Protein AF-0000000071284186 (afdb_homodimer)

Foldseek 3Di:
DDDDDDDDDDDDDPDDDPDDPCPDDPPPPPPPPVPQPPDDPDPPDPDFWFWDDWDADFVVQWIWTQTPVGGIFIDHNQRCVQQFDDCCQAPPVVRHGPDDPVPRDSNWHWDDWDQDPRWIWTQTPVRDIGIDGSVRDQCVGPDPVSVVVNCCVQQVPAADFDFQVDDAAEEELVCCLPPLVRVLVQLNCCRHYFKHKYFDAALDPDSVQSNCVLQPAFDQDLQGQKHKQDQDPPDLDPSNHQAKWAWFFPPLLDPDDFFKKKKAWNADFPDFWKKKKFFQQVLLVVCCVPPVLLSCLLAPFWFKFWGFDHHSHTDTGIDIDRQWHADPVGGTDFGHDDPVGGDPDGPDDPVSVVSNVVSVVVSSVSRPPNRRMHIGDDHRRMMMMGGSRTMTMITHGGDADDPRITMMMMTGHHPVSSSVSSVVSCCVVVNDD/DDDDDDDDDDDDDDDDDDPDPDPPDPPPPPPPPVPQPPDDPDPPDPDFWFWDDWDADFVVQWIWTQTPVGGIFIDHNQRCVQQFDDCCQAPPVVRHGPDDPVPRDSNWHWDDWDQDPRWIWTQTPVRDIGIDGSVRDQCVGPDPVSVVVNCCVQQVPAADFDFQVDDAAEEELVCCLPPLVRVLVQLNCCRHYFKHKYFDAALDPDSVQSNCVLQPAFDQDLQGQKHKQDQDPPDLDPSNHLAKWAWFFPPLLDPDDFFKKKKAWNADFPDFWKKKKFFQQVLLVVCCVPPVLLSCLLAPFWFKFWGFDHHSHTDTGIDIDRQWHADPVGGTDFGHDDPVGGDPDGPDDPVSVVSNVVSVVVSSVSRPPNRRMHIGDDHRRMMMMGTSRTMTMITHGGDADDPRITMMMMTGHHPVSSSVSSVVSCCVVPNDD

Radius of gyration: 32.61 Å; Cα contacts (8 Å, |Δi|>4): 1768; chains: 2; bounding box: 113×87×101 Å

Organism: Cyprinus carpio (NCBI:txid7962)

Secondary structure (DSSP, 8-state):
---------------------------------------------SS-PPEEEEEEETTTTEEEEEETTS-EEEEEHHHHHHT--STTTEETTTTEE-S-GGG--TT---SEEEEETTEEEEE-TTS-EEEE-HHHHHHT--SHHHHHHHHHHHH--------TT----EEEHHHHHH-HHHHHHHHHHHHHHSEEEEE---SSTTHHHHHHTTTS-PPPBTTBSEEEEE--TT-SSGGGSSS-EEEE-S-TTSSS--SEEEEEEEE--SSB--EEEEEHHHHHHHHHHH-HHHHHHHHHSEEEEEEEEESSSEEEEEEEEESEEE-TTS-EEEE---TTTB-S---S-HHHHHHHHHHHHHHHHHHH-GGG-EEE---TT-EEEEETTTEEEEE--B---GGG--EEEEEEE-HHHHHHHHHHHHHHHH---/---------------------------------------------SS-PPEEEEEEETTTTEEEEEETTS-EEEEEHHHHHHT--STTTEETTTTEE-S-GGG--TT---SEEEEETTEEEEE-TTS-EEEE-HHHHHHT--SHHHHHHHHHHHH--------TT----EEEHHHHHH-HHHHHHHHHHHHHHSEEEEE---SSTTHHHHHHTTTS-PPPBTTBSEEEEE--TT-SSGGGSSS-EEEE-S-TTSSS--SEEEEEEEE--SSB--EEEEEHHHHHHHHHHH-HHHHHHHHHSEEEEEEEEESSSEEEEEEEEESEEE-TTS-EEEE---TTTB-S---S-HHHHHHHHHHHHHHHHHHH-GGG-EEE---TT-EEEEETTTEEEEE--B---GGG--EEEEEEE-HHHHHHHHHHHHHHHH---

Solvent-accessible surface area (backbone atoms only — not comparable to full-atom values): 46998 Å² total; per-residue (Å²): 136,85,88,82,83,88,84,79,88,79,87,82,77,86,74,81,82,80,77,69,83,72,69,80,76,76,76,73,70,78,71,77,67,80,65,74,64,75,60,73,83,62,82,75,62,95,63,76,63,50,72,68,45,71,46,78,38,73,91,79,38,28,35,38,38,33,32,65,86,69,32,63,45,62,42,49,38,40,61,52,63,74,57,32,65,43,74,80,31,20,37,72,74,34,71,22,49,56,55,53,71,89,74,52,59,70,78,47,70,73,67,45,71,45,79,54,97,71,20,46,36,36,33,34,81,86,69,49,70,36,61,43,52,41,57,63,50,61,74,55,34,40,48,69,66,51,35,52,52,48,48,38,68,74,64,47,73,68,66,54,75,57,38,38,80,59,74,74,49,70,48,51,35,64,47,36,71,73,32,61,66,48,33,36,51,49,50,52,40,28,60,26,57,30,39,32,36,27,39,74,39,71,56,48,87,62,52,65,62,58,56,27,58,72,46,57,61,59,39,69,49,59,54,33,52,49,44,74,44,34,68,45,84,85,33,64,42,80,71,19,42,46,55,65,39,68,70,23,23,68,48,46,24,35,76,73,45,57,30,29,36,38,40,31,24,41,34,52,33,86,42,60,50,32,37,32,37,26,44,39,56,44,51,51,53,48,34,42,72,76,36,47,65,36,38,50,48,37,48,65,48,54,41,33,17,33,48,54,52,72,63,66,31,68,46,40,31,61,22,65,40,34,42,34,36,58,49,98,88,65,46,74,71,33,44,41,42,36,73,40,35,47,39,83,54,60,73,54,55,65,85,50,48,62,59,47,47,51,28,50,47,54,50,53,53,54,54,63,34,70,72,31,36,32,76,48,73,74,46,59,10,30,31,40,38,32,28,28,31,40,36,26,38,28,29,44,40,37,54,73,49,84,96,44,38,39,29,33,41,34,34,34,27,45,52,59,51,49,49,9,33,41,52,52,35,43,35,72,71,67,41,87,120,136,82,89,83,89,72,93,78,88,78,84,87,73,91,72,84,84,72,81,69,83,78,72,79,74,76,77,75,73,78,72,77,66,82,65,76,64,76,61,74,84,62,82,75,62,94,63,76,63,50,69,68,44,70,46,77,38,72,92,79,38,28,35,36,37,33,33,65,87,70,34,64,43,63,42,49,39,40,59,51,62,75,56,30,64,43,75,77,32,20,38,72,74,33,71,21,48,54,54,54,70,90,75,52,58,71,77,47,71,75,67,44,69,45,79,53,98,71,19,46,35,34,32,34,81,87,70,48,69,36,62,43,50,40,57,63,49,60,74,54,35,41,49,70,68,51,36,53,53,48,49,38,68,76,64,48,72,66,67,55,76,56,39,39,79,60,73,74,50,69,45,50,36,66,49,37,70,74,31,61,64,48,34,35,52,50,50,51,40,28,59,27,58,31,38,33,36,28,39,73,39,71,56,46,88,62,51,65,61,56,55,28,58,72,45,57,64,60,39,68,50,58,56,34,49,50,44,73,42,32,68,45,84,83,34,62,42,78,73,18,42,47,55,65,39,69,70,23,22,68,50,46,23,33,76,74,45,55,31,29,36,37,41,32,25,42,34,50,33,86,43,59,52,32,37,33,38,26,43,41,57,43,50,50,54,49,35,42,71,77,36,48,66,36,38,50,48,36,48,65,47,55,40,31,17,33,49,56,53,74,64,66,32,68,46,40,32,61,21,65,40,33,43,34,36,58,50,98,86,66,47,75,71,31,44,41,41,37,74,41,33,46,39,83,54,59,74,54,54,66,84,50,49,61,58,45,48,50,27,49,48,54,50,52,52,54,53,62,34,70,72,31,36,30,75,47,72,73,46,59,12,28,32,41,36,33,28,28,30,39,34,25,39,28,30,44,40,36,55,74,50,85,97,44,38,39,31,33,41,36,35,34,27,44,52,57,51,49,50,8,32,40,50,52,36,43,36,72,71,68,41,87,119

Nearest PDB structures (foldseek):
  3o2g-assembly1_A  TM=9.820E-01  e=1.214E-59  Homo sapiens
  3n6w-assembly1_A-2  TM=9.639E-01  e=2.751E-50  Homo sapiens
  6npb-assembly1_A  TM=8.837E-01  e=1.762E-40  Leisingera caerulea
  6npc-assembly1_B  TM=8.732E-01  e=6.852E-36  Leisingera caerulea
  7n7v-assembly1_B  TM=6.611E-01  e=7.732E-12  Streptomyces griseochromogenes

Structure (mmCIF, N/CA/C/O backbone):
data_AF-0000000071284186-model_v1
#
loop_
_entity.id
_entity.type
_entity.pdbx_description
1 polymer 'gamma-butyrobetaine dioxygenase'
#
loop_
_atom_site.group_PDB
_atom_site.id
_atom_site.type_symbol
_atom_site.label_atom_id
_atom_site.label_alt_id
_atom_site.label_comp_id
_atom_site.label_asym_id
_atom_site.label_entity_id
_atom_site.label_seq_id
_atom_site.pdbx_PDB_ins_code
_atom_site.Cartn_x
_atom_site.Cartn_y
_atom_site.Cartn_z
_atom_site.occupancy
_atom_site.B_iso_or_equiv
_atom_site.auth_seq_id
_atom_site.auth_comp_id
_atom_site.auth_asym_id
_atom_site.auth_atom_id
_atom_site.pdbx_PDB_model_num
ATOM 1 N N . MET A 1 1 ? -53.531 49.781 -29.172 1 17.06 1 MET A N 1
ATOM 2 C CA . MET A 1 1 ? -54.219 49.594 -30.438 1 17.06 1 MET A CA 1
ATOM 3 C C . MET A 1 1 ? -53.312 48.906 -31.453 1 17.06 1 MET A C 1
ATOM 5 O O . MET A 1 1 ? -53.688 47.906 -32.062 1 17.06 1 MET A O 1
ATOM 9 N N . LEU A 1 2 ? -52.812 49.844 -32.312 1 15.57 2 LEU A N 1
ATOM 10 C CA . LEU A 1 2 ? -52.969 49.688 -33.75 1 15.57 2 LEU A CA 1
ATOM 11 C C . LEU A 1 2 ? -52.062 48.562 -34.281 1 15.57 2 LEU A C 1
ATOM 13 O O . LEU A 1 2 ? -51.125 48.156 -33.625 1 15.57 2 LEU A O 1
ATOM 17 N N . SER A 1 3 ? -51.594 48.938 -35.469 1 16.09 3 SER A N 1
ATOM 18 C CA . SER A 1 3 ? -51.562 48.531 -36.875 1 16.09 3 SER A CA 1
ATOM 19 C C . SER A 1 3 ? -50.406 47.562 -37.156 1 16.09 3 SER A C 1
ATOM 21 O O . SER A 1 3 ? -49.406 47.562 -36.406 1 16.09 3 SER A O 1
ATOM 23 N N . TYR A 1 4 ? -50.469 46.812 -38.25 1 15.43 4 TYR A N 1
ATOM 24 C CA . TYR A 1 4 ? -50.469 45.625 -39.094 1 15.43 4 TYR A CA 1
ATOM 25 C C . TYR A 1 4 ? -49.094 45.438 -39.781 1 15.43 4 TYR A C 1
ATOM 27 O O . TYR A 1 4 ? -48.688 44.312 -40.062 1 15.43 4 TYR A O 1
ATOM 35 N N . LEU A 1 5 ? -48.469 46.594 -40.312 1 15.33 5 LEU A N 1
ATOM 36 C CA . LEU A 1 5 ? -48.281 46.562 -41.75 1 15.33 5 LEU A CA 1
ATOM 37 C C . LEU A 1 5 ? -47.156 45.562 -42.125 1 15.33 5 LEU A C 1
ATOM 39 O O . LEU A 1 5 ? -46.344 45.219 -41.281 1 15.33 5 LEU A O 1
ATOM 43 N N . THR A 1 6 ? -46.344 45.969 -43.156 1 15.56 6 THR A N 1
ATOM 44 C CA . THR A 1 6 ? -46.219 45.625 -44.562 1 15.56 6 THR A CA 1
ATOM 45 C C . THR A 1 6 ? -45.031 44.656 -44.781 1 15.56 6 THR A C 1
ATOM 47 O O . THR A 1 6 ? -44.156 44.562 -43.938 1 15.56 6 THR A O 1
ATOM 50 N N . ARG A 1 7 ? -44.562 44.656 -45.969 1 15.61 7 ARG A N 1
ATOM 51 C CA . ARG A 1 7 ? -44.469 43.781 -47.156 1 15.61 7 ARG A CA 1
ATOM 52 C C . ARG A 1 7 ? -43.125 43.094 -47.219 1 15.61 7 ARG A C 1
ATOM 54 O O . ARG A 1 7 ? -43.031 41.875 -47.344 1 15.61 7 ARG A O 1
ATOM 61 N N . TRP A 1 8 ? -42.188 43.562 -48.156 1 15.06 8 TRP A N 1
ATOM 62 C CA . TRP A 1 8 ? -41.969 42.969 -49.469 1 15.06 8 TRP A CA 1
ATOM 63 C C . TRP A 1 8 ? -40.688 42.156 -49.469 1 15.06 8 TRP A C 1
ATOM 65 O O . TRP A 1 8 ? -40.688 41 -49.875 1 15.06 8 TRP A O 1
ATOM 75 N N . MET A 1 9 ? -39.469 42.875 -49.625 1 15.83 9 MET A N 1
ATOM 76 C CA . MET A 1 9 ? -38.812 42.719 -50.906 1 15.83 9 MET A CA 1
ATOM 77 C C . MET A 1 9 ? -38 41.438 -50.969 1 15.83 9 MET A C 1
ATOM 79 O O . MET A 1 9 ? -37.688 40.844 -49.938 1 15.83 9 MET A O 1
ATOM 83 N N . SER A 1 10 ? -37.062 41.344 -51.938 1 15.05 10 SER A N 1
ATOM 84 C CA . SER A 1 10 ? -36.781 40.656 -53.188 1 15.05 10 SER A CA 1
ATOM 85 C C . SER A 1 10 ? -35.781 39.5 -52.938 1 15.05 10 SER A C 1
ATOM 87 O O . SER A 1 10 ? -36.031 38.375 -53.344 1 15.05 10 SER A O 1
ATOM 89 N N . ARG A 1 11 ? -34.5 39.938 -53.031 1 16.12 11 ARG A N 1
ATOM 90 C CA . ARG A 1 11 ? -33.688 39.469 -54.156 1 16.12 11 ARG A CA 1
ATOM 91 C C . ARG A 1 11 ? -33.219 38.031 -53.969 1 16.12 11 ARG A C 1
ATOM 93 O O . ARG A 1 11 ? -33.188 37.531 -52.844 1 16.12 11 ARG A O 1
ATOM 100 N N . GLY A 1 12 ? -32.344 37.562 -54.938 1 15.6 12 GLY A N 1
ATOM 101 C CA . GLY A 1 12 ? -32.031 36.531 -55.906 1 15.6 12 GLY A CA 1
ATOM 102 C C . GLY A 1 12 ? -31.188 35.406 -55.312 1 15.6 12 GLY A C 1
ATOM 103 O O . GLY A 1 12 ? -30.438 35.625 -54.375 1 15.6 12 GLY A O 1
ATOM 104 N N . ALA A 1 13 ? -31.562 34.219 -55.688 1 16.98 13 ALA A N 1
ATOM 105 C CA . ALA A 1 13 ? -31.375 32.781 -55.5 1 16.98 13 ALA A CA 1
ATOM 106 C C . ALA A 1 13 ? -29.984 32.344 -55.969 1 16.98 13 ALA A C 1
ATOM 108 O O . ALA A 1 13 ? -29.859 31.672 -57 1 16.98 13 ALA A O 1
ATOM 109 N N . PHE A 1 14 ? -28.922 33.219 -55.781 1 16.83 14 PHE A N 1
ATOM 110 C CA . PHE A 1 14 ? -27.844 32.688 -56.625 1 16.83 14 PHE A CA 1
ATOM 111 C C . PHE A 1 14 ? -27.594 31.219 -56.312 1 16.83 14 PHE A C 1
ATOM 113 O O . PHE A 1 14 ? -27.484 30.828 -55.156 1 16.83 14 PHE A O 1
ATOM 120 N N . GLN A 1 15 ? -27.766 30.297 -57.344 1 15.59 15 GLN A N 1
ATOM 121 C CA . GLN A 1 15 ? -27.844 28.875 -57.719 1 15.59 15 GLN A CA 1
ATOM 122 C C . GLN A 1 15 ? -26.516 28.172 -57.469 1 15.59 15 GLN A C 1
ATOM 124 O O . GLN A 1 15 ? -26.484 26.938 -57.344 1 15.59 15 GLN A O 1
ATOM 129 N N . ALA A 1 16 ? -25.359 28.875 -57.531 1 16.77 16 ALA A N 1
ATOM 130 C CA . ALA A 1 16 ? -24.422 28.141 -58.375 1 16.77 16 ALA A CA 1
ATOM 131 C C . ALA A 1 16 ? -24.172 26.75 -57.812 1 16.77 16 ALA A C 1
ATOM 133 O O . ALA A 1 16 ? -24.297 26.516 -56.625 1 16.77 16 ALA A O 1
ATOM 134 N N . LEU A 1 17 ? -23.203 26.031 -58.562 1 16.69 17 LEU A N 1
ATOM 135 C CA . LEU A 1 17 ? -22.797 24.812 -59.25 1 16.69 17 LEU A CA 1
ATOM 136 C C . LEU A 1 17 ? -22.047 23.875 -58.281 1 16.69 17 LEU A C 1
ATOM 138 O O . LEU A 1 17 ? -21.016 24.25 -57.75 1 16.69 17 LEU A O 1
ATOM 142 N N . LYS A 1 18 ? -22.75 23.031 -57.688 1 20.28 18 LYS A N 1
ATOM 143 C CA . LYS A 1 18 ? -22.422 21.969 -56.75 1 20.28 18 LYS A CA 1
ATOM 144 C C . LYS A 1 18 ? -21.484 20.938 -57.375 1 20.28 18 LYS A C 1
ATOM 146 O O . LYS A 1 18 ? -21.922 20.109 -58.188 1 20.28 18 LYS A O 1
ATOM 151 N N . GLY A 1 19 ? -20.328 21.453 -57.906 1 17.55 19 GLY A N 1
ATOM 152 C CA . GLY A 1 19 ? -19.578 20.484 -58.688 1 17.55 19 GLY A CA 1
ATOM 153 C C . GLY A 1 19 ? -19.344 19.188 -57.938 1 17.55 19 GLY A C 1
ATOM 154 O O . GLY A 1 19 ? -19.312 19.172 -56.719 1 17.55 19 GLY A O 1
ATOM 155 N N . ALA A 1 20 ? -19.438 18.016 -58.688 1 20.97 20 ALA A N 1
ATOM 156 C CA . ALA A 1 20 ? -19.609 16.562 -58.594 1 20.97 20 ALA A CA 1
ATOM 157 C C . ALA A 1 20 ? -18.359 15.891 -58.031 1 20.97 20 ALA A C 1
ATOM 159 O O . ALA A 1 20 ? -18.297 14.664 -57.938 1 20.97 20 ALA A O 1
ATOM 160 N N . SER A 1 21 ? -17.281 16.594 -57.719 1 20.64 21 SER A N 1
ATOM 161 C CA . SER A 1 21 ? -16.156 15.695 -57.969 1 20.64 21 SER A CA 1
ATOM 162 C C . SER A 1 21 ? -16.266 14.414 -57.156 1 20.64 21 SER A C 1
ATOM 164 O O . SER A 1 21 ? -16.5 14.469 -55.938 1 20.64 21 SER A O 1
ATOM 166 N N . SER A 1 22 ? -16.625 13.312 -57.781 1 20.12 22 SER A N 1
ATOM 167 C CA . SER A 1 22 ? -16.906 11.93 -57.406 1 20.12 22 SER A CA 1
ATOM 168 C C . SER A 1 22 ? -15.695 11.281 -56.75 1 20.12 22 SER A C 1
ATOM 170 O O . SER A 1 22 ? -14.664 11.07 -57.375 1 20.12 22 SER A O 1
ATOM 172 N N . ARG A 1 23 ? -15.125 11.812 -55.781 1 23.61 23 ARG A N 1
ATOM 173 C CA . ARG A 1 23 ? -13.953 11.078 -55.344 1 23.61 23 ARG A CA 1
ATOM 174 C C . ARG A 1 23 ? -14.266 9.594 -55.125 1 23.61 23 ARG A C 1
ATOM 176 O O . ARG A 1 23 ? -15.312 9.25 -54.594 1 23.61 23 ARG A O 1
ATOM 183 N N . PRO A 1 24 ? -13.594 8.758 -55.812 1 22.78 24 PRO A N 1
ATOM 184 C CA . PRO A 1 24 ? -13.852 7.312 -55.781 1 22.78 24 PRO A CA 1
ATOM 185 C C . PRO A 1 24 ? -13.875 6.727 -54.375 1 22.78 24 PRO A C 1
ATOM 187 O O . PRO A 1 24 ? -13.227 7.258 -53.469 1 22.78 24 PRO A O 1
ATOM 190 N N . GLN A 1 25 ? -15 6.047 -54.062 1 20.28 25 GLN A N 1
ATOM 191 C CA . GLN A 1 25 ? -15.359 5.402 -52.781 1 20.28 25 GLN A CA 1
ATOM 192 C C . GLN A 1 25 ? -14.375 4.293 -52.438 1 20.28 25 GLN A C 1
ATOM 194 O O . GLN A 1 25 ? -14.188 3.355 -53.219 1 20.28 25 GLN A O 1
ATOM 199 N N . LEU A 1 26 ? -13.234 4.676 -51.906 1 23.34 26 LEU A N 1
ATOM 200 C CA . LEU A 1 26 ? -12.375 3.578 -51.469 1 23.34 26 LEU A CA 1
ATOM 201 C C . LEU A 1 26 ? -13.195 2.502 -50.75 1 23.34 26 LEU A C 1
ATOM 203 O O . LEU A 1 26 ? -13.992 2.807 -49.875 1 23.34 26 LEU A O 1
ATOM 207 N N . VAL A 1 27 ? -13.391 1.37 -51.344 1 21.05 27 VAL A N 1
ATOM 208 C CA . VAL A 1 27 ? -14.055 0.159 -50.875 1 21.05 27 VAL A CA 1
ATOM 209 C C . VAL A 1 27 ? -13.562 -0.194 -49.469 1 21.05 27 VAL A C 1
ATOM 211 O O . VAL A 1 27 ? -12.359 -0.312 -49.25 1 21.05 27 VAL A O 1
ATOM 214 N N . LYS A 1 28 ? -14.367 0.067 -48.531 1 25.5 28 LYS A N 1
ATOM 215 C CA . LYS A 1 28 ? -14.281 -0.324 -47.125 1 25.5 28 LYS A CA 1
ATOM 216 C C . LYS A 1 28 ? -14.008 -1.819 -46.969 1 25.5 28 LYS A C 1
ATOM 218 O O . LYS A 1 28 ? -14.836 -2.645 -47.375 1 25.5 28 LYS A O 1
ATOM 223 N N . THR A 1 29 ? -12.812 -2.205 -47.312 1 23.34 29 THR A N 1
ATOM 224 C CA . THR A 1 29 ? -12.656 -3.643 -47.125 1 23.34 29 THR A CA 1
ATOM 225 C C . THR A 1 29 ? -13.242 -4.078 -45.781 1 23.34 29 THR A C 1
ATOM 227 O O . THR A 1 29 ? -13.016 -3.428 -44.75 1 23.34 29 THR A O 1
ATOM 230 N N . PRO A 1 30 ? -14.305 -4.887 -45.781 1 26.02 30 PRO A N 1
ATOM 231 C CA . PRO A 1 30 ? -15 -5.355 -44.562 1 26.02 30 PRO A CA 1
ATOM 232 C C . PRO A 1 30 ? -14.055 -5.992 -43.562 1 26.02 30 PRO A C 1
ATOM 234 O O . PRO A 1 30 ? -13.312 -6.918 -43.906 1 26.02 30 PRO A O 1
ATOM 237 N N . HIS A 1 31 ? -13.273 -5.18 -42.875 1 26.39 31 HIS A N 1
ATOM 238 C CA . HIS A 1 31 ? -12.578 -5.82 -41.75 1 26.39 31 HIS A CA 1
ATOM 239 C C . HIS A 1 31 ? -13.523 -6.715 -40.969 1 26.39 31 HIS A C 1
ATOM 241 O O . HIS A 1 31 ? -14.555 -6.254 -40.469 1 26.39 31 HIS A O 1
ATOM 247 N N . ILE A 1 32 ? -13.742 -7.926 -41.438 1 26.73 32 ILE A N 1
ATOM 248 C CA . ILE A 1 32 ? -14.492 -8.922 -40.688 1 26.73 32 ILE A CA 1
ATOM 249 C C . ILE A 1 32 ? -14.055 -8.891 -39.219 1 26.73 32 ILE A C 1
ATOM 251 O O . ILE A 1 32 ? -12.93 -9.266 -38.875 1 26.73 32 ILE A O 1
ATOM 255 N N . GLY A 1 33 ? -14.219 -7.723 -38.594 1 28.12 33 GLY A N 1
ATOM 256 C CA . GLY A 1 33 ? -14.094 -7.691 -37.125 1 28.12 33 GLY A CA 1
ATOM 257 C C . GLY A 1 33 ? -14.742 -8.883 -36.438 1 28.12 33 GLY A C 1
ATOM 258 O O . GLY A 1 33 ? -15.953 -9.078 -36.562 1 28.12 33 GLY A O 1
ATOM 259 N N . ASN A 1 34 ? -14.062 -10.023 -36.531 1 28.42 34 ASN A N 1
ATOM 260 C CA . ASN A 1 34 ? -14.57 -11.195 -35.812 1 28.42 34 ASN A CA 1
ATOM 261 C C . ASN A 1 34 ? -15.109 -10.828 -34.438 1 28.42 34 ASN A C 1
ATOM 263 O O . ASN A 1 34 ? -14.336 -10.516 -33.531 1 28.42 34 ASN A O 1
ATOM 267 N N . GLN A 1 35 ? -16.125 -10.023 -34.344 1 30.28 35 GLN A N 1
ATOM 268 C CA . GLN A 1 35 ? -16.844 -9.719 -33.125 1 30.28 35 GLN A CA 1
ATOM 269 C C . GLN A 1 35 ? -17.203 -10.992 -32.344 1 30.28 35 GLN A C 1
ATOM 271 O O . GLN A 1 35 ? -17.812 -11.914 -32.938 1 30.28 35 GLN A O 1
ATOM 276 N N . THR A 1 36 ? -16.438 -11.438 -31.422 1 32.44 36 THR A N 1
ATOM 277 C CA . THR A 1 36 ? -16.969 -12.406 -30.469 1 32.44 36 THR A CA 1
ATOM 278 C C . THR A 1 36 ? -18.391 -12.055 -30.078 1 32.44 36 THR A C 1
ATOM 280 O O . THR A 1 36 ? -18.672 -10.938 -29.625 1 32.44 36 THR A O 1
ATOM 283 N N . LEU A 1 37 ? -19.344 -12.43 -30.828 1 30.94 37 LEU A N 1
ATOM 284 C CA . LEU A 1 37 ? -20.734 -12.305 -30.422 1 30.94 37 LEU A CA 1
ATOM 285 C C . LEU A 1 37 ? -20.906 -12.648 -28.938 1 30.94 37 LEU A C 1
ATOM 287 O O . LEU A 1 37 ? -20.531 -13.734 -28.5 1 30.94 37 LEU A O 1
ATOM 291 N N . ALA A 1 38 ? -20.891 -11.719 -28.125 1 35.72 38 ALA A N 1
ATOM 292 C CA . ALA A 1 38 ? -21.266 -11.891 -26.719 1 35.72 38 ALA A CA 1
ATOM 293 C C . ALA A 1 38 ? -22.641 -12.531 -26.594 1 35.72 38 ALA A C 1
ATOM 295 O O . ALA A 1 38 ? -23.656 -11.93 -26.969 1 35.72 38 ALA A O 1
ATOM 296 N N . ALA A 1 39 ? -22.781 -13.852 -26.641 1 34.25 39 ALA A N 1
ATOM 297 C CA . ALA A 1 39 ? -24.062 -14.445 -26.297 1 34.25 39 ALA A CA 1
ATOM 298 C C . ALA A 1 39 ? -24.578 -13.906 -24.953 1 34.25 39 ALA A C 1
ATOM 300 O O . ALA A 1 39 ? -23.781 -13.617 -24.062 1 34.25 39 ALA A O 1
ATOM 301 N N . ALA A 1 40 ? -25.812 -13.367 -24.828 1 34.31 40 ALA A N 1
ATOM 302 C CA . ALA A 1 40 ? -26.547 -13.031 -23.609 1 34.31 40 ALA A CA 1
ATOM 303 C C . ALA A 1 40 ? -26.422 -14.133 -22.562 1 34.31 40 ALA A C 1
ATOM 305 O O . ALA A 1 40 ? -26.5 -15.32 -22.891 1 34.31 40 ALA A O 1
ATOM 306 N N . PRO A 1 41 ? -25.938 -13.766 -21.344 1 37.09 41 PRO A N 1
ATOM 307 C CA . PRO A 1 41 ? -25.922 -14.844 -20.344 1 37.09 41 PRO A CA 1
ATOM 308 C C . PRO A 1 41 ? -27.281 -15.547 -20.234 1 37.09 41 PRO A C 1
ATOM 310 O O . PRO A 1 41 ? -28.312 -14.898 -20.031 1 37.09 41 PRO A O 1
ATOM 313 N N . LEU A 1 42 ? -27.703 -16.422 -21.109 1 36.62 42 LEU A N 1
ATOM 314 C CA . LEU A 1 42 ? -28.828 -17.25 -20.703 1 36.62 42 LEU A CA 1
ATOM 315 C C . LEU A 1 42 ? -28.703 -17.656 -19.234 1 36.62 42 LEU A C 1
ATOM 317 O O . LEU A 1 42 ? -27.578 -17.812 -18.734 1 36.62 42 LEU A O 1
ATOM 321 N N . PRO A 1 43 ? -29.734 -17.469 -18.453 1 37.44 43 PRO A N 1
ATOM 322 C CA . PRO A 1 43 ? -29.688 -18.016 -17.094 1 37.44 43 PRO A CA 1
ATOM 323 C C . PRO A 1 43 ? -29.078 -19.406 -17.031 1 37.44 43 PRO A C 1
ATOM 325 O O . PRO A 1 43 ? -29.391 -20.266 -17.859 1 37.44 43 PRO A O 1
ATOM 328 N N . PHE A 1 44 ? -27.781 -19.531 -16.719 1 40.28 44 PHE A N 1
ATOM 329 C CA . PHE A 1 44 ? -27.141 -20.812 -16.5 1 40.28 44 PHE A CA 1
ATOM 330 C C . PHE A 1 44 ? -28.078 -21.781 -15.789 1 40.28 44 PHE A C 1
ATOM 332 O O . PHE A 1 44 ? -28.5 -21.531 -14.656 1 40.28 44 PHE A O 1
ATOM 339 N N . THR A 1 45 ? -28.859 -22.453 -16.406 1 42.28 45 THR A N 1
ATOM 340 C CA . THR A 1 45 ? -29.344 -23.641 -15.727 1 42.28 45 THR A CA 1
ATOM 341 C C . THR A 1 45 ? -28.203 -24.406 -15.086 1 42.28 45 THR A C 1
ATOM 343 O O . THR A 1 45 ? -27.047 -24.297 -15.516 1 42.28 45 THR A O 1
ATOM 346 N N . GLY A 1 46 ? -28.312 -24.938 -13.852 1 54.47 46 GLY A N 1
ATOM 347 C CA . GLY A 1 46 ? -27.516 -25.625 -12.852 1 54.47 46 GLY A CA 1
ATOM 348 C C . GLY A 1 46 ? -26.453 -26.547 -13.453 1 54.47 46 GLY A C 1
ATOM 349 O O . GLY A 1 46 ? -25.672 -27.141 -12.727 1 54.47 46 GLY A O 1
ATOM 350 N N . GLY A 1 47 ? -26.547 -26.969 -14.742 1 64 47 GLY A N 1
ATOM 351 C CA . GLY A 1 47 ? -25.609 -28.016 -15.133 1 64 47 GLY A CA 1
ATOM 352 C C . GLY A 1 47 ? -24.312 -27.484 -15.719 1 64 47 GLY A C 1
ATOM 353 O O . GLY A 1 47 ? -24.219 -26.281 -16.016 1 64 47 GLY A O 1
ATOM 354 N N . SER A 1 48 ? -23.172 -28.109 -15.641 1 76.44 48 SER A N 1
ATOM 355 C CA . SER A 1 48 ? -21.906 -27.828 -16.297 1 76.44 48 SER A CA 1
ATOM 356 C C . SER A 1 48 ? -22.109 -27.469 -17.766 1 76.44 48 SER A C 1
ATOM 358 O O . SER A 1 48 ? -22.938 -28.094 -18.453 1 76.44 48 SER A O 1
ATOM 360 N N . PRO A 1 49 ? -21.5 -26.328 -18.188 1 85.12 49 PRO A N 1
ATOM 361 C CA . PRO A 1 49 ? -21.641 -25.984 -19.609 1 85.12 49 PRO A CA 1
ATOM 362 C C . PRO A 1 49 ? -21.156 -27.094 -20.531 1 85.12 49 PRO A C 1
ATOM 364 O O . PRO A 1 49 ? -20.156 -27.766 -20.234 1 85.12 49 PRO A O 1
ATOM 367 N N . GLY A 1 50 ? -21.953 -27.375 -21.531 1 91.75 50 GLY A N 1
ATOM 368 C CA . GLY A 1 50 ? -21.562 -28.359 -22.516 1 91.75 50 GLY A CA 1
ATOM 369 C C . GLY A 1 50 ? -20.734 -27.766 -23.641 1 91.75 50 GLY A C 1
ATOM 370 O O . GLY A 1 50 ? -20.938 -26.625 -24.047 1 91.75 50 GLY A O 1
ATOM 371 N N . ILE A 1 51 ? -19.781 -28.562 -24.125 1 95.25 51 ILE A N 1
ATOM 372 C CA . ILE A 1 51 ? -18.938 -28.156 -25.25 1 95.25 51 ILE A CA 1
ATOM 373 C C . ILE A 1 51 ? -19.422 -28.844 -26.531 1 95.25 51 ILE A C 1
ATOM 375 O O . ILE A 1 51 ? -19.516 -30.062 -26.578 1 95.25 51 ILE A O 1
ATOM 379 N N . ARG A 1 52 ? -19.703 -28.031 -27.5 1 94.75 52 ARG A N 1
ATOM 380 C CA . ARG A 1 52 ? -20.109 -28.562 -28.797 1 94.75 52 ARG A CA 1
ATOM 381 C C . ARG A 1 52 ? -18.906 -28.953 -29.641 1 94.75 52 ARG A C 1
ATOM 383 O O . ARG A 1 52 ? -18.891 -30 -30.281 1 94.75 52 ARG A O 1
ATOM 390 N N . GLN A 1 53 ? -17.938 -28.047 -29.672 1 95.81 53 GLN A N 1
ATOM 391 C CA . GLN A 1 53 ? -16.766 -28.281 -30.484 1 95.81 53 GLN A CA 1
ATOM 392 C C . GLN A 1 53 ? -15.547 -27.547 -29.922 1 95.81 53 GLN A C 1
ATOM 394 O O . GLN A 1 53 ? -15.68 -26.469 -29.344 1 95.81 53 GLN A O 1
ATOM 399 N N . ALA A 1 54 ? -14.445 -28.219 -30 1 97.31 54 ALA A N 1
ATOM 400 C CA . ALA A 1 54 ? -13.148 -27.625 -29.688 1 97.31 54 ALA A CA 1
ATOM 401 C C . ALA A 1 54 ? -12.211 -27.688 -30.906 1 97.31 54 ALA A C 1
ATOM 403 O O . ALA A 1 54 ? -12.008 -28.766 -31.469 1 97.31 54 ALA A O 1
ATOM 404 N N . ARG A 1 55 ? -11.695 -26.516 -31.297 1 97 55 ARG A N 1
ATOM 405 C CA . ARG A 1 55 ? -10.844 -26.453 -32.5 1 97 55 ARG A CA 1
ATOM 406 C C . ARG A 1 55 ? -9.617 -25.594 -32.25 1 97 55 ARG A C 1
ATOM 408 O O . ARG A 1 55 ? -9.719 -24.516 -31.641 1 97 55 ARG A O 1
ATOM 415 N N . ALA A 1 56 ? -8.523 -26.062 -32.688 1 97.69 56 ALA A N 1
ATOM 416 C CA . ALA A 1 56 ? -7.289 -25.281 -32.594 1 97.69 56 ALA A CA 1
ATOM 417 C C . ALA A 1 56 ? -7.148 -24.359 -33.812 1 97.69 56 ALA A C 1
ATOM 419 O O . ALA A 1 56 ? -7.203 -24.812 -34.969 1 97.69 56 ALA A O 1
ATOM 420 N N . LEU A 1 57 ? -7.047 -23.125 -33.531 1 97.12 57 LEU A N 1
ATOM 421 C CA . LEU A 1 57 ? -6.691 -22.141 -34.531 1 97.12 57 LEU A CA 1
ATOM 422 C C . LEU A 1 57 ? -5.188 -21.891 -34.562 1 97.12 57 LEU A C 1
ATOM 424 O O . LEU A 1 57 ? -4.707 -20.969 -33.906 1 97.12 57 LEU A O 1
ATOM 428 N N . ASP A 1 58 ? -4.422 -22.562 -35.375 1 96.25 58 ASP A N 1
ATOM 429 C CA . ASP A 1 58 ? -2.969 -22.656 -35.312 1 96.25 58 ASP A CA 1
ATOM 430 C C . ASP A 1 58 ? -2.309 -21.328 -35.656 1 96.25 58 ASP A C 1
ATOM 432 O O . ASP A 1 58 ? -1.334 -20.922 -35.031 1 96.25 58 ASP A O 1
ATOM 436 N N . GLN A 1 59 ? -2.834 -20.641 -36.656 1 94.62 59 GLN A N 1
ATOM 437 C CA . GLN A 1 59 ? -2.227 -19.391 -37.062 1 94.62 59 GLN A CA 1
ATOM 438 C C . GLN A 1 59 ? -2.324 -18.344 -35.938 1 94.62 59 GLN A C 1
ATOM 440 O O . GLN A 1 59 ? -1.354 -17.641 -35.656 1 94.62 59 GLN A O 1
ATOM 445 N N . GLU A 1 60 ? -3.473 -18.297 -35.312 1 95.69 60 GLU A N 1
ATOM 446 C CA . GLU A 1 60 ? -3.693 -17.328 -34.25 1 95.69 60 GLU A CA 1
ATOM 447 C C . GLU A 1 60 ? -3.168 -17.844 -32.938 1 95.69 60 GLU A C 1
ATOM 449 O O . GLU A 1 60 ? -3.039 -17.078 -31.953 1 95.69 60 GLU A O 1
ATOM 454 N N . ARG A 1 61 ? -2.895 -19.141 -32.875 1 97.06 61 ARG A N 1
ATOM 455 C CA . ARG A 1 61 ? -2.457 -19.828 -31.656 1 97.06 61 ARG A CA 1
ATOM 456 C C . ARG A 1 61 ? -3.498 -19.719 -30.547 1 97.06 61 ARG A C 1
ATOM 458 O O . ARG A 1 61 ? -3.18 -19.281 -29.438 1 97.06 61 ARG A O 1
ATOM 465 N N . LEU A 1 62 ? -4.723 -19.984 -30.984 1 98.19 62 LEU A N 1
ATOM 466 C CA . LEU A 1 62 ? -5.875 -19.938 -30.094 1 98.19 62 LEU A CA 1
ATOM 467 C C . LEU A 1 62 ? -6.668 -21.234 -30.156 1 98.19 62 LEU A C 1
ATOM 469 O O . LEU A 1 62 ? -6.738 -21.875 -31.203 1 98.19 62 LEU A O 1
ATOM 473 N N . LEU A 1 63 ? -7.195 -21.578 -29.062 1 98.38 63 LEU A N 1
ATOM 474 C CA . LEU A 1 63 ? -8.211 -22.625 -29 1 98.38 63 LEU A CA 1
ATOM 475 C C . LEU A 1 63 ? -9.609 -22.031 -29.016 1 98.38 63 LEU A C 1
ATOM 477 O O . LEU A 1 63 ? -9.922 -21.156 -28.203 1 98.38 63 LEU A O 1
ATOM 481 N N . GLN A 1 64 ? -10.359 -22.422 -29.922 1 98.06 64 GLN A N 1
ATOM 482 C CA . GLN A 1 64 ? -11.758 -22 -29.969 1 98.06 64 GLN A CA 1
ATOM 483 C C . GLN A 1 64 ? -12.68 -23.062 -29.391 1 98.06 64 GLN A C 1
ATOM 485 O O . GLN A 1 64 ? -12.609 -24.234 -29.766 1 98.06 64 GLN A O 1
ATOM 490 N N . ILE A 1 65 ? -13.492 -22.688 -28.469 1 97.56 65 ILE A N 1
ATOM 491 C CA . ILE A 1 65 ? -14.508 -23.562 -27.906 1 97.56 65 ILE A CA 1
ATOM 492 C C . ILE A 1 65 ? -15.898 -23.031 -28.266 1 97.56 65 ILE A C 1
ATOM 494 O O . ILE A 1 65 ? -16.234 -21.891 -27.969 1 97.56 65 ILE A O 1
ATOM 498 N N . ASP A 1 66 ? -16.609 -23.875 -28.953 1 96.75 66 ASP A N 1
ATOM 499 C CA . ASP A 1 66 ? -18.031 -23.609 -29.188 1 96.75 66 ASP A CA 1
ATOM 500 C C . ASP A 1 66 ? -18.891 -24.281 -28.125 1 96.75 66 ASP A C 1
ATOM 502 O O . ASP A 1 66 ? -18.875 -25.516 -28 1 96.75 66 ASP A O 1
ATOM 506 N N . TRP A 1 67 ? -19.609 -23.469 -27.484 1 95.94 67 TRP A N 1
ATOM 507 C CA . TRP A 1 67 ? -20.406 -23.984 -26.375 1 95.94 67 TRP A CA 1
ATOM 508 C C . TRP A 1 67 ? -21.781 -24.422 -26.859 1 95.94 67 TRP A C 1
ATOM 510 O O . TRP A 1 67 ? -22.234 -24 -27.922 1 95.94 67 TRP A O 1
ATOM 520 N N . ASP A 1 68 ? -22.5 -25.203 -26.016 1 94.12 68 ASP A N 1
ATOM 521 C CA . ASP A 1 68 ? -23.828 -25.703 -26.344 1 94.12 68 ASP A CA 1
ATOM 522 C C . ASP A 1 68 ? -24.844 -24.578 -26.406 1 94.12 68 ASP A C 1
ATOM 524 O O . ASP A 1 68 ? -25.828 -24.656 -27.125 1 94.12 68 ASP A O 1
ATOM 528 N N . ASP A 1 69 ? -24.547 -23.578 -25.656 1 92.12 69 ASP A N 1
ATOM 529 C CA . ASP A 1 69 ? -25.5 -22.469 -25.609 1 92.12 69 ASP A CA 1
ATOM 530 C C . ASP A 1 69 ? -25.328 -21.547 -26.797 1 92.12 69 ASP A C 1
ATOM 532 O O . ASP A 1 69 ? -25.984 -20.516 -26.891 1 92.12 69 ASP A O 1
ATOM 536 N N . GLY A 1 70 ? -24.422 -21.828 -27.672 1 92.81 70 GLY A N 1
ATOM 537 C CA . GLY A 1 70 ? -24.25 -21.062 -28.891 1 92.81 70 GLY A CA 1
ATOM 538 C C . GLY A 1 70 ? -23.125 -20.047 -28.812 1 92.81 70 GLY A C 1
ATOM 539 O O . GLY A 1 70 ? -22.703 -19.5 -29.828 1 92.81 70 GLY A O 1
ATOM 540 N N . SER A 1 71 ? -22.609 -19.844 -27.625 1 94.25 71 SER A N 1
ATOM 541 C CA . SER A 1 71 ? -21.5 -18.891 -27.484 1 94.25 71 SER A CA 1
ATOM 542 C C . SER A 1 71 ? -20.172 -19.531 -27.859 1 94.25 71 SER A C 1
ATOM 544 O O . SER A 1 71 ? -20.109 -20.75 -28.078 1 94.25 71 SER A O 1
ATOM 546 N N . CYS A 1 72 ? -19.234 -18.656 -28.062 1 95.94 72 CYS A N 1
ATOM 547 C CA . CYS A 1 72 ? -17.875 -19.094 -28.422 1 95.94 72 CYS A CA 1
ATOM 548 C C . CYS A 1 72 ? -16.828 -18.391 -27.562 1 95.94 72 CYS A C 1
ATOM 550 O O . CYS A 1 72 ? -16.984 -17.219 -27.234 1 95.94 72 CYS A O 1
ATOM 552 N N . SER A 1 73 ? -15.859 -19.188 -27.172 1 97.38 73 SER A N 1
ATOM 553 C CA . SER A 1 73 ? -14.758 -18.625 -26.391 1 97.38 73 SER A CA 1
ATOM 554 C C . SER A 1 73 ? -13.406 -18.953 -27.031 1 97.38 73 SER A C 1
ATOM 556 O O . SER A 1 73 ? -13.258 -19.969 -27.688 1 97.38 73 SER A O 1
ATOM 558 N N . LEU A 1 74 ? -12.477 -18.016 -26.875 1 98.12 74 LEU A N 1
ATOM 559 C CA . LEU A 1 74 ? -11.117 -18.172 -27.375 1 98.12 74 LEU A CA 1
ATOM 560 C C . LEU A 1 74 ? -10.117 -18.219 -26.219 1 98.12 74 LEU A C 1
ATOM 562 O O . LEU A 1 74 ? -10.234 -17.438 -25.266 1 98.12 74 LEU A O 1
ATOM 566 N N . TYR A 1 75 ? -9.203 -19.188 -26.281 1 98.38 75 TYR A N 1
ATOM 567 C CA . TYR A 1 75 ? -8.18 -19.344 -25.266 1 98.38 75 TYR A CA 1
ATOM 568 C C . TYR A 1 75 ? -6.793 -19.438 -25.891 1 98.38 75 TYR A C 1
ATOM 570 O O . TYR A 1 75 ? -6.543 -20.297 -26.734 1 98.38 75 TYR A O 1
ATOM 578 N N . PRO A 1 76 ? -5.844 -18.578 -25.5 1 98.38 76 PRO A N 1
ATOM 579 C CA . PRO A 1 76 ? -4.488 -18.641 -26.047 1 98.38 76 PRO A CA 1
ATOM 580 C C . PRO A 1 76 ? -3.775 -19.953 -25.703 1 98.38 76 PRO A C 1
ATOM 582 O O . PRO A 1 76 ? -3.883 -20.422 -24.562 1 98.38 76 PRO A O 1
ATOM 585 N N . PHE A 1 77 ? -2.994 -20.5 -26.672 1 98.38 77 PHE A N 1
ATOM 586 C CA . PHE A 1 77 ? -2.268 -21.75 -26.469 1 98.38 77 PHE A CA 1
ATOM 587 C C . PHE A 1 77 ? -1.338 -21.656 -25.266 1 98.38 77 PHE A C 1
ATOM 589 O O . PHE A 1 77 ? -1.34 -22.531 -24.391 1 98.38 77 PHE A O 1
ATOM 596 N N . THR A 1 78 ? -0.624 -20.594 -25.219 1 97.94 78 THR A N 1
ATOM 597 C CA . THR A 1 78 ? 0.384 -20.422 -24.188 1 97.94 78 THR A CA 1
ATOM 598 C C . THR A 1 78 ? -0.265 -20.359 -22.812 1 97.94 78 THR A C 1
ATOM 600 O O . THR A 1 78 ? 0.252 -20.922 -21.844 1 97.94 78 THR A O 1
ATOM 603 N N . TRP A 1 79 ? -1.369 -19.641 -22.719 1 98.06 79 TRP A N 1
ATOM 604 C CA . TRP A 1 79 ? -2.092 -19.531 -21.453 1 98.06 79 TRP A CA 1
ATOM 605 C C . TRP A 1 79 ? -2.584 -20.906 -20.984 1 98.06 79 TRP A C 1
ATOM 607 O O . TRP A 1 79 ? -2.473 -21.234 -19.812 1 98.06 79 TRP A O 1
ATOM 617 N N . LEU A 1 80 ? -3.094 -21.672 -21.906 1 98.12 80 LEU A N 1
ATOM 618 C CA . LEU A 1 80 ? -3.561 -23.016 -21.578 1 98.12 80 LEU A CA 1
ATOM 619 C C . LEU A 1 80 ? -2.408 -23.891 -21.094 1 98.12 80 LEU A C 1
ATOM 621 O O . LEU A 1 80 ? -2.535 -24.578 -20.078 1 98.12 80 LEU A O 1
ATOM 625 N N . ARG A 1 81 ? -1.293 -23.812 -21.766 1 98 81 ARG A N 1
ATOM 626 C CA . ARG A 1 81 ? -0.139 -24.625 -21.391 1 98 81 ARG A CA 1
ATOM 627 C C . ARG A 1 81 ? 0.385 -24.219 -20.016 1 98 81 ARG A C 1
ATOM 629 O O . ARG A 1 81 ? 0.711 -25.062 -19.188 1 98 81 ARG A O 1
ATOM 636 N N . ASP A 1 82 ? 0.482 -22.953 -19.812 1 97.25 82 ASP A N 1
ATOM 637 C CA . ASP A 1 82 ? 0.977 -22.391 -18.562 1 97.25 82 ASP A CA 1
ATOM 638 C C . ASP A 1 82 ? 0.073 -22.781 -17.391 1 97.25 82 ASP A C 1
ATOM 640 O O . ASP A 1 82 ? 0.527 -22.859 -16.25 1 97.25 82 ASP A O 1
ATOM 644 N N . ASN A 1 83 ? -1.201 -22.984 -17.672 1 96.81 83 ASN A N 1
ATOM 645 C CA . ASN A 1 83 ? -2.168 -23.25 -16.625 1 96.81 83 ASN A CA 1
ATOM 646 C C . ASN A 1 83 ? -2.643 -24.703 -16.641 1 96.81 83 ASN A C 1
ATOM 648 O O . ASN A 1 83 ? -3.777 -24.984 -16.266 1 96.81 83 ASN A O 1
ATOM 652 N N . CYS A 1 84 ? -1.81 -25.547 -17.188 1 96.56 84 CYS A N 1
ATOM 653 C CA . CYS A 1 84 ? -2.098 -26.984 -17.141 1 96.56 84 CYS A CA 1
ATOM 654 C C . CYS A 1 84 ? -2.412 -27.438 -15.719 1 96.56 84 CYS A C 1
ATOM 656 O O . CYS A 1 84 ? -1.746 -27.016 -14.766 1 96.56 84 CYS A O 1
ATOM 658 N N . GLN A 1 85 ? -3.342 -28.344 -15.555 1 93.12 85 GLN A N 1
ATOM 659 C CA . GLN A 1 85 ? -3.848 -28.719 -14.242 1 93.12 85 GLN A CA 1
ATOM 660 C C . GLN A 1 85 ? -3.297 -30.078 -13.812 1 93.12 85 GLN A C 1
ATOM 662 O O . GLN A 1 85 ? -3.684 -30.594 -12.766 1 93.12 85 GLN A O 1
ATOM 667 N N . CYS A 1 86 ? -2.424 -30.672 -14.555 1 94.38 86 CYS A N 1
ATOM 668 C CA . CYS A 1 86 ? -1.916 -31.984 -14.195 1 94.38 86 CYS A CA 1
ATOM 669 C C . CYS A 1 86 ? -1.021 -31.906 -12.969 1 94.38 86 CYS A C 1
ATOM 671 O O . CYS A 1 86 ? -0.539 -30.828 -12.609 1 94.38 86 CYS A O 1
ATOM 673 N N . PRO A 1 87 ? -0.741 -32.938 -12.234 1 91.12 87 PRO A N 1
ATOM 674 C CA . PRO A 1 87 ? 0.02 -32.938 -10.984 1 91.12 87 PRO A CA 1
ATOM 675 C C . PRO A 1 87 ? 1.477 -32.531 -11.18 1 91.12 87 PRO A C 1
ATOM 677 O O . PRO A 1 87 ? 2.141 -32.125 -10.219 1 91.12 87 PRO A O 1
ATOM 680 N N . HIS A 1 88 ? 1.947 -32.656 -12.406 1 91.19 88 HIS A N 1
ATOM 681 C CA . HIS A 1 88 ? 3.33 -32.281 -12.672 1 91.19 88 HIS A CA 1
ATOM 682 C C . HIS A 1 88 ? 3.467 -30.766 -12.82 1 91.19 88 HIS A C 1
ATOM 684 O O . HIS A 1 88 ? 4.551 -30.219 -12.617 1 91.19 88 HIS A O 1
ATOM 690 N N . CYS A 1 89 ? 2.365 -30.141 -13.203 1 93.81 89 CYS A N 1
ATOM 691 C CA . CYS A 1 89 ? 2.426 -28.719 -13.523 1 93.81 89 CYS A CA 1
ATOM 692 C C . CYS A 1 89 ? 1.824 -27.875 -12.406 1 93.81 89 CYS A C 1
ATOM 694 O O . CYS A 1 89 ? 2.057 -26.672 -12.344 1 93.81 89 CYS A O 1
ATOM 696 N N . THR A 1 90 ? 1.049 -28.484 -11.625 1 90.5 90 THR A N 1
ATOM 697 C CA . THR A 1 90 ? 0.387 -27.781 -10.531 1 90.5 90 THR A CA 1
ATOM 698 C C . THR A 1 90 ? 0.468 -28.594 -9.242 1 90.5 90 THR A C 1
ATOM 700 O O . THR A 1 90 ? 0.048 -29.75 -9.203 1 90.5 90 THR A O 1
ATOM 703 N N . LEU A 1 91 ? 1.058 -27.938 -8.242 1 84.31 91 LEU A N 1
ATOM 704 C CA . LEU A 1 91 ? 1.034 -28.547 -6.922 1 84.31 91 LEU A CA 1
ATOM 705 C C . LEU A 1 91 ? -0.359 -28.469 -6.305 1 84.31 91 LEU A C 1
ATOM 707 O O . LEU A 1 91 ? -0.794 -27.391 -5.891 1 84.31 91 LEU A O 1
ATOM 711 N N . GLN A 1 92 ? -0.954 -29.516 -6.102 1 81.62 92 GLN A N 1
ATOM 712 C CA . GLN A 1 92 ? -2.365 -29.547 -5.738 1 81.62 92 GLN A CA 1
ATOM 713 C C . GLN A 1 92 ? -2.58 -29.062 -4.309 1 81.62 92 GLN A C 1
ATOM 715 O O . GLN A 1 92 ? -3.561 -28.375 -4.023 1 81.62 92 GLN A O 1
ATOM 720 N N . SER A 1 93 ? -1.637 -29.391 -3.459 1 78.62 93 SER A N 1
ATOM 721 C CA . SER A 1 93 ? -1.796 -29.031 -2.053 1 78.62 93 SER A CA 1
ATOM 722 C C . SER A 1 93 ? -1.742 -27.516 -1.861 1 78.62 93 SER A C 1
ATOM 724 O O . SER A 1 93 ? -2.404 -26.969 -0.974 1 78.62 93 SER A O 1
ATOM 726 N N . ALA A 1 94 ? -1.032 -26.891 -2.766 1 77 94 ALA A N 1
ATOM 727 C CA . ALA A 1 94 ? -0.851 -25.438 -2.654 1 77 94 ALA A CA 1
ATOM 728 C C . ALA A 1 94 ? -1.63 -24.703 -3.74 1 77 94 ALA A C 1
ATOM 730 O O . ALA A 1 94 ? -1.699 -23.469 -3.736 1 77 94 ALA A O 1
ATOM 731 N N . GLN A 1 95 ? -2.229 -25.453 -4.621 1 81.06 95 GLN A N 1
ATOM 732 C CA . GLN A 1 95 ? -2.885 -24.859 -5.781 1 81.06 95 GLN A CA 1
ATOM 733 C C . GLN A 1 95 ? -1.979 -23.844 -6.465 1 81.06 95 GLN A C 1
ATOM 735 O O . GLN A 1 95 ? -2.408 -22.719 -6.766 1 81.06 95 GLN A O 1
ATOM 740 N N . ALA A 1 96 ? -0.73 -24.266 -6.582 1 85.31 96 ALA A N 1
ATOM 741 C CA . ALA A 1 96 ? 0.302 -23.375 -7.129 1 85.31 96 ALA A CA 1
ATOM 742 C C . ALA A 1 96 ? 0.996 -24.031 -8.32 1 85.31 96 ALA A C 1
ATOM 744 O O . ALA A 1 96 ? 1.166 -25.25 -8.359 1 85.31 96 ALA A O 1
ATOM 745 N N . ARG A 1 97 ? 1.422 -23.219 -9.25 1 89.69 97 ARG A N 1
ATOM 746 C CA . ARG A 1 97 ? 2.137 -23.688 -10.43 1 89.69 97 ARG A CA 1
ATOM 747 C C . ARG A 1 97 ? 3.5 -24.25 -10.055 1 89.69 97 ARG A C 1
ATOM 749 O O . ARG A 1 97 ? 4.254 -23.625 -9.305 1 89.69 97 ARG A O 1
ATOM 756 N N . SER A 1 98 ? 3.736 -25.453 -10.539 1 87.06 98 SER A N 1
ATOM 757 C CA . SER A 1 98 ? 5.039 -26.078 -10.336 1 87.06 98 SER A CA 1
ATOM 758 C C . SER A 1 98 ? 5.875 -26.047 -11.609 1 87.06 98 SER A C 1
ATOM 760 O O . SER A 1 98 ? 7.09 -26.25 -11.57 1 87.06 98 SER A O 1
ATOM 762 N N . LEU A 1 99 ? 5.176 -25.875 -12.695 1 89.62 99 LEU A N 1
ATOM 763 C CA . LEU A 1 99 ? 5.891 -25.672 -13.945 1 89.62 99 LEU A CA 1
ATOM 764 C C . LEU A 1 99 ? 6.703 -24.375 -13.914 1 89.62 99 LEU A C 1
ATOM 766 O O . LEU A 1 99 ? 6.145 -23.297 -13.773 1 89.62 99 LEU A O 1
ATOM 770 N N . LEU A 1 100 ? 7.984 -24.531 -14.031 1 90.62 100 LEU A N 1
ATOM 771 C CA . LEU A 1 100 ? 8.836 -23.344 -14.047 1 90.62 100 LEU A CA 1
ATOM 772 C C . LEU A 1 100 ? 8.578 -22.516 -15.305 1 90.62 100 LEU A C 1
ATOM 774 O O . LEU A 1 100 ? 8.469 -23.062 -16.406 1 90.62 100 LEU A O 1
ATOM 778 N N . PHE A 1 101 ? 8.484 -21.266 -15.156 1 93.75 101 PHE A N 1
ATOM 779 C CA . PHE A 1 101 ? 8.203 -20.406 -16.297 1 93.75 101 PHE A CA 1
ATOM 780 C C . PHE A 1 101 ? 9.32 -20.484 -17.328 1 93.75 101 PHE A C 1
ATOM 782 O O . PHE A 1 101 ? 9.07 -20.375 -18.531 1 93.75 101 PHE A O 1
ATOM 789 N N . SER A 1 102 ? 10.562 -20.656 -16.844 1 90.56 102 SER A N 1
ATOM 790 C CA . SER A 1 102 ? 11.703 -20.781 -17.75 1 90.56 102 SER A CA 1
ATOM 791 C C . SER A 1 102 ? 11.539 -21.984 -18.672 1 90.56 102 SER A C 1
ATOM 793 O O . SER A 1 102 ? 12.078 -22 -19.781 1 90.56 102 SER A O 1
ATOM 795 N N . ASN A 1 103 ? 10.797 -22.953 -18.281 1 91.88 103 ASN A N 1
ATOM 796 C CA . ASN A 1 103 ? 10.609 -24.172 -19.047 1 91.88 103 ASN A CA 1
ATOM 797 C C . ASN A 1 103 ? 9.391 -24.078 -19.953 1 91.88 103 ASN A C 1
ATOM 799 O O . ASN A 1 103 ? 9.125 -25 -20.75 1 91.88 103 ASN A O 1
ATOM 803 N N . LEU A 1 104 ? 8.672 -23.031 -19.844 1 95.19 104 LEU A N 1
ATOM 804 C CA . LEU A 1 104 ? 7.484 -22.844 -20.656 1 95.19 104 LEU A CA 1
ATOM 805 C C . LEU A 1 104 ? 7.863 -22.359 -22.062 1 95.19 104 LEU A C 1
ATOM 807 O O . LEU A 1 104 ? 8.586 -21.359 -22.188 1 95.19 104 LEU A O 1
ATOM 811 N N . ASP A 1 105 ? 7.461 -23.078 -23.047 1 96.5 105 ASP A N 1
ATOM 812 C CA . ASP A 1 105 ? 7.559 -22.562 -24.406 1 96.5 105 ASP A CA 1
ATOM 813 C C . ASP A 1 105 ? 6.414 -21.594 -24.719 1 96.5 105 ASP A C 1
ATOM 815 O O . ASP A 1 105 ? 5.301 -22.031 -25.016 1 96.5 105 ASP A O 1
ATOM 819 N N . VAL A 1 106 ? 6.738 -20.312 -24.75 1 96.94 106 VAL A N 1
ATOM 820 C CA . VAL A 1 106 ? 5.691 -19.297 -24.891 1 96.94 106 VAL A CA 1
ATOM 821 C C . VAL A 1 106 ? 5.219 -19.234 -26.328 1 96.94 106 VAL A C 1
ATOM 823 O O . VAL A 1 106 ? 4.258 -18.531 -26.656 1 96.94 106 VAL A O 1
ATOM 826 N N . HIS A 1 107 ? 5.84 -20 -27.219 1 95.62 107 HIS A N 1
ATOM 827 C CA . HIS A 1 107 ? 5.422 -20.062 -28.625 1 95.62 107 HIS A CA 1
ATOM 828 C C . HIS A 1 107 ? 4.934 -21.469 -28.984 1 95.62 107 HIS A C 1
ATOM 830 O O . HIS A 1 107 ? 4.988 -21.859 -30.156 1 95.62 107 HIS A O 1
ATOM 836 N N . THR A 1 108 ? 4.551 -22.109 -28 1 96.38 108 THR A N 1
ATOM 837 C CA . THR A 1 108 ? 4.102 -23.484 -28.203 1 96.38 108 THR A CA 1
ATOM 838 C C . THR A 1 108 ? 2.93 -23.516 -29.188 1 96.38 108 THR A C 1
ATOM 840 O O . THR A 1 108 ? 2.133 -22.578 -29.25 1 96.38 108 THR A O 1
ATOM 843 N N . GLY A 1 109 ? 2.861 -24.547 -29.969 1 95.94 109 GLY A N 1
ATOM 844 C CA . GLY A 1 109 ? 1.672 -24.906 -30.719 1 95.94 109 GLY A CA 1
ATOM 845 C C . GLY A 1 109 ? 0.794 -25.922 -30.016 1 95.94 109 GLY A C 1
ATOM 846 O O . GLY A 1 109 ? 0.865 -26.062 -28.781 1 95.94 109 GLY A O 1
ATOM 847 N N . MET A 1 110 ? -0.136 -26.469 -30.734 1 96.31 110 MET A N 1
ATOM 848 C CA . MET A 1 110 ? -1.017 -27.516 -30.234 1 96.31 110 MET A CA 1
ATOM 849 C C . MET A 1 110 ? -1.05 -28.703 -31.203 1 96.31 110 MET A C 1
ATOM 851 O O . MET A 1 110 ? -1.338 -28.531 -32.406 1 96.31 110 MET A O 1
ATOM 855 N N . ASP A 1 111 ? -0.68 -29.859 -30.75 1 96.56 111 ASP A N 1
ATOM 856 C CA . ASP A 1 111 ? -0.626 -31.016 -31.609 1 96.56 111 ASP A CA 1
ATOM 857 C C . ASP A 1 111 ? -2.023 -31.578 -31.859 1 96.56 111 ASP A C 1
ATOM 859 O O . ASP A 1 111 ? -2.385 -31.875 -33 1 96.56 111 ASP A O 1
ATOM 863 N N . GLN A 1 112 ? -2.756 -31.844 -30.766 1 96.56 112 GLN A N 1
ATOM 864 C CA . GLN A 1 112 ? -4.09 -32.406 -30.891 1 96.56 112 GLN A CA 1
ATOM 865 C C . GLN A 1 112 ? -5.023 -31.875 -29.812 1 96.56 112 GLN A C 1
ATOM 867 O O . GLN A 1 112 ? -4.59 -31.609 -28.688 1 96.56 112 GLN A O 1
ATOM 872 N N . VAL A 1 113 ? -6.254 -31.688 -30.203 1 97.62 113 VAL A N 1
ATOM 873 C CA . VAL A 1 113 ? -7.305 -31.344 -29.25 1 97.62 113 VAL A CA 1
ATOM 874 C C . VAL A 1 113 ? -8.5 -32.281 -29.422 1 97.62 113 VAL A C 1
ATOM 876 O O . VAL A 1 113 ? -8.898 -32.562 -30.562 1 97.62 113 VAL A O 1
ATOM 879 N N . GLN A 1 114 ? -8.961 -32.844 -28.312 1 95.75 114 GLN A N 1
ATOM 880 C CA . GLN A 1 114 ? -10.102 -33.75 -28.344 1 95.75 114 GLN A CA 1
ATOM 881 C C . GLN A 1 114 ? -11.055 -33.469 -27.172 1 95.75 114 GLN A C 1
ATOM 883 O O . GLN A 1 114 ? -10.641 -32.969 -26.125 1 95.75 114 GLN A O 1
ATOM 888 N N . LEU A 1 115 ? -12.266 -33.688 -27.484 1 95.19 115 LEU A N 1
ATOM 889 C CA . LEU A 1 115 ? -13.25 -33.688 -26.406 1 95.19 115 LEU A CA 1
ATOM 890 C C . LEU A 1 115 ? -13.43 -35.094 -25.828 1 95.19 115 LEU A C 1
ATOM 892 O O . LEU A 1 115 ? -13.727 -36.031 -26.547 1 95.19 115 LEU A O 1
ATOM 896 N N . MET A 1 116 ? -13.039 -35.219 -24.594 1 90.94 116 MET A N 1
ATOM 897 C CA . MET A 1 116 ? -13.188 -36.5 -23.891 1 90.94 116 MET A CA 1
ATOM 898 C C . MET A 1 116 ? -14.047 -36.344 -22.641 1 90.94 116 MET A C 1
ATOM 900 O O . MET A 1 116 ? -13.633 -35.688 -21.672 1 90.94 116 MET A O 1
ATOM 904 N N . GLU A 1 117 ? -15.195 -37.031 -22.5 1 89.38 117 GLU A N 1
ATOM 905 C CA . GLU A 1 117 ? -16.078 -36.969 -21.344 1 89.38 117 GLU A CA 1
ATOM 906 C C . GLU A 1 117 ? -16.391 -35.531 -20.953 1 89.38 117 GLU A C 1
ATOM 908 O O . GLU A 1 117 ? -16.234 -35.156 -19.797 1 89.38 117 GLU A O 1
ATOM 913 N N . ASN A 1 118 ? -16.609 -34.688 -21.906 1 88.56 118 ASN A N 1
ATOM 914 C CA . ASN A 1 118 ? -17 -33.281 -21.766 1 88.56 118 ASN A CA 1
ATOM 915 C C . ASN A 1 118 ? -15.836 -32.438 -21.312 1 88.56 118 ASN A C 1
ATOM 917 O O . ASN A 1 118 ? -16.031 -31.281 -20.875 1 88.56 118 ASN A O 1
ATOM 921 N N . LYS A 1 119 ? -14.625 -33 -21.359 1 95.62 119 LYS A N 1
ATOM 922 C CA . LYS A 1 119 ? -13.43 -32.219 -21.062 1 95.62 119 LYS A CA 1
ATOM 923 C C . LYS A 1 119 ? -12.617 -31.953 -22.328 1 95.62 119 LYS A C 1
ATOM 925 O O . LYS A 1 119 ? -12.711 -32.719 -23.297 1 95.62 119 LYS A O 1
ATOM 930 N N . VAL A 1 120 ? -11.945 -30.938 -22.281 1 97.38 120 VAL A N 1
ATOM 931 C CA . VAL A 1 120 ? -11.039 -30.656 -23.391 1 97.38 120 VAL A CA 1
ATOM 932 C C . VAL A 1 120 ? -9.664 -31.25 -23.109 1 97.38 120 VAL A C 1
ATOM 934 O O . VAL A 1 120 ? -9.016 -30.906 -22.125 1 97.38 120 VAL A O 1
ATOM 937 N N . SER A 1 121 ? -9.258 -32.156 -23.906 1 97.75 121 SER A N 1
ATOM 938 C CA . SER A 1 121 ? -7.941 -32.781 -23.797 1 97.75 121 SER A CA 1
ATOM 939 C C . SER A 1 121 ? -6.996 -32.281 -24.875 1 97.75 121 SER A C 1
ATOM 941 O O . SER A 1 121 ? -7.328 -32.312 -26.062 1 97.75 121 SER A O 1
ATOM 943 N N . ILE A 1 122 ? -5.855 -31.844 -24.469 1 98.06 122 ILE A N 1
ATOM 944 C CA . ILE A 1 122 ? -4.887 -31.266 -25.391 1 98.06 122 ILE A CA 1
ATOM 945 C C . ILE A 1 122 ? -3.576 -32.062 -25.312 1 98.06 122 ILE A C 1
ATOM 947 O O . ILE A 1 122 ? -3.09 -32.344 -24.219 1 98.06 122 ILE A O 1
ATOM 951 N N . THR A 1 123 ? -3.049 -32.406 -26.406 1 98.06 123 THR A N 1
ATOM 952 C CA . THR A 1 123 ? -1.685 -32.906 -26.516 1 98.06 123 THR A CA 1
ATOM 953 C C . THR A 1 123 ? -0.751 -31.844 -27.094 1 98.06 123 THR A C 1
ATOM 955 O O . THR A 1 123 ? -1.02 -31.297 -28.156 1 98.06 123 THR A O 1
ATOM 958 N N . TRP A 1 124 ? 0.276 -31.641 -26.375 1 97.62 124 TRP A N 1
ATOM 959 C CA . TRP A 1 124 ? 1.214 -30.594 -26.766 1 97.62 124 TRP A CA 1
ATOM 960 C C . TRP A 1 124 ? 2.35 -31.172 -27.609 1 97.62 124 TRP A C 1
ATOM 962 O O . TRP A 1 124 ? 2.543 -32.375 -27.656 1 97.62 124 TRP A O 1
ATOM 972 N N . PRO A 1 125 ? 3.131 -30.266 -28.297 1 96.81 125 PRO A N 1
ATOM 973 C CA . PRO A 1 125 ? 4.211 -30.734 -29.172 1 96.81 125 PRO A CA 1
ATOM 974 C C . PRO A 1 125 ? 5.254 -31.562 -28.422 1 96.81 125 PRO A C 1
ATOM 976 O O . PRO A 1 125 ? 5.895 -32.438 -29.016 1 96.81 125 PRO A O 1
ATOM 979 N N . ASP A 1 126 ? 5.449 -31.359 -27.141 1 94.31 126 ASP A N 1
ATOM 980 C CA . ASP A 1 126 ? 6.406 -32.125 -26.344 1 94.31 126 ASP A CA 1
ATOM 981 C C . ASP A 1 126 ? 5.773 -33.406 -25.797 1 94.31 126 ASP A C 1
ATOM 983 O O . ASP A 1 126 ? 6.324 -34.031 -24.891 1 94.31 126 ASP A O 1
ATOM 987 N N . GLN A 1 127 ? 4.574 -33.688 -26.172 1 95.31 127 GLN A N 1
ATOM 988 C CA . GLN A 1 127 ? 3.826 -34.906 -25.859 1 95.31 127 GLN A CA 1
ATOM 989 C C . GLN A 1 127 ? 3.227 -34.844 -24.453 1 95.31 127 GLN A C 1
ATOM 991 O O . GLN A 1 127 ? 2.738 -35.844 -23.938 1 95.31 127 GLN A O 1
ATOM 996 N N . HIS A 1 128 ? 3.338 -33.688 -23.844 1 96.19 128 HIS A N 1
ATOM 997 C CA . HIS A 1 128 ? 2.592 -33.469 -22.609 1 96.19 128 HIS A CA 1
ATOM 998 C C . HIS A 1 128 ? 1.095 -33.375 -22.891 1 96.19 128 HIS A C 1
ATOM 1000 O O . HIS A 1 128 ? 0.684 -32.969 -23.969 1 96.19 128 HIS A O 1
ATOM 1006 N N . SER A 1 129 ? 0.306 -33.781 -21.922 1 96.69 129 SER A N 1
ATOM 1007 C CA . SER A 1 129 ? -1.144 -33.719 -22.062 1 96.69 129 SER A CA 1
ATOM 1008 C C . SER A 1 129 ? -1.779 -32.844 -20.969 1 96.69 129 SER A C 1
ATOM 1010 O O . SER A 1 129 ? -1.38 -32.938 -19.812 1 96.69 129 SER A O 1
ATOM 1012 N N . SER A 1 130 ? -2.703 -32.031 -21.375 1 97.25 130 SER A N 1
ATOM 1013 C CA . SER A 1 130 ? -3.5 -31.25 -20.453 1 97.25 130 SER A CA 1
ATOM 1014 C C . SER A 1 130 ? -4.984 -31.562 -20.578 1 97.25 130 SER A C 1
ATOM 1016 O O . SER A 1 130 ? -5.453 -31.938 -21.656 1 97.25 130 SER A O 1
ATOM 1018 N N . GLU A 1 131 ? -5.703 -31.469 -19.5 1 97.06 131 GLU A N 1
ATOM 1019 C CA . GLU A 1 131 ? -7.156 -31.594 -19.484 1 97.06 131 GLU A CA 1
ATOM 1020 C C . GLU A 1 131 ? -7.801 -30.422 -18.766 1 97.06 131 GLU A C 1
ATOM 1022 O O . GLU A 1 131 ? -7.32 -29.984 -17.703 1 97.06 131 GLU A O 1
ATOM 1027 N N . PHE A 1 132 ? -8.844 -29.891 -19.391 1 97 132 PHE A N 1
ATOM 1028 C CA . PHE A 1 132 ? -9.531 -28.766 -18.781 1 97 132 PHE A CA 1
ATOM 1029 C C . PHE A 1 132 ? -11.031 -29.047 -18.672 1 97 132 PHE A C 1
ATOM 1031 O O . PHE A 1 132 ? -11.664 -29.484 -19.625 1 97 132 PHE A O 1
ATOM 1038 N N . ASP A 1 133 ? -11.602 -28.781 -17.5 1 95.88 133 ASP A N 1
ATOM 1039 C CA . ASP A 1 133 ? -13.039 -28.828 -17.266 1 95.88 133 ASP A CA 1
ATOM 1040 C C . ASP A 1 133 ? -13.75 -27.656 -17.922 1 95.88 133 ASP A C 1
ATOM 1042 O O . ASP A 1 133 ? -13.242 -26.531 -17.906 1 95.88 133 ASP A O 1
ATOM 1046 N N . PRO A 1 134 ? -14.922 -27.938 -18.5 1 96.12 134 PRO A N 1
ATOM 1047 C CA . PRO A 1 134 ? -15.672 -26.859 -19.141 1 96.12 134 PRO A CA 1
ATOM 1048 C C . PRO A 1 134 ? -15.953 -25.703 -18.188 1 96.12 134 PRO A C 1
ATOM 1050 O O . PRO A 1 134 ? -15.875 -24.531 -18.578 1 96.12 134 PRO A O 1
ATOM 1053 N N . ASP A 1 135 ? -16.25 -26 -16.938 1 94.25 135 ASP A N 1
ATOM 1054 C CA . ASP A 1 135 ? -16.516 -24.953 -15.953 1 94.25 135 ASP A CA 1
ATOM 1055 C C . ASP A 1 135 ? -15.289 -24.078 -15.711 1 94.25 135 ASP A C 1
ATOM 1057 O O . ASP A 1 135 ? -15.391 -22.859 -15.594 1 94.25 135 ASP A O 1
ATOM 1061 N N . TRP A 1 136 ? -14.188 -24.734 -15.617 1 94.88 136 TRP A N 1
ATOM 1062 C CA . TRP A 1 136 ? -12.922 -24.031 -15.422 1 94.88 136 TRP A CA 1
ATOM 1063 C C . TRP A 1 136 ? -12.648 -23.078 -16.578 1 94.88 136 TRP A C 1
ATOM 1065 O O . TRP A 1 136 ? -12.258 -21.922 -16.344 1 94.88 136 TRP A O 1
ATOM 1075 N N . LEU A 1 137 ? -12.875 -23.531 -17.781 1 96.56 137 LEU A N 1
ATOM 1076 C CA . LEU A 1 137 ? -12.656 -22.719 -18.969 1 96.56 137 LEU A CA 1
ATOM 1077 C C . LEU A 1 137 ? -13.664 -21.578 -19.047 1 96.56 137 LEU A C 1
ATOM 1079 O O . LEU A 1 137 ? -13.289 -20.438 -19.297 1 96.56 137 LEU A O 1
ATOM 1083 N N . LYS A 1 138 ? -14.875 -21.875 -18.812 1 94.44 138 LYS A N 1
ATOM 1084 C CA . LYS A 1 138 ? -15.922 -20.859 -18.922 1 94.44 138 LYS A CA 1
ATOM 1085 C C . LYS A 1 138 ? -15.688 -19.734 -17.906 1 94.44 138 LYS A C 1
ATOM 1087 O O . LYS A 1 138 ? -15.875 -18.547 -18.234 1 94.44 138 LYS A O 1
ATOM 1092 N N . LYS A 1 139 ? -15.281 -20.047 -16.719 1 93.31 139 LYS A N 1
ATOM 1093 C CA . LYS A 1 139 ? -15.008 -19.078 -15.664 1 93.31 139 LYS A CA 1
ATOM 1094 C C . LYS A 1 139 ? -13.844 -18.172 -16.047 1 93.31 139 LYS A C 1
ATOM 1096 O O . LYS A 1 139 ? -13.734 -17.047 -15.547 1 93.31 139 LYS A O 1
ATOM 1101 N N . ARG A 1 140 ? -13.031 -18.641 -16.938 1 96.25 140 ARG A N 1
ATOM 1102 C CA . ARG A 1 140 ? -11.82 -17.922 -17.281 1 96.25 140 ARG A CA 1
ATOM 1103 C C . ARG A 1 140 ? -11.859 -17.438 -18.734 1 96.25 140 ARG A C 1
ATOM 1105 O O . ARG A 1 140 ? -10.82 -17.281 -19.375 1 96.25 140 ARG A O 1
ATOM 1112 N N . CYS A 1 141 ? -13.062 -17.281 -19.203 1 95 141 CYS A N 1
ATOM 1113 C CA . CYS A 1 141 ? -13.289 -16.797 -20.562 1 95 141 CYS A CA 1
ATOM 1114 C C . CYS A 1 141 ? -12.672 -15.414 -20.75 1 95 141 CYS A C 1
ATOM 1116 O O . CYS A 1 141 ? -12.734 -14.578 -19.844 1 95 141 CYS A O 1
ATOM 1118 N N . PHE A 1 142 ? -12.164 -15.047 -21.906 1 97.19 142 PHE A N 1
ATOM 1119 C CA . PHE A 1 142 ? -11.422 -13.812 -22.156 1 97.19 142 PHE A CA 1
ATOM 1120 C C . PHE A 1 142 ? -12.344 -12.742 -22.734 1 97.19 142 PHE A C 1
ATOM 1122 O O . PHE A 1 142 ? -11.898 -11.633 -23.031 1 97.19 142 PHE A O 1
ATOM 1129 N N . SER A 1 143 ? -13.602 -13.031 -22.891 1 95.81 143 SER A N 1
ATOM 1130 C CA . SER A 1 143 ? -14.516 -11.992 -23.359 1 95.81 143 SER A CA 1
ATOM 1131 C C . SER A 1 143 ? -14.555 -10.82 -22.375 1 95.81 143 SER A C 1
ATOM 1133 O O . SER A 1 143 ? -14.367 -11 -21.172 1 95.81 143 SER A O 1
ATOM 1135 N N . SER A 1 144 ? -14.766 -9.656 -22.891 1 95.06 144 SER A N 1
ATOM 1136 C CA . SER A 1 144 ? -14.805 -8.461 -22.062 1 95.06 144 SER A CA 1
ATOM 1137 C C . SER A 1 144 ? -15.859 -8.578 -20.969 1 95.06 144 SER A C 1
ATOM 1139 O O . SER A 1 144 ? -15.617 -8.211 -19.812 1 95.06 144 SER A O 1
ATOM 1141 N N . GLU A 1 145 ? -17.016 -9.133 -21.344 1 94.88 145 GLU A N 1
ATOM 1142 C CA . GLU A 1 145 ? -18.125 -9.258 -20.391 1 94.88 145 GLU A CA 1
ATOM 1143 C C . GLU A 1 145 ? -17.781 -10.242 -19.281 1 94.88 145 GLU A C 1
ATOM 1145 O O . GLU A 1 145 ? -18.047 -9.977 -18.109 1 94.88 145 GLU A O 1
ATOM 1150 N N . ALA A 1 146 ? -17.234 -11.359 -19.656 1 94.88 146 ALA A N 1
ATOM 1151 C CA . ALA A 1 146 ? -16.875 -12.375 -18.672 1 94.88 146 ALA A CA 1
ATOM 1152 C C . ALA A 1 146 ? -15.789 -11.859 -17.734 1 94.88 146 ALA A C 1
ATOM 1154 O O . ALA A 1 146 ? -15.852 -12.078 -16.516 1 94.88 146 ALA A O 1
ATOM 1155 N N . ARG A 1 147 ? -14.844 -11.172 -18.281 1 95.69 147 ARG A N 1
ATOM 1156 C CA . ARG A 1 147 ? -13.758 -10.625 -17.484 1 95.69 147 ARG A CA 1
ATOM 1157 C C . ARG A 1 147 ? -14.273 -9.586 -16.5 1 95.69 147 ARG A C 1
ATOM 1159 O O . ARG A 1 147 ? -13.914 -9.602 -15.312 1 95.69 147 ARG A O 1
ATOM 1166 N N . GLN A 1 148 ? -15.078 -8.711 -16.953 1 94.25 148 GLN A N 1
ATOM 1167 C CA . GLN A 1 148 ? -15.648 -7.684 -16.094 1 94.25 148 GLN A CA 1
ATOM 1168 C C . GLN A 1 148 ? -16.469 -8.305 -14.961 1 94.25 148 GLN A C 1
ATOM 1170 O O . GLN A 1 148 ? -16.375 -7.863 -13.812 1 94.25 148 GLN A O 1
ATOM 1175 N N . ALA A 1 149 ? -17.25 -9.305 -15.305 1 94.81 149 ALA A N 1
ATOM 1176 C CA . ALA A 1 149 ? -18.062 -9.984 -14.297 1 94.81 149 ALA A CA 1
ATOM 1177 C C . ALA A 1 149 ? -17.188 -10.641 -13.234 1 94.81 149 ALA A C 1
ATOM 1179 O O . ALA A 1 149 ? -17.484 -10.555 -12.039 1 94.81 149 ALA A O 1
ATOM 1180 N N . LEU A 1 150 ? -16.188 -11.273 -13.664 1 94.88 150 LEU A N 1
ATOM 1181 C CA . LEU A 1 150 ? -15.312 -11.961 -12.727 1 94.88 150 LEU A CA 1
ATOM 1182 C C . LEU A 1 150 ? -14.586 -10.961 -11.828 1 94.88 150 LEU A C 1
ATOM 1184 O O . LEU A 1 150 ? -14.422 -11.203 -10.633 1 94.88 150 LEU A O 1
ATOM 1188 N N . GLN A 1 151 ? -14.117 -9.852 -12.414 1 94 151 GLN A N 1
ATOM 1189 C CA . GLN A 1 151 ? -13.445 -8.828 -11.625 1 94 151 GLN A CA 1
ATOM 1190 C C . GLN A 1 151 ? -14.391 -8.242 -10.578 1 94 151 GLN A C 1
ATOM 1192 O O . GLN A 1 151 ? -13.969 -7.945 -9.453 1 94 151 GLN A O 1
ATOM 1197 N N . GLU A 1 152 ? -15.594 -8.062 -10.93 1 94.69 152 GLU A N 1
ATOM 1198 C CA . GLU A 1 152 ? -16.562 -7.582 -9.953 1 94.69 152 GLU A CA 1
ATOM 1199 C C . GLU A 1 152 ? -16.797 -8.609 -8.852 1 94.69 152 GLU A C 1
ATOM 1201 O O . GLU A 1 152 ? -16.969 -8.25 -7.684 1 94.69 152 GLU A O 1
ATOM 1206 N N . GLU A 1 153 ? -16.781 -9.812 -9.266 1 93.25 153 GLU A N 1
ATOM 1207 C CA . GLU A 1 153 ? -16.922 -10.875 -8.273 1 93.25 153 GLU A CA 1
ATOM 1208 C C . GLU A 1 153 ? -15.734 -10.906 -7.32 1 93.25 153 GLU A C 1
ATOM 1210 O O . GLU A 1 153 ? -15.906 -11.008 -6.102 1 93.25 153 GLU A O 1
ATOM 1215 N N . LEU A 1 154 ? -14.602 -10.75 -7.844 1 93.94 154 LEU A N 1
ATOM 1216 C CA . LEU A 1 154 ? -13.375 -10.922 -7.074 1 93.94 154 LEU A CA 1
ATOM 1217 C C . LEU A 1 154 ? -13.094 -9.688 -6.219 1 93.94 154 LEU A C 1
ATOM 1219 O O . LEU A 1 154 ? -12.562 -9.812 -5.109 1 93.94 154 LEU A O 1
ATOM 1223 N N . PHE A 1 155 ? -13.477 -8.461 -6.691 1 95.06 155 PHE A N 1
ATOM 1224 C CA . PHE A 1 155 ? -12.984 -7.258 -6.039 1 95.06 155 PHE A CA 1
ATOM 1225 C C . PHE A 1 155 ? -14.141 -6.375 -5.59 1 95.06 155 PHE A C 1
ATOM 1227 O O . PHE A 1 155 ? -13.945 -5.418 -4.836 1 95.06 155 PHE A O 1
ATOM 1234 N N . LEU A 1 156 ? -15.375 -6.648 -6.027 1 95.12 156 LEU A N 1
ATOM 1235 C CA . LEU A 1 156 ? -16.531 -5.816 -5.691 1 95.12 156 LEU A CA 1
ATOM 1236 C C . LEU A 1 156 ? -16.219 -4.34 -5.914 1 95.12 156 LEU A C 1
ATOM 1238 O O . LEU A 1 156 ? -16.328 -3.533 -4.984 1 95.12 156 LEU A O 1
ATOM 1242 N N . ASN A 1 157 ? -15.992 -3.971 -7.121 1 92.19 157 ASN A N 1
ATOM 1243 C CA . ASN A 1 157 ? -15.539 -2.635 -7.496 1 92.19 157 ASN A CA 1
ATOM 1244 C C . ASN A 1 157 ? -16.688 -1.635 -7.512 1 92.19 157 ASN A C 1
ATOM 1246 O O . ASN A 1 157 ? -16.484 -0.428 -7.387 1 92.19 157 ASN A O 1
ATOM 1250 N N . GLU A 1 158 ? -17.891 -2.137 -7.688 1 92.38 158 GLU A N 1
ATOM 1251 C CA . GLU A 1 158 ? -19.047 -1.235 -7.723 1 92.38 158 GLU A CA 1
ATOM 1252 C C . GLU A 1 158 ? -19.328 -0.647 -6.344 1 92.38 158 GLU A C 1
ATOM 1254 O O . GLU A 1 158 ? -19.297 -1.363 -5.34 1 92.38 158 GLU A O 1
ATOM 1259 N N . ARG A 1 159 ? -19.5 0.662 -6.324 1 95.56 159 ARG A N 1
ATOM 1260 C CA . ARG A 1 159 ? -19.766 1.382 -5.086 1 95.56 159 ARG A CA 1
ATOM 1261 C C . ARG A 1 159 ? -21.125 2.076 -5.145 1 95.56 159 ARG A C 1
ATOM 1263 O O . ARG A 1 159 ? -21.594 2.451 -6.227 1 95.56 159 ARG A O 1
ATOM 1270 N N . GLU A 1 160 ? -21.719 2.166 -4.02 1 97.69 160 GLU A N 1
ATOM 1271 C CA . GLU A 1 160 ? -22.906 2.992 -3.887 1 97.69 160 GLU A CA 1
ATOM 1272 C C . GLU A 1 160 ? -22.578 4.34 -3.254 1 97.69 160 GLU A C 1
ATOM 1274 O O . GLU A 1 160 ? -22.078 4.398 -2.129 1 97.69 160 GLU A O 1
ATOM 1279 N N . TYR A 1 161 ? -22.906 5.383 -3.98 1 98.12 161 TYR A N 1
ATOM 1280 C CA . TYR A 1 161 ? -22.609 6.73 -3.516 1 98.12 161 TYR A CA 1
ATOM 1281 C C . TYR A 1 161 ? -23.75 7.266 -2.645 1 98.12 161 TYR A C 1
ATOM 1283 O O . TYR A 1 161 ? -24.906 6.883 -2.814 1 98.12 161 TYR A O 1
ATOM 1291 N N . TRP A 1 162 ? -23.375 8.109 -1.75 1 98.44 162 TRP A N 1
ATOM 1292 C CA . TRP A 1 162 ? -24.391 8.68 -0.866 1 98.44 162 TRP A CA 1
ATOM 1293 C C . TRP A 1 162 ? -23.984 10.086 -0.418 1 98.44 162 TRP A C 1
ATOM 1295 O O . TRP A 1 162 ? -22.844 10.508 -0.646 1 98.44 162 TRP A O 1
ATOM 1305 N N . ASP A 1 163 ? -24.922 10.836 0.065 1 97.62 163 ASP A N 1
ATOM 1306 C CA . ASP A 1 163 ? -24.75 12.164 0.641 1 97.62 163 ASP A CA 1
ATOM 1307 C C . ASP A 1 163 ? -25.391 12.25 2.025 1 97.62 163 ASP A C 1
ATOM 1309 O O . ASP A 1 163 ? -25.406 11.266 2.766 1 97.62 163 ASP A O 1
ATOM 1313 N N . SER A 1 164 ? -25.875 13.383 2.387 1 97.5 164 SER A N 1
ATOM 1314 C CA . SER A 1 164 ? -26.406 13.586 3.732 1 97.5 164 SER A CA 1
ATOM 1315 C C . SER A 1 164 ? -27.641 12.734 3.973 1 97.5 164 SER A C 1
ATOM 1317 O O . SER A 1 164 ? -28.094 12.586 5.113 1 97.5 164 SER A O 1
ATOM 1319 N N . SER A 1 165 ? -28.203 12.094 2.967 1 96.31 165 SER A N 1
ATOM 1320 C CA . SER A 1 165 ? -29.391 11.273 3.092 1 96.31 165 SER A CA 1
ATOM 1321 C C . SER A 1 165 ? -29.047 9.82 3.398 1 96.31 165 SER A C 1
ATOM 1323 O O . SER A 1 165 ? -29.906 8.953 3.406 1 96.31 165 SER A O 1
ATOM 1325 N N . LEU A 1 166 ? -27.828 9.562 3.674 1 97.19 166 LEU A N 1
ATOM 1326 C CA . LEU A 1 166 ? -27.328 8.227 3.967 1 97.19 166 LEU A CA 1
ATOM 1327 C C . LEU A 1 166 ? -28.141 7.57 5.078 1 97.19 166 LEU A C 1
ATOM 1329 O O . LEU A 1 166 ? -28.469 8.211 6.074 1 97.19 166 LEU A O 1
ATOM 1333 N N . GLN A 1 167 ? -28.516 6.391 4.816 1 96.81 167 GLN A N 1
ATOM 1334 C CA . GLN A 1 167 ? -28.938 5.484 5.875 1 96.81 167 GLN A CA 1
ATOM 1335 C C . GLN A 1 167 ? -27.875 4.41 6.133 1 96.81 167 GLN A C 1
ATOM 1337 O O . GLN A 1 167 ? -27.719 3.482 5.34 1 96.81 167 GLN A O 1
ATOM 1342 N N . ILE A 1 168 ? -27.219 4.523 7.227 1 97.56 168 ILE A N 1
ATOM 1343 C CA . ILE A 1 168 ? -26.109 3.617 7.484 1 97.56 168 ILE A CA 1
ATOM 1344 C C . ILE A 1 168 ? -26.625 2.193 7.656 1 97.56 168 ILE A C 1
ATOM 1346 O O . ILE A 1 168 ? -27.5 1.939 8.5 1 97.56 168 ILE A O 1
ATOM 1350 N N . PRO A 1 169 ? -26.094 1.278 6.816 1 98.31 169 PRO A N 1
ATOM 1351 C CA . PRO A 1 169 ? -26.422 -0.118 7.102 1 98.31 169 PRO A CA 1
ATOM 1352 C C . PRO A 1 169 ? -26.078 -0.527 8.531 1 98.31 169 PRO A C 1
ATOM 1354 O O . PRO A 1 169 ? -25.016 -0.181 9.039 1 98.31 169 PRO A O 1
ATOM 1357 N N . THR A 1 170 ? -26.969 -1.174 9.188 1 98.38 170 THR A N 1
ATOM 1358 C CA . THR A 1 170 ? -26.828 -1.522 10.602 1 98.38 170 THR A CA 1
ATOM 1359 C C . THR A 1 170 ? -27.016 -3.021 10.812 1 98.38 170 THR A C 1
ATOM 1361 O O . THR A 1 170 ? -27.922 -3.623 10.211 1 98.38 170 THR A O 1
ATOM 1364 N N . ALA A 1 171 ? -26.172 -3.627 11.555 1 98.25 171 ALA A N 1
ATOM 1365 C CA . ALA A 1 171 ? -26.266 -5.043 11.898 1 98.25 171 ALA A CA 1
ATOM 1366 C C . ALA A 1 171 ? -26 -5.262 13.391 1 98.25 171 ALA A C 1
ATOM 1368 O O . ALA A 1 171 ? -25.641 -4.328 14.109 1 98.25 171 ALA A O 1
ATOM 1369 N N . ASP A 1 172 ? -26.328 -6.461 13.828 1 98.44 172 ASP A N 1
ATOM 1370 C CA . ASP A 1 172 ? -26.094 -6.844 15.219 1 98.44 172 ASP A CA 1
ATOM 1371 C C . ASP A 1 172 ? -24.672 -7.363 15.406 1 98.44 172 ASP A C 1
ATOM 1373 O O . ASP A 1 172 ? -24.219 -8.227 14.656 1 98.44 172 ASP A O 1
ATOM 1377 N N . PHE A 1 173 ? -24.031 -6.832 16.453 1 98.5 173 PHE A N 1
ATOM 1378 C CA . PHE A 1 173 ? -22.625 -7.16 16.719 1 98.5 173 PHE A CA 1
ATOM 1379 C C . PHE A 1 173 ? -22.453 -8.656 16.953 1 98.5 173 PHE A C 1
ATOM 1381 O O . PHE A 1 173 ? -21.609 -9.297 16.344 1 98.5 173 PHE A O 1
ATOM 1388 N N . GLU A 1 174 ? -23.281 -9.211 17.812 1 97.94 174 GLU A N 1
ATOM 1389 C CA . GLU A 1 174 ? -23.156 -10.617 18.156 1 97.94 174 GLU A CA 1
ATOM 1390 C C . GLU A 1 174 ? -23.5 -11.516 16.984 1 97.94 174 GLU A C 1
ATOM 1392 O O . GLU A 1 174 ? -22.875 -12.562 16.781 1 97.94 174 GLU A O 1
ATOM 1397 N N . GLU A 1 175 ? -24.453 -11.094 16.234 1 97.94 175 GLU A N 1
ATOM 1398 C CA . GLU A 1 175 ? -24.797 -11.867 15.039 1 97.94 175 GLU A CA 1
ATOM 1399 C C . GLU A 1 175 ? -23.641 -11.906 14.047 1 97.94 175 GLU A C 1
ATOM 1401 O O . GLU A 1 175 ? -23.344 -12.953 13.477 1 97.94 175 GLU A O 1
ATOM 1406 N N . VAL A 1 176 ? -23 -10.805 13.883 1 98.31 176 VAL A N 1
ATOM 1407 C CA . VAL A 1 176 ? -21.875 -10.719 12.953 1 98.31 176 VAL A CA 1
ATOM 1408 C C . VAL A 1 176 ? -20.734 -11.609 13.438 1 98.31 176 VAL A C 1
ATOM 1410 O O . VAL A 1 176 ? -20.047 -12.242 12.633 1 98.31 176 VAL A O 1
ATOM 1413 N N . LEU A 1 177 ? -20.578 -11.68 14.711 1 97.75 177 LEU A N 1
ATOM 1414 C CA . LEU A 1 177 ? -19.484 -12.461 15.281 1 97.75 177 LEU A CA 1
ATOM 1415 C C . LEU A 1 177 ? -19.734 -13.953 15.086 1 97.75 177 LEU A C 1
ATOM 1417 O O . LEU A 1 177 ? -18.781 -14.734 14.961 1 97.75 177 LEU A O 1
ATOM 1421 N N . HIS A 1 178 ? -20.984 -14.391 14.938 1 97 178 HIS A N 1
ATOM 1422 C CA . HIS A 1 178 ? -21.219 -15.82 15.094 1 97 178 HIS A CA 1
ATOM 1423 C C . HIS A 1 178 ? -21.922 -16.406 13.867 1 97 178 HIS A C 1
ATOM 1425 O O . HIS A 1 178 ? -22.078 -17.625 13.758 1 97 178 HIS A O 1
ATOM 1431 N N . ASP A 1 179 ? -22.406 -15.531 13.016 1 97.88 179 ASP A N 1
ATOM 1432 C CA . ASP A 1 179 ? -23.156 -16 11.852 1 97.88 179 ASP A CA 1
ATOM 1433 C C . ASP A 1 179 ? -22.438 -15.602 10.555 1 97.88 179 ASP A C 1
ATOM 1435 O O . ASP A 1 179 ? -22.219 -14.414 10.305 1 97.88 179 ASP A O 1
ATOM 1439 N N . ASP A 1 180 ? -22.172 -16.594 9.734 1 97.94 180 ASP A N 1
ATOM 1440 C CA . ASP A 1 180 ? -21.422 -16.359 8.5 1 97.94 180 ASP A CA 1
ATOM 1441 C C . ASP A 1 180 ? -22.234 -15.508 7.527 1 97.94 180 ASP A C 1
ATOM 1443 O O . ASP A 1 180 ? -21.672 -14.688 6.801 1 97.94 180 ASP A O 1
ATOM 1447 N N . LYS A 1 181 ? -23.469 -15.719 7.453 1 98.06 181 LYS A N 1
ATOM 1448 C CA . LYS A 1 181 ? -24.312 -14.922 6.562 1 98.06 181 LYS A CA 1
ATOM 1449 C C . LYS A 1 181 ? -24.312 -13.453 6.969 1 98.06 181 LYS A C 1
ATOM 1451 O O . LYS A 1 181 ? -24.219 -12.57 6.121 1 98.06 181 LYS A O 1
ATOM 1456 N N . ALA A 1 182 ? -24.422 -13.25 8.273 1 98.25 182 ALA A N 1
ATOM 1457 C CA . ALA A 1 182 ? -24.406 -11.883 8.781 1 98.25 182 ALA A CA 1
ATOM 1458 C C . ALA A 1 182 ? -23.047 -11.227 8.555 1 98.25 182 ALA A C 1
ATOM 1460 O O . ALA A 1 182 ? -22.969 -10.055 8.18 1 98.25 182 ALA A O 1
ATOM 1461 N N . ALA A 1 183 ? -22.031 -11.977 8.758 1 98.5 183 ALA A N 1
ATOM 1462 C CA . ALA A 1 183 ? -20.688 -11.469 8.539 1 98.5 183 ALA A CA 1
ATOM 1463 C C . ALA A 1 183 ? -20.453 -11.109 7.074 1 98.5 183 ALA A C 1
ATOM 1465 O O . ALA A 1 183 ? -19.875 -10.07 6.766 1 98.5 183 ALA A O 1
ATOM 1466 N N . LEU A 1 184 ? -20.891 -11.992 6.188 1 98.38 184 LEU A N 1
ATOM 1467 C CA . LEU A 1 184 ? -20.766 -11.727 4.758 1 98.38 184 LEU A CA 1
ATOM 1468 C C . LEU A 1 184 ? -21.531 -10.461 4.375 1 98.38 184 LEU A C 1
ATOM 1470 O O . LEU A 1 184 ? -21 -9.609 3.648 1 98.38 184 LEU A O 1
ATOM 1474 N N . ALA A 1 185 ? -22.734 -10.289 4.871 1 98.5 185 ALA A N 1
ATOM 1475 C CA . ALA A 1 185 ? -23.547 -9.102 4.59 1 98.5 185 ALA A CA 1
ATOM 1476 C C . ALA A 1 185 ? -22.859 -7.836 5.094 1 98.5 185 ALA A C 1
ATOM 1478 O O . ALA A 1 185 ? -22.875 -6.801 4.418 1 98.5 185 ALA A O 1
ATOM 1479 N N . TRP A 1 186 ? -22.297 -7.941 6.254 1 98.75 186 TRP A N 1
ATOM 1480 C CA . TRP A 1 186 ? -21.531 -6.844 6.844 1 98.75 186 TRP A CA 1
ATOM 1481 C C . TRP A 1 186 ? -20.391 -6.422 5.934 1 98.75 186 TRP A C 1
ATOM 1483 O O . TRP A 1 186 ? -20.266 -5.242 5.586 1 98.75 186 TRP A O 1
ATOM 1493 N N . LEU A 1 187 ? -19.609 -7.352 5.473 1 98.62 187 LEU A N 1
ATOM 1494 C CA . LEU A 1 187 ? -18.438 -7.039 4.676 1 98.62 187 LEU A CA 1
ATOM 1495 C C . LEU A 1 187 ? -18.828 -6.547 3.287 1 98.62 187 LEU A C 1
ATOM 1497 O O . LEU A 1 187 ? -18.172 -5.66 2.73 1 98.62 187 LEU A O 1
ATOM 1501 N N . GLU A 1 188 ? -19.859 -7.129 2.734 1 98.44 188 GLU A N 1
ATOM 1502 C CA . GLU A 1 188 ? -20.344 -6.66 1.439 1 98.44 188 GLU A CA 1
ATOM 1503 C C . GLU A 1 188 ? -20.844 -5.223 1.529 1 98.44 188 GLU A C 1
ATOM 1505 O O . GLU A 1 188 ? -20.562 -4.406 0.649 1 98.44 188 GLU A O 1
ATOM 1510 N N . ALA A 1 189 ? -21.547 -4.914 2.586 1 98.69 189 ALA A N 1
ATOM 1511 C CA . ALA A 1 189 ? -22.031 -3.549 2.789 1 98.69 189 ALA A CA 1
ATOM 1512 C C . ALA A 1 189 ? -20.859 -2.584 3 1 98.69 189 ALA A C 1
ATOM 1514 O O . ALA A 1 189 ? -20.875 -1.47 2.471 1 98.69 189 ALA A O 1
ATOM 1515 N N . LEU A 1 190 ? -19.922 -3.027 3.76 1 98.69 190 LEU A N 1
ATOM 1516 C CA . LEU A 1 190 ? -18.75 -2.193 4.012 1 98.69 190 LEU A CA 1
ATOM 1517 C C . LEU A 1 190 ? -18.047 -1.852 2.707 1 98.69 190 LEU A C 1
ATOM 1519 O O . LEU A 1 190 ? -17.625 -0.707 2.502 1 98.69 190 LEU A O 1
ATOM 1523 N N . ARG A 1 191 ? -17.922 -2.834 1.854 1 98.38 191 ARG A N 1
ATOM 1524 C CA . ARG A 1 191 ? -17.234 -2.627 0.585 1 98.38 191 ARG A CA 1
ATOM 1525 C C . ARG A 1 191 ? -18.047 -1.729 -0.341 1 98.38 191 ARG A C 1
ATOM 1527 O O . ARG A 1 191 ? -17.5 -0.834 -0.987 1 98.38 191 ARG A O 1
ATOM 1534 N N . ARG A 1 192 ? -19.328 -1.872 -0.397 1 98 192 ARG A N 1
ATOM 1535 C CA . ARG A 1 192 ? -20.188 -1.198 -1.36 1 98 192 ARG A CA 1
ATOM 1536 C C . ARG A 1 192 ? -20.547 0.206 -0.887 1 98 192 ARG A C 1
ATOM 1538 O O . ARG A 1 192 ? -20.562 1.149 -1.681 1 98 192 ARG A O 1
ATOM 1545 N N . ILE A 1 193 ? -20.828 0.304 0.422 1 98.5 193 ILE A N 1
ATOM 1546 C CA . ILE A 1 193 ? -21.359 1.556 0.955 1 98.5 193 ILE A CA 1
ATOM 1547 C C . ILE A 1 193 ? -20.234 2.336 1.643 1 98.5 193 ILE A C 1
ATOM 1549 O O . ILE A 1 193 ? -20.25 3.568 1.656 1 98.5 193 ILE A O 1
ATOM 1553 N N . GLY A 1 194 ? -19.312 1.66 2.236 1 98.69 194 GLY A N 1
ATOM 1554 C CA . GLY A 1 194 ? -18.156 2.309 2.832 1 98.69 194 GLY A CA 1
ATOM 1555 C C . GLY A 1 194 ? -18.266 2.473 4.336 1 98.69 194 GLY A C 1
ATOM 1556 O O . GLY A 1 194 ? -17.281 2.809 5.004 1 98.69 194 GLY A O 1
ATOM 1557 N N . ILE A 1 195 ? -19.469 2.195 4.922 1 98.88 195 ILE A N 1
ATOM 1558 C CA . ILE A 1 195 ? -19.656 2.338 6.363 1 98.88 195 ILE A CA 1
ATOM 1559 C C . ILE A 1 195 ? -20.75 1.395 6.84 1 98.88 195 ILE A C 1
ATOM 1561 O O . ILE A 1 195 ? -21.766 1.222 6.156 1 98.88 195 ILE A O 1
ATOM 1565 N N . VAL A 1 196 ? -20.547 0.749 7.941 1 98.81 196 VAL A N 1
ATOM 1566 C CA . VAL A 1 196 ? -21.531 -0.125 8.562 1 98.81 196 VAL A CA 1
ATOM 1567 C C . VAL A 1 196 ? -21.516 0.072 10.078 1 98.81 196 VAL A C 1
ATOM 1569 O O . VAL A 1 196 ? -20.453 0.205 10.68 1 98.81 196 VAL A O 1
ATOM 1572 N N . TYR A 1 197 ? -22.703 0.125 10.586 1 98.12 197 TYR A N 1
ATOM 1573 C CA . TYR A 1 197 ? -22.938 0.283 12.016 1 98.12 197 TYR A CA 1
ATOM 1574 C C . TYR A 1 197 ? -23.312 -1.05 12.656 1 98.12 197 TYR A C 1
ATOM 1576 O O . TYR A 1 197 ? -24.203 -1.747 12.188 1 98.12 197 TYR A O 1
ATOM 1584 N N . LEU A 1 198 ? -22.531 -1.469 13.695 1 98.69 198 LEU A N 1
ATOM 1585 C CA . LEU A 1 198 ? -22.844 -2.65 14.484 1 98.69 198 LEU A CA 1
ATOM 1586 C C . LEU A 1 198 ? -23.344 -2.256 15.875 1 98.69 198 LEU A C 1
ATOM 1588 O O . LEU A 1 198 ? -22.688 -1.486 16.578 1 98.69 198 LEU A O 1
ATOM 1592 N N . ARG A 1 199 ? -24.453 -2.801 16.312 1 98.25 199 ARG A N 1
ATOM 1593 C CA . ARG A 1 199 ? -25.062 -2.479 17.609 1 98.25 199 ARG A CA 1
ATOM 1594 C C . ARG A 1 199 ? -24.922 -3.648 18.578 1 98.25 199 ARG A C 1
ATOM 1596 O O . ARG A 1 199 ? -24.891 -4.809 18.156 1 98.25 199 ARG A O 1
ATOM 1603 N N . GLY A 1 200 ? -24.812 -3.264 19.797 1 98 200 GLY A N 1
ATOM 1604 C CA . GLY A 1 200 ? -24.984 -4.27 20.828 1 98 200 GLY A CA 1
ATOM 1605 C C . GLY A 1 200 ? -23.672 -4.84 21.328 1 98 200 GLY A C 1
ATOM 1606 O O . GLY A 1 200 ? -23.656 -5.871 22 1 98 200 GLY A O 1
ATOM 1607 N N . ALA A 1 201 ? -22.578 -4.199 21.016 1 98.56 201 ALA A N 1
ATOM 1608 C CA . ALA A 1 201 ? -21.328 -4.641 21.594 1 98.56 201 ALA A CA 1
ATOM 1609 C C . ALA A 1 201 ? -21.234 -4.25 23.062 1 98.56 201 ALA A C 1
ATOM 1611 O O . ALA A 1 201 ? -21.75 -3.207 23.469 1 98.56 201 ALA A O 1
ATOM 1612 N N . PRO A 1 202 ? -20.609 -5.082 23.891 1 98.31 202 PRO A N 1
ATOM 1613 C CA . PRO A 1 202 ? -20.359 -4.625 25.25 1 98.31 202 PRO A CA 1
ATOM 1614 C C . PRO A 1 202 ? -19.609 -3.295 25.312 1 98.31 202 PRO A C 1
ATOM 1616 O O . PRO A 1 202 ? -18.688 -3.07 24.531 1 98.31 202 PRO A O 1
ATOM 1619 N N . ALA A 1 203 ? -20 -2.479 26.203 1 97.5 203 ALA A N 1
ATOM 1620 C CA . ALA A 1 203 ? -19.375 -1.157 26.297 1 97.5 203 ALA A CA 1
ATOM 1621 C C . ALA A 1 203 ? -18.078 -1.217 27.094 1 97.5 203 ALA A C 1
ATOM 1623 O O . ALA A 1 203 ? -17.922 -0.523 28.094 1 97.5 203 ALA A O 1
ATOM 1624 N N . GLU A 1 204 ? -17.188 -1.979 26.641 1 97.75 204 GLU A N 1
ATOM 1625 C CA . GLU A 1 204 ? -15.859 -2.154 27.234 1 97.75 204 GLU A CA 1
ATOM 1626 C C . GLU A 1 204 ? -14.781 -2.309 26.172 1 97.75 204 GLU A C 1
ATOM 1628 O O . GLU A 1 204 ? -15.07 -2.738 25.047 1 97.75 204 GLU A O 1
ATOM 1633 N N . GLN A 1 205 ? -13.625 -1.999 26.562 1 97 205 GLN A N 1
ATOM 1634 C CA . GLN A 1 205 ? -12.492 -2.117 25.641 1 97 205 GLN A CA 1
ATOM 1635 C C . GLN A 1 205 ? -12.312 -3.559 25.172 1 97 205 GLN A C 1
ATOM 1637 O O . GLN A 1 205 ? -12.664 -4.5 25.891 1 97 205 GLN A O 1
ATOM 1642 N N . GLY A 1 206 ? -11.797 -3.689 23.984 1 98 206 GLY A N 1
ATOM 1643 C CA . GLY A 1 206 ? -11.445 -5.012 23.5 1 98 206 GLY A CA 1
ATOM 1644 C C . GLY A 1 206 ? -12.383 -5.512 22.406 1 98 206 GLY A C 1
ATOM 1645 O O . GLY A 1 206 ? -12.109 -6.523 21.766 1 98 206 GLY A O 1
ATOM 1646 N N . GLN A 1 207 ? -13.445 -4.801 22.172 1 98.19 207 GLN A N 1
ATOM 1647 C CA . GLN A 1 207 ? -14.461 -5.305 21.266 1 98.19 207 GLN A CA 1
ATOM 1648 C C . GLN A 1 207 ? -14 -5.18 19.812 1 98.19 207 GLN A C 1
ATOM 1650 O O . GLN A 1 207 ? -14.406 -5.973 18.953 1 98.19 207 GLN A O 1
ATOM 1655 N N . VAL A 1 208 ? -13.18 -4.211 19.5 1 98.44 208 VAL A N 1
ATOM 1656 C CA . VAL A 1 208 ? -12.664 -4.094 18.141 1 98.44 208 VAL A CA 1
ATOM 1657 C C . VAL A 1 208 ? -11.742 -5.277 17.828 1 98.44 208 VAL A C 1
ATOM 1659 O O . VAL A 1 208 ? -11.734 -5.793 16.719 1 98.44 208 VAL A O 1
ATOM 1662 N N . ALA A 1 209 ? -10.961 -5.68 18.812 1 97.75 209 ALA A N 1
ATOM 1663 C CA . ALA A 1 209 ? -10.117 -6.863 18.656 1 97.75 209 ALA A CA 1
ATOM 1664 C C . ALA A 1 209 ? -10.961 -8.117 18.484 1 97.75 209 ALA A C 1
ATOM 1666 O O . ALA A 1 209 ? -10.648 -8.977 17.656 1 97.75 209 ALA A O 1
ATOM 1667 N N . ARG A 1 210 ? -11.984 -8.156 19.281 1 97.5 210 ARG A N 1
ATOM 1668 C CA . ARG A 1 210 ? -12.891 -9.297 19.172 1 97.5 210 ARG A CA 1
ATOM 1669 C C . ARG A 1 210 ? -13.5 -9.383 17.781 1 97.5 210 ARG A C 1
ATOM 1671 O O . ARG A 1 210 ? -13.547 -10.461 17.188 1 97.5 210 ARG A O 1
ATOM 1678 N N . LEU A 1 211 ? -13.938 -8.281 17.25 1 98.12 211 LEU A N 1
ATOM 1679 C CA . LEU A 1 211 ? -14.531 -8.234 15.922 1 98.12 211 LEU A CA 1
ATOM 1680 C C . LEU A 1 211 ? -13.516 -8.625 14.859 1 98.12 211 LEU A C 1
ATOM 1682 O O . LEU A 1 211 ? -13.859 -9.281 13.875 1 98.12 211 LEU A O 1
ATOM 1686 N N . SER A 1 212 ? -12.273 -8.273 15.039 1 96.31 212 SER A N 1
ATOM 1687 C CA . SER A 1 212 ? -11.234 -8.5 14.047 1 96.31 212 SER A CA 1
ATOM 1688 C C . SER A 1 212 ? -10.953 -9.984 13.867 1 96.31 212 SER A C 1
ATOM 1690 O O . SER A 1 212 ? -10.477 -10.414 12.82 1 96.31 212 SER A O 1
ATOM 1692 N N . GLN A 1 213 ? -11.227 -10.703 14.867 1 92.31 213 GLN A N 1
ATOM 1693 C CA . GLN A 1 213 ? -11.023 -12.141 14.773 1 92.31 213 GLN A CA 1
ATOM 1694 C C . GLN A 1 213 ? -11.922 -12.758 13.695 1 92.31 213 GLN A C 1
ATOM 1696 O O . GLN A 1 213 ? -11.602 -13.812 13.148 1 92.31 213 GLN A O 1
ATOM 1701 N N . ARG A 1 214 ? -13.023 -12.094 13.461 1 94.12 214 ARG A N 1
ATOM 1702 C CA . ARG A 1 214 ? -13.922 -12.547 12.414 1 94.12 214 ARG A CA 1
ATOM 1703 C C . ARG A 1 214 ? -13.305 -12.359 11.031 1 94.12 214 ARG A C 1
ATOM 1705 O O . ARG A 1 214 ? -13.703 -13.016 10.07 1 94.12 214 ARG A O 1
ATOM 1712 N N . ILE A 1 215 ? -12.359 -11.484 10.969 1 93.19 215 ILE A N 1
ATOM 1713 C CA . ILE A 1 215 ? -11.711 -11.164 9.703 1 93.19 215 ILE A CA 1
ATOM 1714 C C . ILE A 1 215 ? -10.383 -11.922 9.602 1 93.19 215 ILE A C 1
ATOM 1716 O O . ILE A 1 215 ? -10.102 -12.555 8.586 1 93.19 215 ILE A O 1
ATOM 1720 N N . GLY A 1 216 ? -9.57 -11.914 10.523 1 93 216 GLY A N 1
ATOM 1721 C CA . GLY A 1 216 ? -8.242 -12.508 10.57 1 93 216 GLY A CA 1
ATOM 1722 C C . GLY A 1 216 ? -7.352 -11.891 11.641 1 93 216 GLY A C 1
ATOM 1723 O O . GLY A 1 216 ? -7.031 -12.539 12.633 1 93 216 GLY A O 1
ATOM 1724 N N . TYR A 1 217 ? -6.957 -10.672 11.445 1 94.94 217 TYR A N 1
ATOM 1725 C CA . TYR A 1 217 ? -6.086 -9.977 12.391 1 94.94 217 TYR A CA 1
ATOM 1726 C C . TYR A 1 217 ? -6.121 -8.477 12.164 1 94.94 217 TYR A C 1
ATOM 1728 O O . TYR A 1 217 ? -6.578 -8.008 11.125 1 94.94 217 TYR A O 1
ATOM 1736 N N . LEU A 1 218 ? -5.66 -7.773 13.172 1 97.19 218 LEU A N 1
ATOM 1737 C CA . LEU A 1 218 ? -5.57 -6.316 13.117 1 97.19 218 LEU A CA 1
ATOM 1738 C C . LEU A 1 218 ? -4.246 -5.879 12.492 1 97.19 218 LEU A C 1
ATOM 1740 O O . LEU A 1 218 ? -3.227 -6.555 12.656 1 97.19 218 LEU A O 1
ATOM 1744 N N . ARG A 1 219 ? -4.289 -4.777 11.836 1 96.88 219 ARG A N 1
ATOM 1745 C CA . ARG A 1 219 ? -3.041 -4.145 11.438 1 96.88 219 ARG A CA 1
ATOM 1746 C C . ARG A 1 219 ? -2.338 -3.508 12.633 1 96.88 219 ARG A C 1
ATOM 1748 O O . ARG A 1 219 ? -2.934 -2.709 13.352 1 96.88 219 ARG A O 1
ATOM 1755 N N . LEU A 1 220 ? -1.149 -3.912 12.82 1 96.5 220 LEU A N 1
ATOM 1756 C CA . LEU A 1 220 ? -0.324 -3.258 13.828 1 96.5 220 LEU A CA 1
ATOM 1757 C C . LEU A 1 220 ? 0.236 -1.94 13.305 1 96.5 220 LEU A C 1
ATOM 1759 O O . LEU A 1 220 ? 0.694 -1.868 12.156 1 96.5 220 LEU A O 1
ATOM 1763 N N . THR A 1 221 ? 0.16 -0.853 14.086 1 95.88 221 THR A N 1
ATOM 1764 C CA . THR A 1 221 ? 0.698 0.458 13.734 1 95.88 221 THR A CA 1
ATOM 1765 C C . THR A 1 221 ? 1.593 0.989 14.852 1 95.88 221 THR A C 1
ATOM 1767 O O . THR A 1 221 ? 1.779 0.325 15.875 1 95.88 221 THR A O 1
ATOM 1770 N N . PHE A 1 222 ? 2.168 2.15 14.633 1 94.94 222 PHE A N 1
ATOM 1771 C CA . PHE A 1 222 ? 2.98 2.793 15.664 1 94.94 222 PHE A CA 1
ATOM 1772 C C . PHE A 1 222 ? 2.115 3.262 16.828 1 94.94 222 PHE A C 1
ATOM 1774 O O . PHE A 1 222 ? 2.629 3.777 17.828 1 94.94 222 PHE A O 1
ATOM 1781 N N . TYR A 1 223 ? 0.829 2.967 16.797 1 94 223 TYR A N 1
ATOM 1782 C CA . TYR A 1 223 ? -0.074 3.197 17.906 1 94 223 TYR A CA 1
ATOM 1783 C C . TYR A 1 223 ? -0.532 1.878 18.531 1 94 223 TYR A C 1
ATOM 1785 O O . TYR A 1 223 ? -1.33 1.866 19.469 1 94 223 TYR A O 1
ATOM 1793 N N . GLY A 1 224 ? -0.046 0.827 17.969 1 95.19 224 GLY A N 1
ATOM 1794 C CA . GLY A 1 224 ? -0.448 -0.49 18.438 1 95.19 224 GLY A CA 1
ATOM 1795 C C . GLY A 1 224 ? -1.562 -1.104 17.609 1 95.19 224 GLY A C 1
ATOM 1796 O O . GLY A 1 224 ? -1.936 -0.565 16.578 1 95.19 224 GLY A O 1
ATOM 1797 N N . HIS A 1 225 ? -2.016 -2.273 18.078 1 96.62 225 HIS A N 1
ATOM 1798 C CA . HIS A 1 225 ? -3.135 -2.922 17.406 1 96.62 225 HIS A CA 1
ATOM 1799 C C . HIS A 1 225 ? -4.426 -2.131 17.594 1 96.62 225 HIS A C 1
ATOM 1801 O O . HIS A 1 225 ? -5.289 -2.125 16.703 1 96.62 225 HIS A O 1
ATOM 1807 N N . THR A 1 226 ? -4.535 -1.596 18.781 1 97.62 226 THR A N 1
ATOM 1808 C CA . THR A 1 226 ? -5.668 -0.745 19.125 1 97.62 226 THR A CA 1
ATOM 1809 C C . THR A 1 226 ? -5.195 0.562 19.75 1 97.62 226 THR A C 1
ATOM 1811 O O . THR A 1 226 ? -4.043 0.672 20.172 1 97.62 226 THR A O 1
ATOM 1814 N N . TRP A 1 227 ? -5.988 1.562 19.766 1 94.94 227 TRP A N 1
ATOM 1815 C CA . TRP A 1 227 ? -5.688 2.852 20.375 1 94.94 227 TRP A CA 1
ATOM 1816 C C . TRP A 1 227 ? -6.934 3.453 21.016 1 94.94 227 TRP A C 1
ATOM 1818 O O . TRP A 1 227 ? -8.055 3.049 20.703 1 94.94 227 TRP A O 1
ATOM 1828 N N . GLN A 1 228 ? -6.746 4.32 21.891 1 93.56 228 GLN A N 1
ATOM 1829 C CA . GLN A 1 228 ? -7.816 4.926 22.672 1 93.56 228 GLN A CA 1
ATOM 1830 C C . GLN A 1 228 ? -7.953 6.41 22.359 1 93.56 228 GLN A C 1
ATOM 1832 O O . GLN A 1 228 ? -7.004 7.18 22.547 1 93.56 228 GLN A O 1
ATOM 1837 N N . VAL A 1 229 ? -9.062 6.793 21.859 1 92.31 229 VAL A N 1
ATOM 1838 C CA . VAL A 1 229 ? -9.336 8.195 21.578 1 92.31 229 VAL A CA 1
ATOM 1839 C C . VAL A 1 229 ? -10.031 8.844 22.766 1 92.31 229 VAL A C 1
ATOM 1841 O O . VAL A 1 229 ? -11.227 8.633 23 1 92.31 229 VAL A O 1
ATOM 1844 N N . GLN A 1 230 ? -9.312 9.555 23.469 1 90.06 230 GLN A N 1
ATOM 1845 C CA . GLN A 1 230 ? -9.758 10.289 24.656 1 90.06 230 GLN A CA 1
ATOM 1846 C C . GLN A 1 230 ? -9.039 11.633 24.766 1 90.06 230 GLN A C 1
ATOM 1848 O O . GLN A 1 230 ? -7.91 11.781 24.297 1 90.06 230 GLN A O 1
ATOM 1853 N N . ASP A 1 231 ? -9.781 12.508 25.375 1 86.25 231 ASP A N 1
ATOM 1854 C CA . ASP A 1 231 ? -9.148 13.789 25.672 1 86.25 231 ASP A CA 1
ATOM 1855 C C . ASP A 1 231 ? -7.988 13.617 26.641 1 86.25 231 ASP A C 1
ATOM 1857 O O . ASP A 1 231 ? -8.148 13.008 27.703 1 86.25 231 ASP A O 1
ATOM 1861 N N . LYS A 1 232 ? -6.789 13.969 26.172 1 81.38 232 LYS A N 1
ATOM 1862 C CA . LYS A 1 232 ? -5.613 13.859 27.031 1 81.38 232 LYS A CA 1
ATOM 1863 C C . LYS A 1 232 ? -4.75 15.117 26.953 1 81.38 232 LYS A C 1
ATOM 1865 O O . LYS A 1 232 ? -4.66 15.742 25.891 1 81.38 232 LYS A O 1
ATOM 1870 N N . PRO A 1 233 ? -4.141 15.445 28.094 1 78.44 233 PRO A N 1
ATOM 1871 C CA . PRO A 1 233 ? -3.193 16.562 28.031 1 78.44 233 PRO A CA 1
ATOM 1872 C C . PRO A 1 233 ? -1.978 16.266 27.172 1 78.44 233 PRO A C 1
ATOM 1874 O O . PRO A 1 233 ? -1.555 15.102 27.062 1 78.44 233 PRO A O 1
ATOM 1877 N N . MET A 1 234 ? -1.357 17.219 26.531 1 76.69 234 MET A N 1
ATOM 1878 C CA . MET A 1 234 ? -0.176 17.094 25.688 1 76.69 234 MET A CA 1
ATOM 1879 C C . MET A 1 234 ? -0.404 16.047 24.594 1 76.69 234 MET A C 1
ATOM 1881 O O . MET A 1 234 ? 0.414 15.148 24.406 1 76.69 234 MET A O 1
ATOM 1885 N N . ALA A 1 235 ? -1.567 16.219 24.047 1 77.62 235 ALA A N 1
ATOM 1886 C CA . ALA A 1 235 ? -1.975 15.281 23 1 77.62 235 ALA A CA 1
ATOM 1887 C C . ALA A 1 235 ? -0.964 15.273 21.844 1 77.62 235 ALA A C 1
ATOM 1889 O O . ALA A 1 235 ? -0.521 16.328 21.391 1 77.62 235 ALA A O 1
ATOM 1890 N N . ASN A 1 236 ? -0.548 14.094 21.391 1 76.44 236 ASN A N 1
ATOM 1891 C CA . ASN A 1 236 ? 0.349 13.945 20.25 1 76.44 236 ASN A CA 1
ATOM 1892 C C . ASN A 1 236 ? -0.424 13.852 18.938 1 76.44 236 ASN A C 1
ATOM 1894 O O . ASN A 1 236 ? 0.172 13.688 17.875 1 76.44 236 ASN A O 1
ATOM 1898 N N . ASN A 1 237 ? -1.633 13.938 19.094 1 80.75 237 ASN A N 1
ATOM 1899 C CA . ASN A 1 237 ? -2.566 13.906 17.984 1 80.75 237 ASN A CA 1
ATOM 1900 C C . ASN A 1 237 ? -3.807 14.75 18.25 1 80.75 237 ASN A C 1
ATOM 1902 O O . ASN A 1 237 ? -4.309 14.773 19.375 1 80.75 237 ASN A O 1
ATOM 1906 N N . VAL A 1 238 ? -4.305 15.375 17.219 1 76.56 238 VAL A N 1
ATOM 1907 C CA . VAL A 1 238 ? -5.434 16.281 17.391 1 76.56 238 VAL A CA 1
ATOM 1908 C C . VAL A 1 238 ? -6.676 15.484 17.797 1 76.56 238 VAL A C 1
ATOM 1910 O O . VAL A 1 238 ? -7.582 16.016 18.453 1 76.56 238 VAL A O 1
ATOM 1913 N N . ALA A 1 239 ? -6.695 14.25 17.484 1 78.25 239 ALA A N 1
ATOM 1914 C CA . ALA A 1 239 ? -7.824 13.391 17.828 1 78.25 239 ALA A CA 1
ATOM 1915 C C . ALA A 1 239 ? -7.941 13.219 19.344 1 78.25 239 ALA A C 1
ATOM 1917 O O . ALA A 1 239 ? -9 12.828 19.844 1 78.25 239 ALA A O 1
ATOM 1918 N N . TYR A 1 240 ? -6.973 13.492 20.078 1 81.38 240 TYR A N 1
ATOM 1919 C CA . TYR A 1 240 ? -6.965 13.289 21.531 1 81.38 240 TYR A CA 1
ATOM 1920 C C . TYR A 1 240 ? -7.266 14.586 22.266 1 81.38 240 TYR A C 1
ATOM 1922 O O . TYR A 1 240 ? -6.77 14.805 23.375 1 81.38 240 TYR A O 1
ATOM 1930 N N . THR A 1 241 ? -7.949 15.461 21.594 1 80.88 241 THR A N 1
ATOM 1931 C CA . THR A 1 241 ? -8.477 16.688 22.188 1 80.88 241 THR A CA 1
ATOM 1932 C C . THR A 1 241 ? -10 16.703 22.141 1 80.88 241 THR A C 1
ATOM 1934 O O . THR A 1 241 ? -10.609 15.836 21.5 1 80.88 241 THR A O 1
ATOM 1937 N N . SER A 1 242 ? -10.609 17.672 22.781 1 84.25 242 SER A N 1
ATOM 1938 C CA . SER A 1 242 ? -12.062 17.75 22.812 1 84.25 242 SER A CA 1
ATOM 1939 C C . SER A 1 242 ? -12.594 18.703 21.75 1 84.25 242 SER A C 1
ATOM 1941 O O . SER A 1 242 ? -13.805 18.797 21.547 1 84.25 242 SER A O 1
ATOM 1943 N N . GLY A 1 243 ? -11.68 19.266 21.016 1 84.19 243 GLY A N 1
ATOM 1944 C CA . GLY A 1 243 ? -12.078 20.203 19.969 1 84.19 243 GLY A CA 1
ATOM 1945 C C . GLY A 1 243 ? -12.586 19.516 18.719 1 84.19 243 GLY A C 1
ATOM 1946 O O . GLY A 1 243 ? -12.602 18.281 18.641 1 84.19 243 GLY A O 1
ATOM 1947 N N . GLU A 1 244 ? -12.984 20.344 17.844 1 88.94 244 GLU A N 1
ATOM 1948 C CA . GLU A 1 244 ? -13.469 19.875 16.562 1 88.94 244 GLU A CA 1
ATOM 1949 C C . GLU A 1 244 ? -12.359 19.188 15.773 1 88.94 244 GLU A C 1
ATOM 1951 O O . GLU A 1 244 ? -11.211 19.641 15.773 1 88.94 244 GLU A O 1
ATOM 1956 N N . LEU A 1 245 ? -12.703 18.078 15.234 1 89.81 245 LEU A N 1
ATOM 1957 C CA . LEU A 1 245 ? -11.82 17.391 14.297 1 89.81 245 LEU A CA 1
ATOM 1958 C C . LEU A 1 245 ? -12.344 17.516 12.867 1 89.81 245 LEU A C 1
ATOM 1960 O O . LEU A 1 245 ? -13.445 17.047 12.562 1 89.81 245 LEU A O 1
ATOM 1964 N N . SER A 1 246 ? -11.562 18.125 12.031 1 92.5 246 SER A N 1
ATOM 1965 C CA . SER A 1 246 ? -11.961 18.328 10.648 1 92.5 246 SER A CA 1
ATOM 1966 C C . SER A 1 246 ? -12.039 17.016 9.883 1 92.5 246 SER A C 1
ATOM 1968 O O . SER A 1 246 ? -11.391 16.031 10.266 1 92.5 246 SER A O 1
ATOM 1970 N N . LEU A 1 247 ? -12.805 17.047 8.797 1 97.38 247 LEU A N 1
ATOM 1971 C CA . LEU A 1 247 ? -12.906 15.891 7.918 1 97.38 247 LEU A CA 1
ATOM 1972 C C . LEU A 1 247 ? -11.523 15.477 7.41 1 97.38 247 LEU A C 1
ATOM 1974 O O . LEU A 1 247 ? -10.758 16.312 6.938 1 97.38 247 LEU A O 1
ATOM 1978 N N . HIS A 1 248 ? -11.195 14.203 7.555 1 97.94 248 HIS A N 1
ATOM 1979 C CA . HIS A 1 248 ? -9.883 13.703 7.16 1 97.94 248 HIS A CA 1
ATOM 1980 C C . HIS A 1 248 ? -9.922 12.195 6.922 1 97.94 248 HIS A C 1
ATOM 1982 O O . HIS A 1 248 ? -10.906 11.539 7.25 1 97.94 248 HIS A O 1
ATOM 1988 N N . THR A 1 249 ? -8.984 11.664 6.23 1 98.44 249 THR A N 1
ATOM 1989 C CA . THR A 1 249 ? -8.656 10.242 6.23 1 98.44 249 THR A CA 1
ATOM 1990 C C . THR A 1 249 ? -7.465 9.961 7.137 1 98.44 249 THR A C 1
ATOM 1992 O O . THR A 1 249 ? -6.641 10.844 7.379 1 98.44 249 THR A O 1
ATOM 1995 N N . ASP A 1 250 ? -7.43 8.82 7.629 1 97.56 250 ASP A N 1
ATOM 1996 C CA . ASP A 1 250 ? -6.344 8.492 8.547 1 97.56 250 ASP A CA 1
ATOM 1997 C C . ASP A 1 250 ? -5.094 8.055 7.785 1 97.56 250 ASP A C 1
ATOM 1999 O O . ASP A 1 250 ? -5.184 7.305 6.809 1 97.56 250 ASP A O 1
ATOM 2003 N N . TYR A 1 251 ? -3.953 8.586 8.141 1 96.75 251 TYR A N 1
ATOM 2004 C CA . TYR A 1 251 ? -2.578 8.18 7.879 1 96.75 251 TYR A CA 1
ATOM 2005 C C . TYR A 1 251 ? -2.207 8.398 6.418 1 96.75 251 TYR A C 1
ATOM 2007 O O . TYR A 1 251 ? -1.617 7.523 5.781 1 96.75 251 TYR A O 1
ATOM 2015 N N . PRO A 1 252 ? -2.566 9.523 5.883 1 97.5 252 PRO A N 1
ATOM 2016 C CA . PRO A 1 252 ? -1.981 9.812 4.57 1 97.5 252 PRO A CA 1
ATOM 2017 C C . PRO A 1 252 ? -0.461 9.953 4.621 1 97.5 252 PRO A C 1
ATOM 2019 O O . PRO A 1 252 ? 0.193 9.984 3.576 1 97.5 252 PRO A O 1
ATOM 2022 N N . ALA A 1 253 ? 0.109 10.047 5.793 1 97.06 253 ALA A N 1
ATOM 2023 C CA . ALA A 1 253 ? 1.557 10.133 5.969 1 97.06 253 ALA A CA 1
ATOM 2024 C C . ALA A 1 253 ? 2.227 8.789 5.711 1 97.06 253 ALA A C 1
ATOM 2026 O O . ALA A 1 253 ? 3.455 8.688 5.695 1 97.06 253 ALA A O 1
ATOM 2027 N N . LEU A 1 254 ? 1.442 7.797 5.496 1 98 254 LEU A N 1
ATOM 2028 C CA . LEU A 1 254 ? 1.926 6.512 5 1 98 254 LEU A CA 1
ATOM 2029 C C . LEU A 1 254 ? 1.669 6.375 3.502 1 98 254 LEU A C 1
ATOM 2031 O O . LEU A 1 254 ? 0.619 6.793 3.008 1 98 254 LEU A O 1
ATOM 2035 N N . HIS A 1 255 ? 2.617 5.754 2.822 1 96.44 255 HIS A N 1
ATOM 2036 C CA . HIS A 1 255 ? 2.355 5.449 1.421 1 96.44 255 HIS A CA 1
ATOM 2037 C C . HIS A 1 255 ? 1.208 4.453 1.276 1 96.44 255 HIS A C 1
ATOM 2039 O O . HIS A 1 255 ? 0.45 4.512 0.306 1 96.44 255 HIS A O 1
ATOM 2045 N N . HIS A 1 256 ? 1.091 3.662 2.25 1 94.5 256 HIS A N 1
ATOM 2046 C CA . HIS A 1 256 ? 0.021 2.67 2.242 1 94.5 256 HIS A CA 1
ATOM 2047 C C . HIS A 1 256 ? -0.752 2.682 3.557 1 94.5 256 HIS A C 1
ATOM 2049 O O . HIS A 1 256 ? -0.565 1.803 4.398 1 94.5 256 HIS A O 1
ATOM 2055 N N . PRO A 1 257 ? -1.675 3.539 3.641 1 97.62 257 PRO A N 1
ATOM 2056 C CA . PRO A 1 257 ? -2.477 3.621 4.863 1 97.62 257 PRO A CA 1
ATOM 2057 C C . PRO A 1 257 ? -3.41 2.42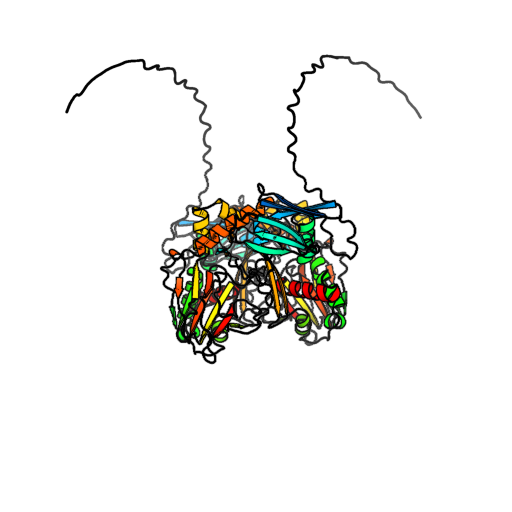4 5.039 1 97.62 257 PRO A C 1
ATOM 2059 O O . PRO A 1 257 ? -3.699 1.716 4.07 1 97.62 257 PRO A O 1
ATOM 2062 N N . PRO A 1 258 ? -3.824 2.17 6.289 1 97.88 258 PRO A N 1
ATOM 2063 C CA . PRO A 1 258 ? -4.832 1.123 6.473 1 97.88 258 PRO A CA 1
ATOM 2064 C C . PRO A 1 258 ? -6.109 1.391 5.68 1 97.88 258 PRO A C 1
ATOM 2066 O O . PRO A 1 258 ? -6.52 2.545 5.527 1 97.88 258 PRO A O 1
ATOM 2069 N N . GLY A 1 259 ? -6.738 0.338 5.285 1 98.19 259 GLY A N 1
ATOM 2070 C CA . GLY A 1 259 ? -7.875 0.482 4.391 1 98.19 259 GLY A CA 1
ATOM 2071 C C . GLY A 1 259 ? -9.203 0.552 5.125 1 98.19 259 GLY A C 1
ATOM 2072 O O . GLY A 1 259 ? -10.164 1.141 4.625 1 98.19 259 GLY A O 1
ATOM 2073 N N . VAL A 1 260 ? -9.266 -0.073 6.312 1 98.75 260 VAL A N 1
ATOM 2074 C CA . VAL A 1 260 ? -10.508 -0.151 7.074 1 98.75 260 VAL A CA 1
ATOM 2075 C C . VAL A 1 260 ? -10.258 0.292 8.516 1 98.75 260 VAL A C 1
ATOM 2077 O O . VAL A 1 260 ? -9.211 -0.011 9.094 1 98.75 260 VAL A O 1
ATOM 2080 N N . GLN A 1 261 ? -11.211 0.976 9.055 1 98.69 261 GLN A N 1
ATOM 2081 C CA . GLN A 1 261 ? -11.117 1.441 10.438 1 98.69 261 GLN A CA 1
ATOM 2082 C C . GLN A 1 261 ? -12.336 0.999 11.25 1 98.69 261 GLN A C 1
ATOM 2084 O O . GLN A 1 261 ? -13.461 1.014 10.742 1 98.69 261 GLN A O 1
ATOM 2089 N N . PHE A 1 262 ? -12.078 0.552 12.461 1 98.75 262 PHE A N 1
ATOM 2090 C CA . PHE A 1 262 ? -13.102 0.288 13.469 1 98.75 262 PHE A CA 1
ATOM 2091 C C . PHE A 1 262 ? -13.07 1.346 14.562 1 98.75 262 PHE A C 1
ATOM 2093 O O . PHE A 1 262 ? -11.992 1.755 15.008 1 98.75 262 PHE A O 1
ATOM 2100 N N . LEU A 1 263 ? -14.219 1.791 14.977 1 98.56 263 LEU A N 1
ATOM 2101 C CA . LEU A 1 263 ? -14.375 2.645 16.156 1 98.56 263 LEU A CA 1
ATOM 2102 C C . LEU A 1 263 ? -15.492 2.131 17.062 1 98.56 263 LEU A C 1
ATOM 2104 O O . LEU A 1 263 ? -16.625 1.971 16.609 1 98.56 263 LEU A O 1
ATOM 2108 N N . HIS A 1 264 ? -15.148 1.846 18.25 1 98.81 264 HIS A N 1
ATOM 2109 C CA . HIS A 1 264 ? -16.094 1.368 19.25 1 98.81 264 HIS A CA 1
ATOM 2110 C C . HIS A 1 264 ? -16.328 2.416 20.328 1 98.81 264 HIS A C 1
ATOM 2112 O O . HIS A 1 264 ? -15.375 2.916 20.922 1 98.81 264 HIS A O 1
ATOM 2118 N N . CYS A 1 265 ? -17.578 2.693 20.641 1 98.25 265 CYS A N 1
ATOM 2119 C CA . CYS A 1 265 ? -17.922 3.664 21.672 1 98.25 265 CYS A CA 1
ATOM 2120 C C . CYS A 1 265 ? -18.031 2.99 23.031 1 98.25 265 CYS A C 1
ATOM 2122 O O . CYS A 1 265 ? -19 2.285 23.312 1 98.25 265 CYS A O 1
ATOM 2124 N N . VAL A 1 266 ? -17.047 3.248 23.828 1 97.31 266 VAL A N 1
ATOM 2125 C CA . VAL A 1 266 ? -17.062 2.738 25.188 1 97.31 266 VAL A CA 1
ATOM 2126 C C . VAL A 1 266 ? -17.891 3.672 26.078 1 97.31 266 VAL A C 1
ATOM 2128 O O . VAL A 1 266 ? -18.703 3.215 26.891 1 97.31 266 VAL A O 1
ATOM 2131 N N . ARG A 1 267 ? -17.609 4.965 25.922 1 95.25 267 ARG A N 1
ATOM 2132 C CA . ARG A 1 267 ? -18.344 6.039 26.594 1 95.25 267 ARG A CA 1
ATOM 2133 C C . ARG A 1 267 ? -18.562 7.219 25.656 1 95.25 267 ARG A C 1
ATOM 2135 O O . ARG A 1 267 ? -17.734 7.488 24.781 1 95.25 267 ARG A O 1
ATOM 2142 N N . GLN A 1 268 ? -19.703 7.879 25.938 1 93.88 268 GLN A N 1
ATOM 2143 C CA . GLN A 1 268 ? -20.016 9.055 25.125 1 93.88 268 GLN A CA 1
ATOM 2144 C C . GLN A 1 268 ? -20.078 10.312 25.984 1 93.88 268 GLN A C 1
ATOM 2146 O O . GLN A 1 268 ? -20.375 10.242 27.172 1 93.88 268 GLN A O 1
ATOM 2151 N N . ALA A 1 269 ? -19.734 11.367 25.344 1 91.06 269 ALA A N 1
ATOM 2152 C CA . ALA A 1 269 ? -19.859 12.648 26.031 1 91.06 269 ALA A CA 1
ATOM 2153 C C . ALA A 1 269 ? -21.312 13.016 26.266 1 91.06 269 ALA A C 1
ATOM 2155 O O . ALA A 1 269 ? -22.188 12.617 25.484 1 91.06 269 ALA A O 1
ATOM 2156 N N . ASP A 1 270 ? -21.484 13.836 27.234 1 89.5 270 ASP A N 1
ATOM 2157 C CA . ASP A 1 270 ? -22.844 14.281 27.531 1 89.5 270 ASP A CA 1
ATOM 2158 C C . ASP A 1 270 ? -23.344 15.25 26.469 1 89.5 270 ASP A C 1
ATOM 2160 O O . ASP A 1 270 ? -24.516 15.195 26.062 1 89.5 270 ASP A O 1
ATOM 2164 N N . GLN A 1 271 ? -22.453 16.109 26.141 1 90.69 271 GLN A N 1
ATOM 2165 C CA . GLN A 1 271 ? -22.781 17.109 25.125 1 90.69 271 GLN A CA 1
ATOM 2166 C C . GLN A 1 271 ? -21.734 17.141 24.031 1 90.69 271 GLN A C 1
ATOM 2168 O O . GLN A 1 271 ? -20.531 17.172 24.297 1 90.69 271 GLN A O 1
ATOM 2173 N N . GLY A 1 272 ? -22.344 17.141 22.797 1 91.81 272 GLY A N 1
ATOM 2174 C CA . GLY A 1 272 ? -21.422 17.172 21.672 1 91.81 272 GLY A CA 1
ATOM 2175 C C . GLY A 1 272 ? -20.844 15.805 21.344 1 91.81 272 GLY A C 1
ATOM 2176 O O . GLY A 1 272 ? -21.375 14.773 21.75 1 91.81 272 GLY A O 1
ATOM 2177 N N . GLY A 1 273 ? -19.812 15.812 20.406 1 91.75 273 GLY A N 1
ATOM 2178 C CA . GLY A 1 273 ? -19.078 14.594 20.109 1 91.75 273 GLY A CA 1
ATOM 2179 C C . GLY A 1 273 ? -19.672 13.797 18.969 1 91.75 273 GLY A C 1
ATOM 2180 O O . GLY A 1 273 ? -19.266 12.656 18.719 1 91.75 273 GLY A O 1
ATOM 2181 N N . GLU A 1 274 ? -20.578 14.422 18.297 1 95.75 274 GLU A N 1
ATOM 2182 C CA . GLU A 1 274 ? -21.156 13.758 17.125 1 95.75 274 GLU A CA 1
ATOM 2183 C C . GLU A 1 274 ? -20.078 13.484 16.078 1 95.75 274 GLU A C 1
ATOM 2185 O O . GLU A 1 274 ? -19.188 14.312 15.859 1 95.75 274 GLU A O 1
ATOM 2190 N N . SER A 1 275 ? -20.25 12.328 15.484 1 96.75 275 SER A N 1
ATOM 2191 C CA . SER A 1 275 ? -19.375 11.977 14.375 1 96.75 275 SER A CA 1
ATOM 2192 C C . SER A 1 275 ? -19.906 12.523 13.055 1 96.75 275 SER A C 1
ATOM 2194 O O . SER A 1 275 ? -21.125 12.609 12.867 1 96.75 275 SER A O 1
ATOM 2196 N N . GLU A 1 276 ? -19.047 12.922 12.219 1 97.69 276 GLU A N 1
ATOM 2197 C CA . GLU A 1 276 ? -19.359 13.352 10.867 1 97.69 276 GLU A CA 1
ATOM 2198 C C . GLU A 1 276 ? -18.625 12.523 9.82 1 97.69 276 GLU A C 1
ATOM 2200 O O . GLU A 1 276 ? -17.469 12.156 10.016 1 97.69 276 GLU A O 1
ATOM 2205 N N . VAL A 1 277 ? -19.391 12.188 8.734 1 98.5 277 VAL A N 1
ATOM 2206 C CA . VAL A 1 277 ? -18.75 11.438 7.66 1 98.5 277 VAL A CA 1
ATOM 2207 C C . VAL A 1 277 ? -19.203 11.984 6.309 1 98.5 277 VAL A C 1
ATOM 2209 O O . VAL A 1 277 ? -20.312 12.5 6.184 1 98.5 277 VAL A O 1
ATOM 2212 N N . VAL A 1 278 ? -18.359 11.922 5.379 1 98.81 278 VAL A N 1
ATOM 2213 C CA . VAL A 1 278 ? -18.625 12.312 4 1 98.81 278 VAL A CA 1
ATOM 2214 C C . VAL A 1 278 ? -18.078 11.258 3.041 1 98.81 278 VAL A C 1
ATOM 2216 O O . VAL A 1 278 ? -16.984 10.727 3.256 1 98.81 278 VAL A O 1
ATOM 2219 N N . ASP A 1 279 ? -18.844 10.875 1.989 1 98.81 279 ASP A N 1
ATOM 2220 C CA . ASP A 1 279 ? -18.391 9.961 0.949 1 98.81 279 ASP A CA 1
ATOM 2221 C C . ASP A 1 279 ? -17.391 10.641 0.021 1 98.81 279 ASP A C 1
ATOM 2223 O O . ASP A 1 279 ? -17.781 11.312 -0.94 1 98.81 279 ASP A O 1
ATOM 2227 N N . GLY A 1 280 ? -16.156 10.414 0.278 1 98.88 280 GLY A N 1
ATOM 2228 C CA . GLY A 1 280 ? -15.094 11.062 -0.481 1 98.88 280 GLY A CA 1
ATOM 2229 C C . GLY A 1 280 ? -15.117 10.711 -1.957 1 98.88 280 GLY A C 1
ATOM 2230 O O . GLY A 1 280 ? -14.789 11.547 -2.803 1 98.88 280 GLY A O 1
ATOM 2231 N N . PHE A 1 281 ? -15.484 9.469 -2.295 1 98.75 281 PHE A N 1
ATOM 2232 C CA . PHE A 1 281 ? -15.562 9.062 -3.691 1 98.75 281 PHE A CA 1
ATOM 2233 C C . PHE A 1 281 ? -16.656 9.836 -4.422 1 98.75 281 PHE A C 1
ATOM 2235 O O . PHE A 1 281 ? -16.453 10.312 -5.535 1 98.75 281 PHE A O 1
ATOM 2242 N N . HIS A 1 282 ? -17.781 9.961 -3.76 1 98.62 282 HIS A N 1
ATOM 2243 C CA . HIS A 1 282 ? -18.875 10.727 -4.34 1 98.62 282 HIS A CA 1
ATOM 2244 C C . HIS A 1 282 ? -18.484 12.18 -4.574 1 98.62 282 HIS A C 1
ATOM 2246 O O . HIS A 1 282 ? -18.75 12.734 -5.637 1 98.62 282 HIS A O 1
ATOM 2252 N N . MET A 1 283 ? -17.859 12.773 -3.645 1 98.81 283 MET A N 1
ATOM 2253 C CA . MET A 1 283 ? -17.438 14.172 -3.752 1 98.81 283 MET A CA 1
ATOM 2254 C C . MET A 1 283 ? -16.359 14.344 -4.816 1 98.81 283 MET A C 1
ATOM 2256 O O . MET A 1 283 ? -16.328 15.359 -5.512 1 98.81 283 MET A O 1
ATOM 2260 N N . ALA A 1 284 ? -15.445 13.367 -4.914 1 98.81 284 ALA A N 1
ATOM 2261 C CA . ALA A 1 284 ? -14.438 13.422 -5.969 1 98.81 284 ALA A CA 1
ATOM 2262 C C . ALA A 1 284 ? -15.086 13.391 -7.352 1 98.81 284 ALA A C 1
ATOM 2264 O O . ALA A 1 284 ? -14.688 14.141 -8.242 1 98.81 284 ALA A O 1
ATOM 2265 N N . GLU A 1 285 ? -16.094 12.555 -7.484 1 98.38 285 GLU A N 1
ATOM 2266 C CA . GLU A 1 285 ? -16.812 12.5 -8.758 1 98.38 285 GLU A CA 1
ATOM 2267 C C . GLU A 1 285 ? -17.562 13.797 -9.023 1 98.38 285 GLU A C 1
ATOM 2269 O O . GLU A 1 285 ? -17.625 14.258 -10.164 1 98.38 285 GLU A O 1
ATOM 2274 N N . GLN A 1 286 ? -18.125 14.328 -7.977 1 98.38 286 GLN A N 1
ATOM 2275 C CA . GLN A 1 286 ? -18.781 15.625 -8.117 1 98.38 286 GLN A CA 1
ATOM 2276 C C . GLN A 1 286 ? -17.797 16.703 -8.539 1 98.38 286 GLN A C 1
ATOM 2278 O O . GLN A 1 286 ? -18.094 17.547 -9.391 1 98.38 286 GLN A O 1
ATOM 2283 N N . LEU A 1 287 ? -16.641 16.688 -7.961 1 98.81 287 LEU A N 1
ATOM 2284 C CA . LEU A 1 287 ? -15.594 17.641 -8.328 1 98.81 287 LEU A CA 1
ATOM 2285 C C . LEU A 1 287 ? -15.203 17.469 -9.797 1 98.81 287 LEU A C 1
ATOM 2287 O O . LEU A 1 287 ? -15.023 18.453 -10.516 1 98.81 287 LEU A O 1
ATOM 2291 N N . ARG A 1 288 ? -15.039 16.203 -10.188 1 98.56 288 ARG A N 1
ATOM 2292 C CA . ARG A 1 288 ? -14.688 15.914 -11.57 1 98.56 288 ARG A CA 1
ATOM 2293 C C . ARG A 1 288 ? -15.68 16.562 -12.539 1 98.56 288 ARG A C 1
ATOM 2295 O O . ARG A 1 288 ? -15.289 17.062 -13.594 1 98.56 288 ARG A O 1
ATOM 2302 N N . ARG A 1 289 ? -16.938 16.641 -12.203 1 98.25 289 ARG A N 1
ATOM 2303 C CA . ARG A 1 289 ? -18 17.203 -13.039 1 98.25 289 ARG A CA 1
ATOM 2304 C C . ARG A 1 289 ? -18.031 18.734 -12.945 1 98.25 289 ARG A C 1
ATOM 2306 O O . ARG A 1 289 ? -18.125 19.422 -13.961 1 98.25 289 ARG A O 1
ATOM 2313 N N . GLU A 1 290 ? -17.875 19.266 -11.727 1 98.25 290 GLU A N 1
ATOM 2314 C CA . GLU A 1 290 ? -18.094 20.703 -11.492 1 98.25 290 GLU A CA 1
ATOM 2315 C C . GLU A 1 290 ? -16.828 21.5 -11.734 1 98.25 290 GLU A C 1
ATOM 2317 O O . GLU A 1 290 ? -16.891 22.688 -12.094 1 98.25 290 GLU A O 1
ATOM 2322 N N . ASP A 1 291 ? -15.719 20.906 -11.492 1 98.56 291 ASP A N 1
ATOM 2323 C CA . ASP A 1 291 ? -14.422 21.562 -11.633 1 98.56 291 ASP A CA 1
ATOM 2324 C C . ASP A 1 291 ? -13.359 20.578 -12.102 1 98.56 291 ASP A C 1
ATOM 2326 O O . ASP A 1 291 ? -12.445 20.234 -11.352 1 98.56 291 ASP A O 1
ATOM 2330 N N . PRO A 1 292 ? -13.398 20.219 -13.391 1 98.5 292 PRO A N 1
ATOM 2331 C CA . PRO A 1 292 ? -12.484 19.203 -13.922 1 98.5 292 PRO A CA 1
ATOM 2332 C C . PRO A 1 292 ? -11.016 19.594 -13.773 1 98.5 292 PRO A C 1
ATOM 2334 O O . PRO A 1 292 ? -10.156 18.719 -13.594 1 98.5 292 PRO A O 1
ATOM 2337 N N . GLU A 1 293 ? -10.734 20.875 -13.781 1 98.69 293 GLU A N 1
ATOM 2338 C CA . GLU A 1 293 ? -9.352 21.312 -13.609 1 98.69 293 GLU A CA 1
ATOM 2339 C C . GLU A 1 293 ? -8.852 21.016 -12.203 1 98.69 293 GLU A C 1
ATOM 2341 O O . GLU A 1 293 ? -7.738 20.516 -12.031 1 98.69 293 GLU A O 1
ATOM 2346 N N . ALA A 1 294 ? -9.648 21.328 -11.25 1 98.81 294 ALA A N 1
ATOM 2347 C CA . ALA A 1 294 ? -9.273 21.031 -9.875 1 98.81 294 ALA A CA 1
ATOM 2348 C C . ALA A 1 294 ? -9.094 19.531 -9.664 1 98.81 294 ALA A C 1
ATOM 2350 O O . ALA A 1 294 ? -8.141 19.094 -9.008 1 98.81 294 ALA A O 1
ATOM 2351 N N . PHE A 1 295 ? -10.047 18.766 -10.273 1 98.81 295 PHE A N 1
ATOM 2352 C CA . PHE A 1 295 ? -9.945 17.312 -10.18 1 98.81 295 PHE A CA 1
ATOM 2353 C C . PHE A 1 295 ? -8.625 16.828 -10.766 1 98.81 295 PHE A C 1
ATOM 2355 O O . 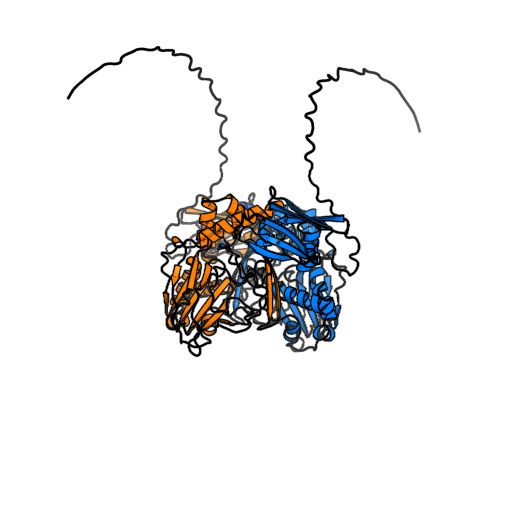PHE A 1 295 ? -7.926 16.016 -10.148 1 98.81 295 PHE A O 1
ATOM 2362 N N . ASN A 1 296 ? -8.273 17.328 -11.852 1 98.56 296 ASN A N 1
ATOM 2363 C CA . ASN A 1 296 ? -7.039 16.922 -12.523 1 98.56 296 ASN A CA 1
ATOM 2364 C C . ASN A 1 296 ? -5.805 17.297 -11.703 1 98.56 296 ASN A C 1
ATOM 2366 O O . ASN A 1 296 ? -4.871 16.5 -11.586 1 98.56 296 ASN A O 1
ATOM 2370 N N . ILE A 1 297 ? -5.805 18.422 -11.133 1 98.62 297 ILE A N 1
ATOM 2371 C CA . ILE A 1 297 ? -4.672 18.891 -10.344 1 98.62 297 ILE A CA 1
ATOM 2372 C C . ILE A 1 297 ? -4.512 18.016 -9.102 1 98.62 297 ILE A C 1
ATOM 2374 O O . ILE A 1 297 ? -3.41 17.547 -8.797 1 98.62 297 ILE A O 1
ATOM 2378 N N . LEU A 1 298 ? -5.621 17.703 -8.438 1 98.81 298 LEU A N 1
ATOM 2379 C CA . LEU A 1 298 ? -5.586 16.953 -7.191 1 98.81 298 LEU A CA 1
ATOM 2380 C C . LEU A 1 298 ? -5.285 15.477 -7.457 1 98.81 298 LEU A C 1
ATOM 2382 O O . LEU A 1 298 ? -4.887 14.742 -6.547 1 98.81 298 LEU A O 1
ATOM 2386 N N . SER A 1 299 ? -5.492 15.016 -8.703 1 98.12 299 SER A N 1
ATOM 2387 C CA . SER A 1 299 ? -5.234 13.617 -9.047 1 98.12 299 SER A CA 1
ATOM 2388 C C . SER A 1 299 ? -3.881 13.461 -9.727 1 98.12 299 SER A C 1
ATOM 2390 O O . SER A 1 299 ? -3.465 12.336 -10.039 1 98.12 299 SER A O 1
ATOM 2392 N N . SER A 1 300 ? -3.184 14.531 -9.938 1 96.25 300 SER A N 1
ATOM 2393 C CA . SER A 1 300 ? -1.922 14.43 -10.664 1 96.25 300 SER A CA 1
ATOM 2394 C C . SER A 1 300 ? -0.746 14.859 -9.789 1 96.25 300 SER A C 1
ATOM 2396 O O . SER A 1 300 ? 0.309 14.227 -9.805 1 96.25 300 SER A O 1
ATOM 2398 N N . LEU A 1 301 ? -0.921 15.891 -8.992 1 96.44 301 LEU A N 1
ATOM 2399 C CA . LEU A 1 301 ? 0.169 16.406 -8.172 1 96.44 301 LEU A CA 1
ATOM 2400 C C . LEU A 1 301 ? 0.312 15.578 -6.891 1 96.44 301 LEU A C 1
ATOM 2402 O O . LEU A 1 301 ? -0.687 15.211 -6.27 1 96.44 301 LEU A O 1
ATOM 2406 N N . ARG A 1 302 ? 1.47 15.258 -6.59 1 95.5 302 ARG A N 1
ATOM 2407 C CA . ARG A 1 302 ? 1.732 14.57 -5.332 1 95.5 302 ARG A CA 1
ATOM 2408 C C . ARG A 1 302 ? 2.031 15.562 -4.215 1 95.5 302 ARG A C 1
ATOM 2410 O O . ARG A 1 302 ? 2.727 16.562 -4.43 1 95.5 302 ARG A O 1
ATOM 2417 N N . VAL A 1 303 ? 1.485 15.258 -3.082 1 96.25 303 VAL A N 1
ATOM 2418 C CA . VAL A 1 303 ? 1.624 16.125 -1.919 1 96.25 303 VAL A CA 1
ATOM 2419 C C . VAL A 1 303 ? 2.369 15.391 -0.809 1 96.25 303 VAL A C 1
ATOM 2421 O O . VAL A 1 303 ? 2.199 14.18 -0.635 1 96.25 303 VAL A O 1
ATOM 2424 N N . ASP A 1 304 ? 3.195 16.141 -0.063 1 97 304 ASP A N 1
ATOM 2425 C CA . ASP A 1 304 ? 3.969 15.562 1.035 1 97 304 ASP A CA 1
ATOM 2426 C C . ASP A 1 304 ? 3.148 15.531 2.324 1 97 304 ASP A C 1
ATOM 2428 O O . ASP A 1 304 ? 2.459 16.5 2.654 1 97 304 ASP A O 1
ATOM 2432 N N . PHE A 1 305 ? 3.195 14.445 3.008 1 97.56 305 PHE A N 1
ATOM 2433 C CA . PHE A 1 305 ? 2.623 14.273 4.34 1 97.56 305 PHE A CA 1
ATOM 2434 C C . PHE A 1 305 ? 3.686 13.812 5.328 1 97.56 305 PHE A C 1
ATOM 2436 O O . PHE A 1 305 ? 4.664 13.172 4.945 1 97.56 305 PHE A O 1
ATOM 2443 N N . THR A 1 306 ? 3.488 14.195 6.562 1 96.06 306 THR A N 1
ATOM 2444 C CA . THR A 1 306 ? 4.441 13.797 7.594 1 96.06 306 THR A CA 1
ATOM 2445 C C . THR A 1 306 ? 3.746 13.648 8.945 1 96.06 306 THR A C 1
ATOM 2447 O O . THR A 1 306 ? 2.689 14.242 9.172 1 96.06 306 THR A O 1
ATOM 2450 N N . ASP A 1 307 ? 4.199 12.805 9.719 1 94.12 307 ASP A N 1
ATOM 2451 C CA . ASP A 1 307 ? 3.75 12.609 11.094 1 94.12 307 ASP A CA 1
ATOM 2452 C C . ASP A 1 307 ? 4.875 12.047 11.961 1 94.12 307 ASP A C 1
ATOM 2454 O O . ASP A 1 307 ? 5.594 11.141 11.547 1 94.12 307 ASP A O 1
ATOM 2458 N N . SER A 1 308 ? 5.066 12.641 13.062 1 92.94 308 SER A N 1
ATOM 2459 C CA . SER A 1 308 ? 6.094 12.195 14 1 92.94 308 SER A CA 1
ATOM 2460 C C . SER A 1 308 ? 5.574 12.203 15.438 1 92.94 308 SER A C 1
ATOM 2462 O O . SER A 1 308 ? 4.746 13.039 15.797 1 92.94 308 SER A O 1
ATOM 2464 N N . GLY A 1 309 ? 6.004 11.266 16.172 1 91 309 GLY A N 1
ATOM 2465 C CA . GLY A 1 309 ? 5.586 11.141 17.562 1 91 309 GLY A CA 1
ATOM 2466 C C . GLY A 1 309 ? 6.027 9.836 18.203 1 91 309 GLY A C 1
ATOM 2467 O O . GLY A 1 309 ? 6.996 9.219 17.766 1 91 309 GLY A O 1
ATOM 2468 N N . ALA A 1 310 ? 5.441 9.578 19.359 1 91.31 310 ALA A N 1
ATOM 2469 C CA . ALA A 1 310 ? 5.738 8.336 20.078 1 91.31 310 ALA A CA 1
ATOM 2470 C C . ALA A 1 310 ? 4.496 7.805 20.781 1 91.31 310 ALA A C 1
ATOM 2472 O O . ALA A 1 310 ? 3.777 8.555 21.453 1 91.31 310 ALA A O 1
ATOM 2473 N N . ASP A 1 311 ? 4.27 6.504 20.594 1 91.69 311 ASP A N 1
ATOM 2474 C CA . ASP A 1 311 ? 3.203 5.777 21.266 1 91.69 311 ASP A CA 1
ATOM 2475 C C . ASP A 1 311 ? 3.578 4.309 21.469 1 91.69 311 ASP A C 1
ATOM 2477 O O . ASP A 1 311 ? 4.477 3.99 22.25 1 91.69 311 ASP A O 1
ATOM 2481 N N . TYR A 1 312 ? 3.037 3.455 20.609 1 92.81 312 TYR A N 1
ATOM 2482 C CA . TYR A 1 312 ? 3.512 2.076 20.641 1 92.81 312 TYR A CA 1
ATOM 2483 C C . TYR A 1 312 ? 5.02 2.01 20.422 1 92.81 312 TYR A C 1
ATOM 2485 O O . TYR A 1 312 ? 5.715 1.231 21.062 1 92.81 312 TYR A O 1
ATOM 2493 N N . CYS A 1 313 ? 5.457 2.801 19.531 1 94.44 313 CYS A N 1
ATOM 2494 C CA . CYS A 1 313 ? 6.871 3.086 19.312 1 94.44 313 CYS A CA 1
ATOM 2495 C C . CYS A 1 313 ? 7.059 4.5 18.766 1 94.44 313 CYS A C 1
ATOM 2497 O O . CYS A 1 313 ? 6.086 5.203 18.5 1 94.44 313 CYS A O 1
ATOM 2499 N N . ASP A 1 314 ? 8.242 4.992 18.75 1 95.06 314 ASP A N 1
ATOM 2500 C CA . ASP A 1 314 ? 8.5 6.285 18.125 1 95.06 314 ASP A CA 1
ATOM 2501 C C . ASP A 1 314 ? 8.438 6.176 16.609 1 95.06 314 ASP A C 1
ATOM 2503 O O . ASP A 1 314 ? 8.695 5.113 16.047 1 95.06 314 ASP A O 1
ATOM 2507 N N . PHE A 1 315 ? 8.055 7.23 15.992 1 95.38 315 PHE A N 1
ATOM 2508 C CA . PHE A 1 315 ? 7.898 7.184 14.539 1 95.38 315 PHE A CA 1
ATOM 2509 C C . PHE A 1 315 ? 8.164 8.555 13.93 1 95.38 315 PHE A C 1
ATOM 2511 O O . PHE A 1 315 ? 7.988 9.578 14.586 1 95.38 315 PHE A O 1
ATOM 2518 N N . SER A 1 316 ? 8.625 8.578 12.758 1 96.12 316 SER A N 1
ATOM 2519 C CA . SER A 1 316 ? 8.812 9.711 11.852 1 96.12 316 SER A CA 1
ATOM 2520 C C . SER A 1 316 ? 8.492 9.328 10.414 1 96.12 316 SER A C 1
ATOM 2522 O O . SER A 1 316 ? 9.398 9.094 9.609 1 96.12 316 SER A O 1
ATOM 2524 N N . VAL A 1 317 ? 7.223 9.352 10.109 1 96.81 317 VAL A N 1
ATOM 2525 C CA . VAL A 1 317 ? 6.781 8.836 8.82 1 96.81 317 VAL A CA 1
ATOM 2526 C C . VAL A 1 317 ? 6.648 9.992 7.824 1 96.81 317 VAL A C 1
ATOM 2528 O O . VAL A 1 317 ? 6.363 11.125 8.211 1 96.81 317 VAL A O 1
ATOM 2531 N N . GLN A 1 318 ? 6.957 9.742 6.625 1 97.25 318 GLN A N 1
ATOM 2532 C CA . GLN A 1 318 ? 6.902 10.656 5.484 1 97.25 318 GLN A CA 1
ATOM 2533 C C . GLN A 1 318 ? 6.367 9.945 4.242 1 97.25 318 GLN A C 1
ATOM 2535 O O . GLN A 1 318 ? 6.715 8.797 3.979 1 97.25 318 GLN A O 1
ATOM 2540 N N . SER A 1 319 ? 5.496 10.625 3.561 1 97.5 319 SER A N 1
ATOM 2541 C CA . SER A 1 319 ? 4.969 10.031 2.336 1 97.5 319 SER A CA 1
ATOM 2542 C C . SER A 1 319 ? 4.66 11.102 1.292 1 97.5 319 SER A C 1
ATOM 2544 O O . SER A 1 319 ? 4.727 12.297 1.583 1 97.5 319 SER A O 1
ATOM 2546 N N . LYS A 1 320 ? 4.453 10.68 0.096 1 95.94 320 LYS A N 1
ATOM 2547 C CA . LYS A 1 320 ? 3.859 11.453 -0.987 1 95.94 320 LYS A CA 1
ATOM 2548 C C . LYS A 1 320 ? 2.643 10.742 -1.57 1 95.94 320 LYS A C 1
ATOM 2550 O O . LYS A 1 320 ? 2.721 9.57 -1.938 1 95.94 320 LYS A O 1
ATOM 2555 N N . ASN A 1 321 ? 1.592 11.414 -1.59 1 97.12 321 ASN A N 1
ATOM 2556 C CA . ASN A 1 321 ? 0.354 10.875 -2.141 1 97.12 321 ASN A CA 1
ATOM 2557 C C . ASN A 1 321 ? -0.42 11.93 -2.926 1 97.12 321 ASN A C 1
ATOM 2559 O O . ASN A 1 321 ? -0.196 13.125 -2.75 1 97.12 321 ASN A O 1
ATOM 2563 N N . HIS A 1 322 ? -1.241 11.469 -3.859 1 97.75 322 HIS A N 1
ATOM 2564 C CA . HIS A 1 322 ? -2.248 12.359 -4.434 1 97.75 322 HIS A CA 1
ATOM 2565 C C . HIS A 1 322 ? -3.41 12.57 -3.471 1 97.75 322 HIS A C 1
ATOM 2567 O O . HIS A 1 322 ? -3.75 11.672 -2.693 1 97.75 322 HIS A O 1
ATOM 2573 N N . ILE A 1 323 ? -3.955 13.734 -3.564 1 98.75 323 ILE A N 1
ATOM 2574 C CA . ILE A 1 323 ? -5.164 13.938 -2.777 1 98.75 323 ILE A CA 1
ATOM 2575 C C . ILE A 1 323 ? -6.25 12.969 -3.24 1 98.75 323 ILE A C 1
ATOM 2577 O O . ILE A 1 323 ? -6.984 12.406 -2.42 1 98.75 323 ILE A O 1
ATOM 2581 N N . ILE A 1 324 ? -6.34 12.805 -4.555 1 98.88 324 ILE A N 1
ATOM 2582 C CA . ILE A 1 324 ? -7.285 11.875 -5.152 1 98.88 324 ILE A CA 1
ATOM 2583 C C . ILE A 1 324 ? -6.531 10.852 -6 1 98.88 324 ILE A C 1
ATOM 2585 O O . ILE A 1 324 ? -5.938 11.195 -7.023 1 98.88 324 ILE A O 1
ATOM 2589 N N . ASP A 1 325 ? -6.555 9.625 -5.602 1 97.88 325 ASP A N 1
ATOM 2590 C CA . ASP A 1 325 ? -5.98 8.555 -6.414 1 97.88 325 ASP A CA 1
ATOM 2591 C C . ASP A 1 325 ? -6.996 8.031 -7.426 1 97.88 325 ASP A C 1
ATOM 2593 O O . ASP A 1 325 ? -8.148 7.754 -7.074 1 97.88 325 ASP A O 1
ATOM 2597 N N . VAL A 1 326 ? -6.527 7.891 -8.625 1 96.62 326 VAL A N 1
ATOM 2598 C CA . VAL A 1 326 ? -7.352 7.371 -9.711 1 96.62 326 VAL A CA 1
ATOM 2599 C C . VAL A 1 326 ? -6.621 6.227 -10.414 1 96.62 326 VAL A C 1
ATOM 2601 O O . VAL A 1 326 ? -5.406 6.293 -10.625 1 96.62 326 VAL A O 1
ATOM 2604 N N . ASP A 1 327 ? -7.363 5.188 -10.719 1 90.06 327 ASP A N 1
ATOM 2605 C CA . ASP A 1 327 ? -6.703 4.078 -11.398 1 90.06 327 ASP A CA 1
ATOM 2606 C C . ASP A 1 327 ? -6.664 4.305 -12.914 1 90.06 327 ASP A C 1
ATOM 2608 O O . ASP A 1 327 ? -7.02 5.387 -13.391 1 90.06 327 ASP A O 1
ATOM 2612 N N . SER A 1 328 ? -6.176 3.336 -13.656 1 84.31 328 SER A N 1
ATOM 2613 C CA . SER A 1 328 ? -5.941 3.471 -15.094 1 84.31 328 SER A CA 1
ATOM 2614 C C . SER A 1 328 ? -7.254 3.621 -15.852 1 84.31 328 SER A C 1
ATOM 2616 O O . SER A 1 328 ? -7.266 4.105 -16.984 1 84.31 328 SER A O 1
ATOM 2618 N N . GLU A 1 329 ? -8.375 3.225 -15.242 1 85.62 329 GLU A N 1
ATOM 2619 C CA . GLU A 1 329 ? -9.68 3.332 -15.891 1 85.62 329 GLU A CA 1
ATOM 2620 C C . GLU A 1 329 ? -10.383 4.625 -15.5 1 85.62 329 GLU A C 1
ATOM 2622 O O . GLU A 1 329 ? -11.516 4.879 -15.93 1 85.62 329 GLU A O 1
ATOM 2627 N N . GLY A 1 330 ? -9.734 5.371 -14.625 1 91.69 330 GLY A N 1
ATOM 2628 C CA . GLY A 1 330 ? -10.297 6.652 -14.227 1 91.69 330 GLY A CA 1
ATOM 2629 C C . GLY A 1 330 ? -11.148 6.566 -12.977 1 91.69 330 GLY A C 1
ATOM 2630 O O . GLY A 1 330 ? -11.758 7.555 -12.57 1 91.69 330 GLY A O 1
ATOM 2631 N N . ARG A 1 331 ? -11.172 5.453 -12.375 1 93.88 331 ARG A N 1
ATOM 2632 C CA . ARG A 1 331 ? -11.977 5.301 -11.164 1 93.88 331 ARG A CA 1
ATOM 2633 C C . ARG A 1 331 ? -11.234 5.832 -9.945 1 93.88 331 ARG A C 1
ATOM 2635 O O . ARG A 1 331 ? -10.031 5.605 -9.789 1 93.88 331 ARG A O 1
ATOM 2642 N N . VAL A 1 332 ? -11.977 6.539 -9.07 1 97.94 332 VAL A N 1
ATOM 2643 C CA . VAL A 1 332 ? -11.406 7.004 -7.812 1 97.94 332 VAL A CA 1
ATOM 2644 C C . VAL A 1 332 ? -11.203 5.82 -6.871 1 97.94 332 VAL A C 1
ATOM 2646 O O . VAL A 1 332 ? -12.125 5.035 -6.637 1 97.94 332 VAL A O 1
ATOM 2649 N N . THR A 1 333 ? -10 5.727 -6.32 1 96.88 333 THR A N 1
ATOM 2650 C CA . THR A 1 333 ? -9.703 4.531 -5.539 1 96.88 333 THR A CA 1
ATOM 2651 C C . THR A 1 333 ? -9.312 4.906 -4.109 1 96.88 333 THR A C 1
ATOM 2653 O O . THR A 1 333 ? -9.336 4.059 -3.213 1 96.88 333 THR A O 1
ATOM 2656 N N . ARG A 1 334 ? -8.953 6.168 -3.924 1 98.31 334 ARG A N 1
ATOM 2657 C CA . ARG A 1 334 ? -8.555 6.559 -2.574 1 98.31 334 ARG A CA 1
ATOM 2658 C C . ARG A 1 334 ? -8.516 8.078 -2.434 1 98.31 334 ARG A C 1
ATOM 2660 O O . ARG A 1 334 ? -8.086 8.781 -3.348 1 98.31 334 ARG A O 1
ATOM 2667 N N . ILE A 1 335 ? -8.891 8.555 -1.307 1 98.88 335 ILE A N 1
ATOM 2668 C CA . ILE A 1 335 ? -8.727 9.953 -0.91 1 98.88 335 ILE A CA 1
ATOM 2669 C C . ILE A 1 335 ? -7.676 10.055 0.19 1 98.88 335 ILE A C 1
ATOM 2671 O O . ILE A 1 335 ? -7.727 9.32 1.178 1 98.88 335 ILE A O 1
ATOM 2675 N N . ASN A 1 336 ? -6.703 10.867 -0.052 1 98.75 336 ASN A N 1
ATOM 2676 C CA . ASN A 1 336 ? -5.699 11.164 0.967 1 98.75 336 ASN A CA 1
ATOM 2677 C C . ASN A 1 336 ? -5.789 12.617 1.434 1 98.75 336 ASN A C 1
ATOM 2679 O O . ASN A 1 336 ? -5.262 13.516 0.778 1 98.75 336 ASN A O 1
ATOM 2683 N N . TYR A 1 337 ? -6.41 12.773 2.611 1 98.44 337 TYR A N 1
ATOM 2684 C CA . TYR A 1 337 ? -6.531 14.148 3.088 1 98.44 337 TYR A CA 1
ATOM 2685 C C . TYR A 1 337 ? -6.559 14.195 4.613 1 98.44 337 TYR A C 1
ATOM 2687 O O . TYR A 1 337 ? -7.434 13.594 5.242 1 98.44 337 TYR A O 1
ATOM 2695 N N . ASN A 1 338 ? -5.703 14.836 5.113 1 97.25 338 ASN A N 1
ATOM 2696 C CA . ASN A 1 338 ? -5.562 15.18 6.523 1 97.25 338 ASN A CA 1
ATOM 2697 C C . ASN A 1 338 ? -4.789 16.484 6.711 1 97.25 338 ASN A C 1
ATOM 2699 O O . ASN A 1 338 ? -3.572 16.516 6.516 1 97.25 338 ASN A O 1
ATOM 2703 N N . ASN A 1 339 ? -5.477 17.5 7.035 1 95.44 339 ASN A N 1
ATOM 2704 C CA . ASN A 1 339 ? -4.875 18.828 7.102 1 95.44 339 ASN A CA 1
ATOM 2705 C C . ASN A 1 339 ? -3.785 18.891 8.172 1 95.44 339 ASN A C 1
ATOM 2707 O O . ASN A 1 339 ? -2.795 19.609 8.008 1 95.44 339 ASN A O 1
ATOM 2711 N N . ALA A 1 340 ? -3.959 18.172 9.203 1 92.5 340 ALA A N 1
ATOM 2712 C CA . ALA A 1 340 ? -3.023 18.219 10.328 1 92.5 340 ALA A CA 1
ATOM 2713 C C . ALA A 1 340 ? -1.679 17.609 9.945 1 92.5 340 ALA A C 1
ATOM 2715 O O . ALA A 1 340 ? -0.634 18.031 10.445 1 92.5 340 ALA A O 1
ATOM 2716 N N . THR A 1 341 ? -1.713 16.641 9.039 1 94.12 341 THR A N 1
ATOM 2717 C CA . THR A 1 341 ? -0.475 15.922 8.75 1 94.12 341 THR A CA 1
ATOM 2718 C C . THR A 1 341 ? 0.026 16.25 7.348 1 94.12 341 THR A C 1
ATOM 2720 O O . THR A 1 341 ? 1.009 15.672 6.883 1 94.12 341 THR A O 1
ATOM 2723 N N . ARG A 1 342 ? -0.654 17.094 6.652 1 96.31 342 ARG A N 1
ATOM 2724 C CA . ARG A 1 342 ? -0.075 17.609 5.422 1 96.31 342 ARG A CA 1
ATOM 2725 C C . ARG A 1 342 ? 1.214 18.375 5.703 1 96.31 342 ARG A C 1
ATOM 2727 O O . ARG A 1 342 ? 1.257 19.234 6.598 1 96.31 342 ARG A O 1
ATOM 2734 N N . ASP A 1 343 ? 2.188 18.047 4.988 1 96.19 343 ASP A N 1
ATOM 2735 C CA . ASP A 1 343 ? 3.508 18.594 5.293 1 96.19 343 ASP A CA 1
ATOM 2736 C C . ASP A 1 343 ? 3.646 20.031 4.777 1 96.19 343 ASP A C 1
ATOM 2738 O O . ASP A 1 343 ? 2.951 20.422 3.842 1 96.19 343 ASP A O 1
ATOM 2742 N N . SER A 1 344 ? 4.508 20.812 5.449 1 95.44 344 SER A N 1
ATOM 2743 C CA . SER A 1 344 ? 4.91 22.109 4.93 1 95.44 344 SER A CA 1
ATOM 2744 C C . SER A 1 344 ? 5.895 21.969 3.773 1 95.44 344 SER A C 1
ATOM 2746 O O . SER A 1 344 ? 6.039 22.891 2.957 1 95.44 344 SER A O 1
ATOM 2748 N N . VAL A 1 345 ? 6.648 20.844 3.77 1 95 345 VAL A N 1
ATOM 2749 C CA . VAL A 1 345 ? 7.422 20.5 2.582 1 95 345 VAL A CA 1
ATOM 2750 C C . VAL A 1 345 ? 6.477 20.172 1.427 1 95 345 VAL A C 1
ATOM 2752 O O . VAL A 1 345 ? 5.625 19.297 1.547 1 95 345 VAL A O 1
ATOM 2755 N N . LEU A 1 346 ? 6.559 20.906 0.438 1 95.38 346 LEU A N 1
ATOM 2756 C CA . LEU A 1 346 ? 5.727 20.688 -0.743 1 95.38 346 LEU A CA 1
ATOM 2757 C C . LEU A 1 346 ? 6.586 20.562 -1.996 1 95.38 346 LEU A C 1
ATOM 2759 O O . LEU A 1 346 ? 7.113 21.547 -2.502 1 95.38 346 LEU A O 1
ATOM 2763 N N . ASP A 1 347 ? 6.652 19.406 -2.533 1 95.44 347 ASP A N 1
ATOM 2764 C CA . ASP A 1 347 ? 7.512 19.109 -3.676 1 95.44 347 ASP A CA 1
ATOM 2765 C C . ASP A 1 347 ? 6.773 19.344 -4.992 1 95.44 347 ASP A C 1
ATOM 2767 O O . ASP A 1 347 ? 6.441 18.375 -5.691 1 95.44 347 ASP A O 1
ATOM 2771 N N . MET A 1 348 ? 6.578 20.562 -5.367 1 95.44 348 MET A N 1
ATOM 2772 C CA . MET A 1 348 ? 6.02 20.938 -6.664 1 95.44 348 MET A CA 1
ATOM 2773 C C . MET A 1 348 ? 6.57 22.281 -7.117 1 95.44 348 MET A C 1
ATOM 2775 O O . MET A 1 348 ? 6.988 23.109 -6.293 1 95.44 348 MET A O 1
ATOM 2779 N N . PRO A 1 349 ? 6.562 22.516 -8.398 1 95.81 349 PRO A N 1
ATOM 2780 C CA . PRO A 1 349 ? 7.004 23.828 -8.883 1 95.81 349 PRO A CA 1
ATOM 2781 C C . PRO A 1 349 ? 6.18 24.984 -8.312 1 95.81 349 PRO A C 1
ATOM 2783 O O . PRO A 1 349 ? 4.965 24.844 -8.133 1 95.81 349 PRO A O 1
ATOM 2786 N N . VAL A 1 350 ? 6.871 26.031 -8.117 1 96.94 350 VAL A N 1
ATOM 2787 C CA . VAL A 1 350 ? 6.289 27.188 -7.426 1 96.94 350 VAL A CA 1
ATOM 2788 C C . VAL A 1 350 ? 5.004 27.609 -8.133 1 96.94 350 VAL A C 1
ATOM 2790 O O . VAL A 1 350 ? 4.027 28 -7.484 1 96.94 350 VAL A O 1
ATOM 2793 N N . HIS A 1 351 ? 4.938 27.516 -9.461 1 96.5 351 HIS A N 1
ATOM 2794 C CA . HIS A 1 351 ? 3.791 28 -10.219 1 96.5 351 HIS A CA 1
ATOM 2795 C C . HIS A 1 351 ? 2.59 27.078 -10.055 1 96.5 351 HIS A C 1
ATOM 2797 O O . HIS A 1 351 ? 1.467 27.438 -10.414 1 96.5 351 HIS A O 1
ATOM 2803 N N . GLN A 1 352 ? 2.811 25.891 -9.5 1 97.38 352 GLN A N 1
ATOM 2804 C CA . GLN A 1 352 ? 1.724 24.938 -9.328 1 97.38 352 GLN A CA 1
ATOM 2805 C C . GLN A 1 352 ? 1.132 25.016 -7.922 1 97.38 352 GLN A C 1
ATOM 2807 O O . GLN A 1 352 ? 0.088 24.422 -7.645 1 97.38 352 GLN A O 1
ATOM 2812 N N . VAL A 1 353 ? 1.748 25.797 -7.055 1 97.94 353 VAL A N 1
ATOM 2813 C CA . VAL A 1 353 ? 1.354 25.828 -5.648 1 97.94 353 VAL A CA 1
ATOM 2814 C C . VAL A 1 353 ? -0.011 26.5 -5.512 1 97.94 353 VAL A C 1
ATOM 2816 O O . VAL A 1 353 ? -0.912 25.969 -4.863 1 97.94 353 VAL A O 1
ATOM 2819 N N . GLN A 1 354 ? -0.186 27.641 -6.141 1 97.25 354 GLN A N 1
ATOM 2820 C CA . GLN A 1 354 ? -1.456 28.359 -6.031 1 97.25 354 GLN A CA 1
ATOM 2821 C C . GLN A 1 354 ? -2.596 27.547 -6.641 1 97.25 354 GLN A C 1
ATOM 2823 O O . GLN A 1 354 ? -3.654 27.391 -6.023 1 97.25 354 GLN A O 1
ATOM 2828 N N . PRO A 1 355 ? -2.359 26.969 -7.855 1 97.81 355 PRO A N 1
ATOM 2829 C CA . PRO A 1 355 ? -3.406 26.094 -8.391 1 97.81 355 PRO A CA 1
ATOM 2830 C C . PRO A 1 355 ? -3.732 24.938 -7.461 1 97.81 355 PRO A C 1
ATOM 2832 O O . PRO A 1 355 ? -4.898 24.562 -7.32 1 97.81 355 PRO A O 1
ATOM 2835 N N . PHE A 1 356 ? -2.758 24.406 -6.852 1 98.31 356 PHE A N 1
ATOM 2836 C CA . PHE A 1 356 ? -2.99 23.312 -5.922 1 98.31 356 PHE A CA 1
ATOM 2837 C C . PHE A 1 356 ? -3.873 23.75 -4.762 1 98.31 356 PHE A C 1
ATOM 2839 O O . PHE A 1 356 ? -4.875 23.109 -4.453 1 98.31 356 PHE A O 1
ATOM 2846 N N . TYR A 1 357 ? -3.562 24.859 -4.148 1 98.44 357 TYR A N 1
ATOM 2847 C CA . TYR A 1 357 ? -4.316 25.344 -2.998 1 98.44 357 TYR A CA 1
ATOM 2848 C C . TYR A 1 357 ? -5.75 25.672 -3.387 1 98.44 357 TYR A C 1
ATOM 2850 O O . TYR A 1 357 ? -6.688 25.375 -2.65 1 98.44 357 TYR A O 1
ATOM 2858 N N . SER A 1 358 ? -5.891 26.297 -4.527 1 98.38 358 SER A N 1
ATOM 2859 C CA . SER A 1 358 ? -7.234 26.641 -4.984 1 98.38 358 SER A CA 1
ATOM 2860 C C . SER A 1 358 ? -8.062 25.391 -5.238 1 98.38 358 SER A C 1
ATOM 2862 O O . SER A 1 358 ? -9.25 25.344 -4.902 1 98.38 358 SER A O 1
ATOM 2864 N N . SER A 1 359 ? -7.402 24.422 -5.836 1 98.75 359 SER A N 1
ATOM 2865 C CA . SER A 1 359 ? -8.086 23.156 -6.113 1 98.75 359 SER A CA 1
ATOM 2866 C C . SER A 1 359 ? -8.453 22.422 -4.828 1 98.75 359 SER A C 1
ATOM 2868 O O . SER A 1 359 ? -9.555 21.891 -4.703 1 98.75 359 SER A O 1
ATOM 2870 N N . LEU A 1 360 ? -7.512 22.422 -3.9 1 98.62 360 LEU A N 1
ATOM 2871 C CA . LEU A 1 360 ? -7.77 21.781 -2.613 1 98.62 360 LEU A CA 1
ATOM 2872 C C . LEU A 1 360 ? -8.914 22.484 -1.883 1 98.62 360 LEU A C 1
ATOM 2874 O O . LEU A 1 360 ? -9.758 21.828 -1.271 1 98.62 360 LEU A O 1
ATOM 2878 N N . LYS A 1 361 ? -8.945 23.797 -1.957 1 98.38 361 LYS A N 1
ATOM 2879 C CA . LYS A 1 361 ? -10.023 24.578 -1.349 1 98.38 361 LYS A CA 1
ATOM 2880 C C . LYS A 1 361 ? -11.375 24.203 -1.937 1 98.38 361 LYS A C 1
ATOM 2882 O O . LYS A 1 361 ? -12.352 24.031 -1.201 1 98.38 361 LYS A O 1
ATOM 2887 N N . ALA A 1 362 ? -11.406 24.094 -3.217 1 98.31 362 ALA A N 1
ATOM 2888 C CA . ALA A 1 362 ? -12.648 23.688 -3.883 1 98.31 362 ALA A CA 1
ATOM 2889 C C . ALA A 1 362 ? -13.133 22.344 -3.377 1 98.31 362 ALA A C 1
ATOM 2891 O O . ALA A 1 362 ? -14.32 22.156 -3.102 1 98.31 362 ALA A O 1
ATOM 2892 N N . PHE A 1 363 ? -12.281 21.438 -3.248 1 98.69 363 PHE A N 1
ATOM 2893 C CA . PHE A 1 363 ? -12.633 20.078 -2.807 1 98.69 363 PHE A CA 1
ATOM 2894 C C . PHE A 1 363 ? -13.086 20.094 -1.351 1 98.69 363 PHE A C 1
ATOM 2896 O O . PHE A 1 363 ? -14.109 19.5 -1.009 1 98.69 363 PHE A O 1
ATOM 2903 N N . VAL A 1 364 ? -12.32 20.781 -0.506 1 98.12 364 VAL A N 1
ATOM 2904 C CA . VAL A 1 364 ? -12.617 20.812 0.921 1 98.12 364 VAL A CA 1
ATOM 2905 C C . VAL A 1 364 ? -13.953 21.516 1.151 1 98.12 364 VAL A C 1
ATOM 2907 O O . VAL A 1 364 ? -14.742 21.094 1.999 1 98.12 364 VAL A O 1
ATOM 2910 N N . GLU A 1 365 ? -14.18 22.531 0.434 1 97.25 365 GLU A N 1
ATOM 2911 C CA . GLU A 1 365 ? -15.469 23.219 0.528 1 97.25 365 GLU A CA 1
ATOM 2912 C C . GLU A 1 365 ? -16.609 22.297 0.109 1 97.25 365 GLU A C 1
ATOM 2914 O O . GLU A 1 365 ? -17.672 22.281 0.736 1 97.25 365 GLU A O 1
ATOM 2919 N N . MET A 1 366 ? -16.391 21.578 -0.907 1 97.81 366 MET A N 1
ATOM 2920 C CA . MET A 1 366 ? -17.375 20.609 -1.355 1 97.81 366 MET A CA 1
ATOM 2921 C C . MET A 1 366 ? -17.641 19.562 -0.278 1 97.81 366 MET A C 1
ATOM 2923 O O . MET A 1 366 ? -18.797 19.219 -0.001 1 97.81 366 MET A O 1
ATOM 2927 N N . LEU A 1 367 ? -16.641 19.062 0.326 1 98.06 367 LEU A N 1
ATOM 2928 C CA . LEU A 1 367 ? -16.75 18.062 1.387 1 98.06 367 LEU A CA 1
ATOM 2929 C C . LEU A 1 367 ? -17.562 18.609 2.561 1 98.06 367 LEU A C 1
ATOM 2931 O O . LEU A 1 367 ? -18.266 17.844 3.242 1 98.06 367 LEU A O 1
ATOM 2935 N N . SER A 1 368 ? -17.469 19.875 2.732 1 96.19 368 SER A N 1
ATOM 2936 C CA . SER A 1 368 ? -18.016 20.469 3.949 1 96.19 368 SER A CA 1
ATOM 2937 C C . SER A 1 368 ? -19.438 20.969 3.736 1 96.19 368 SER A C 1
ATOM 2939 O O . SER A 1 368 ? -20.078 21.438 4.676 1 96.19 368 SER A O 1
ATOM 2941 N N . ARG A 1 369 ? -19.906 20.906 2.539 1 97 369 ARG A N 1
ATOM 2942 C CA . ARG A 1 369 ? -21.281 21.312 2.307 1 97 369 ARG A CA 1
ATOM 2943 C C . ARG A 1 369 ? -22.25 20.484 3.141 1 97 369 ARG A C 1
ATOM 2945 O O . ARG A 1 369 ? -22.172 19.25 3.148 1 97 369 ARG A O 1
ATOM 2952 N N . PRO A 1 370 ? -23.172 21.156 3.797 1 97.06 370 PRO A N 1
ATOM 2953 C CA . PRO A 1 370 ? -24.078 20.422 4.676 1 97.06 370 PRO A CA 1
ATOM 2954 C C . PRO A 1 370 ? -24.828 19.312 3.945 1 97.06 370 PRO A C 1
A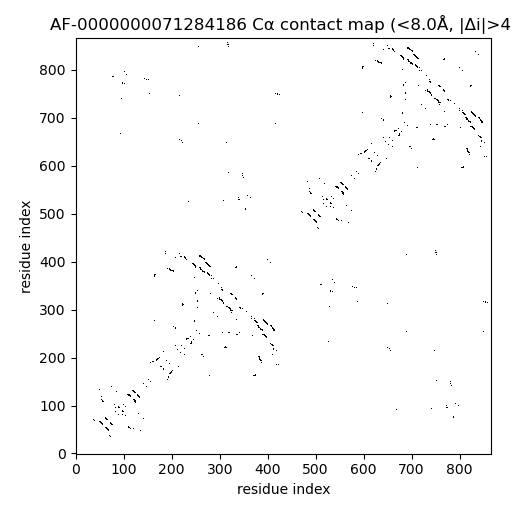TOM 2956 O O . PRO A 1 370 ? -25.125 18.266 4.535 1 97.06 370 PRO A O 1
ATOM 2959 N N . GLU A 1 371 ? -25.141 19.438 2.705 1 98 371 GLU A N 1
ATOM 2960 C CA . GLU A 1 371 ? -25.891 18.469 1.934 1 98 371 GLU A CA 1
ATOM 2961 C C . GLU A 1 371 ? -25.062 17.219 1.661 1 98 371 GLU A C 1
ATOM 2963 O O . GLU A 1 371 ? -25.594 16.188 1.229 1 98 371 GLU A O 1
ATOM 2968 N N . ASN A 1 372 ? -23.781 17.312 1.929 1 98.19 372 ASN A N 1
ATOM 2969 C CA . ASN A 1 372 ? -22.891 16.188 1.646 1 98.19 372 ASN A CA 1
ATOM 2970 C C . ASN A 1 372 ? -22.453 15.484 2.928 1 98.19 372 ASN A C 1
ATOM 2972 O O . ASN A 1 372 ? -21.906 14.375 2.881 1 98.19 372 ASN A O 1
ATOM 2976 N N . VAL A 1 373 ? -22.656 16.094 4.086 1 98.31 373 VAL A N 1
ATOM 2977 C CA . VAL A 1 373 ? -22.141 15.578 5.355 1 98.31 373 VAL A CA 1
ATOM 2978 C C . VAL A 1 373 ? -23.234 14.82 6.09 1 98.31 373 VAL A C 1
ATOM 2980 O O . VAL A 1 373 ? -24.359 15.32 6.23 1 98.31 373 VAL A O 1
ATOM 2983 N N . PHE A 1 374 ? -22.969 13.641 6.48 1 98.19 374 PHE A N 1
ATOM 2984 C CA . PHE A 1 374 ? -23.859 12.883 7.359 1 98.19 374 PHE A CA 1
ATOM 2985 C C . PHE A 1 374 ? -23.344 12.922 8.797 1 98.19 374 PHE A C 1
ATOM 2987 O O . PHE A 1 374 ? -22.188 12.586 9.062 1 98.19 374 PHE A O 1
ATOM 2994 N N . THR A 1 375 ? -24.203 13.336 9.742 1 97.44 375 THR A N 1
ATOM 2995 C CA . THR A 1 375 ? -23.844 13.453 11.156 1 97.44 375 THR A CA 1
ATOM 2996 C C . THR A 1 375 ? -24.609 12.43 11.992 1 97.44 375 THR A C 1
ATOM 2998 O O . THR A 1 375 ? -25.812 12.227 11.805 1 97.44 375 THR A O 1
ATOM 3001 N N . TYR A 1 376 ? -23.906 11.766 12.867 1 96.81 376 TYR A N 1
ATOM 3002 C CA . TYR A 1 376 ? -24.531 10.781 13.734 1 96.81 376 TYR A CA 1
ATOM 3003 C C . TYR A 1 376 ? -23.859 10.742 15.102 1 96.81 376 TYR A C 1
ATOM 3005 O O . TYR A 1 376 ? -22.75 11.242 15.266 1 96.81 376 TYR A O 1
ATOM 3013 N N . ARG A 1 377 ? -24.578 10.242 16.062 1 96.44 377 ARG A N 1
ATOM 3014 C CA . ARG A 1 377 ? -24.078 10.109 17.438 1 96.44 377 ARG A CA 1
ATOM 3015 C C . ARG A 1 377 ? -24.016 8.641 17.859 1 96.44 377 ARG A C 1
ATOM 3017 O O . ARG A 1 377 ? -25.016 7.926 17.766 1 96.44 377 ARG A O 1
ATOM 3024 N N . MET A 1 378 ? -22.828 8.258 18.266 1 96.56 378 MET A N 1
ATOM 3025 C CA . MET A 1 378 ? -22.672 6.887 18.719 1 96.56 378 MET A CA 1
ATOM 3026 C C . MET A 1 378 ? -23.062 6.758 20.188 1 96.56 378 MET A C 1
ATOM 3028 O O . MET A 1 378 ? -22.844 7.68 20.984 1 96.56 378 MET A O 1
ATOM 3032 N N . GLU A 1 379 ? -23.641 5.645 20.531 1 96.44 379 GLU A N 1
ATOM 3033 C CA . GLU A 1 379 ? -23.938 5.297 21.906 1 96.44 379 GLU A CA 1
ATOM 3034 C C . GLU A 1 379 ? -23.016 4.172 22.406 1 96.44 379 GLU A C 1
ATOM 3036 O O . GLU A 1 379 ? -22.531 3.369 21.594 1 96.44 379 GLU A O 1
ATOM 3041 N N . PRO A 1 380 ? -22.797 4.18 23.781 1 97.19 380 PRO A N 1
ATOM 3042 C CA . PRO A 1 380 ? -21.984 3.061 24.281 1 97.19 380 PRO A CA 1
ATOM 3043 C C . PRO A 1 380 ? -22.469 1.71 23.75 1 97.19 380 PRO A C 1
ATOM 3045 O O . PRO A 1 380 ? -23.672 1.413 23.828 1 97.19 380 PRO A O 1
ATOM 3048 N N . GLY A 1 381 ? -21.516 0.973 23.172 1 98.31 381 GLY A N 1
ATOM 3049 C CA . GLY A 1 381 ? -21.875 -0.313 22.594 1 98.31 381 GLY A CA 1
ATOM 3050 C C . GLY A 1 381 ? -21.969 -0.283 21.078 1 98.31 381 GLY A C 1
ATOM 3051 O O . GLY A 1 381 ? -21.984 -1.332 20.438 1 98.31 381 GLY A O 1
ATOM 3052 N N . ASP A 1 382 ? -22.047 0.91 20.594 1 98.25 382 ASP A N 1
ATOM 3053 C CA . ASP A 1 382 ? -22.031 1.057 19.141 1 98.25 382 ASP A CA 1
ATOM 3054 C C . ASP A 1 382 ? -20.625 0.873 18.594 1 98.25 382 ASP A C 1
ATOM 3056 O O . ASP A 1 382 ? -19.641 1.309 19.203 1 98.25 382 ASP A O 1
ATOM 3060 N N . LEU A 1 383 ? -20.562 0.164 17.469 1 98.75 383 LEU A N 1
ATOM 3061 C CA . LEU A 1 383 ? -19.297 -0.01 16.75 1 98.75 383 LEU A CA 1
ATOM 3062 C C . LEU A 1 383 ? -19.469 0.335 15.273 1 98.75 383 LEU A C 1
ATOM 3064 O O . LEU A 1 383 ? -20.312 -0.244 14.594 1 98.75 383 LEU A O 1
ATOM 3068 N N . VAL A 1 384 ? -18.672 1.29 14.836 1 98.75 384 VAL A N 1
ATOM 3069 C CA . VAL A 1 384 ? -18.75 1.669 13.43 1 98.75 384 VAL A CA 1
ATOM 3070 C C . VAL A 1 384 ? -17.516 1.144 12.688 1 98.75 384 VAL A C 1
ATOM 3072 O O . VAL A 1 384 ? -16.406 1.221 13.195 1 98.75 384 VAL A O 1
ATOM 3075 N N . THR A 1 385 ? -17.688 0.524 11.516 1 98.81 385 THR A N 1
ATOM 3076 C CA . THR A 1 385 ? -16.625 0.114 10.602 1 98.81 385 THR A CA 1
ATOM 3077 C C . THR A 1 385 ? -16.719 0.891 9.289 1 98.81 385 THR A C 1
ATOM 3079 O O . THR A 1 385 ? -17.812 1.064 8.734 1 98.81 385 THR A O 1
ATOM 3082 N N . PHE A 1 386 ? -15.633 1.419 8.828 1 98.81 386 PHE A N 1
ATOM 3083 C CA . PHE A 1 386 ? -15.773 2.205 7.605 1 98.81 386 PHE A CA 1
ATOM 3084 C C . PHE A 1 386 ? -14.5 2.145 6.77 1 98.81 386 PHE A C 1
ATOM 3086 O O . PHE A 1 386 ? -13.438 1.771 7.273 1 98.81 386 PHE A O 1
ATOM 3093 N N . ASP A 1 387 ? -14.617 2.346 5.484 1 98.81 387 ASP A N 1
ATOM 3094 C CA . ASP A 1 387 ? -13.562 2.406 4.48 1 98.81 387 ASP A CA 1
ATOM 3095 C C . ASP A 1 387 ? -12.734 3.68 4.633 1 98.81 387 ASP A C 1
ATOM 3097 O O . ASP A 1 387 ? -13.141 4.75 4.172 1 98.81 387 ASP A O 1
ATOM 3101 N N . ASN A 1 388 ? -11.539 3.58 5.172 1 98.75 388 ASN A N 1
ATOM 3102 C CA . ASN A 1 388 ? -10.648 4.707 5.457 1 98.75 388 ASN A CA 1
ATOM 3103 C C . ASN A 1 388 ? -10.125 5.34 4.172 1 98.75 388 ASN A C 1
ATOM 3105 O O . ASN A 1 388 ? -9.625 6.465 4.191 1 98.75 388 ASN A O 1
ATOM 3109 N N . TRP A 1 389 ? -10.227 4.613 3.07 1 98.56 389 TRP A N 1
ATOM 3110 C CA . TRP A 1 389 ? -9.75 5.129 1.793 1 98.56 389 TRP A CA 1
ATOM 3111 C C . TRP A 1 389 ? -10.812 5.984 1.119 1 98.56 389 TRP A C 1
ATOM 3113 O O . TRP A 1 389 ? -10.523 6.746 0.195 1 98.56 389 TRP A O 1
ATOM 3123 N N . ARG A 1 390 ? -11.961 5.848 1.549 1 98.62 390 ARG A N 1
ATOM 3124 C CA . ARG A 1 390 ? -13.102 6.441 0.859 1 98.62 390 ARG A CA 1
ATOM 3125 C C . ARG A 1 390 ? -13.742 7.535 1.708 1 98.62 390 ARG A C 1
ATOM 3127 O O . ARG A 1 390 ? -13.992 8.641 1.22 1 98.62 390 ARG A O 1
ATOM 3134 N N . LEU A 1 391 ? -13.93 7.246 2.986 1 98.44 391 LEU A N 1
ATOM 3135 C CA . LEU A 1 391 ? -14.688 8.133 3.863 1 98.44 391 LEU A CA 1
ATOM 3136 C C . LEU A 1 391 ? -13.766 9.141 4.539 1 98.44 391 LEU A C 1
ATOM 3138 O O . LEU A 1 391 ? -12.719 8.766 5.078 1 98.44 391 LEU A O 1
ATOM 3142 N N . LEU A 1 392 ? -14.141 10.359 4.465 1 98.75 392 LEU A N 1
ATOM 3143 C CA . LEU A 1 392 ? -13.578 11.336 5.391 1 98.75 392 LEU A CA 1
ATOM 3144 C C . LEU A 1 392 ? -14.445 11.453 6.645 1 98.75 392 LEU A C 1
ATOM 3146 O O . LEU A 1 392 ? -15.672 11.461 6.559 1 98.75 392 LEU A O 1
ATOM 3150 N N . HIS A 1 393 ? -13.812 11.406 7.738 1 98.5 393 HIS A N 1
ATOM 3151 C CA . HIS A 1 393 ? -14.555 11.453 8.992 1 98.5 393 HIS A CA 1
ATOM 3152 C C . HIS A 1 393 ? -14.055 12.586 9.891 1 98.5 393 HIS A C 1
ATOM 3154 O O . HIS A 1 393 ? -12.914 13.039 9.742 1 98.5 393 HIS A O 1
ATOM 3160 N N . GLY A 1 394 ? -14.922 13.133 10.664 1 96.44 394 GLY A N 1
ATOM 3161 C CA . GLY A 1 394 ? -14.648 14.18 11.633 1 96.44 394 GLY A CA 1
ATOM 3162 C C . GLY A 1 394 ? -15.492 14.062 12.891 1 96.44 394 GLY A C 1
ATOM 3163 O O . GLY A 1 394 ? -16.172 13.047 13.102 1 96.44 394 GLY A O 1
ATOM 3164 N N . ARG A 1 395 ? -15.305 15.039 13.727 1 94.56 395 ARG A N 1
ATOM 3165 C CA . ARG A 1 395 ? -16 15.047 15.008 1 94.56 395 ARG A CA 1
ATOM 3166 C C . ARG A 1 395 ? -16.312 16.469 15.453 1 94.56 395 ARG A C 1
ATOM 3168 O O . ARG A 1 395 ? -15.453 17.344 15.391 1 94.56 395 ARG A O 1
ATOM 3175 N N . LYS A 1 396 ? -17.484 16.688 15.922 1 93.5 396 LYS A N 1
ATOM 3176 C CA . LYS A 1 396 ? -17.828 17.953 16.562 1 93.5 396 LYS A CA 1
ATOM 3177 C C . LYS A 1 396 ? -17.188 18.062 17.938 1 93.5 396 LYS A C 1
ATOM 3179 O O . LYS A 1 396 ? -16.859 17.047 18.562 1 93.5 396 LYS A O 1
ATOM 3184 N N . SER A 1 397 ? -17.016 19.266 18.328 1 90.88 397 SER A N 1
ATOM 3185 C CA . SER A 1 397 ? -16.469 19.484 19.656 1 90.88 397 SER A CA 1
ATOM 3186 C C . SER A 1 397 ? -17.375 18.906 20.734 1 90.88 397 SER A C 1
ATOM 3188 O O . SER A 1 397 ? -18.578 18.703 20.5 1 90.88 397 SER A O 1
ATOM 3190 N N . TYR A 1 398 ? -16.766 18.609 21.891 1 90 398 TYR A N 1
ATOM 3191 C CA . TYR A 1 398 ? -17.562 18.094 23 1 90 398 TYR A CA 1
ATOM 3192 C C . TYR A 1 398 ? -17.031 18.594 24.344 1 90 398 TYR A C 1
ATOM 3194 O O . TYR A 1 398 ? -15.898 19.078 24.422 1 90 398 TYR A O 1
ATOM 3202 N N . LEU A 1 399 ? -17.875 18.531 25.312 1 87.12 399 LEU A N 1
ATOM 3203 C CA . LEU A 1 399 ? -17.484 18.906 26.672 1 87.12 399 LEU A CA 1
ATOM 3204 C C . LEU A 1 399 ? -16.906 17.719 27.438 1 87.12 399 LEU A C 1
ATOM 3206 O O . LEU A 1 399 ? -17.578 16.688 27.562 1 87.12 399 LEU A O 1
ATOM 3210 N N . SER A 1 400 ? -15.656 17.875 27.734 1 81.44 400 SER A N 1
ATOM 3211 C CA . SER A 1 400 ? -15 16.828 28.5 1 81.44 400 SER A CA 1
ATOM 3212 C C . SER A 1 400 ? -15.062 17.109 30 1 81.44 400 SER A C 1
ATOM 3214 O O . SER A 1 400 ? -14.469 18.078 30.484 1 81.44 400 SER A O 1
ATOM 3216 N N . ARG A 1 401 ? -15.992 16.5 30.766 1 75.5 401 ARG A N 1
ATOM 3217 C CA . ARG A 1 401 ? -16.109 16.688 32.219 1 75.5 401 ARG A CA 1
ATOM 3218 C C . ARG A 1 401 ? -15.664 15.438 32.938 1 75.5 401 ARG A C 1
ATOM 3220 O O . ARG A 1 401 ? -16.219 14.352 32.75 1 75.5 401 ARG A O 1
ATOM 3227 N N . GLY A 1 402 ? -14.625 15.555 33.719 1 62.47 402 GLY A N 1
ATOM 3228 C CA . GLY A 1 402 ? -14.062 14.57 34.625 1 62.47 402 GLY A CA 1
ATOM 3229 C C . GLY A 1 402 ? -14.336 13.141 34.219 1 62.47 402 GLY A C 1
ATOM 3230 O O . GLY A 1 402 ? -13.914 12.719 33.125 1 62.47 402 GLY A O 1
ATOM 3231 N N . GLN A 1 403 ? -15.32 12.453 34.969 1 59.69 403 GLN A N 1
ATOM 3232 C CA . GLN A 1 403 ? -15.602 11.023 34.906 1 59.69 403 GLN A CA 1
ATOM 3233 C C . GLN A 1 403 ? -16.344 10.664 33.625 1 59.69 403 GLN A C 1
ATOM 3235 O O . GLN A 1 403 ? -16.375 9.5 33.219 1 59.69 403 GLN A O 1
ATOM 3240 N N . ASN A 1 404 ? -16.859 11.672 32.875 1 65.81 404 ASN A N 1
ATOM 3241 C CA . ASN A 1 404 ? -17.703 11.344 31.719 1 65.81 404 ASN A CA 1
ATOM 3242 C C . ASN A 1 404 ? -17.062 11.758 30.406 1 65.81 404 ASN A C 1
ATOM 3244 O O . ASN A 1 404 ? -17.75 12.211 29.484 1 65.81 404 ASN A O 1
ATOM 3248 N N . SER A 1 405 ? -15.953 11.422 30.25 1 84.81 405 SER A N 1
ATOM 3249 C CA . SER A 1 405 ? -15.242 11.82 29.047 1 84.81 405 SER A CA 1
ATOM 3250 C C . SER A 1 405 ? -15.445 10.812 27.922 1 84.81 405 SER A C 1
ATOM 3252 O O . SER A 1 405 ? -15.617 9.617 28.172 1 84.81 405 SER A O 1
ATOM 3254 N N . ARG A 1 406 ? -15.648 11.328 26.766 1 92.12 406 ARG A N 1
ATOM 3255 C CA . ARG A 1 406 ? -15.805 10.508 25.562 1 92.12 406 ARG A CA 1
ATOM 3256 C C . ARG A 1 406 ? -14.625 9.562 25.391 1 92.12 406 ARG A C 1
ATOM 3258 O O . ARG A 1 406 ? -13.469 9.953 25.578 1 92.12 406 ARG A O 1
ATOM 3265 N N . HIS A 1 407 ? -14.953 8.297 25.188 1 94.44 407 HIS A N 1
ATOM 3266 C CA . HIS A 1 407 ? -13.93 7.262 25.031 1 94.44 407 HIS A CA 1
ATOM 3267 C C . HIS A 1 407 ? -14.273 6.32 23.875 1 94.44 407 HIS A C 1
ATOM 3269 O O . HIS A 1 407 ? -15.234 5.551 23.969 1 94.44 407 HIS A O 1
ATOM 3275 N N . LEU A 1 408 ? -13.5 6.41 22.828 1 96.75 408 LEU A N 1
ATOM 3276 C CA . LEU A 1 408 ? -13.617 5.48 21.703 1 96.75 408 LEU A CA 1
ATOM 3277 C C . LEU A 1 408 ? -12.375 4.609 21.594 1 96.75 408 LEU A C 1
ATOM 3279 O O . LEU A 1 408 ? -11.258 5.074 21.844 1 96.75 408 LEU A O 1
ATOM 3283 N N . GLU A 1 409 ? -12.562 3.389 21.266 1 98.12 409 GLU A N 1
ATOM 3284 C CA . GLU A 1 409 ? -11.469 2.479 20.938 1 98.12 409 GLU A CA 1
ATOM 3285 C C . GLU A 1 409 ? -11.391 2.236 19.422 1 98.12 409 GLU A C 1
ATOM 3287 O O . GLU A 1 409 ? -12.398 1.948 18.781 1 98.12 409 GLU A O 1
ATOM 3292 N N . GLY A 1 410 ? -10.188 2.361 18.906 1 98.19 410 GLY A N 1
ATOM 3293 C CA . GLY A 1 410 ? -10.039 2.217 17.453 1 98.19 410 GLY A CA 1
ATOM 3294 C C . GLY A 1 410 ? -9.094 1.092 17.062 1 98.19 410 GLY A C 1
ATOM 3295 O O . GLY A 1 410 ? -8.297 0.635 17.891 1 98.19 410 GLY A O 1
ATOM 3296 N N . ALA A 1 411 ? -9.227 0.62 15.859 1 98.56 411 ALA A N 1
ATOM 3297 C CA . ALA A 1 411 ? -8.344 -0.353 15.234 1 98.56 411 ALA A CA 1
ATOM 3298 C C . ALA A 1 411 ? -8.359 -0.213 13.711 1 98.56 411 ALA A C 1
ATOM 3300 O O . ALA A 1 411 ? -9.258 0.427 13.156 1 98.56 411 ALA A O 1
ATOM 3301 N N . TYR A 1 412 ? -7.328 -0.802 13.102 1 98.5 412 TYR A N 1
ATOM 3302 C CA . TYR A 1 412 ? -7.23 -0.735 11.648 1 98.5 412 TYR A CA 1
ATOM 3303 C C . TYR A 1 412 ? -7.086 -2.127 11.047 1 98.5 412 TYR A C 1
ATOM 3305 O O . TYR A 1 412 ? -6.582 -3.043 11.695 1 98.5 412 TYR A O 1
ATOM 3313 N N . LEU A 1 413 ? -7.539 -2.262 9.844 1 98.25 413 LEU A N 1
ATOM 3314 C CA . LEU A 1 413 ? -7.316 -3.432 9 1 98.25 413 LEU A CA 1
ATOM 3315 C C . LEU A 1 413 ? -6.949 -3.016 7.578 1 98.25 413 LEU A C 1
ATOM 3317 O O . LEU A 1 413 ? -7.102 -1.849 7.207 1 98.25 413 LEU A O 1
ATOM 3321 N N . ASP A 1 414 ? -6.461 -3.984 6.863 1 97.81 414 ASP A N 1
ATOM 3322 C CA . ASP A 1 414 ? -6.164 -3.752 5.453 1 97.81 414 ASP A CA 1
ATOM 3323 C C . ASP A 1 414 ? -7.211 -4.41 4.559 1 97.81 414 ASP A C 1
ATOM 3325 O O . ASP A 1 414 ? -7.672 -5.516 4.84 1 97.81 414 ASP A O 1
ATOM 3329 N N . TRP A 1 415 ? -7.496 -3.758 3.473 1 97.94 415 TRP A N 1
ATOM 3330 C CA . TRP A 1 415 ? -8.516 -4.266 2.561 1 97.94 415 TRP A CA 1
ATOM 3331 C C . TRP A 1 415 ? -8.133 -5.641 2.023 1 97.94 415 TRP A C 1
ATOM 3333 O O . TRP A 1 415 ? -9 -6.484 1.785 1 97.94 415 TRP A O 1
ATOM 3343 N N . ASP A 1 416 ? -6.863 -5.906 1.757 1 97.5 416 ASP A N 1
ATOM 3344 C CA . ASP A 1 416 ? -6.461 -7.219 1.27 1 97.5 416 ASP A CA 1
ATOM 3345 C C . ASP A 1 416 ? -6.977 -8.328 2.186 1 97.5 416 ASP A C 1
ATOM 3347 O O . ASP A 1 416 ? -7.512 -9.336 1.714 1 97.5 416 ASP A O 1
ATOM 3351 N N . GLU A 1 417 ? -6.879 -8.109 3.455 1 96.94 417 GLU A N 1
ATOM 3352 C CA . GLU A 1 417 ? -7.297 -9.102 4.438 1 96.94 417 GLU A CA 1
ATOM 3353 C C . GLU A 1 417 ? -8.812 -9.148 4.566 1 96.94 417 GLU A C 1
ATOM 3355 O O . GLU A 1 417 ? -9.398 -10.227 4.703 1 96.94 417 GLU A O 1
ATOM 3360 N N . VAL A 1 418 ? -9.383 -8 4.547 1 98.38 418 VAL A N 1
ATOM 3361 C CA . VAL A 1 418 ? -10.836 -7.926 4.672 1 98.38 418 VAL A CA 1
ATOM 3362 C C . VAL A 1 418 ? -11.492 -8.617 3.48 1 98.38 418 VAL A C 1
ATOM 3364 O O . VAL A 1 418 ? -12.43 -9.398 3.65 1 98.38 418 VAL A O 1
ATOM 3367 N N . MET A 1 419 ? -10.992 -8.398 2.32 1 98.19 419 MET A N 1
ATOM 3368 C CA . MET A 1 419 ? -11.539 -9.016 1.116 1 98.19 419 MET A CA 1
ATOM 3369 C C . MET A 1 419 ? -11.25 -10.516 1.094 1 98.19 419 MET A C 1
ATOM 3371 O O . MET A 1 419 ? -12.047 -11.297 0.575 1 98.19 419 MET A O 1
ATOM 3375 N N . SER A 1 420 ? -10.086 -10.859 1.631 1 97.81 420 SER A N 1
ATOM 3376 C CA . SER A 1 420 ? -9.797 -12.281 1.793 1 97.81 420 SER A CA 1
ATOM 3377 C C . SER A 1 420 ? -10.891 -12.977 2.594 1 97.81 420 SER A C 1
ATOM 3379 O O . SER A 1 420 ? -11.414 -14.008 2.17 1 97.81 420 SER A O 1
ATOM 3381 N N . ARG A 1 421 ? -11.227 -12.391 3.701 1 98.19 421 ARG A N 1
ATOM 3382 C CA . ARG A 1 421 ? -12.281 -12.961 4.535 1 98.19 421 ARG A CA 1
ATOM 3383 C C . ARG A 1 421 ? -13.617 -12.977 3.801 1 98.19 421 ARG A C 1
ATOM 3385 O O . ARG A 1 421 ? -14.367 -13.953 3.885 1 98.19 421 ARG A O 1
ATOM 3392 N N . LEU A 1 422 ? -13.922 -11.914 3.117 1 98.31 422 LEU A N 1
ATOM 3393 C CA . LEU A 1 422 ? -15.164 -11.844 2.357 1 98.31 422 LEU A CA 1
ATOM 3394 C C . LEU A 1 422 ? -15.266 -13.008 1.371 1 98.31 422 LEU A C 1
ATOM 3396 O O . LEU A 1 422 ? -16.312 -13.648 1.272 1 98.31 422 LEU A O 1
ATOM 3400 N N . ARG A 1 423 ? -14.227 -13.273 0.684 1 97.19 423 ARG A N 1
ATOM 3401 C CA . ARG A 1 423 ? -14.219 -14.352 -0.297 1 97.19 423 ARG A CA 1
ATOM 3402 C C . ARG A 1 423 ? -14.422 -15.703 0.376 1 97.19 423 ARG A C 1
ATOM 3404 O O . ARG A 1 423 ? -15.133 -16.562 -0.145 1 97.19 423 ARG A O 1
ATOM 3411 N N . ILE A 1 424 ? -13.797 -15.875 1.503 1 97.25 424 ILE A N 1
ATOM 3412 C CA . ILE A 1 424 ? -13.938 -17.125 2.25 1 97.25 424 ILE A CA 1
ATOM 3413 C C . ILE A 1 424 ? -15.383 -17.297 2.709 1 97.25 424 ILE A C 1
ATOM 3415 O O . ILE A 1 424 ? -15.969 -18.375 2.553 1 97.25 424 ILE A O 1
ATOM 3419 N N . LEU A 1 425 ? -15.938 -16.234 3.248 1 97.62 425 LEU A N 1
ATOM 3420 C CA . LEU A 1 425 ? -17.312 -16.266 3.727 1 97.62 425 LEU A CA 1
ATOM 3421 C C . LEU A 1 425 ? -18.297 -16.484 2.572 1 97.62 425 LEU A C 1
ATOM 3423 O O . LEU A 1 425 ? -19.281 -17.188 2.723 1 97.62 425 LEU A O 1
ATOM 3427 N N . ARG A 1 426 ? -18.016 -15.844 1.486 1 97.12 426 ARG A N 1
ATOM 3428 C CA . ARG A 1 426 ? -18.891 -16 0.322 1 97.12 426 ARG A CA 1
ATOM 3429 C C . ARG A 1 426 ? -18.938 -17.453 -0.135 1 97.12 426 ARG A C 1
ATOM 3431 O O . ARG A 1 426 ? -20 -17.984 -0.439 1 97.12 426 ARG A O 1
ATOM 3438 N N . LYS A 1 427 ? -17.828 -18.047 -0.217 1 94.94 427 LYS A N 1
ATOM 3439 C CA . LYS A 1 427 ? -17.766 -19.469 -0.577 1 94.94 427 LYS A CA 1
ATOM 3440 C C . LYS A 1 427 ? -18.516 -20.328 0.438 1 94.94 427 LYS A C 1
ATOM 3442 O O . LYS A 1 427 ? -19.219 -21.266 0.063 1 94.94 427 LYS A O 1
ATOM 3447 N N . ALA A 1 428 ? -18.344 -20.031 1.687 1 95.69 428 ALA A N 1
ATOM 3448 C CA . ALA A 1 428 ? -18.984 -20.797 2.758 1 95.69 428 ALA A CA 1
ATOM 3449 C C . ALA A 1 428 ? -20.516 -20.656 2.697 1 95.69 428 ALA A C 1
ATOM 3451 O O . ALA A 1 428 ? -21.234 -21.609 2.957 1 95.69 428 ALA A O 1
ATOM 3452 N N . VAL A 1 429 ? -20.969 -19.484 2.359 1 96.5 429 VAL A N 1
ATOM 3453 C CA . VAL A 1 429 ? -22.391 -19.172 2.42 1 96.5 429 VAL A CA 1
ATOM 3454 C C . VAL A 1 429 ? -23.062 -19.562 1.107 1 96.5 429 VAL A C 1
ATOM 3456 O O . VAL A 1 429 ? -24.172 -20.094 1.108 1 96.5 429 VAL A O 1
ATOM 3459 N N . ARG A 1 430 ? -22.359 -19.312 -0.004 1 93.38 430 ARG A N 1
ATOM 3460 C CA . ARG A 1 430 ? -23 -19.453 -1.305 1 93.38 430 ARG A CA 1
ATOM 3461 C C . ARG A 1 430 ? -22.469 -20.672 -2.047 1 93.38 430 ARG A C 1
ATOM 3463 O O . ARG A 1 430 ? -23.031 -21.078 -3.07 1 93.38 430 ARG A O 1
ATOM 3470 N N . GLY A 1 431 ? -21.531 -21.375 -1.557 1 84.62 431 GLY A N 1
ATOM 3471 C CA . GLY A 1 431 ? -20.906 -22.484 -2.25 1 84.62 431 GLY A CA 1
ATOM 3472 C C . GLY A 1 431 ? -19.969 -22.047 -3.354 1 84.62 431 GLY A C 1
ATOM 3473 O O . GLY A 1 431 ? -19.766 -20.859 -3.572 1 84.62 431 GLY A O 1
ATOM 3474 N N . ASP A 1 432 ? -19.266 -23.016 -3.877 1 68.44 432 ASP A N 1
ATOM 3475 C CA . ASP A 1 432 ? -18.328 -22.781 -4.969 1 68.44 432 ASP A CA 1
ATOM 3476 C C . ASP A 1 432 ? -19.062 -22.484 -6.273 1 68.44 432 ASP A C 1
ATOM 3478 O O . ASP A 1 432 ? -19.859 -23.297 -6.734 1 68.44 432 ASP A O 1
ATOM 3482 N N . SER A 1 433 ? -19.641 -21.312 -6.434 1 50.53 433 SER A N 1
ATOM 3483 C CA . SER A 1 433 ? -20.297 -21.156 -7.73 1 50.53 433 SER A CA 1
ATOM 3484 C C . SER A 1 433 ? -19.297 -21.312 -8.875 1 50.53 433 SER A C 1
ATOM 3486 O O . SER A 1 433 ? -18.125 -20.969 -8.727 1 50.53 433 SER A O 1
ATOM 3488 N N . MET B 1 1 ? 58.094 -6.062 -55.781 1 18.64 1 MET B N 1
ATOM 3489 C CA . MET B 1 1 ? 58.594 -4.711 -56.062 1 18.64 1 MET B CA 1
ATOM 3490 C C . MET B 1 1 ? 57.469 -3.826 -56.594 1 18.64 1 MET B C 1
ATOM 3492 O O . MET B 1 1 ? 57.375 -2.658 -56.219 1 18.64 1 MET B O 1
ATOM 3496 N N . LEU B 1 2 ? 56.938 -4.246 -57.75 1 16.05 2 LEU B N 1
ATOM 3497 C CA . LEU B 1 2 ? 56.812 -3.324 -58.875 1 16.05 2 LEU B CA 1
ATOM 3498 C C . LEU B 1 2 ? 55.719 -2.293 -58.625 1 16.05 2 LEU B C 1
ATOM 3500 O O . LEU B 1 2 ? 54.875 -2.473 -57.75 1 16.05 2 LEU B O 1
ATOM 3504 N N . SER B 1 3 ? 54.844 -2.229 -59.719 1 16.08 3 SER B N 1
ATOM 3505 C CA . SER B 1 3 ? 54.5 -1.165 -60.656 1 16.08 3 SER B CA 1
ATOM 3506 C C . SER B 1 3 ? 53.438 -0.24 -60.094 1 16.08 3 SER B C 1
ATOM 3508 O O . SER B 1 3 ? 52.688 -0.624 -59.188 1 16.08 3 SER B O 1
ATOM 3510 N N . TYR B 1 4 ? 53.094 0.82 -60.906 1 15.66 4 TYR B N 1
ATOM 3511 C CA . TYR B 1 4 ? 53.062 2.26 -61.125 1 15.66 4 TYR B CA 1
ATOM 3512 C C . TYR B 1 4 ? 51.625 2.801 -60.938 1 15.66 4 TYR B C 1
ATOM 3514 O O . TYR B 1 4 ? 51.438 3.771 -60.219 1 15.66 4 TYR B O 1
ATOM 3522 N N . LEU B 1 5 ? 50.719 2.557 -62.031 1 16.23 5 LEU B N 1
ATOM 3523 C CA . LEU B 1 5 ? 50.281 3.648 -62.875 1 16.23 5 LEU B CA 1
ATOM 3524 C C . LEU B 1 5 ? 49.156 4.449 -62.219 1 16.23 5 LEU B C 1
ATOM 3526 O O . LEU B 1 5 ? 48.469 3.951 -61.312 1 16.23 5 LEU B O 1
ATOM 3530 N N . THR B 1 6 ? 48.469 5.395 -63.062 1 15.46 6 THR B N 1
ATOM 3531 C CA . THR B 1 6 ? 48.219 6.789 -63.406 1 15.46 6 THR B CA 1
ATOM 3532 C C . THR B 1 6 ? 46.75 7.141 -63.188 1 15.46 6 THR B C 1
ATOM 3534 O O . THR B 1 6 ? 46.375 8.312 -63.25 1 15.46 6 THR B O 1
ATOM 3537 N N . ARG B 1 7 ? 45.812 6.199 -63.062 1 16.81 7 ARG B N 1
ATOM 3538 C CA . ARG B 1 7 ? 44.688 6.617 -63.906 1 16.81 7 ARG B CA 1
ATOM 3539 C C . ARG B 1 7 ? 44.125 7.965 -63.438 1 16.81 7 ARG B C 1
ATOM 3541 O O . ARG B 1 7 ? 43.875 8.164 -62.25 1 16.81 7 ARG B O 1
ATOM 3548 N N . TRP B 1 8 ? 43.938 8.898 -64.312 1 16.12 8 TRP B N 1
ATOM 3549 C CA . TRP B 1 8 ? 43.844 10.305 -64.688 1 16.12 8 TRP B CA 1
ATOM 3550 C C . TRP B 1 8 ? 42.562 10.93 -64.125 1 16.12 8 TRP B C 1
ATOM 3552 O O . TRP B 1 8 ? 42.625 11.883 -63.344 1 16.12 8 TRP B O 1
ATOM 3562 N N . MET B 1 9 ? 41.562 11.25 -65.062 1 15.73 9 MET B N 1
ATOM 3563 C CA . MET B 1 9 ? 41.25 12.578 -65.562 1 15.73 9 MET B CA 1
ATOM 3564 C C . MET B 1 9 ? 40.156 13.25 -64.75 1 15.73 9 MET B C 1
ATOM 3566 O O . MET B 1 9 ? 39.5 12.594 -63.938 1 15.73 9 MET B O 1
ATOM 3570 N N . SER B 1 10 ? 39.094 13.93 -65.5 1 15.27 10 SER B N 1
ATOM 3571 C CA . SER B 1 10 ? 38.781 15.32 -65.812 1 15.27 10 SER B CA 1
ATOM 3572 C C . SER B 1 10 ? 37.531 15.766 -65 1 15.27 10 SER B C 1
ATOM 3574 O O . SER B 1 10 ? 37.406 16.938 -64.688 1 15.27 10 SER B O 1
ATOM 3576 N N . ARG B 1 11 ? 36.438 14.992 -65.062 1 16.25 11 ARG B N 1
ATOM 3577 C CA . ARG B 1 11 ? 35.312 15.711 -65.562 1 16.25 11 ARG B CA 1
ATOM 3578 C C . ARG B 1 11 ? 34.906 16.891 -64.688 1 16.25 11 ARG B C 1
ATOM 3580 O O . ARG B 1 11 ? 35.219 16.891 -63.5 1 16.25 11 ARG B O 1
ATOM 3587 N N . GLY B 1 12 ? 33.969 17.781 -65.25 1 15.87 12 GLY B N 1
ATOM 3588 C CA . GLY B 1 12 ? 33.562 19.172 -65.375 1 15.87 12 GLY B CA 1
ATOM 3589 C C . GLY B 1 12 ? 32.906 19.719 -64.125 1 15.87 12 GLY B C 1
ATOM 3590 O O . GLY B 1 12 ? 32.438 18.953 -63.281 1 15.87 12 GLY B O 1
ATOM 3591 N N . ALA B 1 13 ? 32.688 21.109 -64.125 1 16.14 13 ALA B N 1
ATOM 3592 C CA . ALA B 1 13 ? 32.688 22.375 -63.406 1 16.14 13 ALA B CA 1
ATOM 3593 C C . ALA B 1 13 ? 31.312 22.688 -62.812 1 16.14 13 ALA B C 1
ATOM 3595 O O . ALA B 1 13 ? 31.156 23.625 -62.031 1 16.14 13 ALA B O 1
ATOM 3596 N N . PHE B 1 14 ? 30.203 22.016 -63.25 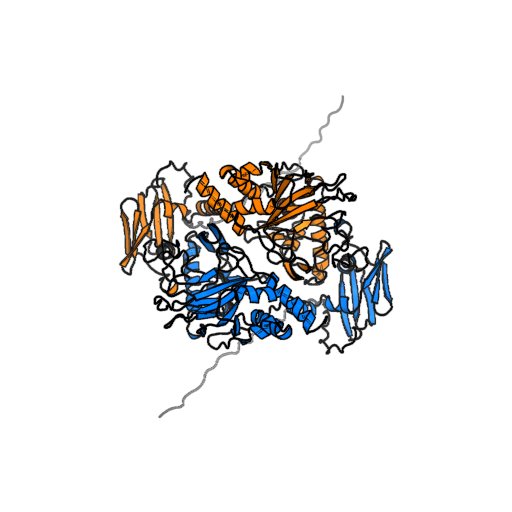1 17.55 14 PHE B N 1
ATOM 3597 C CA . PHE B 1 14 ? 29.172 23.047 -63.344 1 17.55 14 PHE B CA 1
ATOM 3598 C C . PHE B 1 14 ? 28.906 23.672 -61.969 1 17.55 14 PHE B C 1
ATOM 3600 O O . PHE B 1 14 ? 28.797 22.953 -60.969 1 17.55 14 PHE B O 1
ATOM 3607 N N . GLN B 1 15 ? 28.922 25.047 -61.875 1 15.69 15 GLN B N 1
ATOM 3608 C CA . GLN B 1 15 ? 29.031 26.172 -60.938 1 15.69 15 GLN B CA 1
ATOM 3609 C C . GLN B 1 15 ? 27.75 26.328 -60.125 1 15.69 15 GLN B C 1
ATOM 3611 O O . GLN B 1 15 ? 27.828 26.547 -58.906 1 15.69 15 GLN B O 1
ATOM 3616 N N . ALA B 1 16 ? 26.609 26.547 -60.812 1 15.77 16 ALA B N 1
ATOM 3617 C CA . ALA B 1 16 ? 26.094 27.891 -60.625 1 15.77 16 ALA B CA 1
ATOM 3618 C C . ALA B 1 16 ? 25.547 28.078 -59.219 1 15.77 16 ALA B C 1
ATOM 3620 O O . ALA B 1 16 ? 25.422 27.109 -58.438 1 15.77 16 ALA B O 1
ATOM 3621 N N . LEU B 1 17 ? 24.172 28.594 -59.188 1 16.78 17 LEU B N 1
ATOM 3622 C CA . LEU B 1 17 ? 23.562 29.844 -58.688 1 16.78 17 LEU B CA 1
ATOM 3623 C C . LEU B 1 17 ? 23.031 29.672 -57.281 1 16.78 17 LEU B C 1
ATOM 3625 O O . LEU B 1 17 ? 22.25 28.75 -57 1 16.78 17 LEU B O 1
ATOM 3629 N N . LYS B 1 18 ? 23.578 30.328 -56.344 1 17.61 18 LYS B N 1
ATOM 3630 C CA . LYS B 1 18 ? 23.609 30.5 -54.875 1 17.61 18 LYS B CA 1
ATOM 3631 C C . LYS B 1 18 ? 22.375 31.234 -54.406 1 17.61 18 LYS B C 1
ATOM 3633 O O . LYS B 1 18 ? 22.297 31.625 -53.219 1 17.61 18 LYS B O 1
ATOM 3638 N N . GLY B 1 19 ? 21.25 31.297 -55.156 1 17.19 19 GLY B N 1
ATOM 3639 C CA . GLY B 1 19 ? 20.531 32.469 -54.688 1 17.19 19 GLY B CA 1
ATOM 3640 C C . GLY B 1 19 ? 20.203 32.438 -53.219 1 17.19 19 GLY B C 1
ATOM 3641 O O . GLY B 1 19 ? 19.969 31.344 -52.656 1 17.19 19 GLY B O 1
ATOM 3642 N N . ALA B 1 20 ? 20.484 33.469 -52.469 1 19.28 20 ALA B N 1
ATOM 3643 C CA . ALA B 1 20 ? 20.625 33.938 -51.094 1 19.28 20 ALA B CA 1
ATOM 3644 C C . ALA B 1 20 ? 19.266 34.125 -50.438 1 19.28 20 ALA B C 1
ATOM 3646 O O . ALA B 1 20 ? 19.156 34.781 -49.375 1 19.28 20 ALA B O 1
ATOM 3647 N N . SER B 1 21 ? 18.172 33.531 -50.844 1 19.22 21 SER B N 1
ATOM 3648 C CA . SER B 1 21 ? 17.016 34.281 -50.375 1 19.22 21 SER B CA 1
ATOM 3649 C C . SER B 1 21 ? 17 34.344 -48.844 1 19.22 21 SER B C 1
ATOM 3651 O O . SER B 1 21 ? 17.344 33.375 -48.188 1 19.22 21 SER B O 1
ATOM 3653 N N . SER B 1 22 ? 17.016 35.625 -48.312 1 19.8 22 SER B N 1
ATOM 3654 C CA . SER B 1 22 ? 17.094 36.281 -47 1 19.8 22 SER B CA 1
ATOM 3655 C C . SER B 1 22 ? 15.953 35.844 -46.094 1 19.8 22 SER B C 1
ATOM 3657 O O . SER B 1 22 ? 14.781 35.969 -46.438 1 19.8 22 SER B O 1
ATOM 3659 N N . ARG B 1 23 ? 16.109 34.812 -45.406 1 22.41 23 ARG B N 1
ATOM 3660 C CA . ARG B 1 23 ? 15.242 34.219 -44.375 1 22.41 23 ARG B CA 1
ATOM 3661 C C . ARG B 1 23 ? 14.914 35.219 -43.281 1 22.41 23 ARG B C 1
ATOM 3663 O O . ARG B 1 23 ? 15.812 35.719 -42.594 1 22.41 23 ARG B O 1
ATOM 3670 N N . PRO B 1 24 ? 13.898 36.094 -43.531 1 21.09 24 PRO B N 1
ATOM 3671 C CA . PRO B 1 24 ? 13.727 37.094 -42.469 1 21.09 24 PRO B CA 1
ATOM 3672 C C . PRO B 1 24 ? 13.633 36.438 -41.062 1 21.09 24 PRO B C 1
ATOM 3674 O O . PRO B 1 24 ? 13.055 35.375 -40.906 1 21.09 24 PRO B O 1
ATOM 3677 N N . GLN B 1 25 ? 14.617 36.719 -40.219 1 20.58 25 GLN B N 1
ATOM 3678 C CA . GLN B 1 25 ? 14.852 36.281 -38.844 1 20.58 25 GLN B CA 1
ATOM 3679 C C . GLN B 1 25 ? 13.742 36.75 -37.906 1 20.58 25 GLN B C 1
ATOM 3681 O O . GLN B 1 25 ? 13.508 37.969 -37.781 1 20.58 25 GLN B O 1
ATOM 3686 N N . LEU B 1 26 ? 12.57 36.156 -37.969 1 24.55 26 LEU B N 1
ATOM 3687 C CA . LEU B 1 26 ? 11.617 36.594 -36.938 1 24.55 26 LEU B CA 1
ATOM 3688 C C . LEU B 1 26 ? 12.289 36.688 -35.594 1 24.55 26 LEU B C 1
ATOM 3690 O O . LEU B 1 26 ? 12.977 35.75 -35.156 1 24.55 26 LEU B O 1
ATOM 3694 N N . VAL B 1 27 ? 12.383 37.844 -34.969 1 22.44 27 VAL B N 1
ATOM 3695 C CA . VAL B 1 27 ? 12.906 38.281 -33.656 1 22.44 27 VAL B CA 1
ATOM 3696 C C . VAL B 1 27 ? 12.289 37.438 -32.562 1 22.44 27 VAL B C 1
ATOM 3698 O O . VAL B 1 27 ? 11.062 37.375 -32.438 1 22.44 27 VAL B O 1
ATOM 3701 N N . LYS B 1 28 ? 13 36.469 -32.094 1 24.72 28 LYS B N 1
ATOM 3702 C CA . LYS B 1 28 ? 12.75 35.688 -30.891 1 24.72 28 LYS B CA 1
ATOM 3703 C C . LYS B 1 28 ? 12.469 36.594 -29.688 1 24.72 28 LYS B C 1
ATOM 3705 O O . LYS B 1 28 ? 13.305 37.406 -29.297 1 24.72 28 LYS B O 1
ATOM 3710 N N . THR B 1 29 ? 11.266 37.094 -29.594 1 23.08 29 THR B N 1
ATOM 3711 C CA . THR B 1 29 ? 11 37.844 -28.391 1 23.08 29 THR B CA 1
ATOM 3712 C C . THR B 1 29 ? 11.516 37.125 -27.156 1 23.08 29 THR B C 1
ATOM 3714 O O . THR B 1 29 ? 11.266 35.938 -26.984 1 23.08 29 THR B O 1
ATOM 3717 N N . PRO B 1 30 ? 12.547 37.656 -26.453 1 26.12 30 PRO B N 1
ATOM 3718 C CA . PRO B 1 30 ? 13.188 37.062 -25.281 1 26.12 30 PRO B CA 1
ATOM 3719 C C . PRO B 1 30 ? 12.203 36.75 -24.156 1 26.12 30 PRO B C 1
ATOM 3721 O O . PRO B 1 30 ? 11.445 37.625 -23.734 1 26.12 30 PRO B O 1
ATOM 3724 N N . HIS B 1 31 ? 11.453 35.688 -24.266 1 26.67 31 HIS B N 1
ATOM 3725 C CA . HIS B 1 31 ? 10.719 35.281 -23.062 1 26.67 31 HIS B CA 1
ATOM 3726 C C . HIS B 1 31 ? 11.617 35.281 -21.844 1 26.67 31 HIS B C 1
ATOM 3728 O O . HIS B 1 31 ? 12.664 34.625 -21.828 1 26.67 31 HIS B O 1
ATOM 3734 N N . ILE B 1 32 ? 11.781 36.406 -21.203 1 27.05 32 ILE B N 1
ATOM 3735 C CA . ILE B 1 32 ? 12.5 36.531 -19.938 1 27.05 32 ILE B CA 1
ATOM 3736 C C . ILE B 1 32 ? 12.094 35.406 -19 1 27.05 32 ILE B C 1
ATOM 3738 O O . ILE B 1 32 ? 10.961 35.375 -18.516 1 27.05 32 ILE B O 1
ATOM 3742 N N . GLY B 1 33 ? 12.25 34.156 -19.438 1 28.53 33 GLY B N 1
ATOM 3743 C CA . GLY B 1 33 ? 12.148 33.062 -18.484 1 28.53 33 GLY B CA 1
ATOM 3744 C C . GLY B 1 33 ? 12.867 33.344 -17.172 1 28.53 33 GLY B C 1
ATOM 3745 O O . GLY B 1 33 ? 14.078 33.562 -17.156 1 28.53 33 GLY B O 1
ATOM 3746 N N . ASN B 1 34 ? 12.227 34.125 -16.328 1 28.56 34 ASN B N 1
ATOM 3747 C CA . ASN B 1 34 ? 12.789 34.375 -15.008 1 28.56 34 ASN B CA 1
ATOM 3748 C C . ASN B 1 34 ? 13.406 33.125 -14.398 1 28.56 34 ASN B C 1
ATOM 3750 O O . ASN B 1 34 ? 12.688 32.219 -14.008 1 28.56 34 ASN B O 1
ATOM 3754 N N . GLN B 1 35 ? 14.438 32.594 -14.969 1 30.67 35 GLN B N 1
ATOM 3755 C CA . GLN B 1 35 ? 15.242 31.484 -14.445 1 30.67 35 GLN B CA 1
ATOM 3756 C C . GLN B 1 35 ? 15.68 31.75 -13.008 1 30.67 35 GLN B C 1
ATOM 3758 O O . GLN B 1 35 ? 16.25 32.812 -12.719 1 30.67 35 GLN B O 1
ATOM 3763 N N . THR B 1 36 ? 15 31.281 -12.008 1 33.47 36 THR B N 1
ATOM 3764 C CA . THR B 1 36 ? 15.633 31.203 -10.695 1 33.47 36 THR B CA 1
ATOM 3765 C C . THR B 1 36 ? 17.094 30.766 -10.828 1 33.47 36 THR B C 1
ATOM 3767 O O . THR B 1 36 ? 17.375 29.719 -11.414 1 33.47 36 THR B O 1
ATOM 3770 N N . LEU B 1 37 ? 17.969 31.625 -11.055 1 31.28 37 LEU B N 1
ATOM 3771 C CA . LEU B 1 37 ? 19.391 31.312 -11.023 1 31.28 37 LEU B CA 1
ATOM 3772 C C . LEU B 1 37 ? 19.719 30.406 -9.844 1 31.28 37 LEU B C 1
ATOM 3774 O O . LEU B 1 37 ? 19.422 30.734 -8.695 1 31.28 37 LEU B O 1
ATOM 3778 N N . ALA B 1 38 ? 19.766 29.188 -10.062 1 35.5 38 ALA B N 1
ATOM 3779 C CA . ALA B 1 38 ? 20.281 28.234 -9.086 1 35.5 38 ALA B CA 1
ATOM 3780 C C . ALA B 1 38 ? 21.688 28.609 -8.617 1 35.5 38 ALA B C 1
ATOM 3782 O O . ALA B 1 38 ? 22.641 28.547 -9.383 1 35.5 38 ALA B O 1
ATOM 3783 N N . ALA B 1 39 ? 21.844 29.484 -7.625 1 34.41 39 ALA B N 1
ATOM 3784 C CA . ALA B 1 39 ? 23.188 29.625 -7.059 1 34.41 39 ALA B CA 1
ATOM 3785 C C . ALA B 1 39 ? 23.766 28.266 -6.672 1 34.41 39 ALA B C 1
ATOM 3787 O O . ALA B 1 39 ? 23.031 27.359 -6.273 1 34.41 39 ALA B O 1
ATOM 3788 N N . ALA B 1 40 ? 25 27.891 -7.086 1 34.47 40 ALA B N 1
ATOM 3789 C CA . ALA B 1 40 ? 25.812 26.75 -6.645 1 34.47 40 ALA B CA 1
ATOM 3790 C C . ALA B 1 40 ? 25.766 26.609 -5.125 1 34.47 40 ALA B C 1
ATOM 3792 O O . ALA B 1 40 ? 25.844 27.594 -4.398 1 34.47 40 ALA B O 1
ATOM 3793 N N . PRO B 1 41 ? 25.422 25.375 -4.621 1 36.88 41 PRO B N 1
ATOM 3794 C CA . PRO B 1 41 ? 25.484 25.25 -3.162 1 36.88 41 PRO B CA 1
ATOM 3795 C C . PRO B 1 41 ? 26.828 25.688 -2.594 1 36.88 41 PRO B C 1
ATOM 3797 O O . PRO B 1 41 ? 27.875 25.188 -3.014 1 36.88 41 PRO B O 1
ATOM 3800 N N . LEU B 1 42 ? 27.203 26.938 -2.475 1 36.56 42 LEU B N 1
ATOM 3801 C CA . LEU B 1 42 ? 28.359 27.172 -1.627 1 36.56 42 LEU B CA 1
ATOM 3802 C C . LEU B 1 42 ? 28.328 26.297 -0.38 1 36.56 42 LEU B C 1
ATOM 3804 O O . LEU B 1 42 ? 27.234 25.969 0.115 1 36.56 42 LEU B O 1
ATOM 3808 N N . PRO B 1 43 ? 29.391 25.594 -0.098 1 37.81 43 PRO B N 1
ATOM 3809 C CA . PRO B 1 43 ? 29.438 24.875 1.181 1 37.81 43 PRO B CA 1
ATOM 3810 C C . PRO B 1 43 ? 28.875 25.703 2.334 1 37.81 43 PRO B C 1
ATOM 3812 O O . PRO B 1 43 ? 29.156 26.891 2.453 1 37.81 43 PRO B O 1
ATOM 3815 N N . PHE B 1 44 ? 27.625 25.484 2.736 1 40.28 44 PHE B N 1
ATOM 3816 C CA . PHE B 1 44 ? 27.031 26.109 3.908 1 40.28 44 PHE B CA 1
ATOM 3817 C C . PHE B 1 44 ? 28.047 26.203 5.043 1 40.28 44 PHE B C 1
ATOM 3819 O O . PHE B 1 44 ? 28.531 25.188 5.535 1 40.28 44 PHE B O 1
ATOM 3826 N N . THR B 1 45 ? 28.797 27.141 5.133 1 42.12 45 THR B N 1
ATOM 3827 C CA . THR B 1 45 ? 29.359 27.375 6.453 1 42.12 45 THR B CA 1
ATOM 3828 C C . THR B 1 45 ? 28.281 27.328 7.527 1 42.12 45 THR B C 1
ATOM 3830 O O . THR B 1 45 ? 27.094 27.578 7.246 1 42.12 45 THR B O 1
ATOM 3833 N N . GLY B 1 46 ? 28.469 26.672 8.68 1 54.75 46 GLY B N 1
ATOM 3834 C CA . GLY B 1 46 ? 27.766 26.312 9.891 1 54.75 46 GLY B CA 1
ATOM 3835 C C . GLY B 1 46 ? 26.703 27.328 10.305 1 54.75 46 GLY B C 1
ATOM 3836 O O . GLY B 1 46 ? 25.984 27.109 11.281 1 54.75 46 GLY B O 1
ATOM 3837 N N . GLY B 1 47 ? 26.719 28.594 9.844 1 64.06 47 GLY B N 1
ATOM 3838 C CA . GLY B 1 47 ? 25.797 29.531 10.477 1 64.06 47 GLY B CA 1
ATOM 3839 C C . GLY B 1 47 ? 24.453 29.625 9.766 1 64.06 47 GLY B C 1
ATOM 3840 O O . GLY B 1 47 ? 24.297 29.094 8.656 1 64.06 47 GLY B O 1
ATOM 3841 N N . SER B 1 48 ? 23.344 29.922 10.391 1 76.81 48 SER B N 1
ATOM 3842 C CA . SER B 1 48 ? 22.031 30.234 9.836 1 76.81 48 SER B CA 1
ATOM 3843 C C . SER B 1 48 ? 22.141 31.156 8.625 1 76.81 48 SER B C 1
ATOM 3845 O O . SER B 1 48 ? 22.953 32.094 8.633 1 76.81 48 SER B O 1
ATOM 3847 N N . PRO B 1 49 ? 21.469 30.75 7.523 1 85.19 49 PRO B N 1
ATOM 3848 C CA . PRO B 1 49 ? 21.516 31.641 6.363 1 85.19 49 PRO B CA 1
ATOM 3849 C C . PRO B 1 49 ? 21.016 33.062 6.672 1 85.19 49 PRO B C 1
ATOM 3851 O O . PRO B 1 49 ? 20.047 33.219 7.426 1 85.19 49 PRO B O 1
ATOM 3854 N N . GLY B 1 50 ? 21.766 34.031 6.219 1 91.94 50 GLY B N 1
ATOM 3855 C CA . GLY B 1 50 ? 21.344 35.406 6.387 1 91.94 50 GLY B CA 1
ATOM 3856 C C . GLY B 1 50 ? 20.438 35.875 5.277 1 91.94 50 GLY B C 1
ATOM 3857 O O . GLY B 1 50 ? 20.578 35.469 4.121 1 91.94 50 GLY B O 1
ATOM 3858 N N . ILE B 1 51 ? 19.484 36.719 5.66 1 95.31 51 ILE B N 1
ATOM 3859 C CA . ILE B 1 51 ? 18.562 37.312 4.695 1 95.31 51 ILE B CA 1
ATOM 3860 C C . ILE B 1 51 ? 18.969 38.75 4.398 1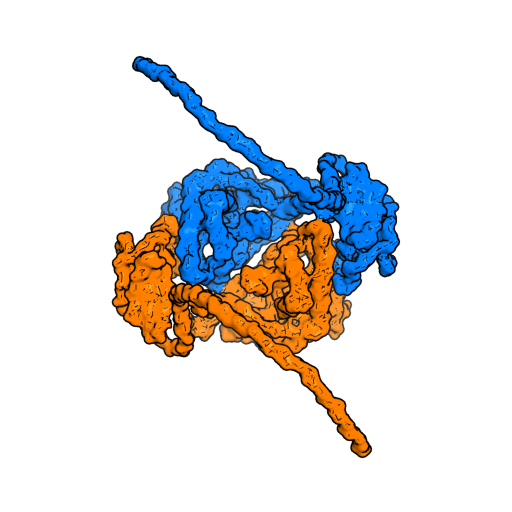 95.31 51 ILE B C 1
ATOM 3862 O O . ILE B 1 51 ? 19.094 39.562 5.316 1 95.31 51 ILE B O 1
ATOM 3866 N N . ARG B 1 52 ? 19.188 39 3.143 1 94.81 52 ARG B N 1
ATOM 3867 C CA . ARG B 1 52 ? 19.531 40.344 2.721 1 94.81 52 ARG B CA 1
ATOM 3868 C C . ARG B 1 52 ? 18.281 41.219 2.574 1 94.81 52 ARG B C 1
ATOM 3870 O O . ARG B 1 52 ? 18.266 42.375 2.992 1 94.81 52 ARG B O 1
ATOM 3877 N N . GLN B 1 53 ? 17.297 40.656 1.932 1 95.88 53 GLN B N 1
ATOM 3878 C CA . GLN B 1 53 ? 16.078 41.406 1.672 1 95.88 53 GLN B CA 1
ATOM 3879 C C . GLN B 1 53 ? 14.875 40.469 1.532 1 95.88 53 GLN B C 1
ATOM 3881 O O . GLN B 1 53 ? 15.008 39.344 1.049 1 95.88 53 GLN B O 1
ATOM 3886 N N . ALA B 1 54 ? 13.789 40.906 2.066 1 97.38 54 ALA B N 1
ATOM 3887 C CA . ALA B 1 54 ? 12.492 40.281 1.871 1 97.38 54 ALA B CA 1
ATOM 3888 C C . ALA B 1 54 ? 11.492 41.219 1.233 1 97.38 54 ALA B C 1
ATOM 3890 O O . ALA B 1 54 ? 11.289 42.344 1.729 1 97.38 54 ALA B O 1
ATOM 3891 N N . ARG B 1 55 ? 10.922 40.781 0.102 1 97.12 55 ARG B N 1
ATOM 3892 C CA . ARG B 1 55 ? 10 41.656 -0.622 1 97.12 55 ARG B CA 1
ATOM 3893 C C . ARG B 1 55 ? 8.766 40.875 -1.072 1 97.12 55 ARG B C 1
ATOM 3895 O O . ARG B 1 55 ? 8.875 39.75 -1.535 1 97.12 55 ARG B O 1
ATOM 3902 N N . ALA B 1 56 ? 7.66 41.5 -0.919 1 97.75 56 ALA B N 1
ATOM 3903 C CA . ALA B 1 56 ? 6.41 40.906 -1.401 1 97.75 56 ALA B CA 1
ATOM 3904 C C . ALA B 1 56 ? 6.168 41.25 -2.865 1 97.75 56 ALA B C 1
ATOM 3906 O O . ALA B 1 56 ? 6.172 42.438 -3.23 1 97.75 56 ALA B O 1
ATOM 3907 N N . LEU B 1 57 ? 6.035 40.281 -3.633 1 97.19 57 LEU B N 1
ATOM 3908 C CA . LEU B 1 57 ? 5.586 40.438 -5.012 1 97.19 57 LEU B CA 1
ATOM 3909 C C . LEU B 1 57 ? 4.078 40.25 -5.117 1 97.19 57 LEU B C 1
ATOM 3911 O O . LEU B 1 57 ? 3.609 39.156 -5.406 1 97.19 57 LEU B O 1
ATOM 3915 N N . ASP B 1 58 ? 3.291 41.281 -5.07 1 96.31 58 ASP B N 1
ATOM 3916 C CA . ASP B 1 58 ? 1.848 41.25 -4.852 1 96.31 58 ASP B CA 1
ATOM 3917 C C . ASP B 1 58 ? 1.124 40.656 -6.062 1 96.31 58 ASP B C 1
ATOM 3919 O O . ASP B 1 58 ? 0.175 39.906 -5.91 1 96.31 58 ASP B O 1
ATOM 3923 N N . GLN B 1 59 ? 1.564 41.031 -7.242 1 94.69 59 GLN B N 1
ATOM 3924 C CA . GLN B 1 59 ? 0.889 40.562 -8.438 1 94.69 59 GLN B CA 1
ATOM 3925 C C . GLN B 1 59 ? 1.02 39.031 -8.578 1 94.69 59 GLN B C 1
ATOM 3927 O O . GLN B 1 59 ? 0.045 38.344 -8.891 1 94.69 59 GLN B O 1
ATOM 3932 N N . GLU B 1 60 ? 2.213 38.562 -8.305 1 95.69 60 GLU B N 1
ATOM 3933 C CA . GLU B 1 60 ? 2.465 37.125 -8.406 1 95.69 60 GLU B CA 1
ATOM 3934 C C . GLU B 1 60 ? 2.037 36.406 -7.133 1 95.69 60 GLU B C 1
ATOM 3936 O O . GLU B 1 60 ? 1.939 35.156 -7.117 1 95.69 60 GLU B O 1
ATOM 3941 N N . ARG B 1 61 ? 1.807 37.156 -6.066 1 97.06 61 ARG B N 1
ATOM 3942 C CA . ARG B 1 61 ? 1.467 36.625 -4.746 1 97.06 61 ARG B CA 1
ATOM 3943 C C . ARG B 1 61 ? 2.568 35.719 -4.215 1 97.06 61 ARG B C 1
ATOM 3945 O O . ARG B 1 61 ? 2.305 34.562 -3.836 1 97.06 61 ARG B O 1
ATOM 3952 N N . LEU B 1 62 ? 3.77 36.25 -4.352 1 98.19 62 LEU B N 1
ATOM 3953 C CA . LEU B 1 62 ? 4.973 35.562 -3.906 1 98.19 62 LEU B CA 1
ATOM 3954 C C . LEU B 1 62 ? 5.801 36.438 -2.982 1 98.19 62 LEU B C 1
ATOM 3956 O O . LEU B 1 62 ? 5.828 37.656 -3.148 1 98.19 62 LEU B O 1
ATOM 3960 N N . LEU B 1 63 ? 6.402 35.844 -2.055 1 98.38 63 LEU B N 1
ATOM 3961 C CA . LEU B 1 63 ? 7.449 36.469 -1.271 1 98.38 63 LEU B CA 1
ATOM 3962 C C . LEU B 1 63 ? 8.828 36.156 -1.835 1 98.38 63 LEU B C 1
ATOM 3964 O O . LEU B 1 63 ? 9.164 34.969 -2.02 1 98.38 63 LEU B O 1
ATOM 3968 N N . GLN B 1 64 ? 9.539 37.125 -2.131 1 98.06 64 GLN B N 1
ATOM 3969 C CA . GLN B 1 64 ? 10.914 36.938 -2.588 1 98.06 64 GLN B CA 1
ATOM 3970 C C . GLN B 1 64 ? 11.906 37.156 -1.456 1 98.06 64 GLN B C 1
ATOM 3972 O O . GLN B 1 64 ? 11.844 38.188 -0.771 1 98.06 64 GLN B O 1
ATOM 3977 N N . ILE B 1 65 ? 12.758 36.25 -1.229 1 97.56 65 ILE B N 1
ATOM 3978 C CA . ILE B 1 65 ? 13.836 36.375 -0.256 1 97.56 65 ILE B CA 1
ATOM 3979 C C . ILE B 1 65 ? 15.188 36.375 -0.976 1 97.56 65 ILE B C 1
ATOM 3981 O O . ILE B 1 65 ? 15.508 35.438 -1.705 1 97.56 65 ILE B O 1
ATOM 3985 N N . ASP B 1 66 ? 15.875 37.438 -0.793 1 96.75 66 ASP B N 1
ATOM 3986 C CA . ASP B 1 66 ? 17.266 37.5 -1.227 1 96.75 66 ASP B CA 1
ATOM 3987 C C . ASP B 1 66 ? 18.219 37.125 -0.089 1 96.75 66 ASP B C 1
ATOM 3989 O O . ASP B 1 66 ? 18.25 37.812 0.946 1 96.75 66 ASP B O 1
ATOM 3993 N N . TRP B 1 67 ? 18.953 36.125 -0.373 1 96 67 TRP B N 1
ATOM 3994 C CA . TRP B 1 67 ? 19.828 35.625 0.668 1 96 67 TRP B CA 1
ATOM 3995 C C . TRP B 1 67 ? 21.188 36.312 0.621 1 96 67 TRP B C 1
ATOM 3997 O O . TRP B 1 67 ? 21.562 36.875 -0.406 1 96 67 TRP B O 1
ATOM 4007 N N . ASP B 1 68 ? 21.969 36.156 1.726 1 94.19 68 ASP B N 1
ATOM 4008 C CA . ASP B 1 68 ? 23.297 36.781 1.821 1 94.19 68 ASP B CA 1
ATOM 4009 C C . ASP B 1 68 ? 24.266 36.125 0.833 1 94.19 68 ASP B C 1
ATOM 4011 O O . ASP B 1 68 ? 25.219 36.781 0.379 1 94.19 68 ASP B O 1
ATOM 4015 N N . ASP B 1 69 ? 23.984 34.938 0.555 1 92.19 69 ASP B N 1
ATOM 4016 C CA . ASP B 1 69 ? 24.891 34.219 -0.338 1 92.19 69 ASP B CA 1
ATOM 4017 C C . ASP B 1 69 ? 24.625 34.562 -1.798 1 92.19 69 ASP B C 1
ATOM 4019 O O . ASP B 1 69 ? 25.25 34.031 -2.703 1 92.19 69 ASP B O 1
ATOM 4023 N N . GLY B 1 70 ? 23.672 35.375 -2.062 1 92.94 70 GLY B N 1
ATOM 4024 C CA . GLY B 1 70 ? 23.406 35.875 -3.41 1 92.94 70 GLY B CA 1
ATOM 4025 C C . GLY B 1 70 ? 22.25 35.125 -4.074 1 92.94 70 GLY B C 1
ATOM 4026 O O . GLY B 1 70 ? 21.75 35.562 -5.113 1 92.94 70 GLY B O 1
ATOM 4027 N N . SER B 1 71 ? 21.797 34.062 -3.471 1 94.38 71 SER B N 1
ATOM 4028 C CA . SER B 1 71 ? 20.672 33.344 -4.051 1 94.38 71 SER B CA 1
ATOM 4029 C C . SER B 1 71 ? 19.344 34 -3.705 1 94.38 71 SER B C 1
ATOM 4031 O O . SER B 1 71 ? 19.297 34.906 -2.885 1 94.38 71 SER B O 1
ATOM 4033 N N . CYS B 1 72 ? 18.359 33.562 -4.453 1 96 72 CYS B N 1
ATOM 4034 C CA . CYS B 1 72 ? 17.016 34.094 -4.262 1 96 72 CYS B CA 1
ATOM 4035 C C . CYS B 1 72 ? 16 32.938 -4.203 1 96 72 CYS B C 1
ATOM 4037 O O . CYS B 1 72 ? 16.125 31.953 -4.926 1 96 72 CYS B O 1
ATOM 4039 N N . SER B 1 73 ? 15.086 33.094 -3.279 1 97.44 73 SER B N 1
ATOM 4040 C CA . SER B 1 73 ? 14.023 32.125 -3.158 1 97.44 73 SER B CA 1
ATOM 4041 C C . SER B 1 73 ? 12.648 32.781 -3.219 1 97.44 73 SER B C 1
ATOM 4043 O O . SER B 1 73 ? 12.484 33.938 -2.822 1 97.44 73 SER B O 1
ATOM 4045 N N . LEU B 1 74 ? 11.695 32.031 -3.807 1 98.12 74 LEU B N 1
ATOM 4046 C CA . LEU B 1 74 ? 10.312 32.5 -3.898 1 98.12 74 LEU B CA 1
ATOM 4047 C C . LEU B 1 74 ? 9.391 31.578 -3.084 1 98.12 74 LEU B C 1
ATOM 4049 O O . LEU B 1 74 ? 9.539 30.359 -3.109 1 98.12 74 LEU B O 1
ATOM 4053 N N . TYR B 1 75 ? 8.508 32.219 -2.314 1 98.38 75 TYR B N 1
ATOM 4054 C CA . TYR B 1 75 ? 7.547 31.5 -1.493 1 98.38 75 TYR B CA 1
ATOM 4055 C C . TYR B 1 75 ? 6.129 32 -1.729 1 98.38 75 TYR B C 1
ATOM 4057 O O . TYR B 1 75 ? 5.852 33.188 -1.561 1 98.38 75 TYR B O 1
ATOM 4065 N N . PRO B 1 76 ? 5.191 31.141 -2.102 1 98.38 76 PRO B N 1
ATOM 4066 C CA . PRO B 1 76 ? 3.807 31.578 -2.303 1 98.38 76 PRO B CA 1
ATOM 4067 C C . PRO B 1 76 ? 3.156 32.094 -1.023 1 98.38 76 PRO B C 1
ATOM 4069 O O . PRO B 1 76 ? 3.352 31.516 0.05 1 98.38 76 PRO B O 1
ATOM 4072 N N . PHE B 1 77 ? 2.328 33.188 -1.146 1 98.38 77 PHE B N 1
ATOM 4073 C CA . PHE B 1 77 ? 1.653 33.781 -0.001 1 98.38 77 PHE B CA 1
ATOM 4074 C C . PHE B 1 77 ? 0.798 32.75 0.727 1 98.38 77 PHE B C 1
ATOM 4076 O O . PHE B 1 77 ? 0.88 32.625 1.949 1 98.38 77 PHE B O 1
ATOM 4083 N N . THR B 1 78 ? 0.057 32.031 -0.034 1 97.94 78 THR B N 1
ATOM 4084 C CA . THR B 1 78 ? -0.891 31.078 0.536 1 97.94 78 THR B CA 1
ATOM 4085 C C . THR B 1 78 ? -0.161 29.984 1.309 1 97.94 78 THR B C 1
ATOM 4087 O O . THR B 1 78 ? -0.604 29.578 2.385 1 97.94 78 THR B O 1
ATOM 4090 N N . TRP B 1 79 ? 0.919 29.5 0.74 1 98.06 79 TRP B N 1
ATOM 4091 C CA . TRP B 1 79 ? 1.715 28.469 1.398 1 98.06 79 TRP B CA 1
ATOM 4092 C C . TRP B 1 79 ? 2.277 28.969 2.721 1 98.06 79 TRP B C 1
ATOM 4094 O O . TRP B 1 79 ? 2.25 28.266 3.729 1 98.06 79 TRP B O 1
ATOM 4104 N N . LEU B 1 80 ? 2.762 30.188 2.721 1 98.19 80 LEU B N 1
ATOM 4105 C CA . LEU B 1 80 ? 3.287 30.797 3.941 1 98.19 80 LEU B CA 1
ATOM 4106 C C . LEU B 1 80 ? 2.195 30.922 4.996 1 98.19 80 LEU B C 1
ATOM 4108 O O . LEU B 1 80 ? 2.404 30.578 6.16 1 98.19 80 LEU B O 1
ATOM 4112 N N . ARG B 1 81 ? 1.038 31.375 4.594 1 98 81 ARG B N 1
ATOM 4113 C CA . ARG B 1 81 ? -0.064 31.547 5.535 1 98 81 ARG B CA 1
ATOM 4114 C C . ARG B 1 81 ? -0.514 30.203 6.105 1 98 81 ARG B C 1
ATOM 4116 O O . ARG B 1 81 ? -0.759 30.094 7.305 1 98 81 ARG B O 1
ATOM 4123 N N . ASP B 1 82 ? -0.642 29.266 5.25 1 97.25 82 ASP B N 1
ATOM 4124 C CA . ASP B 1 82 ? -1.076 27.922 5.633 1 97.25 82 ASP B CA 1
ATOM 4125 C C . ASP B 1 82 ? -0.09 27.281 6.609 1 97.25 82 ASP B C 1
ATOM 4127 O O . ASP B 1 82 ? -0.469 26.422 7.41 1 97.25 82 ASP B O 1
ATOM 4131 N N . ASN B 1 83 ? 1.168 27.672 6.508 1 96.81 83 ASN B N 1
ATOM 4132 C CA . ASN B 1 83 ? 2.205 27.031 7.316 1 96.81 83 ASN B CA 1
ATOM 4133 C C . ASN B 1 83 ? 2.721 27.984 8.398 1 96.81 83 ASN B C 1
ATOM 4135 O O . ASN B 1 83 ? 3.887 27.906 8.797 1 96.81 83 ASN B O 1
ATOM 4139 N N . CYS B 1 84 ? 1.881 28.906 8.781 1 96.56 84 CYS B N 1
ATOM 4140 C CA . CYS B 1 84 ? 2.215 29.781 9.898 1 96.56 84 CYS B CA 1
ATOM 4141 C C . CYS B 1 84 ? 2.629 28.969 11.117 1 96.56 84 CYS B C 1
ATOM 4143 O O . CYS B 1 84 ? 2.014 27.938 11.43 1 96.56 84 CYS B O 1
ATOM 4145 N N . GLN B 1 85 ? 3.598 29.438 11.859 1 93.25 85 GLN B N 1
ATOM 4146 C CA . GLN B 1 85 ? 4.195 28.656 12.938 1 93.25 85 GLN B CA 1
ATOM 4147 C C . GLN B 1 85 ? 3.713 29.156 14.297 1 93.25 85 GLN B C 1
ATOM 4149 O O . GLN B 1 85 ? 4.176 28.688 15.336 1 93.25 85 GLN B O 1
ATOM 4154 N N . CYS B 1 86 ? 2.824 30.078 14.352 1 94.44 86 CYS B N 1
ATOM 4155 C CA . CYS B 1 86 ? 2.379 30.609 15.633 1 94.44 86 CYS B CA 1
ATOM 4156 C C . CYS B 1 86 ? 1.561 29.578 16.406 1 94.44 86 CYS B C 1
ATOM 4158 O O . CYS B 1 86 ? 1.07 28.609 15.82 1 94.44 86 CYS B O 1
ATOM 4160 N N . PRO B 1 87 ? 1.35 29.641 17.656 1 91.25 87 PRO B N 1
ATOM 4161 C CA . PRO B 1 87 ? 0.669 28.656 18.5 1 91.25 87 PRO B CA 1
ATOM 4162 C C . PRO B 1 87 ? -0.809 28.5 18.141 1 91.25 87 PRO B C 1
ATOM 4164 O O . PRO B 1 87 ? -1.423 27.484 18.484 1 91.25 87 PRO B O 1
ATOM 4167 N N . HIS B 1 88 ? -1.344 29.531 17.516 1 91.25 88 HIS B N 1
ATOM 4168 C CA . HIS B 1 88 ? -2.752 29.453 17.141 1 91.25 88 HIS B CA 1
ATOM 4169 C C . HIS B 1 88 ? -2.941 28.609 15.875 1 91.25 88 HIS B C 1
ATOM 4171 O O . HIS B 1 88 ? -4.023 28.078 15.641 1 91.25 88 HIS B O 1
ATOM 4177 N N . CYS B 1 89 ? -1.896 28.547 15.086 1 93.81 89 CYS B N 1
ATOM 4178 C CA . CYS B 1 89 ? -2.021 27.906 13.781 1 93.81 89 CYS B CA 1
ATOM 4179 C C . CYS B 1 89 ? -1.375 26.531 13.781 1 93.81 89 CYS B C 1
ATOM 4181 O O . CYS B 1 89 ? -1.637 25.719 12.898 1 93.81 89 CYS B O 1
ATOM 4183 N N . THR B 1 90 ? -0.544 26.328 14.688 1 90.69 90 THR B N 1
ATOM 4184 C CA . THR B 1 90 ? 0.162 25.047 14.781 1 90.69 90 THR B CA 1
ATOM 4185 C C . THR B 1 90 ? 0.181 24.547 16.219 1 90.69 90 THR B C 1
ATOM 4187 O O . THR B 1 90 ? 0.635 25.25 17.125 1 90.69 90 THR B O 1
ATOM 4190 N N . LEU B 1 91 ? -0.361 23.344 16.375 1 84.62 91 LEU B N 1
ATOM 4191 C CA . LEU B 1 91 ? -0.239 22.703 17.688 1 84.62 91 LEU B CA 1
ATOM 4192 C C . LEU B 1 91 ? 1.187 22.219 17.922 1 84.62 91 LEU B C 1
ATOM 4194 O O . LEU B 1 91 ? 1.613 21.234 17.312 1 84.62 91 LEU B O 1
ATOM 4198 N N . GLN B 1 92 ? 1.823 22.719 18.812 1 82 92 GLN B N 1
ATOM 4199 C CA . GLN B 1 92 ? 3.256 22.516 18.984 1 82 92 GLN B CA 1
ATOM 4200 C C . GLN B 1 92 ? 3.545 21.094 19.484 1 82 92 GLN B C 1
ATOM 4202 O O . GLN B 1 92 ? 4.523 20.469 19.062 1 82 92 GLN B O 1
ATOM 4207 N N . SER B 1 93 ? 2.672 20.609 20.344 1 78.94 93 SER B N 1
ATOM 4208 C CA . SER B 1 93 ? 2.91 19.297 20.922 1 78.94 93 SER B CA 1
ATOM 4209 C C . SER B 1 93 ? 2.828 18.203 19.875 1 78.94 93 SER B C 1
ATOM 4211 O O . SER B 1 93 ? 3.529 17.188 19.969 1 78.94 93 SER B O 1
ATOM 4213 N N . ALA B 1 94 ? 2.045 18.484 18.859 1 77.56 94 ALA B N 1
ATOM 4214 C CA . ALA B 1 94 ? 1.835 17.484 17.812 1 77.56 94 ALA B CA 1
ATOM 4215 C C . ALA B 1 94 ? 2.52 17.906 16.516 1 77.56 94 ALA B C 1
ATOM 4217 O O . ALA B 1 94 ? 2.559 17.125 15.547 1 77.56 94 ALA B O 1
ATOM 4218 N N . GLN B 1 95 ? 3.08 19.062 16.5 1 81.31 95 GLN B N 1
ATOM 4219 C CA . GLN B 1 95 ? 3.641 19.625 15.281 1 81.31 95 GLN B CA 1
ATOM 4220 C C . GLN B 1 95 ? 2.662 19.484 14.117 1 81.31 95 GLN B C 1
ATOM 4222 O O . GLN B 1 95 ? 3.037 19.031 13.031 1 81.31 95 GLN B O 1
ATOM 4227 N N . ALA B 1 96 ? 1.429 19.797 14.445 1 85.75 96 ALA B N 1
ATOM 4228 C CA . ALA B 1 96 ? 0.339 19.641 13.484 1 85.75 96 ALA B CA 1
ATOM 4229 C C . ALA B 1 96 ? -0.403 20.953 13.281 1 85.75 96 ALA B C 1
ATOM 4231 O O . ALA B 1 96 ? -0.541 21.75 14.219 1 85.75 96 ALA B O 1
ATOM 4232 N N . ARG B 1 97 ? -0.919 21.172 12.094 1 90.06 97 ARG B N 1
ATOM 4233 C CA . ARG B 1 97 ? -1.691 22.359 11.766 1 90.06 97 ARG B CA 1
ATOM 4234 C C . ARG B 1 97 ? -3.01 22.391 12.531 1 90.06 97 ARG B C 1
ATOM 4236 O O . ARG B 1 97 ? -3.738 21.391 12.562 1 90.06 97 ARG B O 1
ATOM 4243 N N . SER B 1 98 ? -3.234 23.516 13.164 1 87.5 98 SER B N 1
ATOM 4244 C CA . SER B 1 98 ? -4.504 23.703 13.859 1 87.5 98 SER B CA 1
ATOM 4245 C C . SER B 1 98 ? -5.418 24.656 13.094 1 87.5 98 SER B C 1
ATOM 4247 O O . SER B 1 98 ? -6.621 24.703 13.352 1 87.5 98 SER B O 1
ATOM 4249 N N . LEU B 1 99 ? -4.797 25.406 12.25 1 90 99 LEU B N 1
ATOM 4250 C CA . LEU B 1 99 ? -5.598 26.234 11.359 1 90 99 LEU B CA 1
ATOM 4251 C C . LEU B 1 99 ? -6.445 25.375 10.422 1 90 99 LEU B C 1
ATOM 4253 O O . LEU B 1 99 ? -5.906 24.609 9.625 1 90 99 LEU B O 1
ATOM 4257 N N . LEU B 1 100 ? -7.727 25.531 10.555 1 90.81 100 LEU B N 1
ATOM 4258 C CA . LEU B 1 100 ? -8.617 24.781 9.672 1 90.81 100 LEU B CA 1
ATOM 4259 C C . LEU B 1 100 ? -8.461 25.234 8.227 1 90.81 100 LEU B C 1
ATOM 4261 O O . LEU B 1 100 ? -8.398 26.438 7.957 1 90.81 100 LEU B O 1
ATOM 4265 N N . PHE B 1 101 ? -8.398 24.344 7.332 1 94.06 101 PHE B N 1
ATOM 4266 C CA . PHE B 1 101 ? -8.211 24.688 5.93 1 94.06 101 PHE B CA 1
ATOM 4267 C C . PHE B 1 101 ? -9.391 25.516 5.414 1 94.06 101 PHE B C 1
ATOM 4269 O O . PHE B 1 101 ? -9.219 26.375 4.555 1 94.06 101 PHE B O 1
ATOM 4276 N N . SER B 1 102 ? -10.586 25.203 5.934 1 90.75 102 SER B N 1
ATOM 4277 C CA . SER B 1 102 ? -11.773 25.953 5.543 1 90.75 102 SER B CA 1
ATOM 4278 C C . SER B 1 102 ? -11.633 27.438 5.887 1 90.75 102 SER B C 1
ATOM 4280 O O . SER B 1 102 ? -12.242 28.297 5.238 1 90.75 102 SER B O 1
ATOM 4282 N N . ASN B 1 103 ? -10.836 27.75 6.828 1 92.12 103 ASN B N 1
ATOM 4283 C CA . ASN B 1 103 ? -10.664 29.125 7.281 1 92.12 103 ASN B CA 1
ATOM 4284 C C . ASN B 1 103 ? -9.5 29.812 6.57 1 92.12 103 ASN B C 1
ATOM 4286 O O . ASN B 1 103 ? -9.266 31.016 6.766 1 92.12 103 ASN B O 1
ATOM 4290 N N . LEU B 1 104 ? -8.828 29.078 5.805 1 95.38 104 LEU B N 1
ATOM 4291 C CA . LEU B 1 104 ? -7.695 29.641 5.07 1 95.38 104 LEU B CA 1
ATOM 4292 C C . LEU B 1 104 ? -8.172 30.406 3.84 1 95.38 104 LEU B C 1
ATOM 4294 O O . LEU B 1 104 ? -8.93 29.875 3.027 1 95.38 104 LEU B O 1
ATOM 4298 N N . ASP B 1 105 ? -7.797 31.656 3.77 1 96.56 105 ASP B N 1
ATOM 4299 C CA . ASP B 1 105 ? -7.996 32.375 2.525 1 96.56 105 ASP B CA 1
ATOM 4300 C C . ASP B 1 105 ? -6.902 32.062 1.511 1 96.56 105 ASP B C 1
ATOM 4302 O O . ASP B 1 105 ? -5.797 32.594 1.584 1 96.56 105 ASP B O 1
ATOM 4306 N N . VAL B 1 106 ? -7.27 31.266 0.502 1 97 106 VAL B N 1
ATOM 4307 C CA . VAL B 1 106 ? -6.266 30.781 -0.433 1 97 106 VAL B CA 1
ATOM 4308 C C . VAL B 1 106 ? -5.887 31.875 -1.416 1 97 106 VAL B C 1
ATOM 4310 O O . VAL B 1 106 ? -4.965 31.719 -2.219 1 97 106 VAL B O 1
ATOM 4313 N N . HIS B 1 107 ? -6.531 33.031 -1.318 1 95.69 107 HIS B N 1
ATOM 4314 C CA . HIS B 1 107 ? -6.203 34.188 -2.17 1 95.69 107 HIS B CA 1
ATOM 4315 C C . HIS B 1 107 ? -5.688 35.344 -1.344 1 95.69 107 HIS B C 1
ATOM 4317 O O . HIS B 1 107 ? -5.797 36.5 -1.763 1 95.69 107 HIS B O 1
ATOM 4323 N N . THR B 1 108 ? -5.23 35 -0.256 1 96.44 108 THR B N 1
ATOM 4324 C CA . THR B 1 108 ? -4.754 36.031 0.652 1 96.44 108 THR B CA 1
ATOM 4325 C C . THR B 1 108 ? -3.639 36.844 0 1 96.44 108 THR B C 1
ATOM 4327 O O . THR B 1 108 ? -2.887 36.344 -0.829 1 96.44 108 THR B O 1
ATOM 4330 N N . GLY B 1 109 ? -3.584 38.094 0.308 1 95.88 109 GLY B N 1
ATOM 4331 C CA . GLY B 1 109 ? -2.432 38.938 0.039 1 95.88 109 GLY B CA 1
ATOM 4332 C C . GLY B 1 109 ? -1.481 39.062 1.218 1 95.88 109 GLY B C 1
ATOM 4333 O O . GLY B 1 109 ? -1.469 38.188 2.092 1 95.88 109 GLY B O 1
ATOM 4334 N N . MET B 1 110 ? -0.588 40 1.128 1 96.38 110 MET B N 1
ATOM 4335 C CA . MET B 1 110 ? 0.354 40.281 2.203 1 96.38 110 MET B CA 1
ATOM 4336 C C . MET B 1 110 ? 0.367 41.781 2.516 1 96.38 110 MET B C 1
ATOM 4338 O O . MET B 1 110 ? 0.573 42.594 1.624 1 96.38 110 MET B O 1
ATOM 4342 N N . ASP B 1 111 ? 0.063 42.125 3.73 1 96.62 111 ASP B N 1
ATOM 4343 C CA . ASP B 1 111 ? -0.006 43.531 4.098 1 96.62 111 ASP B CA 1
ATOM 4344 C C . ASP B 1 111 ? 1.391 44.125 4.289 1 96.62 111 ASP B C 1
ATOM 4346 O O . ASP B 1 111 ? 1.689 45.219 3.789 1 96.62 111 ASP B O 1
ATOM 4350 N N . GLN B 1 112 ? 2.197 43.438 5.125 1 96.62 112 GLN B N 1
ATOM 4351 C CA . GLN B 1 112 ? 3.539 43.938 5.414 1 96.62 112 GLN B CA 1
ATOM 4352 C C . GLN B 1 112 ? 4.52 42.781 5.609 1 96.62 112 GLN B C 1
ATOM 4354 O O . GLN B 1 112 ? 4.148 41.719 6.125 1 96.62 112 GLN B O 1
ATOM 4359 N N . VAL B 1 113 ? 5.719 43 5.137 1 97.62 113 VAL B N 1
ATOM 4360 C CA . VAL B 1 113 ? 6.812 42.062 5.398 1 97.62 113 VAL B CA 1
ATOM 4361 C C . VAL B 1 113 ? 8.016 42.844 5.941 1 97.62 113 VAL B C 1
ATOM 4363 O O . VAL B 1 113 ? 8.352 43.906 5.445 1 97.62 113 VAL B O 1
ATOM 4366 N N . GLN B 1 114 ? 8.57 42.344 7.047 1 95.81 114 GLN B N 1
ATOM 4367 C CA . GLN B 1 114 ? 9.727 42.969 7.676 1 95.81 114 GLN B CA 1
ATOM 4368 C C . GLN B 1 114 ? 10.742 41.906 8.125 1 95.81 114 GLN B C 1
ATOM 4370 O O . GLN B 1 114 ? 10.375 40.781 8.422 1 95.81 114 GLN B O 1
ATOM 4375 N N . LEU B 1 115 ? 11.938 42.344 8.031 1 95.19 115 LEU B N 1
ATOM 4376 C CA . LEU B 1 115 ? 12.992 41.531 8.633 1 95.19 115 LEU B CA 1
ATOM 4377 C C . LEU B 1 115 ? 13.242 41.938 10.078 1 95.19 115 LEU B C 1
ATOM 4379 O O . LEU B 1 115 ? 13.531 43.125 10.344 1 95.19 115 LEU B O 1
ATOM 4383 N N . MET B 1 116 ? 12.938 41.062 10.977 1 91 116 MET B N 1
ATOM 4384 C CA . MET B 1 116 ? 13.172 41.312 12.391 1 91 116 MET B CA 1
ATOM 4385 C C . MET B 1 116 ? 14.102 40.25 12.992 1 91 116 MET B C 1
ATOM 4387 O O . MET B 1 116 ? 13.727 39.094 13.117 1 91 116 MET B O 1
ATOM 4391 N N . GLU B 1 117 ? 15.273 40.625 13.555 1 89.44 117 GLU B N 1
ATOM 4392 C CA . GLU B 1 117 ? 16.234 39.688 14.172 1 89.44 117 GLU B CA 1
ATOM 4393 C C . GLU B 1 117 ? 16.516 38.5 13.273 1 89.44 117 GLU B C 1
ATOM 4395 O O . GLU B 1 117 ? 16.422 37.344 13.711 1 89.44 117 GLU B O 1
ATOM 4400 N N . ASN B 1 118 ? 16.656 38.719 12.023 1 88.38 118 ASN B N 1
ATOM 4401 C CA . ASN B 1 118 ? 17.016 37.75 10.992 1 88.38 118 ASN B CA 1
ATOM 4402 C C . ASN B 1 118 ? 15.852 36.812 10.68 1 88.38 118 ASN B C 1
ATOM 4404 O O . ASN B 1 118 ? 16.047 35.75 10.07 1 88.38 118 ASN B O 1
ATOM 4408 N N . LYS B 1 119 ? 14.656 37.188 11.156 1 95.62 119 LYS B N 1
ATOM 4409 C CA . LYS B 1 119 ? 13.453 36.438 10.805 1 95.62 119 LYS B CA 1
ATOM 4410 C C . LYS B 1 119 ? 12.555 37.219 9.867 1 95.62 119 LYS B C 1
ATOM 4412 O O . LYS B 1 119 ? 12.617 38.469 9.836 1 95.62 119 LYS B O 1
ATOM 4417 N N . VAL B 1 120 ? 11.852 36.531 9.148 1 97.38 120 VAL B N 1
ATOM 4418 C CA . VAL B 1 120 ? 10.875 37.188 8.289 1 97.38 120 VAL B CA 1
ATOM 4419 C C . VAL B 1 120 ? 9.539 37.312 9.016 1 97.38 120 VAL B C 1
ATOM 4421 O O . VAL B 1 120 ? 8.945 36.312 9.406 1 97.38 120 VAL B O 1
ATOM 4424 N N . SER B 1 121 ? 9.109 38.5 9.25 1 97.75 121 SER B N 1
ATOM 4425 C CA . SER B 1 121 ? 7.824 38.75 9.891 1 97.75 121 SER B CA 1
ATOM 4426 C C . SER B 1 121 ? 6.801 39.25 8.883 1 97.75 121 SER B C 1
ATOM 4428 O O . SER B 1 121 ? 7.059 40.219 8.148 1 97.75 121 SER B O 1
ATOM 4430 N N . ILE B 1 122 ? 5.68 38.625 8.867 1 98.06 122 ILE B N 1
ATOM 4431 C CA . ILE B 1 122 ? 4.637 38.969 7.906 1 98.06 122 ILE B CA 1
ATOM 4432 C C . ILE B 1 122 ? 3.357 39.344 8.641 1 98.06 122 ILE B C 1
ATOM 4434 O O . ILE B 1 122 ? 2.949 38.688 9.586 1 98.06 122 ILE B O 1
ATOM 4438 N N . THR B 1 123 ? 2.781 40.406 8.266 1 98.06 123 THR B N 1
ATOM 4439 C CA . THR B 1 123 ? 1.43 40.781 8.68 1 98.06 123 THR B CA 1
ATOM 4440 C C . THR B 1 123 ? 0.431 40.531 7.555 1 98.06 123 THR B C 1
ATOM 4442 O O . THR B 1 123 ? 0.619 41 6.438 1 98.06 123 THR B O 1
ATOM 4445 N N . TRP B 1 124 ? -0.572 39.812 7.895 1 97.62 124 TRP B N 1
ATOM 4446 C CA . TRP B 1 124 ? -1.564 39.438 6.895 1 97.62 124 TRP B CA 1
ATOM 4447 C C . TRP B 1 124 ? -2.732 40.438 6.887 1 97.62 124 TRP B C 1
ATOM 4449 O O . TRP B 1 124 ? -2.891 41.219 7.82 1 97.62 124 TRP B O 1
ATOM 4459 N N . PRO B 1 125 ? -3.57 40.375 5.812 1 96.81 125 PRO B N 1
ATOM 4460 C CA . PRO B 1 125 ? -4.691 41.312 5.703 1 96.81 125 PRO B CA 1
ATOM 4461 C C . PRO B 1 125 ? -5.66 41.219 6.879 1 96.81 125 PRO B C 1
ATOM 4463 O O . PRO B 1 125 ? -6.309 42.219 7.234 1 96.81 125 PRO B O 1
ATOM 4466 N N . ASP B 1 126 ? -5.77 40.094 7.52 1 94.31 126 ASP B N 1
ATOM 4467 C CA . ASP B 1 126 ? -6.652 39.938 8.672 1 94.31 126 ASP B CA 1
ATOM 4468 C C . ASP B 1 126 ? -5.945 40.312 9.969 1 94.31 126 ASP B C 1
ATOM 4470 O O . ASP B 1 126 ? -6.422 40 11.062 1 94.31 126 ASP B O 1
ATOM 4474 N N . GLN B 1 127 ? -4.77 40.812 9.898 1 95.25 127 GLN B N 1
ATOM 4475 C CA . GLN B 1 127 ? -3.967 41.344 10.984 1 95.25 127 GLN B CA 1
ATOM 4476 C C . GLN B 1 127 ? -3.281 40.25 11.773 1 95.25 127 GLN B C 1
ATOM 4478 O O . GLN B 1 127 ? -2.723 40.5 12.844 1 95.25 127 GLN B O 1
ATOM 4483 N N . HIS B 1 128 ? -3.406 39.062 11.281 1 96.25 128 HIS B N 1
ATOM 4484 C CA . HIS B 1 128 ? -2.59 37.969 11.82 1 96.25 128 HIS B CA 1
ATOM 4485 C C . HIS B 1 128 ? -1.117 38.156 11.477 1 96.25 128 HIS B C 1
ATOM 4487 O O . HIS B 1 128 ? -0.791 38.781 10.461 1 96.25 128 HIS B O 1
ATOM 4493 N N . SER B 1 129 ? -0.254 37.656 12.336 1 96.69 129 SER B N 1
ATOM 4494 C CA . SER B 1 129 ? 1.18 37.781 12.094 1 96.69 129 SER B CA 1
ATOM 4495 C C . SER B 1 129 ? 1.856 36.438 12.086 1 96.69 129 SER B C 1
ATOM 4497 O O . SER B 1 129 ? 1.53 35.562 12.891 1 96.69 129 SER B O 1
ATOM 4499 N N . SER B 1 130 ? 2.717 36.25 11.141 1 97.25 130 SER B N 1
ATOM 4500 C CA . SER B 1 130 ? 3.543 35.062 11.047 1 97.25 130 SER B CA 1
ATOM 4501 C C . SER B 1 130 ? 5.027 35.406 11.117 1 97.25 130 SER B C 1
ATOM 4503 O O . SER B 1 130 ? 5.438 36.5 10.703 1 97.25 130 SER B O 1
ATOM 4505 N N . GLU B 1 131 ? 5.812 34.531 11.68 1 97.06 131 GLU B N 1
ATOM 4506 C CA . GLU B 1 131 ? 7.27 34.625 11.695 1 97.06 131 GLU B CA 1
ATOM 4507 C C . GLU B 1 131 ? 7.922 33.344 11.188 1 97.06 131 GLU B C 1
ATOM 4509 O O . GLU B 1 131 ? 7.492 32.25 11.547 1 97.06 131 GLU B O 1
ATOM 4514 N N . PHE B 1 132 ? 8.898 33.531 10.336 1 97 132 PHE B N 1
ATOM 4515 C CA . PHE B 1 132 ? 9.594 32.375 9.789 1 97 132 PHE B CA 1
ATOM 4516 C C . PHE B 1 132 ? 11.102 32.5 9.984 1 97 132 PHE B C 1
ATOM 4518 O O . PHE B 1 132 ? 11.688 33.562 9.688 1 97 132 PHE B O 1
ATOM 4525 N N . ASP B 1 133 ? 11.727 31.453 10.477 1 95.88 133 ASP B N 1
ATOM 4526 C CA . ASP B 1 133 ? 13.172 31.359 10.57 1 95.88 133 ASP B CA 1
ATOM 4527 C C . ASP B 1 133 ? 13.805 31.156 9.195 1 95.88 133 ASP B C 1
ATOM 4529 O O . ASP B 1 133 ? 13.273 30.422 8.367 1 95.88 133 ASP B O 1
ATOM 4533 N N . PRO B 1 134 ? 14.953 31.812 9 1 96.12 134 PRO B N 1
ATOM 4534 C CA . PRO B 1 134 ? 15.625 31.641 7.711 1 96.12 134 PRO B CA 1
ATOM 4535 C C . PRO B 1 134 ? 15.938 30.188 7.387 1 96.12 134 PRO B C 1
ATOM 4537 O O . PRO B 1 134 ? 15.789 29.766 6.234 1 96.12 134 PRO B O 1
ATOM 4540 N N . ASP B 1 135 ? 16.312 29.422 8.383 1 94.25 135 ASP B N 1
ATOM 4541 C CA . ASP B 1 135 ? 16.625 28 8.156 1 94.25 135 ASP B CA 1
ATOM 4542 C C . ASP B 1 135 ? 15.375 27.234 7.711 1 94.25 135 ASP B C 1
ATOM 4544 O O . ASP B 1 135 ? 15.445 26.375 6.828 1 94.25 135 ASP B O 1
ATOM 4548 N N . TRP B 1 136 ? 14.305 27.547 8.352 1 94.88 136 TRP B N 1
ATOM 4549 C CA . TRP B 1 136 ? 13.039 26.906 8.008 1 94.88 136 TRP B CA 1
ATOM 4550 C C . TRP B 1 136 ? 12.664 27.203 6.559 1 94.88 136 TRP B C 1
ATOM 4552 O O . TRP B 1 136 ? 12.258 26.297 5.824 1 94.88 136 TRP B O 1
ATOM 4562 N N . LEU B 1 137 ? 12.82 28.438 6.148 1 96.62 137 LEU B N 1
ATOM 4563 C CA . LEU B 1 137 ? 12.508 28.844 4.785 1 96.62 137 LEU B CA 1
ATOM 4564 C C . LEU B 1 137 ? 13.477 28.219 3.789 1 96.62 137 LEU B C 1
ATOM 4566 O O . LEU B 1 137 ? 13.047 27.688 2.762 1 96.62 137 LEU B O 1
ATOM 4570 N N . LYS B 1 138 ? 14.695 28.25 4.086 1 94.5 138 LYS B N 1
ATOM 4571 C CA . LYS B 1 138 ? 15.711 27.719 3.17 1 94.5 138 LYS B CA 1
ATOM 4572 C C . LYS B 1 138 ? 15.5 26.234 2.926 1 94.5 138 LYS B C 1
ATOM 4574 O O . LYS B 1 138 ? 15.633 25.766 1.796 1 94.5 138 LYS B O 1
ATOM 4579 N N . LYS B 1 139 ? 15.188 25.5 3.943 1 93.38 139 LYS B N 1
ATOM 4580 C CA . LYS B 1 139 ? 14.953 24.062 3.85 1 93.38 139 LYS B CA 1
ATOM 4581 C C . LYS B 1 139 ? 13.734 23.75 2.982 1 93.38 139 LYS B C 1
ATOM 4583 O O . LYS B 1 139 ? 13.625 22.656 2.42 1 93.38 139 LYS B O 1
ATOM 4588 N N . ARG B 1 140 ? 12.883 24.703 2.855 1 96.25 140 ARG B N 1
ATOM 4589 C CA . ARG B 1 140 ? 11.633 24.484 2.145 1 96.25 140 ARG B CA 1
ATOM 4590 C C . ARG B 1 140 ? 11.57 25.312 0.867 1 96.25 140 ARG B C 1
ATOM 4592 O O . ARG B 1 140 ? 10.492 25.688 0.408 1 96.25 140 ARG B O 1
ATOM 4599 N N . CYS B 1 141 ? 12.734 25.641 0.382 1 95.06 141 CYS B N 1
ATOM 4600 C CA . CYS B 1 141 ? 12.867 26.391 -0.862 1 95.06 141 CYS B CA 1
ATOM 4601 C C . CYS B 1 141 ? 12.195 25.656 -2.018 1 95.06 141 CYS B C 1
ATOM 4603 O O . CYS B 1 141 ? 12.289 24.422 -2.113 1 95.06 141 CYS B O 1
ATOM 4605 N N . PHE B 1 142 ? 11.602 26.312 -2.992 1 97.25 142 PHE B N 1
ATOM 4606 C CA . PHE B 1 142 ? 10.812 25.719 -4.062 1 97.25 142 PHE B CA 1
ATOM 4607 C C . PHE B 1 142 ? 11.656 25.531 -5.312 1 97.25 142 PHE B C 1
ATOM 4609 O O . PHE B 1 142 ? 11.164 25.047 -6.34 1 97.25 142 PHE B O 1
ATOM 4616 N N . SER B 1 143 ? 12.906 25.875 -5.258 1 95.81 143 SER B N 1
ATOM 4617 C CA . SER B 1 143 ? 13.758 25.609 -6.414 1 95.81 143 SER B CA 1
ATOM 4618 C C . SER B 1 143 ? 13.828 24.125 -6.723 1 95.81 143 SER B C 1
ATOM 4620 O O . SER B 1 143 ? 13.727 23.281 -5.82 1 95.81 143 SER B O 1
ATOM 4622 N N . SER B 1 144 ? 13.977 23.797 -7.961 1 95.12 144 SER B N 1
ATOM 4623 C CA . SER B 1 144 ? 14.031 22.391 -8.375 1 95.12 144 SER B CA 1
ATOM 4624 C C . SER B 1 144 ? 15.164 21.641 -7.672 1 95.12 144 SER B C 1
ATOM 4626 O O . SER B 1 144 ? 14.977 20.516 -7.219 1 95.12 144 SER B O 1
ATOM 4628 N N . GLU B 1 145 ? 16.312 22.312 -7.551 1 94.88 145 GLU B N 1
ATOM 4629 C CA . GLU B 1 145 ? 17.484 21.688 -6.926 1 94.88 145 GLU B CA 1
ATOM 4630 C C . GLU B 1 145 ? 17.234 21.422 -5.441 1 94.88 145 GLU B C 1
ATOM 4632 O O . GLU B 1 145 ? 17.562 20.359 -4.934 1 94.88 145 GLU B O 1
ATOM 4637 N N . ALA B 1 146 ? 16.703 22.391 -4.777 1 94.94 146 ALA B N 1
ATOM 4638 C CA . ALA B 1 146 ? 16.438 22.25 -3.35 1 94.94 146 ALA B CA 1
ATOM 4639 C C . ALA B 1 146 ? 15.391 21.172 -3.096 1 94.94 146 ALA B C 1
ATOM 4641 O O . ALA B 1 146 ? 15.531 20.359 -2.172 1 94.94 146 ALA B O 1
ATOM 4642 N N . ARG B 1 147 ? 14.391 21.141 -3.916 1 95.75 147 ARG B N 1
ATOM 4643 C CA . ARG B 1 147 ? 13.336 20.141 -3.775 1 95.75 147 ARG B CA 1
ATOM 4644 C C . ARG B 1 147 ? 13.891 18.734 -4 1 95.75 147 ARG B C 1
ATOM 4646 O O . ARG B 1 147 ? 13.602 17.812 -3.232 1 95.75 147 ARG B O 1
ATOM 4653 N N . GLN B 1 148 ? 14.648 18.578 -5.012 1 94.31 148 GLN B N 1
ATOM 4654 C CA . GLN B 1 148 ? 15.242 17.281 -5.316 1 94.31 148 GLN B CA 1
ATOM 4655 C C . GLN B 1 148 ? 16.141 16.812 -4.176 1 94.31 148 GLN B C 1
ATOM 4657 O O . GLN B 1 148 ? 16.109 15.633 -3.801 1 94.31 148 GLN B O 1
ATOM 4662 N N . ALA B 1 149 ? 16.938 17.719 -3.662 1 94.88 149 ALA B N 1
ATOM 4663 C CA . ALA B 1 149 ? 17.828 17.391 -2.559 1 94.88 149 ALA B CA 1
ATOM 4664 C C . ALA B 1 149 ? 17.047 16.953 -1.326 1 94.88 149 ALA B C 1
ATOM 4666 O O . ALA B 1 149 ? 17.406 15.969 -0.665 1 94.88 149 ALA B O 1
ATOM 4667 N N . LEU B 1 150 ? 16.031 17.641 -1.039 1 95 150 LEU B N 1
ATOM 4668 C CA . LEU B 1 150 ? 15.227 17.312 0.135 1 95 150 LEU B CA 1
ATOM 4669 C C . LEU B 1 150 ? 14.523 15.977 -0.043 1 95 150 LEU B C 1
ATOM 4671 O O . LEU B 1 150 ? 14.438 15.188 0.9 1 95 150 LEU B O 1
ATOM 4675 N N . GLN B 1 151 ? 13.992 15.727 -1.243 1 94.06 151 GLN B N 1
ATOM 4676 C CA . GLN B 1 151 ? 13.344 14.445 -1.511 1 94.06 151 GLN B CA 1
ATOM 4677 C C . GLN B 1 151 ? 14.328 13.289 -1.37 1 94.06 151 GLN B C 1
ATOM 4679 O O . GLN B 1 151 ? 13.969 12.219 -0.873 1 94.06 151 GLN B O 1
ATOM 4684 N N . GLU B 1 152 ? 15.508 13.492 -1.797 1 94.75 152 GLU B N 1
ATOM 4685 C CA . GLU B 1 152 ? 16.516 12.461 -1.618 1 94.75 152 GLU B CA 1
ATOM 4686 C C . GLU B 1 152 ? 16.844 12.25 -0.141 1 94.75 152 GLU B C 1
ATOM 4688 O O . GLU B 1 152 ? 17.078 11.125 0.297 1 94.75 152 GLU B O 1
ATOM 4693 N N . GLU B 1 153 ? 16.844 13.32 0.533 1 93.31 153 GLU B N 1
ATOM 4694 C CA . GLU B 1 153 ? 17.078 13.219 1.969 1 93.31 153 GLU B CA 1
ATOM 4695 C C . GLU B 1 153 ? 15.945 12.461 2.662 1 93.31 153 GLU B C 1
ATOM 4697 O O . GLU B 1 153 ? 16.188 11.586 3.49 1 93.31 153 GLU B O 1
ATOM 4702 N N . LEU B 1 154 ? 14.773 12.742 2.283 1 94.06 154 LEU B N 1
ATOM 4703 C CA . LEU B 1 154 ? 13.602 12.211 2.971 1 94.06 154 LEU B CA 1
ATOM 4704 C C . LEU B 1 154 ? 13.336 10.766 2.564 1 94.06 154 LEU B C 1
ATOM 4706 O O . LEU B 1 154 ? 12.875 9.961 3.379 1 94.06 154 LEU B O 1
ATOM 4710 N N . PHE B 1 155 ? 13.656 10.383 1.293 1 95.12 155 PHE B N 1
ATOM 4711 C CA . PHE B 1 155 ? 13.164 9.102 0.79 1 95.12 155 PHE B CA 1
ATOM 4712 C C . PHE B 1 155 ? 14.328 8.234 0.314 1 95.12 155 PHE B C 1
ATOM 4714 O O . PHE B 1 155 ? 14.148 7.039 0.049 1 95.12 155 PHE B O 1
ATOM 4721 N N . LEU B 1 156 ? 15.539 8.781 0.186 1 95.19 156 LEU B N 1
ATOM 4722 C CA . LEU B 1 156 ? 16.688 8.031 -0.32 1 95.19 156 LEU B CA 1
ATOM 4723 C C . LEU B 1 156 ? 16.312 7.27 -1.59 1 95.19 156 LEU B C 1
ATOM 4725 O O . LEU B 1 156 ? 16.453 6.047 -1.647 1 95.19 156 LEU B O 1
ATOM 4729 N N . ASN B 1 157 ? 16.016 7.984 -2.615 1 92.25 157 ASN B N 1
ATOM 4730 C CA . ASN B 1 157 ? 15.492 7.426 -3.859 1 92.25 157 ASN B CA 1
ATOM 4731 C C . ASN B 1 157 ? 16.609 6.844 -4.719 1 92.25 157 ASN B C 1
ATOM 4733 O O . ASN B 1 157 ? 16.359 5.984 -5.566 1 92.25 157 ASN B O 1
ATOM 4737 N N . GLU B 1 158 ? 17.812 7.32 -4.5 1 92.44 158 GLU B N 1
ATOM 4738 C CA . GLU B 1 158 ? 18.922 6.816 -5.301 1 92.44 158 GLU B CA 1
ATOM 4739 C C . GLU B 1 158 ? 19.281 5.383 -4.918 1 92.44 158 GLU B C 1
ATOM 4741 O O . GLU B 1 158 ? 19.328 5.043 -3.734 1 92.44 158 GLU B O 1
ATOM 4746 N N . ARG B 1 159 ? 19.422 4.543 -5.949 1 95.69 159 ARG B N 1
ATOM 4747 C CA . ARG B 1 159 ? 19.75 3.135 -5.758 1 95.69 159 ARG B CA 1
ATOM 4748 C C . ARG B 1 159 ? 21.078 2.791 -6.418 1 95.69 159 ARG B C 1
ATOM 4750 O O . ARG B 1 159 ? 21.469 3.42 -7.406 1 95.69 159 ARG B O 1
ATOM 4757 N N . GLU B 1 160 ? 21.734 1.867 -5.82 1 97.69 160 GLU B N 1
ATOM 4758 C CA . GLU B 1 160 ? 22.906 1.283 -6.457 1 97.69 160 GLU B CA 1
ATOM 4759 C C . GLU B 1 160 ? 22.578 -0.065 -7.094 1 97.69 160 GLU B C 1
ATOM 4761 O O . GLU B 1 160 ? 22.156 -0.994 -6.406 1 97.69 160 GLU B O 1
ATOM 4766 N N . TYR B 1 161 ? 22.828 -0.141 -8.383 1 98.12 161 TYR B N 1
ATOM 4767 C CA . TYR B 1 161 ? 22.516 -1.357 -9.125 1 98.12 161 TYR B CA 1
ATOM 4768 C C . TYR B 1 161 ? 23.688 -2.34 -9.07 1 98.12 161 TYR B C 1
ATOM 4770 O O . TYR B 1 161 ? 24.844 -1.933 -8.953 1 98.12 161 TYR B O 1
ATOM 4778 N N . TRP B 1 162 ? 23.344 -3.574 -9.133 1 98.44 162 TRP B N 1
ATOM 4779 C CA . TRP B 1 162 ? 24.391 -4.594 -9.094 1 98.44 162 TRP B CA 1
ATOM 4780 C C . TRP B 1 162 ? 23.969 -5.832 -9.883 1 98.44 162 TRP B C 1
ATOM 4782 O O . TRP B 1 162 ? 22.812 -5.953 -10.289 1 98.44 162 TRP B O 1
ATOM 4792 N N . ASP B 1 163 ? 24.922 -6.652 -10.227 1 97.56 163 ASP B N 1
ATOM 4793 C CA . ASP B 1 163 ? 24.75 -7.941 -10.891 1 97.56 163 ASP B CA 1
ATOM 4794 C C . ASP B 1 163 ? 25.469 -9.055 -10.133 1 97.56 163 ASP B C 1
ATOM 4796 O O . ASP B 1 163 ? 25.562 -9.008 -8.906 1 97.56 163 ASP B O 1
ATOM 4800 N N . SER B 1 164 ? 25.938 -10.039 -10.82 1 97.38 164 SER B N 1
ATOM 4801 C CA . SER B 1 164 ? 26.547 -11.203 -10.172 1 97.38 164 SER B CA 1
ATOM 4802 C C . SER B 1 164 ? 27.828 -10.82 -9.438 1 97.38 164 SER B C 1
ATOM 4804 O O . SER B 1 164 ? 28.344 -11.602 -8.633 1 97.38 164 SER B O 1
ATOM 4806 N N . SER B 1 165 ? 28.328 -9.617 -9.594 1 96.31 165 SER B N 1
ATOM 4807 C CA . SER B 1 165 ? 29.547 -9.164 -8.945 1 96.31 165 SER B CA 1
ATOM 4808 C C . SER B 1 165 ? 29.266 -8.5 -7.605 1 96.31 165 SER B C 1
ATOM 4810 O O . SER B 1 165 ? 30.156 -7.938 -6.977 1 96.31 165 SER B O 1
ATOM 4812 N N . LEU B 1 166 ? 28.062 -8.602 -7.164 1 97.12 166 LEU B N 1
ATOM 4813 C CA . LEU B 1 166 ? 27.625 -8 -5.906 1 97.12 166 LEU B CA 1
ATOM 4814 C C . LEU B 1 166 ? 28.531 -8.43 -4.754 1 97.12 166 LEU B C 1
ATOM 4816 O O . LEU B 1 166 ? 28.906 -9.602 -4.652 1 97.12 166 LEU B O 1
ATOM 4820 N N . GLN B 1 167 ? 28.922 -7.469 -4.023 1 96.88 167 GLN B N 1
ATOM 4821 C CA . GLN B 1 167 ? 29.438 -7.707 -2.68 1 96.88 167 GLN B CA 1
ATOM 4822 C C . GLN B 1 167 ? 28.438 -7.266 -1.62 1 96.88 167 GLN B C 1
ATOM 4824 O O . GLN B 1 167 ? 28.266 -6.07 -1.386 1 96.88 167 GLN B O 1
ATOM 4829 N N . ILE B 1 168 ? 27.828 -8.211 -0.981 1 97.56 168 ILE B N 1
ATOM 4830 C CA . ILE B 1 168 ? 26.766 -7.879 -0.043 1 97.56 168 ILE B CA 1
ATOM 4831 C C . ILE B 1 168 ? 27.344 -7.102 1.138 1 97.56 168 ILE B C 1
ATOM 4833 O O . ILE B 1 168 ? 28.266 -7.57 1.807 1 97.56 168 ILE B O 1
ATOM 4837 N N . PRO B 1 169 ? 26.781 -5.879 1.359 1 98.31 169 PRO B N 1
ATOM 4838 C CA . PRO B 1 169 ? 27.188 -5.215 2.602 1 98.31 169 PRO B CA 1
ATOM 4839 C C . PRO B 1 169 ? 26.953 -6.078 3.838 1 98.31 169 PRO B C 1
ATOM 4841 O O . PRO B 1 169 ? 25.891 -6.719 3.953 1 98.31 169 PRO B O 1
ATOM 4844 N N . THR B 1 170 ? 27.891 -6.172 4.695 1 98.38 170 THR B N 1
ATOM 4845 C CA . THR B 1 170 ? 27.844 -7.055 5.855 1 98.38 170 THR B CA 1
ATOM 4846 C C . THR B 1 170 ? 28.109 -6.273 7.141 1 98.38 170 THR B C 1
ATOM 4848 O O . THR B 1 170 ? 28.984 -5.41 7.184 1 98.38 170 THR B O 1
ATOM 4851 N N . ALA B 1 171 ? 27.328 -6.492 8.133 1 98.31 171 ALA B N 1
ATOM 4852 C CA . ALA B 1 171 ? 27.469 -5.871 9.445 1 98.31 171 ALA B CA 1
ATOM 4853 C C . ALA B 1 171 ? 27.328 -6.898 10.555 1 98.31 171 ALA B C 1
ATOM 4855 O O . ALA B 1 171 ? 26.984 -8.055 10.305 1 98.31 171 ALA B O 1
ATOM 4856 N N . ASP B 1 172 ? 27.703 -6.48 11.742 1 98.44 172 ASP B N 1
ATOM 4857 C CA . ASP B 1 172 ? 27.562 -7.328 12.922 1 98.44 172 ASP B CA 1
ATOM 4858 C C . ASP B 1 172 ? 26.172 -7.191 13.539 1 98.44 172 ASP B C 1
ATOM 4860 O O . ASP B 1 172 ? 25.703 -6.078 13.773 1 98.44 172 ASP B O 1
ATOM 4864 N N . PHE B 1 173 ? 25.562 -8.359 13.812 1 98.5 173 PHE B N 1
ATOM 4865 C CA . PHE B 1 173 ? 24.203 -8.406 14.32 1 98.5 173 PHE B CA 1
ATOM 4866 C C . PHE B 1 173 ? 24.094 -7.66 15.648 1 98.5 173 PHE B C 1
ATOM 4868 O O . PHE B 1 173 ? 23.234 -6.801 15.812 1 98.5 173 PHE B O 1
ATOM 4875 N N . GLU B 1 174 ? 24.984 -7.949 16.562 1 97.94 174 GLU B N 1
ATOM 4876 C CA . GLU B 1 174 ? 24.938 -7.344 17.891 1 97.94 174 GLU B CA 1
ATOM 4877 C C . GLU B 1 174 ? 25.234 -5.848 17.828 1 97.94 174 GLU B C 1
ATOM 4879 O O . GLU B 1 174 ? 24.625 -5.059 18.547 1 97.94 174 GLU B O 1
ATOM 4884 N N . GLU B 1 175 ? 26.109 -5.496 16.969 1 97.94 175 GLU B N 1
ATOM 4885 C CA . GLU B 1 175 ? 26.406 -4.078 16.812 1 97.94 175 GLU B CA 1
ATOM 4886 C C . GLU B 1 175 ? 25.203 -3.312 16.281 1 97.94 175 GLU B C 1
ATOM 4888 O O . GLU B 1 175 ? 24.891 -2.215 16.75 1 97.94 175 GLU B O 1
ATOM 4893 N N . VAL B 1 176 ? 24.5 -3.896 15.367 1 98.31 176 VAL B N 1
ATOM 4894 C CA . VAL B 1 176 ? 23.328 -3.262 14.781 1 98.31 176 VAL B CA 1
ATOM 4895 C C . VAL B 1 176 ? 22.25 -3.109 15.852 1 98.31 176 VAL B C 1
ATOM 4897 O O . VAL B 1 176 ? 21.531 -2.104 15.883 1 98.31 176 VAL B O 1
ATOM 4900 N N . LEU B 1 177 ? 22.172 -4.059 16.703 1 97.75 177 LEU B N 1
ATOM 4901 C CA . LEU B 1 177 ? 21.141 -4.043 17.734 1 97.75 177 LEU B CA 1
ATOM 4902 C C . LEU B 1 177 ? 21.406 -2.945 18.766 1 97.75 177 LEU B C 1
ATOM 4904 O O . LEU B 1 177 ? 20.484 -2.383 19.344 1 97.75 177 LEU B O 1
ATOM 4908 N N . HIS B 1 178 ? 22.672 -2.52 18.938 1 97 178 HIS B N 1
ATOM 4909 C CA . HIS B 1 178 ? 22.953 -1.735 20.125 1 97 178 HIS B CA 1
ATOM 4910 C C . HIS B 1 178 ? 23.594 -0.398 19.781 1 97 178 HIS B C 1
ATOM 4912 O O . HIS B 1 178 ? 23.766 0.466 20.641 1 97 178 HIS B O 1
ATOM 4918 N N . ASP B 1 179 ? 24 -0.271 18.531 1 97.88 179 ASP B N 1
ATOM 4919 C CA . ASP B 1 179 ? 24.688 0.948 18.125 1 97.88 179 ASP B CA 1
ATOM 4920 C C . ASP B 1 179 ? 23.891 1.689 17.047 1 97.88 179 ASP B C 1
ATOM 4922 O O . ASP B 1 179 ? 23.609 1.135 15.984 1 97.88 179 ASP B O 1
ATOM 4926 N N . ASP B 1 180 ? 23.609 2.941 17.328 1 98 180 ASP B N 1
ATOM 4927 C CA . ASP B 1 180 ? 22.781 3.738 16.422 1 98 180 ASP B CA 1
ATOM 4928 C C . ASP B 1 180 ? 23.5 3.98 15.094 1 98 180 ASP B C 1
ATOM 4930 O O . ASP B 1 180 ? 22.859 4.012 14.039 1 98 180 ASP B O 1
ATOM 4934 N N . LYS B 1 181 ? 24.734 4.203 15.133 1 98.12 181 LYS B N 1
ATOM 4935 C CA . LYS B 1 181 ? 25.5 4.422 13.906 1 98.12 181 LYS B CA 1
ATOM 4936 C C . LYS B 1 181 ? 25.484 3.18 13.016 1 98.12 181 LYS B C 1
ATOM 4938 O O . LYS B 1 181 ? 25.297 3.279 11.805 1 98.12 181 LYS B O 1
ATOM 4943 N N . ALA B 1 182 ? 25.656 2.041 13.664 1 98.25 182 ALA B N 1
ATOM 4944 C CA . ALA B 1 182 ? 25.625 0.782 12.922 1 98.25 182 ALA B CA 1
ATOM 4945 C C . ALA B 1 182 ? 24.234 0.513 12.352 1 98.25 182 ALA B C 1
ATOM 4947 O O . ALA B 1 182 ? 24.109 0.062 11.211 1 98.25 182 ALA B O 1
ATOM 4948 N N . ALA B 1 183 ? 23.266 0.801 13.133 1 98.56 183 ALA B N 1
ATOM 4949 C CA . ALA B 1 183 ? 21.891 0.61 12.688 1 98.56 183 ALA B CA 1
ATOM 4950 C C . ALA B 1 183 ? 21.562 1.519 11.5 1 98.56 183 ALA B C 1
ATOM 4952 O O . ALA B 1 183 ? 20.922 1.089 10.539 1 98.56 183 ALA B O 1
ATOM 4953 N N . LEU B 1 184 ? 21.969 2.771 11.609 1 98.38 184 LEU B N 1
ATOM 4954 C CA . LEU B 1 184 ? 21.75 3.711 10.516 1 98.38 184 LEU B CA 1
ATOM 4955 C C . LEU B 1 184 ? 22.438 3.234 9.242 1 98.38 184 LEU B C 1
ATOM 4957 O O . LEU B 1 184 ? 21.844 3.252 8.164 1 98.38 184 LEU B O 1
ATOM 4961 N N . ALA B 1 185 ? 23.672 2.771 9.344 1 98.5 185 ALA B N 1
ATOM 4962 C CA . ALA B 1 185 ? 24.422 2.271 8.195 1 98.5 185 ALA B CA 1
ATOM 4963 C C . ALA B 1 185 ? 23.734 1.067 7.57 1 98.5 185 ALA B C 1
ATOM 4965 O O . ALA B 1 185 ? 23.672 0.943 6.344 1 98.5 185 ALA B O 1
ATOM 4966 N N . TRP B 1 186 ? 23.25 0.219 8.414 1 98.75 186 TRP B N 1
ATOM 4967 C CA . TRP B 1 186 ? 22.484 -0.953 7.977 1 98.75 186 TRP B CA 1
ATOM 4968 C C . TRP B 1 186 ? 21.281 -0.542 7.148 1 98.75 186 TRP B C 1
ATOM 4970 O O . TRP B 1 186 ? 21.094 -1.011 6.023 1 98.75 186 TRP B O 1
ATOM 4980 N N . LEU B 1 187 ? 20.5 0.374 7.633 1 98.69 187 LEU B N 1
ATOM 4981 C CA . LEU B 1 187 ? 19.266 0.766 6.965 1 98.69 187 LEU B CA 1
ATOM 4982 C C . LEU B 1 187 ? 19.562 1.55 5.691 1 98.69 187 LEU B C 1
ATOM 4984 O O . LEU B 1 187 ? 18.844 1.411 4.695 1 98.69 187 LEU B O 1
ATOM 4988 N N . GLU B 1 188 ? 20.562 2.377 5.734 1 98.44 188 GLU B N 1
ATOM 4989 C CA . GLU B 1 188 ? 20.953 3.104 4.531 1 98.44 188 GLU B CA 1
ATOM 4990 C C . GLU B 1 188 ? 21.422 2.146 3.434 1 98.44 188 GLU B C 1
ATOM 4992 O O . GLU B 1 188 ? 21.062 2.311 2.268 1 98.44 188 GLU B O 1
ATOM 4997 N N . ALA B 1 189 ? 22.188 1.155 3.814 1 98.75 189 ALA B N 1
ATOM 4998 C CA . ALA B 1 189 ? 22.641 0.156 2.85 1 98.75 189 ALA B CA 1
ATOM 4999 C C . ALA B 1 189 ? 21.469 -0.646 2.301 1 98.75 189 ALA B C 1
ATOM 5001 O O . ALA B 1 189 ? 21.406 -0.93 1.102 1 98.75 189 ALA B O 1
ATOM 5002 N N . LEU B 1 190 ? 20.578 -0.987 3.168 1 98.69 190 LEU B N 1
ATOM 5003 C CA . LEU B 1 190 ? 19.406 -1.738 2.748 1 98.69 190 LEU B CA 1
ATOM 5004 C C . LEU B 1 190 ? 18.609 -0.958 1.712 1 98.69 190 LEU B C 1
ATOM 5006 O O . LEU B 1 190 ? 18.141 -1.525 0.716 1 98.69 190 LEU B O 1
ATOM 5010 N N . ARG B 1 191 ? 18.453 0.317 1.958 1 98.38 191 ARG B N 1
ATOM 5011 C CA . ARG B 1 191 ? 17.688 1.157 1.051 1 98.38 191 ARG B CA 1
ATOM 5012 C C . ARG B 1 191 ? 18.406 1.343 -0.277 1 98.38 191 ARG B C 1
ATOM 5014 O O . ARG B 1 191 ? 17.797 1.277 -1.343 1 98.38 191 ARG B O 1
ATOM 5021 N N . ARG B 1 192 ? 19.688 1.512 -0.28 1 98 192 ARG B N 1
ATOM 5022 C CA . ARG B 1 192 ? 20.469 1.867 -1.46 1 98 192 ARG B CA 1
ATOM 5023 C C . ARG B 1 192 ? 20.812 0.63 -2.279 1 98 192 ARG B C 1
ATOM 5025 O O . ARG B 1 192 ? 20.75 0.657 -3.512 1 98 192 ARG B O 1
ATOM 5032 N N . ILE B 1 193 ? 21.188 -0.446 -1.557 1 98.5 193 ILE B N 1
ATOM 5033 C CA . ILE B 1 193 ? 21.703 -1.63 -2.232 1 98.5 193 ILE B CA 1
ATOM 5034 C C . ILE B 1 193 ? 20.609 -2.688 -2.342 1 98.5 193 ILE B C 1
ATOM 5036 O O . ILE B 1 193 ? 20.578 -3.469 -3.295 1 98.5 193 ILE B O 1
ATOM 5040 N N . GLY B 1 194 ? 19.734 -2.76 -1.387 1 98.69 194 GLY B N 1
ATOM 5041 C CA . GLY B 1 194 ? 18.594 -3.666 -1.45 1 98.69 194 GLY B CA 1
ATOM 5042 C C . GLY B 1 194 ? 18.797 -4.934 -0.644 1 98.69 194 GLY B C 1
ATOM 5043 O O . GLY B 1 194 ? 17.859 -5.699 -0.432 1 98.69 194 GLY B O 1
ATOM 5044 N N . ILE B 1 195 ? 20.047 -5.184 -0.127 1 98.88 195 ILE B N 1
ATOM 5045 C CA . ILE B 1 195 ? 20.312 -6.391 0.65 1 98.88 195 ILE B CA 1
ATOM 5046 C C . ILE B 1 195 ? 21.469 -6.137 1.611 1 98.88 195 ILE B C 1
ATOM 5048 O O . ILE B 1 195 ? 22.438 -5.469 1.257 1 98.88 195 ILE B O 1
ATOM 5052 N N . VAL B 1 196 ? 21.344 -6.594 2.816 1 98.81 196 VAL B N 1
ATOM 5053 C CA . VAL B 1 196 ? 22.391 -6.5 3.822 1 98.81 196 VAL B CA 1
ATOM 5054 C C . VAL B 1 196 ? 22.469 -7.805 4.613 1 98.81 196 VAL B C 1
ATOM 5056 O O . VAL B 1 196 ? 21.438 -8.391 4.953 1 98.81 196 VAL B O 1
ATOM 5059 N N . TYR B 1 197 ? 23.688 -8.195 4.816 1 98.12 197 TYR B N 1
ATOM 5060 C CA . TYR B 1 197 ? 24.016 -9.406 5.566 1 98.12 197 TYR B CA 1
ATOM 5061 C C . TYR B 1 197 ? 24.453 -9.062 6.984 1 98.12 197 TYR B C 1
ATOM 5063 O O . TYR B 1 197 ? 25.344 -8.227 7.18 1 98.12 197 TYR B O 1
ATOM 5071 N N . LEU B 1 198 ? 23.75 -9.625 8.008 1 98.69 198 LEU B N 1
ATOM 5072 C CA . LEU B 1 198 ? 24.156 -9.492 9.398 1 98.69 198 LEU B CA 1
ATOM 5073 C C . LEU B 1 198 ? 24.734 -10.805 9.93 1 98.69 198 LEU B C 1
ATOM 5075 O O . LEU B 1 198 ? 24.094 -11.852 9.812 1 98.69 198 LEU B O 1
ATOM 5079 N N . ARG B 1 199 ? 25.875 -10.766 10.562 1 98.25 199 ARG B N 1
ATOM 5080 C CA . ARG B 1 199 ? 26.547 -11.961 11.078 1 98.25 199 ARG B CA 1
ATOM 5081 C C . ARG B 1 199 ? 26.516 -11.984 12.609 1 98.25 199 ARG B C 1
ATOM 5083 O O . ARG B 1 199 ? 26.484 -10.938 13.25 1 98.25 199 ARG B O 1
ATOM 5090 N N . GLY B 1 200 ? 26.469 -13.18 13.07 1 98.06 200 GLY B N 1
ATOM 5091 C CA . GLY B 1 200 ? 26.734 -13.352 14.492 1 98.06 200 GLY B CA 1
ATOM 5092 C C . GLY B 1 200 ? 25.469 -13.414 15.328 1 98.06 200 GLY B C 1
ATOM 5093 O O . GLY B 1 200 ? 25.531 -13.297 16.562 1 98.06 200 GLY B O 1
ATOM 5094 N N . ALA B 1 201 ? 24.344 -13.602 14.695 1 98.56 201 ALA B N 1
ATOM 5095 C CA . ALA B 1 201 ? 23.125 -13.812 15.484 1 98.56 201 ALA B CA 1
ATOM 5096 C C . ALA B 1 201 ? 23.125 -15.203 16.109 1 98.56 201 ALA B C 1
ATOM 5098 O O . ALA B 1 201 ? 23.641 -16.156 15.523 1 98.56 201 ALA B O 1
ATOM 5099 N N . PRO B 1 202 ? 22.578 -15.344 17.312 1 98.31 202 PRO B N 1
ATOM 5100 C CA . PRO B 1 202 ? 22.391 -16.703 17.844 1 98.31 202 PRO B CA 1
ATOM 5101 C C . PRO B 1 202 ? 21.609 -17.609 16.875 1 98.31 202 PRO B C 1
ATOM 5103 O O . PRO B 1 202 ? 20.641 -17.156 16.266 1 98.31 202 PRO B O 1
ATOM 5106 N N . ALA B 1 203 ? 22.016 -18.797 16.781 1 97.5 203 ALA B N 1
ATOM 5107 C CA . ALA B 1 203 ? 21.375 -19.734 15.859 1 97.5 203 ALA B CA 1
ATOM 5108 C C . ALA B 1 203 ? 20.125 -20.344 16.484 1 97.5 203 ALA B C 1
ATOM 5110 O O . ALA B 1 203 ? 20.016 -21.562 16.578 1 97.5 203 ALA B O 1
ATOM 5111 N N . GLU B 1 204 ? 19.234 -19.547 16.844 1 97.75 204 GLU B N 1
ATOM 5112 C CA . GLU B 1 204 ? 17.953 -19.938 17.438 1 97.75 204 GLU B CA 1
ATOM 5113 C C . GLU B 1 204 ? 16.812 -19.031 16.953 1 97.75 204 GLU B C 1
ATOM 5115 O O . GLU B 1 204 ? 17.047 -17.891 16.578 1 97.75 204 GLU B O 1
ATOM 5120 N N . GLN B 1 205 ? 15.672 -19.562 17.031 1 97.12 205 GLN B N 1
ATOM 5121 C CA . GLN B 1 205 ? 14.492 -18.812 16.625 1 97.12 205 GLN B CA 1
ATOM 5122 C C . GLN B 1 205 ? 14.328 -17.547 17.453 1 97.12 205 GLN B C 1
ATOM 5124 O O . GLN B 1 205 ? 14.75 -17.5 18.609 1 97.12 205 GLN B O 1
ATOM 5129 N N . GLY B 1 206 ? 13.75 -16.547 16.844 1 98.06 206 GLY B N 1
ATOM 5130 C CA . GLY B 1 206 ? 13.406 -15.344 17.594 1 98.06 206 GLY B CA 1
ATOM 5131 C C . GLY B 1 206 ? 14.289 -14.156 17.234 1 98.06 206 GLY B C 1
ATOM 5132 O O . GLY B 1 206 ? 14.008 -13.031 17.641 1 98.06 206 GLY B O 1
ATOM 5133 N N . GLN B 1 207 ? 15.312 -14.391 16.469 1 98.19 207 GLN B N 1
ATOM 5134 C CA . GLN B 1 207 ? 16.281 -13.328 16.234 1 98.19 207 GLN B CA 1
ATOM 5135 C C . GLN B 1 207 ? 15.734 -12.297 15.25 1 98.19 207 GLN B C 1
ATOM 5137 O O . GLN B 1 207 ? 16.109 -11.125 15.305 1 98.19 207 GLN B O 1
ATOM 5142 N N . VAL B 1 208 ? 14.875 -12.695 14.352 1 98.5 208 VAL B N 1
ATOM 5143 C CA . VAL B 1 208 ? 14.273 -11.719 13.445 1 98.5 208 VAL B CA 1
ATOM 5144 C C . VAL B 1 208 ? 13.367 -10.773 14.227 1 98.5 208 VAL B C 1
ATOM 5146 O O . VAL B 1 208 ? 13.305 -9.578 13.93 1 98.5 208 VAL B O 1
ATOM 5149 N N . ALA B 1 209 ? 12.648 -11.305 15.195 1 97.75 209 ALA B N 1
ATOM 5150 C CA . ALA B 1 209 ? 11.836 -10.461 16.062 1 97.75 209 ALA B CA 1
ATOM 5151 C C . ALA B 1 209 ? 12.703 -9.508 16.891 1 97.75 209 ALA B C 1
ATOM 5153 O O . ALA B 1 209 ? 12.359 -8.336 17.062 1 97.75 209 ALA B O 1
ATOM 5154 N N . ARG B 1 210 ? 13.766 -10.078 17.359 1 97.56 210 ARG B N 1
ATOM 5155 C CA . ARG B 1 210 ? 14.703 -9.258 18.125 1 97.56 210 ARG B CA 1
ATOM 5156 C C . ARG B 1 210 ? 15.227 -8.102 17.281 1 97.56 210 ARG B C 1
ATOM 5158 O O . ARG B 1 210 ? 15.266 -6.957 17.75 1 97.56 210 ARG B O 1
ATOM 5165 N N . LEU B 1 211 ? 15.609 -8.375 16.062 1 98.19 211 LEU B N 1
ATOM 5166 C CA . LEU B 1 211 ? 16.125 -7.355 15.164 1 98.19 211 LEU B CA 1
ATOM 5167 C C . LEU B 1 211 ? 15.047 -6.312 14.859 1 98.19 211 LEU B C 1
ATOM 5169 O O . LEU B 1 211 ? 15.352 -5.121 14.734 1 98.19 211 LEU B O 1
ATOM 5173 N N . SER B 1 212 ? 13.812 -6.719 14.773 1 96.38 212 SER B N 1
ATOM 5174 C CA . SER B 1 212 ? 12.719 -5.832 14.398 1 96.38 212 SER B CA 1
ATOM 5175 C C . SER B 1 212 ? 12.477 -4.766 15.461 1 96.38 212 SER B C 1
ATOM 5177 O O . SER B 1 212 ? 11.945 -3.693 15.164 1 96.38 212 SER B O 1
ATOM 5179 N N . GLN B 1 213 ? 12.828 -5.078 16.625 1 92.5 213 GLN B N 1
ATOM 5180 C CA . GLN B 1 213 ? 12.664 -4.109 17.703 1 92.5 213 GLN B CA 1
ATOM 5181 C C . GLN B 1 213 ? 13.516 -2.863 17.453 1 92.5 213 GLN B C 1
ATOM 5183 O O . GLN B 1 213 ? 13.195 -1.78 17.953 1 92.5 213 GLN B O 1
ATOM 5188 N N . ARG B 1 214 ? 14.578 -3.066 16.719 1 94.25 214 ARG B N 1
ATOM 5189 C CA . ARG B 1 214 ? 15.43 -1.938 16.359 1 94.25 214 ARG B CA 1
ATOM 5190 C C . ARG B 1 214 ? 14.719 -0.998 15.398 1 94.25 214 ARG B C 1
ATOM 5192 O O . ARG B 1 214 ? 15.078 0.178 15.297 1 94.25 214 ARG B O 1
ATOM 5199 N N . ILE B 1 215 ? 13.75 -1.516 14.734 1 93.38 215 ILE B N 1
ATOM 5200 C CA . ILE B 1 215 ? 13.008 -0.75 13.742 1 93.38 215 ILE B CA 1
ATOM 5201 C C . ILE B 1 215 ? 11.703 -0.243 14.352 1 93.38 215 ILE B C 1
ATOM 5203 O O . ILE B 1 215 ? 11.375 0.939 14.234 1 93.38 215 ILE B O 1
ATOM 5207 N N . GLY B 1 216 ? 10.945 -0.988 14.969 1 93.19 216 GLY B N 1
ATOM 5208 C CA . GLY B 1 216 ? 9.648 -0.699 15.555 1 93.19 216 GLY B CA 1
ATOM 5209 C C . GLY B 1 216 ? 8.812 -1.942 15.789 1 93.19 216 GLY B C 1
ATOM 5210 O O . GLY B 1 216 ? 8.594 -2.34 16.938 1 93.19 216 GLY B O 1
ATOM 5211 N N . TYR B 1 217 ? 8.359 -2.564 14.742 1 95.06 217 TYR B N 1
ATOM 5212 C CA . TYR B 1 217 ? 7.531 -3.76 14.852 1 95.06 217 TYR B CA 1
ATOM 5213 C C . TYR B 1 217 ? 7.504 -4.527 13.539 1 95.06 217 TYR B C 1
ATOM 5215 O O . TYR B 1 217 ? 7.871 -3.986 12.484 1 95.06 217 TYR B O 1
ATOM 5223 N N . LEU B 1 218 ? 7.102 -5.77 13.648 1 97.25 218 LEU B N 1
ATOM 5224 C CA . LEU B 1 218 ? 6.957 -6.637 12.484 1 97.25 218 LEU B CA 1
ATOM 5225 C C . LEU B 1 218 ? 5.582 -6.469 11.844 1 97.25 218 LEU B C 1
ATOM 5227 O O . LEU B 1 218 ? 4.598 -6.207 12.539 1 97.25 218 LEU B O 1
ATOM 5231 N N . ARG B 1 219 ? 5.555 -6.633 10.57 1 96.94 219 ARG B N 1
ATOM 5232 C CA . ARG B 1 219 ? 4.258 -6.75 9.906 1 96.94 219 ARG B CA 1
ATOM 5233 C C . ARG B 1 219 ? 3.611 -8.102 10.195 1 96.94 219 ARG B C 1
ATOM 5235 O O . ARG B 1 219 ? 4.23 -9.148 9.992 1 96.94 219 ARG B O 1
ATOM 5242 N N . LEU B 1 220 ? 2.441 -8.031 10.703 1 96.5 220 LEU B N 1
ATOM 5243 C CA . LEU B 1 220 ? 1.661 -9.25 10.875 1 96.5 220 LEU B CA 1
ATOM 5244 C C . LEU B 1 220 ? 1.029 -9.68 9.555 1 96.5 220 LEU B C 1
ATOM 5246 O O . LEU B 1 220 ? 0.491 -8.852 8.82 1 96.5 220 LEU B O 1
ATOM 5250 N N . THR B 1 221 ? 1.133 -10.977 9.188 1 95.88 221 THR B N 1
ATOM 5251 C CA . THR B 1 221 ? 0.534 -11.547 7.988 1 95.88 221 THR B CA 1
ATOM 5252 C C . THR B 1 221 ? -0.305 -12.773 8.328 1 95.88 221 THR B C 1
ATOM 5254 O O . THR B 1 221 ? -0.411 -13.156 9.5 1 95.88 221 THR B O 1
ATOM 5257 N N . PHE B 1 222 ? -0.926 -13.352 7.324 1 94.94 222 PHE B N 1
ATOM 5258 C CA . PHE B 1 222 ? -1.692 -14.578 7.516 1 94.94 222 PHE B CA 1
ATOM 5259 C C . PHE B 1 222 ? -0.769 -15.75 7.828 1 94.94 222 PHE B C 1
ATOM 5261 O O . PHE B 1 222 ? -1.233 -16.859 8.078 1 94.94 222 PHE B O 1
ATOM 5268 N N . TYR B 1 223 ? 0.521 -15.5 7.957 1 94 223 TYR B N 1
ATOM 5269 C CA . TYR B 1 223 ? 1.484 -16.484 8.422 1 94 223 TYR B CA 1
ATOM 5270 C C . TYR B 1 223 ? 2.018 -16.125 9.805 1 94 223 TYR B C 1
ATOM 5272 O O . TYR B 1 223 ? 2.875 -16.812 10.352 1 94 223 TYR B O 1
ATOM 5280 N N . GLY B 1 224 ? 1.527 -15.047 10.312 1 95.12 224 GLY B N 1
ATOM 5281 C CA . GLY B 1 224 ? 1.995 -14.57 11.609 1 95.12 224 GLY B CA 1
ATOM 5282 C C . GLY B 1 224 ? 3.072 -13.516 11.5 1 95.12 224 GLY B C 1
ATOM 5283 O O . GLY B 1 224 ? 3.371 -13.031 10.406 1 95.12 224 GLY B O 1
ATOM 5284 N N . HIS B 1 225 ? 3.588 -13.125 12.672 1 96.69 225 HIS B N 1
ATOM 5285 C CA . HIS B 1 225 ? 4.68 -12.156 12.688 1 96.69 225 HIS B CA 1
ATOM 5286 C C . HIS B 1 225 ? 5.957 -12.758 12.109 1 96.69 225 HIS B C 1
ATOM 5288 O O . HIS B 1 225 ? 6.77 -12.055 11.508 1 96.69 225 HIS B O 1
ATOM 5294 N N . THR B 1 226 ? 6.125 -14.031 12.422 1 97.62 226 THR B N 1
ATOM 5295 C CA . THR B 1 226 ? 7.254 -14.797 11.906 1 97.62 226 THR B CA 1
ATOM 5296 C C . THR B 1 226 ? 6.781 -16.125 11.312 1 97.62 226 THR B C 1
ATOM 5298 O O . THR B 1 226 ? 5.648 -16.547 11.562 1 97.62 226 THR B O 1
ATOM 5301 N N . TRP B 1 227 ? 7.539 -16.734 10.492 1 94.94 227 TRP B N 1
ATOM 5302 C CA . TRP B 1 227 ? 7.242 -18.031 9.891 1 94.94 227 TRP B CA 1
ATOM 5303 C C . TRP B 1 227 ? 8.508 -18.875 9.75 1 94.94 227 TRP B C 1
ATOM 5305 O O . TRP B 1 227 ? 9.617 -18.344 9.805 1 94.94 227 TRP B O 1
ATOM 5315 N N . GLN B 1 228 ? 8.344 -20.094 9.633 1 93.56 228 GLN B N 1
ATOM 5316 C CA . GLN B 1 228 ? 9.445 -21.062 9.586 1 93.56 228 GLN B CA 1
ATOM 5317 C C . GLN B 1 228 ? 9.516 -21.75 8.227 1 93.56 228 GLN B C 1
ATOM 5319 O O . GLN B 1 228 ? 8.562 -22.406 7.805 1 93.56 228 GLN B O 1
ATOM 5324 N N . VAL B 1 229 ? 10.578 -21.562 7.543 1 92.38 229 VAL B N 1
ATOM 5325 C CA . VAL B 1 229 ? 10.789 -22.219 6.254 1 92.38 229 VAL B CA 1
ATOM 5326 C C . VAL B 1 229 ? 11.539 -23.531 6.453 1 92.38 229 VAL B C 1
ATOM 5328 O O . VAL B 1 229 ? 12.75 -23.531 6.691 1 92.38 229 VAL B O 1
ATOM 5331 N N . GLN B 1 230 ? 10.859 -24.547 6.391 1 90 230 GLN B N 1
ATOM 5332 C CA . GLN B 1 230 ? 11.352 -25.906 6.531 1 90 230 GLN B CA 1
ATOM 5333 C C . GLN B 1 230 ? 10.609 -26.859 5.602 1 90 230 GLN B C 1
ATOM 5335 O O . GLN B 1 230 ? 9.445 -26.625 5.262 1 90 230 GLN B O 1
ATOM 5340 N N . ASP B 1 231 ? 11.352 -27.875 5.258 1 86.12 231 ASP B N 1
ATOM 5341 C CA . ASP B 1 231 ? 10.703 -28.922 4.48 1 86.12 231 ASP B CA 1
ATOM 5342 C C . ASP B 1 231 ? 9.609 -29.609 5.297 1 86.12 231 ASP B C 1
ATOM 5344 O O . ASP B 1 231 ? 9.852 -30.047 6.426 1 86.12 231 ASP B O 1
ATOM 5348 N N . LYS B 1 232 ? 8.375 -29.484 4.809 1 81.44 232 LYS B N 1
ATOM 5349 C CA . LYS B 1 232 ? 7.254 -30.125 5.5 1 81.44 232 LYS B CA 1
ATOM 5350 C C . LYS B 1 232 ? 6.355 -30.875 4.523 1 81.44 232 LYS B C 1
ATOM 5352 O O . LYS B 1 232 ? 6.188 -30.453 3.377 1 81.44 232 LYS B O 1
ATOM 5357 N N . PRO B 1 233 ? 5.809 -32 5.02 1 78.31 233 PRO B N 1
ATOM 5358 C CA . PRO B 1 233 ? 4.828 -32.688 4.172 1 78.31 233 PRO B CA 1
ATOM 5359 C C . PRO B 1 233 ? 3.572 -31.844 3.934 1 78.31 233 PRO B C 1
ATOM 5361 O O . PRO B 1 233 ? 3.176 -31.062 4.797 1 78.31 233 PRO B O 1
ATOM 5364 N N . MET B 1 234 ? 2.887 -31.969 2.824 1 76.75 234 MET B N 1
ATOM 5365 C CA . MET B 1 234 ? 1.66 -31.266 2.471 1 76.75 234 MET B CA 1
ATOM 5366 C C . MET B 1 234 ? 1.851 -29.766 2.586 1 76.75 234 MET B C 1
ATOM 5368 O O . MET B 1 234 ? 1.051 -29.078 3.225 1 76.75 234 MET B O 1
ATOM 5372 N N . ALA B 1 235 ? 2.979 -29.391 2.033 1 77.62 235 ALA B N 1
ATOM 5373 C CA . ALA B 1 235 ? 3.35 -27.984 2.076 1 77.62 235 ALA B CA 1
ATOM 5374 C C . ALA B 1 235 ? 2.271 -27.109 1.432 1 77.62 235 ALA B C 1
ATOM 5376 O O . ALA B 1 235 ? 1.773 -27.438 0.35 1 77.62 235 ALA B O 1
ATOM 5377 N N . ASN B 1 236 ? 1.856 -26.031 2.096 1 76.25 236 ASN B N 1
ATOM 5378 C CA . ASN B 1 236 ? 0.895 -25.078 1.555 1 76.25 236 ASN B CA 1
ATOM 5379 C C . ASN B 1 236 ? 1.587 -23.969 0.757 1 76.25 236 ASN B C 1
ATOM 5381 O O . ASN B 1 236 ? 0.931 -23.062 0.258 1 76.25 236 ASN B O 1
ATOM 5385 N N . ASN B 1 237 ? 2.795 -24.125 0.716 1 81.06 237 ASN B N 1
ATOM 5386 C CA . ASN B 1 237 ? 3.656 -23.203 -0.021 1 81.06 237 ASN B CA 1
ATOM 5387 C C . ASN B 1 237 ? 4.883 -23.906 -0.581 1 81.06 237 ASN B C 1
ATOM 5389 O O . ASN B 1 237 ? 5.457 -24.781 0.077 1 81.06 237 ASN B O 1
ATOM 5393 N N . VAL B 1 238 ? 5.301 -23.484 -1.744 1 76.12 238 VAL B N 1
ATOM 5394 C CA . VAL B 1 238 ? 6.414 -24.156 -2.41 1 76.12 238 VAL B CA 1
ATOM 5395 C C . VAL B 1 238 ? 7.699 -23.922 -1.617 1 76.12 238 VAL B C 1
ATOM 5397 O O . VAL B 1 238 ? 8.625 -24.734 -1.691 1 76.12 238 VAL B O 1
ATOM 5400 N N . ALA B 1 239 ? 7.727 -22.922 -0.858 1 78.5 239 ALA B N 1
ATOM 5401 C CA . ALA B 1 239 ? 8.898 -22.609 -0.046 1 78.5 239 ALA B CA 1
ATOM 5402 C C . ALA B 1 239 ? 9.117 -23.672 1.031 1 78.5 239 ALA B C 1
ATOM 5404 O O . ALA B 1 239 ? 10.219 -23.781 1.581 1 78.5 239 ALA B O 1
ATOM 5405 N N . TYR B 1 240 ? 8.195 -24.453 1.349 1 81.06 240 TYR B N 1
ATOM 5406 C CA . TYR B 1 240 ? 8.289 -25.438 2.416 1 81.06 240 TYR B CA 1
ATOM 5407 C C . TYR B 1 240 ? 8.594 -26.812 1.853 1 81.06 240 TYR B C 1
ATOM 5409 O O . TYR B 1 240 ? 8.18 -27.828 2.416 1 81.06 240 TYR B O 1
ATOM 5417 N N . THR B 1 241 ? 9.203 -26.828 0.705 1 80.38 241 THR B N 1
ATOM 5418 C CA . THR B 1 241 ? 9.734 -28.031 0.088 1 80.38 241 THR B CA 1
ATOM 5419 C C . THR B 1 241 ? 11.25 -27.953 -0.046 1 80.38 241 THR B C 1
ATOM 5421 O O . THR B 1 241 ? 11.844 -26.906 0.186 1 80.38 241 THR B O 1
ATOM 5424 N N . SER B 1 242 ? 11.883 -29.047 -0.431 1 84.38 242 SER B N 1
ATOM 5425 C CA . SER B 1 242 ? 13.336 -29.078 -0.565 1 84.38 242 SER B CA 1
ATOM 5426 C C . SER B 1 242 ? 13.758 -28.828 -2.008 1 84.38 242 SER B C 1
ATOM 5428 O O . SER B 1 242 ? 14.953 -28.719 -2.297 1 84.38 242 SER B O 1
ATOM 5430 N N . GLY B 1 243 ? 12.773 -28.625 -2.855 1 84.12 243 GLY B N 1
ATOM 5431 C CA . GLY B 1 243 ? 13.078 -28.391 -4.258 1 84.12 243 GLY B CA 1
ATOM 5432 C C . GLY B 1 243 ? 13.523 -26.969 -4.543 1 84.12 243 GLY B C 1
ATOM 5433 O O . GLY B 1 243 ? 13.578 -26.141 -3.637 1 84.12 243 GLY B O 1
ATOM 5434 N N . GLU B 1 244 ? 13.844 -26.812 -5.758 1 88.94 244 GLU B N 1
ATOM 5435 C CA . GLU B 1 244 ? 14.266 -25.5 -6.227 1 88.94 244 GLU B CA 1
ATOM 5436 C C . GLU B 1 244 ? 13.125 -24.484 -6.117 1 88.94 244 GLU B C 1
ATOM 5438 O O . GLU B 1 244 ? 11.969 -24.797 -6.406 1 88.94 244 GLU B O 1
ATOM 5443 N N . LEU B 1 245 ? 13.453 -23.375 -5.621 1 89.81 245 LEU B N 1
ATOM 5444 C CA . LEU B 1 245 ? 12.539 -22.234 -5.613 1 89.81 245 LEU B CA 1
ATOM 5445 C C . LEU B 1 245 ? 12.969 -21.188 -6.633 1 89.81 245 LEU B C 1
ATOM 5447 O O . LEU B 1 245 ? 14.055 -20.609 -6.523 1 89.81 245 LEU B O 1
ATOM 5451 N N . SER B 1 246 ? 12.125 -20.938 -7.586 1 92.25 246 SER B N 1
ATOM 5452 C CA . SER B 1 246 ? 12.43 -19.984 -8.641 1 92.25 246 SER B CA 1
ATOM 5453 C C . SER B 1 246 ? 12.5 -18.562 -8.102 1 92.25 246 SER B C 1
ATOM 5455 O O . SER B 1 246 ? 11.906 -18.266 -7.059 1 92.25 246 SER B O 1
ATOM 5457 N N . LEU B 1 247 ? 13.188 -17.719 -8.844 1 97.31 247 LEU B N 1
ATOM 5458 C CA . LEU B 1 247 ? 13.266 -16.297 -8.492 1 97.31 247 LEU B CA 1
ATOM 5459 C C . LEU B 1 247 ? 11.875 -15.688 -8.406 1 97.31 247 LEU B C 1
ATOM 5461 O O . LEU B 1 247 ? 11.047 -15.875 -9.305 1 97.31 247 LEU B O 1
ATOM 5465 N N . HIS B 1 248 ? 11.594 -15.008 -7.316 1 97.94 248 HIS B N 1
ATOM 5466 C CA . HIS B 1 248 ? 10.273 -14.422 -7.086 1 97.94 248 HIS B CA 1
ATOM 5467 C C . HIS B 1 248 ? 10.336 -13.297 -6.066 1 97.94 248 HIS B C 1
ATOM 5469 O O . HIS B 1 248 ? 11.367 -13.109 -5.406 1 97.94 248 HIS B O 1
ATOM 5475 N N . THR B 1 249 ? 9.375 -12.445 -6.031 1 98.44 249 THR B N 1
ATOM 5476 C CA . THR B 1 249 ? 9.094 -11.562 -4.902 1 98.44 249 THR B CA 1
ATOM 5477 C C . THR B 1 249 ? 7.965 -12.125 -4.043 1 98.44 249 THR B C 1
ATOM 5479 O O . THR B 1 249 ? 7.133 -12.891 -4.527 1 98.44 249 THR B O 1
ATOM 5482 N N . ASP B 1 250 ? 8.008 -11.789 -2.836 1 97.62 250 ASP B N 1
ATOM 5483 C CA . ASP B 1 250 ? 6.988 -12.336 -1.938 1 97.62 250 ASP B CA 1
ATOM 5484 C C . ASP B 1 250 ? 5.711 -11.5 -1.996 1 97.62 250 ASP B C 1
ATOM 5486 O O . ASP B 1 250 ? 5.762 -10.273 -2.023 1 97.62 250 ASP B O 1
ATOM 5490 N N . TYR B 1 251 ? 4.57 -12.148 -2.117 1 96.69 251 TYR B N 1
ATOM 5491 C CA . TYR B 1 251 ? 3.195 -11.727 -1.871 1 96.69 251 TYR B CA 1
ATOM 5492 C C . TYR B 1 251 ? 2.73 -10.742 -2.936 1 96.69 251 TYR B C 1
ATOM 5494 O O . TYR B 1 251 ? 2.131 -9.711 -2.617 1 96.69 251 TYR B O 1
ATOM 5502 N N . PRO B 1 252 ? 3.029 -11.008 -4.172 1 97.5 252 PRO B N 1
ATOM 5503 C CA . PRO B 1 252 ? 2.357 -10.195 -5.188 1 97.5 252 PRO B CA 1
ATOM 5504 C C . PRO B 1 252 ? 0.84 -10.367 -5.172 1 97.5 252 PRO B C 1
ATOM 5506 O O . PRO B 1 252 ? 0.121 -9.586 -5.809 1 97.5 252 PRO B O 1
ATOM 5509 N N . ALA B 1 253 ? 0.339 -11.359 -4.477 1 97.06 253 ALA B N 1
ATOM 5510 C CA . ALA B 1 253 ? -1.097 -11.594 -4.352 1 97.06 253 ALA B CA 1
ATOM 5511 C C . ALA B 1 253 ? -1.741 -10.562 -3.426 1 97.06 253 ALA B C 1
ATOM 5513 O O . ALA B 1 253 ? -2.967 -10.516 -3.295 1 97.06 253 ALA B O 1
ATOM 5514 N N . LEU B 1 254 ? -0.951 -9.758 -2.824 1 98 254 LEU B N 1
ATOM 5515 C CA . LEU B 1 254 ? -1.427 -8.586 -2.107 1 98 254 LEU B CA 1
ATOM 5516 C C . LEU B 1 254 ? -1.266 -7.324 -2.955 1 98 254 LEU B C 1
ATOM 5518 O O . LEU B 1 254 ? -0.263 -7.168 -3.656 1 98 254 LEU B O 1
ATOM 5522 N N . HIS B 1 255 ? -2.23 -6.426 -2.826 1 96.38 255 HIS B N 1
ATOM 5523 C CA . HIS B 1 255 ? -2.047 -5.137 -3.48 1 96.38 255 HIS B CA 1
ATOM 5524 C C . HIS B 1 255 ? -0.88 -4.367 -2.869 1 96.38 255 HIS B C 1
ATOM 5526 O O . HIS B 1 255 ? -0.182 -3.631 -3.568 1 96.38 255 HIS B O 1
ATOM 5532 N N . HIS B 1 256 ? -0.683 -4.625 -1.651 1 94.5 256 HIS B N 1
ATOM 5533 C CA . HIS B 1 256 ? 0.416 -3.965 -0.955 1 94.5 256 HIS B CA 1
ATOM 5534 C C . HIS B 1 256 ? 1.266 -4.973 -0.188 1 94.5 256 HIS B C 1
ATOM 5536 O O . HIS B 1 256 ? 1.152 -5.082 1.035 1 94.5 256 HIS B O 1
ATOM 5542 N N . PRO B 1 257 ? 2.166 -5.547 -0.851 1 97.56 257 PRO B N 1
ATOM 5543 C CA . PRO B 1 257 ? 3.037 -6.523 -0.199 1 97.56 257 PRO B CA 1
ATOM 5544 C C . PRO B 1 257 ? 4.016 -5.883 0.782 1 97.56 257 PRO B C 1
ATOM 5546 O O . PRO B 1 257 ? 4.266 -4.676 0.71 1 97.56 257 PRO B O 1
ATOM 5549 N N . PRO B 1 258 ? 4.52 -6.684 1.73 1 97.81 258 PRO B N 1
ATOM 5550 C CA . PRO B 1 258 ? 5.57 -6.141 2.596 1 97.81 258 PRO B CA 1
ATOM 5551 C C . PRO B 1 258 ? 6.789 -5.652 1.812 1 97.81 258 PRO B C 1
ATOM 5553 O O . PRO B 1 258 ? 7.148 -6.246 0.794 1 97.81 258 PRO B O 1
ATOM 5556 N N . GLY B 1 259 ? 7.422 -4.664 2.348 1 98.25 259 GLY B N 1
ATOM 5557 C CA . GLY B 1 259 ? 8.5 -4.027 1.605 1 98.25 259 GLY B CA 1
ATOM 5558 C C . GLY B 1 259 ? 9.859 -4.605 1.922 1 98.25 259 GLY B C 1
ATOM 5559 O O . GLY B 1 259 ? 10.773 -4.562 1.088 1 98.25 259 GLY B O 1
ATOM 5560 N N . VAL B 1 260 ? 10.023 -5.129 3.15 1 98.75 260 VAL B N 1
ATOM 5561 C CA . VAL B 1 260 ? 11.312 -5.641 3.609 1 98.75 260 VAL B CA 1
ATOM 5562 C C . VAL B 1 260 ? 11.133 -7.047 4.18 1 98.75 260 VAL B C 1
ATOM 5564 O O . VAL B 1 260 ? 10.141 -7.336 4.84 1 98.75 260 VAL B O 1
ATOM 5567 N N . GLN B 1 261 ? 12.094 -7.879 3.924 1 98.69 261 GLN B N 1
ATOM 5568 C CA . GLN B 1 261 ? 12.078 -9.25 4.434 1 98.69 261 GLN B CA 1
ATOM 5569 C C . GLN B 1 261 ? 13.359 -9.555 5.211 1 98.69 261 GLN B C 1
ATOM 5571 O O . GLN B 1 261 ? 14.445 -9.141 4.812 1 98.69 261 GLN B O 1
ATOM 5576 N N . PHE B 1 262 ? 13.188 -10.227 6.332 1 98.81 262 PHE B N 1
ATOM 5577 C CA . PHE B 1 262 ? 14.281 -10.812 7.102 1 98.81 262 PHE B CA 1
ATOM 5578 C C . PHE B 1 262 ? 14.281 -12.336 6.965 1 98.81 262 PHE B C 1
ATOM 5580 O O . PHE B 1 262 ? 13.227 -12.969 6.996 1 98.81 262 PHE B O 1
ATOM 5587 N N . LEU B 1 263 ? 15.445 -12.906 6.805 1 98.56 263 LEU B N 1
ATOM 5588 C CA . LEU B 1 263 ? 15.648 -14.352 6.859 1 98.56 263 LEU B CA 1
ATOM 5589 C C . LEU B 1 263 ? 16.828 -14.703 7.754 1 98.56 263 LEU B C 1
ATOM 5591 O O . LEU B 1 263 ? 17.938 -14.227 7.527 1 98.56 263 LEU B O 1
ATOM 5595 N N . HIS B 1 264 ? 16.562 -15.453 8.742 1 98.81 264 HIS B N 1
ATOM 5596 C CA . HIS B 1 264 ? 17.594 -15.906 9.68 1 98.81 264 HIS B CA 1
ATOM 5597 C C . HIS B 1 264 ? 17.859 -17.391 9.531 1 98.81 264 HIS B C 1
ATOM 5599 O O . HIS B 1 264 ? 16.922 -18.203 9.578 1 98.81 264 HIS B O 1
ATOM 5605 N N . CYS B 1 265 ? 19.125 -17.781 9.422 1 98.25 265 CYS B N 1
ATOM 5606 C CA . CYS B 1 265 ? 19.484 -19.188 9.297 1 98.25 265 CYS B CA 1
ATOM 5607 C C . CYS B 1 265 ? 19.703 -19.812 10.672 1 98.25 265 CYS B C 1
ATOM 5609 O O . CYS B 1 265 ? 20.703 -19.547 11.328 1 98.25 265 CYS B O 1
ATOM 5611 N N . VAL B 1 266 ? 18.781 -20.625 11.023 1 97.31 266 VAL B N 1
ATOM 5612 C CA . VAL B 1 266 ? 18.891 -21.359 12.273 1 97.31 266 VAL B CA 1
ATOM 5613 C C . VAL B 1 266 ? 19.734 -22.625 12.055 1 97.31 266 VAL B C 1
ATOM 5615 O O . VAL B 1 266 ? 20.609 -22.938 12.867 1 97.31 266 VAL B O 1
ATOM 5618 N N . ARG B 1 267 ? 19.422 -23.312 10.961 1 95.19 267 ARG B N 1
ATOM 5619 C CA . ARG B 1 267 ? 20.172 -24.484 10.5 1 95.19 267 ARG B CA 1
ATOM 5620 C C . ARG B 1 267 ? 20.297 -24.484 8.977 1 95.19 267 ARG B C 1
ATOM 5622 O O . ARG B 1 267 ? 19.406 -24 8.273 1 95.19 267 ARG B O 1
ATOM 5629 N N . GLN B 1 268 ? 21.438 -25.094 8.586 1 93.88 268 GLN B N 1
ATOM 5630 C CA . GLN B 1 268 ? 21.656 -25.188 7.145 1 93.88 268 GLN B CA 1
ATOM 5631 C C . GLN B 1 268 ? 21.734 -26.641 6.695 1 93.88 268 GLN B C 1
ATOM 5633 O O . GLN B 1 268 ? 22.125 -27.516 7.477 1 93.88 268 GLN B O 1
ATOM 5638 N N . ALA B 1 269 ? 21.312 -26.812 5.492 1 90.94 269 ALA B N 1
ATOM 5639 C CA . ALA B 1 269 ? 21.422 -28.141 4.914 1 90.94 269 ALA B CA 1
ATOM 5640 C C . ALA B 1 269 ? 22.891 -28.5 4.68 1 90.94 269 ALA B C 1
ATOM 5642 O O . ALA B 1 269 ? 23.719 -27.625 4.449 1 90.94 269 ALA B O 1
ATOM 5643 N N . ASP B 1 270 ? 23.109 -29.781 4.652 1 89.31 270 ASP B N 1
ATOM 5644 C CA . ASP B 1 270 ? 24.469 -30.25 4.406 1 89.31 270 ASP B CA 1
ATOM 5645 C C . ASP B 1 270 ? 24.875 -30.016 2.951 1 89.31 270 ASP B C 1
ATOM 5647 O O . ASP B 1 270 ? 26 -29.625 2.668 1 89.31 270 ASP B O 1
ATOM 5651 N N . GLN B 1 271 ? 23.922 -30.328 2.133 1 90.62 271 GLN B N 1
ATOM 5652 C CA . GLN B 1 271 ? 24.172 -30.156 0.706 1 90.62 271 GLN B CA 1
ATOM 5653 C C . GLN B 1 271 ? 23.047 -29.344 0.05 1 90.62 271 GLN B C 1
ATOM 5655 O O . GLN B 1 271 ? 21.875 -29.625 0.269 1 90.62 271 GLN B O 1
ATOM 5660 N N . GLY B 1 272 ? 23.594 -28.375 -0.752 1 91.75 272 GLY B N 1
ATOM 5661 C CA . GLY B 1 272 ? 22.594 -27.547 -1.425 1 91.75 272 GLY B CA 1
ATOM 5662 C C . GLY B 1 272 ? 22.031 -26.453 -0.539 1 91.75 272 GLY B C 1
ATOM 5663 O O . GLY B 1 272 ? 22.625 -26.125 0.49 1 91.75 272 GLY B O 1
ATOM 5664 N N . GLY B 1 273 ? 20.953 -25.766 -1.055 1 91.81 273 GLY B N 1
ATOM 5665 C CA . GLY B 1 273 ? 20.219 -24.797 -0.25 1 91.81 273 GLY B CA 1
ATOM 5666 C C . GLY B 1 273 ? 20.781 -23.391 -0.377 1 91.81 273 GLY B C 1
ATOM 5667 O O . GLY B 1 273 ? 20.391 -22.5 0.373 1 91.81 273 GLY B O 1
ATOM 5668 N N . GLU B 1 274 ? 21.625 -23.234 -1.342 1 95.75 274 GLU B N 1
ATOM 5669 C CA . GLU B 1 274 ? 22.141 -21.891 -1.587 1 95.75 274 GLU B CA 1
ATOM 5670 C C . GLU B 1 274 ? 21.016 -20.922 -1.972 1 95.75 274 GLU B C 1
ATOM 5672 O O . GLU B 1 274 ? 20.094 -21.297 -2.697 1 95.75 274 GLU B O 1
ATOM 5677 N N . SER B 1 275 ? 21.172 -19.734 -1.447 1 96.75 275 SER B N 1
ATOM 5678 C CA . SER B 1 275 ? 20.234 -18.672 -1.816 1 96.75 275 SER B CA 1
ATOM 5679 C C . SER B 1 275 ? 20.688 -17.969 -3.096 1 96.75 275 SER B C 1
ATOM 5681 O O . SER B 1 275 ? 21.875 -17.828 -3.35 1 96.75 275 SER B O 1
ATOM 5683 N N . GLU B 1 276 ? 19.75 -17.594 -3.877 1 97.62 276 GLU B N 1
ATOM 5684 C CA . GLU B 1 276 ? 19.969 -16.812 -5.082 1 97.62 276 GLU B CA 1
ATOM 5685 C C . GLU B 1 276 ? 19.203 -15.492 -5.039 1 97.62 276 GLU B C 1
ATOM 5687 O O . GLU B 1 276 ? 18.062 -15.453 -4.562 1 97.62 276 GLU B O 1
ATOM 5692 N N . VAL B 1 277 ? 19.891 -14.422 -5.512 1 98.5 277 VAL B N 1
ATOM 5693 C CA . VAL B 1 277 ? 19.219 -13.125 -5.559 1 98.5 277 VAL B CA 1
ATOM 5694 C C . VAL B 1 277 ? 19.562 -12.406 -6.859 1 98.5 277 VAL B C 1
ATOM 5696 O O . VAL B 1 277 ? 20.656 -12.594 -7.406 1 98.5 277 VAL B O 1
ATOM 5699 N N . VAL B 1 278 ? 18.656 -11.656 -7.336 1 98.81 278 VAL B N 1
ATOM 5700 C CA . VAL B 1 278 ? 18.844 -10.82 -8.523 1 98.81 278 VAL B CA 1
ATOM 5701 C C . VAL B 1 278 ? 18.266 -9.43 -8.266 1 98.81 278 VAL B C 1
ATOM 5703 O O . VAL B 1 278 ? 17.203 -9.297 -7.652 1 98.81 278 VAL B O 1
ATOM 5706 N N . ASP B 1 279 ? 18.984 -8.359 -8.68 1 98.81 279 ASP B N 1
ATOM 5707 C CA . ASP B 1 279 ? 18.484 -6.988 -8.586 1 98.81 279 ASP B CA 1
ATOM 5708 C C . ASP B 1 279 ? 17.406 -6.719 -9.633 1 98.81 279 ASP B C 1
ATOM 5710 O O . ASP B 1 279 ? 17.719 -6.379 -10.781 1 98.81 279 ASP B O 1
ATOM 5714 N N . GLY B 1 280 ? 16.203 -6.809 -9.219 1 98.88 280 GLY B N 1
ATOM 5715 C CA . GLY B 1 280 ? 15.078 -6.648 -10.125 1 98.88 280 GLY B CA 1
ATOM 5716 C C . GLY B 1 280 ? 15.023 -5.281 -10.781 1 98.88 280 GLY B C 1
ATOM 5717 O O . GLY B 1 280 ? 14.609 -5.152 -11.93 1 98.88 280 GLY B O 1
ATOM 5718 N N . PHE B 1 281 ? 15.406 -4.23 -10.055 1 98.75 281 PHE B N 1
ATOM 5719 C CA . PHE B 1 281 ? 15.414 -2.883 -10.609 1 98.75 281 PHE B CA 1
ATOM 5720 C C . PHE B 1 281 ? 16.438 -2.766 -11.734 1 98.75 281 PHE B C 1
ATOM 5722 O O . PHE B 1 281 ? 16.141 -2.203 -12.789 1 98.75 281 PHE B O 1
ATOM 5729 N N . HIS B 1 282 ? 17.578 -3.33 -11.492 1 98.62 282 HIS B N 1
ATOM 5730 C CA . HIS B 1 282 ? 18.625 -3.326 -12.516 1 98.62 282 HIS B CA 1
ATOM 5731 C C . HIS B 1 282 ? 18.156 -4.066 -13.766 1 98.62 282 HIS B C 1
ATOM 5733 O O . HIS B 1 282 ? 18.359 -3.58 -14.883 1 98.62 282 HIS B O 1
ATOM 5739 N N . MET B 1 283 ? 17.578 -5.176 -13.609 1 98.81 283 MET B N 1
ATOM 5740 C CA . MET B 1 283 ? 17.125 -5.977 -14.742 1 98.81 283 MET B CA 1
ATOM 5741 C C . MET B 1 283 ? 15.977 -5.285 -15.477 1 98.81 283 MET B C 1
ATOM 5743 O O . MET B 1 283 ? 15.859 -5.379 -16.703 1 98.81 283 MET B O 1
ATOM 5747 N N . ALA B 1 284 ? 15.078 -4.637 -14.727 1 98.81 284 ALA B N 1
ATOM 5748 C CA . ALA B 1 284 ? 14.008 -3.871 -15.359 1 98.81 284 ALA B CA 1
ATOM 5749 C C . ALA B 1 284 ? 14.57 -2.758 -16.234 1 98.81 284 ALA B C 1
ATOM 5751 O O . ALA B 1 284 ? 14.094 -2.539 -17.359 1 98.81 284 ALA B O 1
ATOM 5752 N N . GLU B 1 285 ? 15.594 -2.102 -15.734 1 98.38 285 GLU B N 1
ATOM 5753 C CA . GLU B 1 285 ? 16.234 -1.053 -16.516 1 98.38 285 GLU B CA 1
ATOM 5754 C C . GLU B 1 285 ? 16.938 -1.633 -17.75 1 98.38 285 GLU B C 1
ATOM 5756 O O . GLU B 1 285 ? 16.906 -1.032 -18.828 1 98.38 285 GLU B O 1
ATOM 5761 N N . GLN B 1 286 ? 17.547 -2.77 -17.547 1 98.38 286 GLN B N 1
ATOM 5762 C CA . GLN B 1 286 ? 18.156 -3.451 -18.688 1 98.38 286 GLN B CA 1
ATOM 5763 C C . GLN B 1 286 ? 17.094 -3.828 -19.719 1 98.38 286 GLN B C 1
ATOM 5765 O O . GLN B 1 286 ? 17.328 -3.672 -20.922 1 98.38 286 GLN B O 1
ATOM 5770 N N . LEU B 1 287 ? 15.984 -4.312 -19.297 1 98.81 287 LEU B N 1
ATOM 5771 C CA . LEU B 1 287 ? 14.883 -4.645 -20.188 1 98.81 287 LEU B CA 1
ATOM 5772 C C . LEU B 1 287 ? 14.406 -3.406 -20.938 1 98.81 287 LEU B C 1
ATOM 5774 O O . LEU B 1 287 ? 14.148 -3.467 -22.141 1 98.81 287 LEU B O 1
ATOM 5778 N N . ARG B 1 288 ? 14.266 -2.307 -20.203 1 98.56 288 ARG B N 1
ATOM 5779 C CA . ARG B 1 288 ? 13.844 -1.05 -20.812 1 98.56 288 ARG B CA 1
ATOM 5780 C C . ARG B 1 288 ? 14.75 -0.667 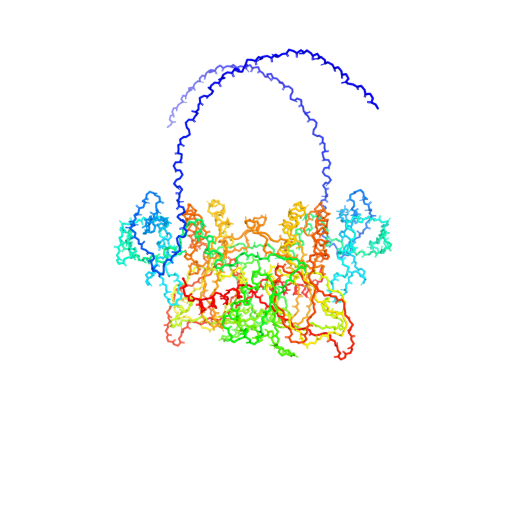-21.969 1 98.56 288 ARG B C 1
ATOM 5782 O O . ARG B 1 288 ? 14.281 -0.166 -23 1 98.56 288 ARG B O 1
ATOM 5789 N N . ARG B 1 289 ? 16.031 -0.949 -21.906 1 98.25 289 ARG B N 1
ATOM 5790 C CA . ARG B 1 289 ? 17.016 -0.615 -22.922 1 98.25 289 ARG B CA 1
ATOM 5791 C C . ARG B 1 289 ? 17 -1.635 -24.062 1 98.25 289 ARG B C 1
ATOM 5793 O O . ARG B 1 289 ? 17.016 -1.264 -25.234 1 98.25 289 ARG B O 1
ATOM 5800 N N . GLU B 1 290 ? 16.906 -2.928 -23.719 1 98.19 290 GLU B N 1
ATOM 5801 C CA . GLU B 1 290 ? 17.109 -3.992 -24.688 1 98.19 290 GLU B CA 1
ATOM 5802 C C . GLU B 1 290 ? 15.797 -4.348 -25.391 1 98.19 290 GLU B C 1
ATOM 5804 O O . GLU B 1 290 ? 15.812 -4.797 -26.547 1 98.19 290 GLU B O 1
ATOM 5809 N N . ASP B 1 291 ? 14.727 -4.207 -24.703 1 98.5 291 ASP B N 1
ATOM 5810 C CA . ASP B 1 291 ? 13.406 -4.543 -25.234 1 98.5 291 ASP B CA 1
ATOM 5811 C C . ASP B 1 291 ? 12.344 -3.596 -24.688 1 98.5 291 ASP B C 1
ATOM 5813 O O . ASP B 1 291 ? 11.492 -4.004 -23.891 1 98.5 291 ASP B O 1
ATOM 5817 N N . PRO B 1 292 ? 12.32 -2.369 -25.203 1 98.5 292 PRO B N 1
ATOM 5818 C CA . PRO B 1 292 ? 11.406 -1.35 -24.688 1 98.5 292 PRO B CA 1
ATOM 5819 C C . PRO B 1 292 ? 9.938 -1.755 -24.797 1 98.5 292 PRO B C 1
ATOM 5821 O O . PRO B 1 292 ? 9.117 -1.374 -23.969 1 98.5 292 PRO B O 1
ATOM 5824 N N . GLU B 1 293 ? 9.609 -2.545 -25.781 1 98.69 293 GLU B N 1
ATOM 5825 C CA . GLU B 1 293 ? 8.234 -2.998 -25.938 1 98.69 293 GLU B CA 1
ATOM 5826 C C . GLU B 1 293 ? 7.824 -3.928 -24.812 1 98.69 293 GLU B C 1
ATOM 5828 O O . GLU B 1 293 ? 6.742 -3.777 -24.234 1 98.69 293 GLU B O 1
ATOM 5833 N N . ALA B 1 294 ? 8.672 -4.828 -24.5 1 98.81 294 ALA B N 1
ATOM 5834 C CA . ALA B 1 294 ? 8.398 -5.734 -23.391 1 98.81 294 ALA B CA 1
ATOM 5835 C C . ALA B 1 294 ? 8.273 -4.969 -22.078 1 98.81 294 ALA B C 1
ATOM 5837 O O . ALA B 1 294 ? 7.375 -5.238 -21.266 1 98.81 294 ALA B O 1
ATOM 5838 N N . PHE B 1 295 ? 9.203 -3.992 -21.922 1 98.81 295 PHE B N 1
ATOM 5839 C CA . PHE B 1 295 ? 9.156 -3.164 -20.719 1 98.81 295 PHE B CA 1
ATOM 5840 C C . PHE B 1 295 ? 7.812 -2.441 -20.625 1 98.81 295 PHE B C 1
ATOM 5842 O O . PHE B 1 295 ? 7.18 -2.439 -19.562 1 98.81 295 PHE B O 1
ATOM 5849 N N . ASN B 1 296 ? 7.383 -1.917 -21.672 1 98.56 296 ASN B N 1
ATOM 5850 C CA . ASN B 1 296 ? 6.125 -1.177 -21.703 1 98.56 296 ASN B CA 1
ATOM 5851 C C . ASN B 1 296 ? 4.934 -2.084 -21.406 1 98.56 296 ASN B C 1
ATOM 5853 O O . ASN B 1 296 ? 4.031 -1.709 -20.656 1 98.56 296 ASN B O 1
ATOM 5857 N N . ILE B 1 297 ? 4.934 -3.236 -21.922 1 98.69 297 ILE B N 1
ATOM 5858 C CA . ILE B 1 297 ? 3.84 -4.18 -21.719 1 98.69 297 ILE B CA 1
ATOM 5859 C C . ILE B 1 297 ? 3.783 -4.602 -20.266 1 98.69 297 ILE B C 1
ATOM 5861 O O . ILE B 1 297 ? 2.717 -4.582 -19.641 1 98.69 297 ILE B O 1
ATOM 5865 N N . LEU B 1 298 ? 4.934 -4.875 -19.672 1 98.81 298 LEU B N 1
ATOM 5866 C CA . LEU B 1 298 ? 4.996 -5.379 -18.312 1 98.81 298 LEU B CA 1
ATOM 5867 C C . LEU B 1 298 ? 4.73 -4.262 -17.297 1 98.81 298 LEU B C 1
ATOM 5869 O O . LEU B 1 298 ? 4.414 -4.531 -16.141 1 98.81 298 LEU B O 1
ATOM 5873 N N . SER B 1 299 ? 4.879 -2.99 -17.75 1 98.12 299 SER B N 1
ATOM 5874 C CA . SER B 1 299 ? 4.641 -1.859 -16.859 1 98.12 299 SER B CA 1
ATOM 5875 C C . SER B 1 299 ? 3.254 -1.267 -17.062 1 98.12 299 SER B C 1
ATOM 5877 O O . SER B 1 299 ? 2.855 -0.332 -16.375 1 98.12 299 SER B O 1
ATOM 5879 N N . SER B 1 300 ? 2.512 -1.809 -17.984 1 96.19 300 SER B N 1
ATOM 5880 C CA . SER B 1 300 ? 1.213 -1.213 -18.266 1 96.19 300 SER B CA 1
ATOM 5881 C C . SER B 1 300 ? 0.08 -2.199 -18 1 96.19 300 SER B C 1
ATOM 5883 O O . SER B 1 300 ? -0.955 -1.825 -17.438 1 96.19 300 SER B O 1
ATOM 5885 N N . LEU B 1 301 ? 0.28 -3.475 -18.328 1 96.44 301 LEU B N 1
ATOM 5886 C CA . LEU B 1 301 ? -0.771 -4.469 -18.141 1 96.44 301 LEU B CA 1
ATOM 5887 C C . LEU B 1 301 ? -0.809 -4.953 -16.688 1 96.44 301 LEU B C 1
ATOM 5889 O O . LEU B 1 301 ? 0.238 -5.199 -16.094 1 96.44 301 LEU B O 1
ATOM 5893 N N . ARG B 1 302 ? -1.936 -5.016 -16.172 1 95.5 302 ARG B N 1
ATOM 5894 C CA . ARG B 1 302 ? -2.094 -5.574 -14.836 1 95.5 302 ARG B CA 1
ATOM 5895 C C . ARG B 1 302 ? -2.35 -7.078 -14.898 1 95.5 302 ARG B C 1
ATOM 5897 O O . ARG B 1 302 ? -3.078 -7.555 -15.773 1 95.5 302 ARG B O 1
ATOM 5904 N N . VAL B 1 303 ? -1.735 -7.746 -13.984 1 96.19 303 VAL B N 1
ATOM 5905 C CA . VAL B 1 303 ? -1.827 -9.203 -13.93 1 96.19 303 VAL B CA 1
ATOM 5906 C C . VAL B 1 303 ? -2.482 -9.625 -12.617 1 96.19 303 VAL B C 1
ATOM 5908 O O . VAL B 1 303 ? -2.27 -8.992 -11.578 1 96.19 303 VAL B O 1
ATOM 5911 N N . ASP B 1 304 ? -3.273 -10.719 -12.672 1 97.06 304 ASP B N 1
ATOM 5912 C CA . ASP B 1 304 ? -3.961 -11.234 -11.5 1 97.06 304 ASP B CA 1
ATOM 5913 C C . ASP B 1 304 ? -3.064 -12.195 -10.711 1 97.06 304 ASP B C 1
ATOM 5915 O O . ASP B 1 304 ? -2.381 -13.031 -11.297 1 97.06 304 ASP B O 1
ATOM 5919 N N . PHE B 1 305 ? -3.041 -12.047 -9.445 1 97.62 305 PHE B N 1
ATOM 5920 C CA . PHE B 1 305 ? -2.383 -12.953 -8.516 1 97.62 305 PHE B CA 1
ATOM 5921 C C . PHE B 1 305 ? -3.369 -13.469 -7.473 1 97.62 305 PHE B C 1
ATOM 5923 O O . PHE B 1 305 ? -4.352 -12.797 -7.152 1 97.62 305 PHE B O 1
ATOM 5930 N N . THR B 1 306 ? -3.105 -14.664 -7.004 1 96.12 306 THR B N 1
ATOM 5931 C CA . THR B 1 306 ? -3.979 -15.242 -5.992 1 96.12 306 THR B CA 1
ATOM 5932 C C . THR B 1 306 ? -3.195 -16.172 -5.074 1 96.12 306 THR B C 1
ATOM 5934 O O . THR B 1 306 ? -2.145 -16.688 -5.457 1 96.12 306 THR B O 1
ATOM 5937 N N . ASP B 1 307 ? -3.578 -16.266 -3.898 1 94.12 307 ASP B N 1
ATOM 5938 C CA . ASP B 1 307 ? -3.039 -17.188 -2.914 1 94.12 307 ASP B CA 1
ATOM 5939 C C . ASP B 1 307 ? -4.09 -17.562 -1.866 1 94.12 307 ASP B C 1
ATOM 5941 O O . ASP B 1 307 ? -4.797 -16.688 -1.362 1 94.12 307 ASP B O 1
ATOM 5945 N N . SER B 1 308 ? -4.23 -18.781 -1.63 1 92.88 308 SER B N 1
ATOM 5946 C CA . SER B 1 308 ? -5.184 -19.266 -0.632 1 92.88 308 SER B CA 1
ATOM 5947 C C . SER B 1 308 ? -4.574 -20.375 0.227 1 92.88 308 SER B C 1
ATOM 5949 O O . SER B 1 308 ? -3.75 -21.156 -0.25 1 92.88 308 SER B O 1
ATOM 5951 N N . GLY B 1 309 ? -4.926 -20.375 1.44 1 90.88 309 GLY B N 1
ATOM 5952 C CA . GLY B 1 309 ? -4.418 -21.359 2.379 1 90.88 309 GLY B CA 1
ATOM 5953 C C . GLY B 1 309 ? -4.777 -21.047 3.82 1 90.88 309 GLY B C 1
ATOM 5954 O O . GLY B 1 309 ? -5.758 -20.344 4.086 1 90.88 309 GLY B O 1
ATOM 5955 N N . ALA B 1 310 ? -4.121 -21.766 4.719 1 91.25 310 ALA B N 1
ATOM 5956 C CA . ALA B 1 310 ? -4.336 -21.562 6.148 1 91.25 310 ALA B CA 1
ATOM 5957 C C . ALA B 1 310 ? -3.039 -21.75 6.93 1 91.25 310 ALA B C 1
ATOM 5959 O O . ALA B 1 310 ? -2.311 -22.719 6.719 1 91.25 310 ALA B O 1
ATOM 5960 N N . ASP B 1 311 ? -2.789 -20.781 7.797 1 91.69 311 ASP B N 1
ATOM 5961 C CA . ASP B 1 311 ? -1.663 -20.828 8.727 1 91.69 311 ASP B CA 1
ATOM 5962 C C . ASP B 1 311 ? -1.981 -20.062 10.008 1 91.69 311 ASP B C 1
ATOM 5964 O O . ASP B 1 311 ? -2.824 -20.5 10.797 1 91.69 311 ASP B O 1
ATOM 5968 N N . TYR B 1 312 ? -1.472 -18.844 10.109 1 92.88 312 TYR B N 1
ATOM 5969 C CA . TYR B 1 312 ? -1.899 -18.016 11.234 1 92.88 312 TYR B CA 1
ATOM 5970 C C . TYR B 1 312 ? -3.412 -17.844 11.234 1 92.88 312 TYR B C 1
ATOM 5972 O O . TYR B 1 312 ? -4.047 -17.875 12.289 1 92.88 312 TYR B O 1
ATOM 5980 N N . CYS B 1 313 ? -3.928 -17.672 10.102 1 94.44 313 CYS B N 1
ATOM 5981 C CA . CYS B 1 313 ? -5.359 -17.703 9.82 1 94.44 313 CYS B CA 1
ATOM 5982 C C . CYS B 1 313 ? -5.621 -18.188 8.391 1 94.44 313 CYS B C 1
ATOM 5984 O O . CYS B 1 313 ? -4.68 -18.391 7.621 1 94.44 313 CYS B O 1
ATOM 5986 N N . ASP B 1 314 ? -6.809 -18.516 8.07 1 94.94 314 ASP B N 1
ATOM 5987 C CA . ASP B 1 314 ? -7.141 -18.844 6.691 1 94.94 314 ASP B CA 1
ATOM 5988 C C . ASP B 1 314 ? -7.172 -17.594 5.82 1 94.94 314 ASP B C 1
ATOM 5990 O O . ASP B 1 314 ? -7.441 -16.5 6.312 1 94.94 314 ASP B O 1
ATOM 5994 N N . PHE B 1 315 ? -6.859 -17.766 4.594 1 95.31 315 PHE B N 1
ATOM 5995 C CA . PHE B 1 315 ? -6.793 -16.609 3.713 1 95.31 315 PHE B CA 1
ATOM 5996 C C . PHE B 1 315 ? -7.133 -17 2.279 1 95.31 315 PHE B C 1
ATOM 5998 O O . PHE B 1 315 ? -6.953 -18.141 1.884 1 95.31 315 PHE B O 1
ATOM 6005 N N . SER B 1 316 ? -7.672 -16.109 1.549 1 96.12 316 SER B N 1
ATOM 6006 C CA . SER B 1 316 ? -7.945 -16.125 0.116 1 96.12 316 SER B CA 1
ATOM 6007 C C . SER B 1 316 ? -7.707 -14.758 -0.507 1 96.12 316 SER B C 1
ATOM 6009 O O . SER B 1 316 ? -8.656 -14.016 -0.766 1 96.12 316 SER B O 1
ATOM 6011 N N . VAL B 1 317 ? -6.457 -14.5 -0.782 1 96.81 317 VAL B N 1
ATOM 6012 C CA . VAL B 1 317 ? -6.086 -13.156 -1.218 1 96.81 317 VAL B CA 1
ATOM 6013 C C . VAL B 1 317 ? -6.051 -13.094 -2.744 1 96.81 317 VAL B C 1
ATOM 6015 O O . VAL B 1 317 ? -5.777 -14.102 -3.402 1 96.81 317 VAL B O 1
ATOM 6018 N N . GLN B 1 318 ? -6.426 -12.016 -3.291 1 97.25 318 GLN B N 1
ATOM 6019 C CA . GLN B 1 318 ? -6.473 -11.695 -4.715 1 97.25 318 GLN B CA 1
ATOM 6020 C C . GLN B 1 318 ? -5.992 -10.266 -4.973 1 97.25 318 GLN B C 1
ATOM 6022 O O . GLN B 1 318 ? -6.32 -9.352 -4.219 1 97.25 318 GLN B O 1
ATOM 6027 N N . SER B 1 319 ? -5.195 -10.141 -5.988 1 97.56 319 SER B N 1
ATOM 6028 C CA . SER B 1 319 ? -4.734 -8.797 -6.324 1 97.56 319 SER B CA 1
ATOM 6029 C C . SER B 1 319 ? -4.523 -8.648 -7.828 1 97.56 319 SER B C 1
ATOM 6031 O O . SER B 1 319 ? -4.609 -9.625 -8.57 1 97.56 319 SER B O 1
ATOM 6033 N N . LYS B 1 320 ? -4.371 -7.434 -8.258 1 96 320 LYS B N 1
ATOM 6034 C CA . LYS B 1 320 ? -3.869 -7.062 -9.578 1 96 320 LYS B CA 1
ATOM 6035 C C . LYS B 1 320 ? -2.672 -6.125 -9.461 1 96 320 LYS B C 1
ATOM 6037 O O . LYS B 1 320 ? -2.736 -5.105 -8.773 1 96 320 LYS B O 1
ATOM 6042 N N . ASN B 1 321 ? -1.64 -6.508 -10.062 1 97.19 321 ASN B N 1
ATOM 6043 C CA . ASN B 1 321 ? -0.425 -5.699 -10.062 1 97.19 321 ASN B CA 1
ATOM 6044 C C . ASN B 1 321 ? 0.271 -5.727 -11.414 1 97.19 321 ASN B C 1
ATOM 6046 O O . ASN B 1 321 ? 0.024 -6.621 -12.227 1 97.19 321 ASN B O 1
ATOM 6050 N N . HIS B 1 322 ? 1.051 -4.68 -11.695 1 97.75 322 HIS B N 1
ATOM 6051 C CA . HIS B 1 322 ? 1.992 -4.754 -12.805 1 97.75 322 HIS B CA 1
ATOM 6052 C C . HIS B 1 322 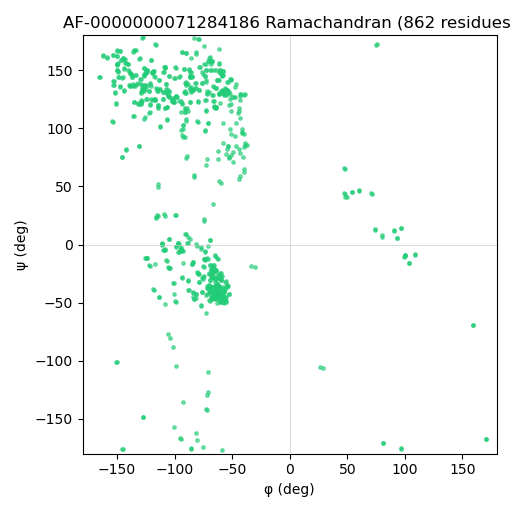? 3.207 -5.605 -12.445 1 97.75 322 HIS B C 1
ATOM 6054 O O . HIS B 1 322 ? 3.621 -5.637 -11.281 1 97.75 322 HIS B O 1
ATOM 6060 N N . ILE B 1 323 ? 3.705 -6.262 -13.445 1 98.75 323 ILE B N 1
ATOM 6061 C CA . ILE B 1 323 ? 4.957 -6.965 -13.188 1 98.75 323 ILE B CA 1
ATOM 6062 C C . ILE B 1 323 ? 6.039 -5.965 -12.789 1 98.75 323 ILE B C 1
ATOM 6064 O O . ILE B 1 323 ? 6.836 -6.23 -11.883 1 98.75 323 ILE B O 1
ATOM 6068 N N . ILE B 1 324 ? 6.043 -4.828 -13.484 1 98.88 324 ILE B N 1
ATOM 6069 C CA . ILE B 1 324 ? 6.977 -3.748 -13.188 1 98.88 324 ILE B CA 1
ATOM 6070 C C . ILE B 1 324 ? 6.207 -2.469 -12.867 1 98.88 324 ILE B C 1
ATOM 6072 O O . ILE B 1 324 ? 5.535 -1.908 -13.742 1 98.88 324 ILE B O 1
ATOM 6076 N N . ASP B 1 325 ? 6.281 -2.018 -11.672 1 97.88 325 ASP B N 1
ATOM 6077 C CA . ASP B 1 325 ? 5.691 -0.732 -11.305 1 97.88 325 ASP B CA 1
ATOM 6078 C C . ASP B 1 325 ? 6.66 0.415 -11.594 1 97.88 325 ASP B C 1
ATOM 6080 O O . ASP B 1 325 ? 7.836 0.347 -11.227 1 97.88 325 ASP B O 1
ATOM 6084 N N . VAL B 1 326 ? 6.125 1.429 -12.203 1 96.62 326 VAL B N 1
ATOM 6085 C CA . VAL B 1 326 ? 6.895 2.625 -12.531 1 96.62 326 VAL B CA 1
ATOM 6086 C C . VAL B 1 326 ? 6.16 3.865 -12.023 1 96.62 326 VAL B C 1
ATOM 6088 O O . VAL B 1 326 ? 4.934 3.951 -12.133 1 96.62 326 VAL B O 1
ATOM 6091 N N . ASP B 1 327 ? 6.902 4.777 -11.453 1 90.12 327 ASP B N 1
ATOM 6092 C CA . ASP B 1 327 ? 6.238 5.984 -10.969 1 90.12 327 ASP B CA 1
ATOM 6093 C C . ASP B 1 327 ? 6.098 7.016 -12.086 1 90.12 327 ASP B C 1
ATOM 6095 O O . ASP B 1 327 ? 6.383 6.727 -13.25 1 90.12 327 ASP B O 1
ATOM 6099 N N . SER B 1 328 ? 5.598 8.195 -11.75 1 84.38 328 SER B N 1
ATOM 6100 C CA . SER B 1 328 ? 5.266 9.219 -12.734 1 84.38 328 SER B CA 1
ATOM 6101 C C . SER B 1 328 ? 6.52 9.758 -13.414 1 84.38 328 SER B C 1
ATOM 6103 O O . SER B 1 328 ? 6.445 10.336 -14.5 1 84.38 328 SER B O 1
ATOM 6105 N N . GLU B 1 329 ? 7.691 9.562 -12.805 1 85.94 329 GLU B N 1
ATOM 6106 C CA . GLU B 1 329 ? 8.953 10.039 -13.375 1 85.94 329 GLU B CA 1
ATOM 6107 C C . GLU B 1 329 ? 9.641 8.945 -14.188 1 85.94 329 GLU B C 1
ATOM 6109 O O . GLU B 1 329 ? 10.727 9.156 -14.719 1 85.94 329 GLU B O 1
ATOM 6114 N N . GLY B 1 330 ? 9.031 7.773 -14.188 1 91.88 330 GLY B N 1
ATOM 6115 C CA . GLY B 1 330 ? 9.578 6.68 -14.977 1 91.88 330 GLY B CA 1
ATOM 6116 C C . GLY B 1 330 ? 10.508 5.781 -14.18 1 91.88 330 GLY B C 1
ATOM 6117 O O . GLY B 1 330 ? 11.109 4.859 -14.734 1 91.88 330 GLY B O 1
ATOM 6118 N N . ARG B 1 331 ? 10.602 6.02 -12.945 1 93.94 331 ARG B N 1
ATOM 6119 C CA . ARG B 1 331 ? 11.484 5.195 -12.125 1 93.94 331 ARG B CA 1
ATOM 6120 C C . ARG B 1 331 ? 10.805 3.889 -11.727 1 93.94 331 ARG B C 1
ATOM 6122 O O . ARG B 1 331 ? 9.625 3.879 -11.375 1 93.94 331 ARG B O 1
ATOM 6129 N N . VAL B 1 332 ? 11.578 2.777 -11.773 1 97.94 332 VAL B N 1
ATOM 6130 C CA . VAL B 1 332 ? 11.07 1.489 -11.312 1 97.94 332 VAL B CA 1
ATOM 6131 C C . VAL B 1 332 ? 10.953 1.49 -9.789 1 97.94 332 VAL B C 1
ATOM 6133 O O . VAL B 1 332 ? 11.914 1.825 -9.094 1 97.94 332 VAL B O 1
ATOM 6136 N N . THR B 1 333 ? 9.797 1.093 -9.297 1 96.88 333 THR B N 1
ATOM 6137 C CA . THR B 1 333 ? 9.586 1.222 -7.859 1 96.88 333 THR B CA 1
ATOM 6138 C C . THR B 1 333 ? 9.273 -0.136 -7.234 1 96.88 333 THR B C 1
ATOM 6140 O O . THR B 1 333 ? 9.375 -0.301 -6.016 1 96.88 333 THR B O 1
ATOM 6143 N N . ARG B 1 334 ? 8.883 -1.072 -8.078 1 98.31 334 ARG B N 1
ATOM 6144 C CA . ARG B 1 334 ? 8.562 -2.381 -7.516 1 98.31 334 ARG B CA 1
ATOM 6145 C C . ARG B 1 334 ? 8.492 -3.439 -8.609 1 98.31 334 ARG B C 1
ATOM 6147 O O . ARG B 1 334 ? 7.977 -3.178 -9.703 1 98.31 334 ARG B O 1
ATOM 6154 N N . ILE B 1 335 ? 8.914 -4.613 -8.305 1 98.88 335 ILE B N 1
ATOM 6155 C CA . ILE B 1 335 ? 8.742 -5.801 -9.133 1 98.88 335 ILE B CA 1
ATOM 6156 C C . ILE B 1 335 ? 7.754 -6.754 -8.461 1 98.88 335 ILE B C 1
ATOM 6158 O O . ILE B 1 335 ? 7.887 -7.062 -7.277 1 98.88 335 ILE B O 1
ATOM 6162 N N . ASN B 1 336 ? 6.734 -7.113 -9.188 1 98.75 336 ASN B N 1
ATOM 6163 C CA . ASN B 1 336 ? 5.793 -8.125 -8.719 1 98.75 336 ASN B CA 1
ATOM 6164 C C . ASN B 1 336 ? 5.867 -9.398 -9.562 1 98.75 336 ASN B C 1
ATOM 6166 O O . ASN B 1 336 ? 5.27 -9.469 -10.641 1 98.75 336 ASN B O 1
ATOM 6170 N N . TYR B 1 337 ? 6.555 -10.391 -8.984 1 98.38 337 TYR B N 1
ATOM 6171 C CA . TYR B 1 337 ? 6.668 -11.617 -9.766 1 98.38 337 TYR B CA 1
ATOM 6172 C C . TYR B 1 337 ? 6.785 -12.828 -8.852 1 98.38 337 TYR B C 1
ATOM 6174 O O . TYR B 1 337 ? 7.711 -12.922 -8.039 1 98.38 337 TYR B O 1
ATOM 6182 N N . ASN B 1 338 ? 5.953 -13.648 -8.992 1 97.25 338 ASN B N 1
ATOM 6183 C CA . ASN B 1 338 ? 5.887 -14.969 -8.375 1 97.25 338 ASN B CA 1
ATOM 6184 C C . ASN B 1 338 ? 5.082 -15.945 -9.227 1 97.25 338 ASN B C 1
ATOM 6186 O O . ASN B 1 338 ? 3.857 -15.852 -9.297 1 97.25 338 ASN B O 1
ATOM 6190 N N . ASN B 1 339 ? 5.758 -16.828 -9.844 1 95.38 339 ASN B N 1
ATOM 6191 C CA . ASN B 1 339 ? 5.121 -17.719 -10.797 1 95.38 339 ASN B CA 1
ATOM 6192 C C . ASN B 1 339 ? 4.102 -18.641 -10.117 1 95.38 339 ASN B C 1
ATOM 6194 O O . ASN B 1 339 ? 3.082 -18.984 -10.719 1 95.38 339 ASN B O 1
ATOM 6198 N N . ALA B 1 340 ? 4.363 -18.984 -8.922 1 92.38 340 ALA B N 1
ATOM 6199 C CA . ALA B 1 340 ? 3.496 -19.922 -8.203 1 92.38 340 ALA B CA 1
ATOM 6200 C C . ALA B 1 340 ? 2.148 -19.281 -7.883 1 92.38 340 ALA B C 1
ATOM 6202 O O . ALA B 1 340 ? 1.126 -19.969 -7.832 1 92.38 340 ALA B O 1
ATOM 6203 N N . THR B 1 341 ? 2.143 -17.969 -7.695 1 94.06 341 THR B N 1
ATOM 6204 C CA . THR B 1 341 ? 0.914 -17.328 -7.238 1 94.06 341 THR B CA 1
ATOM 6205 C C . THR B 1 341 ? 0.314 -16.453 -8.344 1 94.06 341 THR B C 1
ATOM 6207 O O . THR B 1 341 ? -0.687 -15.773 -8.125 1 94.06 341 THR B O 1
ATOM 6210 N N . ARG B 1 342 ? 0.941 -16.422 -9.469 1 96.38 342 ARG B N 1
ATOM 6211 C CA . ARG B 1 342 ? 0.272 -15.805 -10.617 1 96.38 342 ARG B CA 1
ATOM 6212 C C . ARG B 1 342 ? -1.016 -16.547 -10.961 1 96.38 342 ARG B C 1
ATOM 6214 O O . ARG B 1 342 ? -1.022 -17.781 -11.062 1 96.38 342 ARG B O 1
ATOM 6221 N N . ASP B 1 343 ? -2.031 -15.82 -11.078 1 96.19 343 ASP B N 1
ATOM 6222 C CA . ASP B 1 343 ? -3.344 -16.438 -11.227 1 96.19 343 ASP B CA 1
ATOM 6223 C C . ASP B 1 343 ? -3.559 -16.938 -12.648 1 96.19 343 ASP B C 1
ATOM 6225 O O . ASP B 1 343 ? -2.939 -16.438 -13.594 1 96.19 343 ASP B O 1
ATOM 6229 N N . SER B 1 344 ? -4.398 -17.969 -12.797 1 95.38 344 SER B N 1
ATOM 6230 C CA . SER B 1 344 ? -4.871 -18.406 -14.117 1 95.38 344 SER B CA 1
ATOM 6231 C C . SER B 1 344 ? -5.922 -17.438 -14.664 1 95.38 344 SER B C 1
ATOM 6233 O O . SER B 1 344 ? -6.141 -17.375 -15.875 1 95.38 344 SER B O 1
ATOM 6235 N N . VAL B 1 345 ? -6.645 -16.766 -13.734 1 95.06 345 VAL B N 1
ATOM 6236 C CA . VAL B 1 345 ? -7.477 -15.641 -14.164 1 95.06 345 VAL B CA 1
ATOM 6237 C C . VAL B 1 345 ? -6.594 -14.516 -14.68 1 95.06 345 VAL B C 1
ATOM 6239 O O . VAL B 1 345 ? -5.707 -14.031 -13.977 1 95.06 345 VAL B O 1
ATOM 6242 N N . LEU B 1 346 ? -6.754 -14.188 -15.867 1 95.5 346 LEU B N 1
ATOM 6243 C CA . LEU B 1 346 ? -5.984 -13.117 -16.484 1 95.5 346 LEU B CA 1
ATOM 6244 C C . LEU B 1 346 ? -6.906 -12.078 -17.125 1 95.5 346 LEU B C 1
ATOM 6246 O O . LEU B 1 346 ? -7.48 -12.32 -18.188 1 95.5 346 LEU B O 1
ATOM 6250 N N . ASP B 1 347 ? -6.992 -10.953 -16.531 1 95.44 347 ASP B N 1
ATOM 6251 C CA . ASP B 1 347 ? -7.91 -9.898 -16.969 1 95.44 347 ASP B CA 1
ATOM 6252 C C . ASP B 1 347 ? -7.25 -8.992 -18 1 95.44 347 ASP B C 1
ATOM 6254 O O . ASP B 1 347 ? -6.914 -7.844 -17.703 1 95.44 347 ASP B O 1
ATOM 6258 N N . MET B 1 348 ? -7.125 -9.453 -19.219 1 95.5 348 MET B N 1
ATOM 6259 C CA . MET B 1 348 ? -6.656 -8.664 -20.359 1 95.5 348 MET B CA 1
ATOM 6260 C C . MET B 1 348 ? -7.273 -9.164 -21.656 1 95.5 348 MET B C 1
ATOM 6262 O O . MET B 1 348 ? -7.668 -10.336 -21.75 1 95.5 348 MET B O 1
ATOM 6266 N N . PRO B 1 349 ? -7.359 -8.297 -22.625 1 95.75 349 PRO B N 1
ATOM 6267 C CA . PRO B 1 349 ? -7.875 -8.75 -23.922 1 95.75 349 PRO B CA 1
ATOM 6268 C C . PRO B 1 349 ? -7.051 -9.891 -24.531 1 95.75 349 PRO B C 1
ATOM 6270 O O . PRO B 1 349 ? -5.828 -9.906 -24.391 1 95.75 349 PRO B O 1
ATOM 6273 N N . VAL B 1 350 ? -7.762 -10.734 -25.188 1 96.94 350 VAL B N 1
ATOM 6274 C CA . VAL B 1 350 ? -7.168 -11.969 -25.703 1 96.94 350 VAL B CA 1
ATOM 6275 C C . VAL B 1 350 ? -5.945 -11.648 -26.547 1 96.94 350 VAL B C 1
ATOM 6277 O O . VAL B 1 350 ? -4.945 -12.367 -26.516 1 96.94 350 VAL B O 1
ATOM 6280 N N . HIS B 1 351 ? -5.965 -10.547 -27.297 1 96.56 351 HIS B N 1
ATOM 6281 C CA . HIS B 1 351 ? -4.883 -10.227 -28.219 1 96.56 351 HIS B CA 1
ATOM 6282 C C . HIS B 1 351 ? -3.645 -9.742 -27.469 1 96.56 351 HIS B C 1
ATOM 6284 O O . HIS B 1 351 ? -2.559 -9.656 -28.047 1 96.56 351 HIS B O 1
ATOM 6290 N N . GLN B 1 352 ? -3.787 -9.445 -26.188 1 97.44 352 GLN B N 1
ATOM 6291 C CA . GLN B 1 352 ? -2.662 -8.953 -25.406 1 97.44 352 GLN B CA 1
ATOM 6292 C C . GLN B 1 352 ? -1.985 -10.086 -24.625 1 97.44 352 GLN B C 1
ATOM 6294 O O . GLN B 1 352 ? -0.907 -9.898 -24.062 1 97.44 352 GLN B O 1
ATOM 6299 N N . VAL B 1 353 ? -2.57 -11.258 -24.656 1 97.94 353 VAL B N 1
ATOM 6300 C CA . VAL B 1 353 ? -2.092 -12.359 -23.844 1 97.94 353 VAL B CA 1
ATOM 6301 C C . VAL B 1 353 ? -0.741 -12.852 -24.359 1 97.94 353 VAL B C 1
ATOM 6303 O O . VAL B 1 353 ? 0.214 -12.992 -23.594 1 97.94 353 VAL B O 1
ATOM 6306 N N . GLN B 1 354 ? -0.644 -13.07 -25.656 1 97.25 354 GLN B N 1
ATOM 6307 C CA . GLN B 1 354 ? 0.608 -13.562 -26.219 1 97.25 354 GLN B CA 1
ATOM 6308 C C . GLN B 1 354 ? 1.732 -12.547 -26.031 1 97.25 354 GLN B C 1
ATOM 6310 O O . GLN B 1 354 ? 2.83 -12.898 -25.594 1 97.25 354 GLN B O 1
ATOM 6315 N N . PRO B 1 355 ? 1.444 -11.242 -26.328 1 97.81 355 PRO B N 1
ATOM 6316 C CA . PRO B 1 355 ? 2.48 -10.25 -26.031 1 97.81 355 PRO B CA 1
ATOM 6317 C C . PRO B 1 355 ? 2.898 -10.234 -24.562 1 97.81 355 PRO B C 1
ATOM 6319 O O . PRO B 1 355 ? 4.082 -10.07 -24.266 1 97.81 355 PRO B O 1
ATOM 6322 N N . PHE B 1 356 ? 1.988 -10.43 -23.719 1 98.31 356 PHE B N 1
ATOM 6323 C CA . PHE B 1 356 ? 2.307 -10.461 -22.297 1 98.31 356 PHE B CA 1
ATOM 6324 C C . PHE B 1 356 ? 3.25 -11.609 -21.984 1 98.31 356 PHE B C 1
ATOM 6326 O O . PHE B 1 356 ? 4.289 -11.414 -21.344 1 98.31 356 PHE B O 1
ATOM 6333 N N . TYR B 1 357 ? 2.938 -12.781 -22.422 1 98.44 357 TYR B N 1
ATOM 6334 C CA . TYR B 1 357 ? 3.746 -13.961 -22.141 1 98.44 357 TYR B CA 1
ATOM 6335 C C . TYR B 1 357 ? 5.141 -13.82 -22.734 1 98.44 357 TYR B C 1
ATOM 6337 O O . TYR B 1 357 ? 6.133 -14.18 -22.094 1 98.44 357 TYR B O 1
ATOM 6345 N N . SER B 1 358 ? 5.191 -13.312 -23.938 1 98.31 358 SER B N 1
ATOM 6346 C CA . SER B 1 358 ? 6.492 -13.133 -24.578 1 98.31 358 SER B CA 1
ATOM 6347 C C . SER B 1 358 ? 7.34 -12.125 -23.812 1 98.31 358 SER B C 1
ATOM 6349 O O . SER B 1 358 ? 8.547 -12.32 -23.641 1 98.31 358 SER B O 1
ATOM 6351 N N . SER B 1 359 ? 6.684 -11.07 -23.391 1 98.75 359 SER B N 1
ATOM 6352 C CA . SER B 1 359 ? 7.383 -10.047 -22.625 1 98.75 359 SER B CA 1
ATOM 6353 C C . SER B 1 359 ? 7.852 -10.586 -21.266 1 98.75 359 SER B C 1
ATOM 6355 O O . SER B 1 359 ? 8.977 -10.312 -20.844 1 98.75 359 SER B O 1
ATOM 6357 N N . LEU B 1 360 ? 6.965 -11.336 -20.641 1 98.62 360 LEU B N 1
ATOM 6358 C CA . LEU B 1 360 ? 7.32 -11.938 -19.359 1 98.62 360 LEU B CA 1
ATOM 6359 C C . LEU B 1 360 ? 8.484 -12.906 -19.516 1 98.62 360 LEU B C 1
ATOM 6361 O O . LEU B 1 360 ? 9.383 -12.945 -18.672 1 98.62 360 LEU B O 1
ATOM 6365 N N . LYS B 1 361 ? 8.477 -13.672 -20.594 1 98.31 361 LYS B N 1
ATOM 6366 C CA . LYS B 1 361 ? 9.562 -14.609 -20.891 1 98.31 361 LYS B CA 1
ATOM 6367 C C . LYS B 1 361 ? 10.891 -13.875 -21.047 1 98.31 361 LYS B C 1
ATOM 6369 O O . LYS B 1 361 ? 11.914 -14.305 -20.5 1 98.31 361 LYS B O 1
ATOM 6374 N N . ALA B 1 362 ? 10.844 -12.789 -21.75 1 98.25 362 ALA B N 1
ATOM 6375 C CA . ALA B 1 362 ? 12.047 -11.984 -21.938 1 98.25 362 ALA B CA 1
ATOM 6376 C C . ALA B 1 362 ? 12.602 -11.516 -20.594 1 98.25 362 ALA B C 1
ATOM 6378 O O . ALA B 1 362 ? 13.805 -11.586 -20.344 1 98.25 362 ALA B O 1
ATOM 6379 N N . PHE B 1 363 ? 11.789 -11.07 -19.766 1 98.69 363 PHE B N 1
ATOM 6380 C CA . PHE B 1 363 ? 12.211 -10.562 -18.453 1 98.69 363 PHE B CA 1
ATOM 6381 C C . PHE B 1 363 ? 12.742 -11.688 -17.578 1 98.69 363 PHE B C 1
ATOM 6383 O O . PHE B 1 363 ? 13.805 -11.555 -16.969 1 98.69 363 PHE B O 1
ATOM 6390 N N . VAL B 1 364 ? 12.016 -12.805 -17.547 1 98.06 364 VAL B N 1
ATOM 6391 C CA . VAL B 1 364 ? 12.406 -13.93 -16.703 1 98.06 364 VAL B CA 1
ATOM 6392 C C . VAL B 1 364 ? 13.734 -14.5 -17.188 1 98.06 364 VAL B C 1
ATOM 6394 O O . VAL B 1 364 ? 14.586 -14.875 -16.375 1 98.06 364 VAL B O 1
ATOM 6397 N N . GLU B 1 365 ? 13.867 -14.578 -18.438 1 97.19 365 GLU B N 1
ATOM 6398 C CA . GLU B 1 365 ? 15.141 -15.039 -19 1 97.19 365 GLU B CA 1
ATOM 6399 C C . GLU B 1 365 ? 16.281 -14.102 -18.609 1 97.19 365 GLU B C 1
ATOM 6401 O O . GLU B 1 365 ? 17.375 -14.555 -18.266 1 97.19 365 GLU B O 1
ATOM 6406 N N . MET B 1 366 ? 16.016 -12.875 -18.656 1 97.69 366 MET B N 1
ATOM 6407 C CA . MET B 1 366 ? 17 -11.891 -18.25 1 97.69 366 MET B CA 1
ATOM 6408 C C . MET B 1 366 ? 17.375 -12.062 -16.781 1 97.69 366 MET B C 1
ATOM 6410 O O . MET B 1 366 ? 18.547 -12.039 -16.422 1 97.69 366 MET B O 1
ATOM 6414 N N . LEU B 1 367 ? 16.422 -12.258 -15.945 1 98.06 367 LEU B N 1
ATOM 6415 C CA . LEU B 1 367 ? 16.625 -12.461 -14.516 1 98.06 367 LEU B CA 1
ATOM 6416 C C . LEU B 1 367 ? 17.5 -13.688 -14.258 1 98.06 367 LEU B C 1
ATOM 6418 O O . LEU B 1 367 ? 18.25 -13.727 -13.281 1 98.06 367 LEU B O 1
ATOM 6422 N N . SER B 1 368 ? 17.391 -14.617 -15.148 1 96.19 368 SER B N 1
ATOM 6423 C CA . SER B 1 368 ? 17.984 -15.922 -14.883 1 96.19 368 SER B CA 1
ATOM 6424 C C . SER B 1 368 ? 19.375 -16.031 -15.492 1 96.19 368 SER B C 1
ATOM 6426 O O . SER B 1 368 ? 20.062 -17.031 -15.32 1 96.19 368 SER B O 1
ATOM 6428 N N . ARG B 1 369 ? 19.781 -15.031 -16.219 1 96.94 369 ARG B N 1
ATOM 6429 C CA . ARG B 1 369 ? 21.125 -15.07 -16.766 1 96.94 369 ARG B CA 1
ATOM 6430 C C . ARG B 1 369 ? 22.172 -15.164 -15.656 1 96.94 369 ARG B C 1
ATOM 6432 O O . ARG B 1 369 ? 22.125 -14.406 -14.688 1 96.94 369 ARG B O 1
ATOM 6439 N N . PRO B 1 370 ? 23.094 -16.078 -15.828 1 96.94 370 PRO B N 1
ATOM 6440 C CA . PRO B 1 370 ? 24.078 -16.281 -14.766 1 96.94 370 PRO B CA 1
ATOM 6441 C C . PRO B 1 370 ? 24.812 -14.992 -14.406 1 96.94 370 PRO B C 1
ATOM 6443 O O . PRO B 1 370 ? 25.172 -14.797 -13.242 1 96.94 370 PRO B O 1
ATOM 6446 N N . GLU B 1 371 ? 25.031 -14.094 -15.297 1 98 371 GLU B N 1
ATOM 6447 C CA . GLU B 1 371 ? 25.766 -12.859 -15.055 1 98 371 GLU B CA 1
ATOM 6448 C C . GLU B 1 371 ? 24.953 -11.891 -14.203 1 98 371 GLU B C 1
ATOM 6450 O O . GLU B 1 371 ? 25.484 -10.898 -13.703 1 98 371 GLU B O 1
ATOM 6455 N N . ASN B 1 372 ? 23.688 -12.188 -14.031 1 98.19 372 ASN B N 1
ATOM 6456 C CA . ASN B 1 372 ? 22.828 -11.289 -13.281 1 98.19 372 ASN B CA 1
ATOM 6457 C C . ASN B 1 372 ? 22.484 -11.867 -11.906 1 98.19 372 ASN B C 1
ATOM 6459 O O . ASN B 1 372 ? 21.969 -11.156 -11.039 1 98.19 372 ASN B O 1
ATOM 6463 N N . VAL B 1 373 ? 22.734 -13.141 -11.664 1 98.25 373 VAL B N 1
ATOM 6464 C CA . VAL B 1 373 ? 22.328 -13.828 -10.445 1 98.25 373 VAL B CA 1
ATOM 6465 C C . VAL B 1 373 ? 23.484 -13.898 -9.461 1 98.25 373 VAL B C 1
ATOM 6467 O O . VAL B 1 373 ? 24.594 -14.281 -9.836 1 98.25 373 VAL B O 1
ATOM 6470 N N . PHE B 1 374 ? 23.281 -13.469 -8.281 1 98.19 374 PHE B N 1
ATOM 6471 C CA . PHE B 1 374 ? 24.234 -13.648 -7.203 1 98.19 374 PHE B CA 1
ATOM 6472 C C . PHE B 1 374 ? 23.828 -14.805 -6.297 1 98.19 374 PHE B C 1
ATOM 6474 O O . PHE B 1 374 ? 22.688 -14.844 -5.805 1 98.19 374 PHE B O 1
ATOM 6481 N N . THR B 1 375 ? 24.734 -15.781 -6.066 1 97.38 375 THR B N 1
ATOM 6482 C CA . THR B 1 375 ? 24.453 -16.953 -5.254 1 97.38 375 THR B CA 1
ATOM 6483 C C . THR B 1 375 ? 25.297 -16.953 -3.982 1 97.38 375 THR B C 1
ATOM 6485 O O . THR B 1 375 ? 26.484 -16.625 -4.02 1 97.38 375 THR B O 1
ATOM 6488 N N . TYR B 1 376 ? 24.672 -17.234 -2.881 1 96.81 376 TYR B N 1
ATOM 6489 C CA . TYR B 1 376 ? 25.391 -17.266 -1.611 1 96.81 376 TYR B CA 1
ATOM 6490 C C . TYR B 1 376 ? 24.797 -18.328 -0.687 1 96.81 376 TYR B C 1
ATOM 6492 O O . TYR B 1 376 ? 23.688 -18.797 -0.902 1 96.81 376 TYR B O 1
ATOM 6500 N N . ARG B 1 377 ? 25.578 -18.75 0.261 1 96.38 377 ARG B N 1
ATOM 6501 C CA . ARG B 1 377 ? 25.172 -19.734 1.25 1 96.38 377 ARG B CA 1
ATOM 6502 C C . ARG B 1 377 ? 25.188 -19.156 2.656 1 96.38 377 ARG B C 1
ATOM 6504 O O . ARG B 1 377 ? 26.203 -18.594 3.094 1 96.38 377 ARG B O 1
ATOM 6511 N N . MET B 1 378 ? 24.047 -19.266 3.293 1 96.5 378 MET B N 1
ATOM 6512 C CA . MET B 1 378 ? 23.953 -18.766 4.664 1 96.5 378 MET B CA 1
ATOM 6513 C C . MET B 1 378 ? 24.438 -19.828 5.652 1 96.5 378 MET B C 1
ATOM 6515 O O . MET B 1 378 ? 24.234 -21.016 5.441 1 96.5 378 MET B O 1
ATOM 6519 N N . GLU B 1 379 ? 25.078 -19.375 6.684 1 96.44 379 GLU B N 1
ATOM 6520 C CA . GLU B 1 379 ? 25.469 -20.219 7.809 1 96.44 379 GLU B CA 1
ATOM 6521 C C . GLU B 1 379 ? 24.625 -19.922 9.039 1 96.44 379 GLU B C 1
ATOM 6523 O O . GLU B 1 379 ? 24.109 -18.812 9.195 1 96.44 379 GLU B O 1
ATOM 6528 N N . PRO B 1 380 ? 24.469 -21.016 9.914 1 97.19 380 PRO B N 1
ATOM 6529 C CA . PRO B 1 380 ? 23.734 -20.719 11.141 1 97.19 380 PRO B CA 1
ATOM 6530 C C . PRO B 1 380 ? 24.219 -19.453 11.844 1 97.19 380 PRO B C 1
ATOM 6532 O O . PRO B 1 380 ? 25.422 -19.281 12.039 1 97.19 380 PRO B O 1
ATOM 6535 N N . GLY B 1 381 ? 23.266 -18.562 12.109 1 98.31 381 GLY B N 1
ATOM 6536 C CA . GLY B 1 381 ? 23.609 -17.297 12.727 1 98.31 381 GLY B CA 1
ATOM 6537 C C . GLY B 1 381 ? 23.609 -16.125 11.75 1 98.31 381 GLY B C 1
ATOM 6538 O O . GLY B 1 381 ? 23.625 -14.969 12.164 1 98.31 381 GLY B O 1
ATOM 6539 N N . ASP B 1 382 ? 23.625 -16.516 10.508 1 98.25 382 ASP B N 1
ATOM 6540 C CA . ASP B 1 382 ? 23.516 -15.469 9.492 1 98.25 382 ASP B CA 1
ATOM 6541 C C . ASP B 1 382 ? 22.078 -14.961 9.367 1 98.25 382 ASP B C 1
ATOM 6543 O O . ASP B 1 382 ? 21.125 -15.742 9.477 1 98.25 382 ASP B O 1
ATOM 6547 N N . LEU B 1 383 ? 21.969 -13.641 9.227 1 98.75 383 LEU B N 1
ATOM 6548 C CA . LEU B 1 383 ? 20.672 -13.008 8.992 1 98.75 383 LEU B CA 1
ATOM 6549 C C . LEU B 1 383 ? 20.75 -12.07 7.785 1 98.75 383 LEU B C 1
ATOM 6551 O O . LEU B 1 383 ? 21.578 -11.156 7.754 1 98.75 383 LEU B O 1
ATOM 6555 N N . VAL B 1 384 ? 19.891 -12.344 6.82 1 98.75 384 VAL B N 1
ATOM 6556 C CA . VAL B 1 384 ? 19.875 -11.484 5.641 1 98.75 384 VAL B CA 1
ATOM 6557 C C . VAL B 1 384 ? 18.609 -10.617 5.664 1 98.75 384 VAL B C 1
ATOM 6559 O O . VAL B 1 384 ? 17.531 -11.094 5.992 1 98.75 384 VAL B O 1
ATOM 6562 N N . THR B 1 385 ? 18.719 -9.312 5.41 1 98.81 385 THR B N 1
ATOM 6563 C CA . THR B 1 385 ? 17.625 -8.375 5.223 1 98.81 385 THR B CA 1
ATOM 6564 C C . THR B 1 385 ? 17.609 -7.84 3.795 1 98.81 385 THR B C 1
ATOM 6566 O O . THR B 1 385 ? 18.656 -7.488 3.244 1 98.81 385 THR B O 1
ATOM 6569 N N . PHE B 1 386 ? 16.484 -7.84 3.162 1 98.81 386 PHE B N 1
ATOM 6570 C CA . PHE B 1 386 ? 16.531 -7.375 1.779 1 98.81 386 PHE B CA 1
ATOM 6571 C C . PHE B 1 386 ? 15.203 -6.727 1.384 1 98.81 386 PHE B C 1
ATOM 6573 O O . PHE B 1 386 ? 14.188 -6.918 2.051 1 98.81 386 PHE B O 1
ATOM 6580 N N . ASP B 1 387 ? 15.234 -5.855 0.414 1 98.81 387 ASP B N 1
ATOM 6581 C CA . ASP B 1 387 ? 14.117 -5.145 -0.192 1 98.81 387 ASP B CA 1
ATOM 6582 C C . ASP B 1 387 ? 13.258 -6.086 -1.039 1 98.81 387 ASP B C 1
ATOM 6584 O O . ASP B 1 387 ? 13.609 -6.387 -2.184 1 98.81 387 ASP B O 1
ATOM 6588 N N . ASN B 1 388 ? 12.102 -6.473 -0.55 1 98.75 388 ASN B N 1
ATOM 6589 C CA . ASN B 1 388 ? 11.203 -7.426 -1.196 1 98.75 388 ASN B CA 1
ATOM 6590 C C . ASN B 1 388 ? 10.578 -6.84 -2.459 1 98.75 388 ASN B C 1
ATOM 6592 O O . ASN B 1 388 ? 10.047 -7.574 -3.293 1 98.75 388 ASN B O 1
ATOM 6596 N N . TRP B 1 389 ? 10.633 -5.523 -2.586 1 98.56 389 TRP B N 1
ATOM 6597 C CA . TRP B 1 389 ? 10.062 -4.871 -3.758 1 98.56 389 TRP B CA 1
ATOM 6598 C C . TRP B 1 389 ? 11.062 -4.852 -4.91 1 98.56 389 TRP B C 1
ATOM 6600 O O . TRP B 1 389 ? 10.688 -4.621 -6.062 1 98.56 389 TRP B O 1
ATOM 6610 N N . ARG B 1 390 ? 12.227 -5.066 -4.598 1 98.62 390 ARG B N 1
ATOM 6611 C CA . ARG B 1 390 ? 13.305 -4.867 -5.566 1 98.62 390 ARG B CA 1
ATOM 6612 C C . ARG B 1 390 ? 13.961 -6.195 -5.926 1 98.62 390 ARG B C 1
ATOM 6614 O O . ARG B 1 390 ? 14.156 -6.5 -7.105 1 98.62 390 ARG B O 1
ATOM 6621 N N . LEU B 1 391 ? 14.242 -6.996 -4.922 1 98.44 391 LEU B N 1
ATOM 6622 C CA . LEU B 1 391 ? 15.023 -8.211 -5.109 1 98.44 391 LEU B CA 1
ATOM 6623 C C . LEU B 1 391 ? 14.117 -9.398 -5.418 1 98.44 391 LEU B C 1
ATOM 6625 O O . LEU B 1 391 ? 13.109 -9.609 -4.738 1 98.44 391 LEU B O 1
ATOM 6629 N N . LEU B 1 392 ? 14.461 -10.094 -6.434 1 98.75 392 LEU B N 1
ATOM 6630 C CA . LEU B 1 392 ? 13.93 -11.445 -6.582 1 98.75 392 LEU B CA 1
ATOM 6631 C C . LEU B 1 392 ? 14.859 -12.469 -5.949 1 98.75 392 LEU B C 1
ATOM 6633 O O . LEU B 1 392 ? 16.078 -12.375 -6.09 1 98.75 392 LEU B O 1
ATOM 6637 N N . HIS B 1 393 ? 14.297 -13.312 -5.18 1 98.5 393 HIS B N 1
ATOM 6638 C CA . HIS B 1 393 ? 15.109 -14.297 -4.48 1 98.5 393 HIS B CA 1
ATOM 6639 C C . HIS B 1 393 ? 14.633 -15.719 -4.77 1 98.5 393 HIS B C 1
ATOM 6641 O O . HIS B 1 393 ? 13.477 -15.922 -5.141 1 98.5 393 HIS B O 1
ATOM 6647 N N . GLY B 1 394 ? 15.531 -16.641 -4.754 1 96.38 394 GLY B N 1
ATOM 6648 C CA . GLY B 1 394 ? 15.289 -18.062 -4.941 1 96.38 394 GLY B CA 1
ATOM 6649 C C . GLY B 1 394 ? 16.219 -18.938 -4.117 1 96.38 394 GLY B C 1
ATOM 6650 O O . GLY B 1 394 ? 16.922 -18.438 -3.234 1 96.38 394 GLY B O 1
ATOM 6651 N N . ARG B 1 395 ? 16.047 -20.203 -4.348 1 94.56 395 ARG B N 1
ATOM 6652 C CA . ARG B 1 395 ? 16.828 -21.188 -3.6 1 94.56 395 ARG B CA 1
ATOM 6653 C C . ARG B 1 395 ? 17.125 -22.406 -4.449 1 94.56 395 ARG B C 1
ATOM 6655 O O . ARG B 1 395 ? 16.234 -22.938 -5.113 1 94.56 395 ARG B O 1
ATOM 6662 N N . LYS B 1 396 ? 18.312 -22.875 -4.387 1 93.5 396 LYS B N 1
ATOM 6663 C CA . LYS B 1 396 ? 18.656 -24.156 -4.996 1 93.5 396 LYS B CA 1
ATOM 6664 C C . LYS B 1 396 ? 18.109 -25.328 -4.18 1 93.5 396 LYS B C 1
ATOM 6666 O O . LYS B 1 396 ? 17.859 -25.188 -2.979 1 93.5 396 LYS B O 1
ATOM 6671 N N . SER B 1 397 ? 17.922 -26.391 -4.867 1 90.81 397 SER B N 1
ATOM 6672 C CA . SER B 1 397 ? 17.453 -27.578 -4.172 1 90.81 397 SER B CA 1
ATOM 6673 C C . SER B 1 397 ? 18.453 -28.031 -3.109 1 90.81 397 SER B C 1
ATOM 6675 O O . SER B 1 397 ? 19.641 -27.688 -3.178 1 90.81 397 SER B O 1
ATOM 6677 N N . TYR B 1 398 ? 17.922 -28.75 -2.104 1 90 398 TYR B N 1
ATOM 6678 C CA . TYR B 1 398 ? 18.812 -29.281 -1.064 1 90 398 TYR B CA 1
ATOM 6679 C C . TYR B 1 398 ? 18.328 -30.641 -0.586 1 90 398 TYR B C 1
ATOM 6681 O O . TYR B 1 398 ? 17.203 -31.047 -0.853 1 90 398 TYR B O 1
ATOM 6689 N N . LEU B 1 399 ? 19.234 -31.344 0.022 1 86.88 399 LEU B N 1
ATOM 6690 C CA . LEU B 1 399 ? 18.922 -32.656 0.588 1 86.88 399 LEU B CA 1
ATOM 6691 C C . LEU B 1 399 ? 18.438 -32.5 2.031 1 86.88 399 LEU B C 1
ATOM 6693 O O . LEU B 1 399 ? 19.141 -31.953 2.873 1 86.88 399 LEU B O 1
ATOM 6697 N N . SER B 1 400 ? 17.203 -32.906 2.188 1 81.19 400 SER B N 1
ATOM 6698 C CA . SER B 1 400 ? 16.625 -32.844 3.527 1 81.19 400 SER B CA 1
ATOM 6699 C C . SER B 1 400 ? 16.781 -34.188 4.238 1 81.19 400 SER B C 1
ATOM 6701 O O . SER B 1 400 ? 16.188 -35.188 3.828 1 81.19 400 SER B O 1
ATOM 6703 N N . ARG B 1 401 ? 17.781 -34.375 5.113 1 74.69 401 ARG B N 1
ATOM 6704 C CA . ARG B 1 401 ? 17.984 -35.625 5.859 1 74.69 401 ARG B CA 1
ATOM 6705 C C . ARG B 1 401 ? 17.641 -35.438 7.332 1 74.69 401 ARG B C 1
ATOM 6707 O O . ARG B 1 401 ? 18.203 -34.562 8 1 74.69 401 ARG B O 1
ATOM 6714 N N . GLY B 1 402 ? 16.656 -36.156 7.797 1 61.91 402 GLY B N 1
ATOM 6715 C CA . GLY B 1 402 ? 16.188 -36.281 9.172 1 61.91 402 GLY B CA 1
ATOM 6716 C C . GLY B 1 402 ? 16.453 -35.031 10 1 61.91 402 GLY B C 1
ATOM 6717 O O . GLY B 1 402 ? 15.977 -33.938 9.672 1 61.91 402 GLY B O 1
ATOM 6718 N N . GLN B 1 403 ? 17.516 -35.156 10.953 1 59.53 403 GLN B N 1
ATOM 6719 C CA . GLN B 1 403 ? 17.828 -34.188 12.008 1 59.53 403 GLN B CA 1
ATOM 6720 C C . GLN B 1 403 ? 18.484 -32.938 11.438 1 59.53 403 GLN B C 1
ATOM 6722 O O . GLN B 1 403 ? 18.516 -31.891 12.094 1 59.53 403 GLN B O 1
ATOM 6727 N N . ASN B 1 404 ? 18.938 -32.969 10.148 1 65.38 404 ASN B N 1
ATOM 6728 C CA . ASN B 1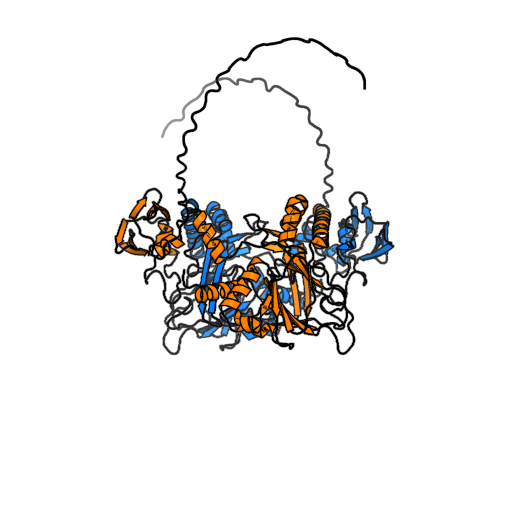 404 ? 19.719 -31.844 9.641 1 65.38 404 ASN B CA 1
ATOM 6729 C C . ASN B 1 404 ? 18.969 -31.109 8.531 1 65.38 404 ASN B C 1
ATOM 6731 O O . ASN B 1 404 ? 19.562 -30.672 7.551 1 65.38 404 ASN B O 1
ATOM 6735 N N . SER B 1 405 ? 17.859 -30.766 8.766 1 84.5 405 SER B N 1
ATOM 6736 C CA . SER B 1 405 ? 17.047 -30.109 7.75 1 84.5 405 SER B CA 1
ATOM 6737 C C . SER B 1 405 ? 17.219 -28.594 7.812 1 84.5 405 SER B C 1
ATOM 6739 O O . SER B 1 405 ? 17.453 -28.031 8.883 1 84.5 405 SER B O 1
ATOM 6741 N N . ARG B 1 406 ? 17.328 -28.016 6.656 1 92.06 406 ARG B N 1
ATOM 6742 C CA . ARG B 1 406 ? 17.438 -26.562 6.531 1 92.06 406 ARG B CA 1
ATOM 6743 C C . ARG B 1 406 ? 16.266 -25.859 7.234 1 92.06 406 ARG B C 1
ATOM 6745 O O . ARG B 1 406 ? 15.125 -26.297 7.121 1 92.06 406 ARG B O 1
ATOM 6752 N N . HIS B 1 407 ? 16.625 -24.906 8.078 1 94.44 407 HIS B N 1
ATOM 6753 C CA . HIS B 1 407 ? 15.625 -24.172 8.852 1 94.44 407 HIS B CA 1
ATOM 6754 C C . HIS B 1 407 ? 15.922 -22.672 8.836 1 94.44 407 HIS B C 1
ATOM 6756 O O . HIS B 1 407 ? 16.906 -22.234 9.43 1 94.44 407 HIS B O 1
ATOM 6762 N N . LEU B 1 408 ? 15.078 -21.938 8.156 1 96.75 408 LEU B N 1
ATOM 6763 C CA . LEU B 1 408 ? 15.156 -20.484 8.172 1 96.75 408 LEU B CA 1
ATOM 6764 C C . LEU B 1 408 ? 13.93 -19.891 8.852 1 96.75 408 LEU B C 1
ATOM 6766 O O . LEU B 1 408 ? 12.82 -20.391 8.703 1 96.75 408 LEU B O 1
ATOM 6770 N N . GLU B 1 409 ? 14.125 -18.859 9.594 1 98.12 409 GLU B N 1
ATOM 6771 C CA . GLU B 1 409 ? 13.047 -18.062 10.164 1 98.12 409 GLU B CA 1
ATOM 6772 C C . GLU B 1 409 ? 12.883 -16.734 9.414 1 98.12 409 GLU B C 1
ATOM 6774 O O . GLU B 1 409 ? 13.859 -16.031 9.172 1 98.12 409 GLU B O 1
ATOM 6779 N N . GLY B 1 410 ? 11.648 -16.438 9.055 1 98.19 410 GLY B N 1
ATOM 6780 C CA . GLY B 1 410 ? 11.414 -15.234 8.273 1 98.19 410 GLY B CA 1
ATOM 6781 C C . GLY B 1 410 ? 10.484 -14.258 8.969 1 98.19 410 GLY B C 1
ATOM 6782 O O . GLY B 1 410 ? 9.75 -14.625 9.883 1 98.19 410 GLY B O 1
ATOM 6783 N N . ALA B 1 411 ? 10.555 -13.008 8.578 1 98.62 411 ALA B N 1
ATOM 6784 C CA . ALA B 1 411 ? 9.656 -11.938 9 1 98.62 411 ALA B CA 1
ATOM 6785 C C . ALA B 1 411 ? 9.586 -10.836 7.938 1 98.62 411 ALA B C 1
ATOM 6787 O O . ALA B 1 411 ? 10.422 -10.781 7.035 1 98.62 411 ALA B O 1
ATOM 6788 N N . TYR B 1 412 ? 8.539 -10.023 8.078 1 98.5 412 TYR B N 1
ATOM 6789 C CA . TYR B 1 412 ? 8.344 -8.938 7.121 1 98.5 412 TYR B CA 1
ATOM 6790 C C . TYR B 1 412 ? 8.203 -7.598 7.836 1 98.5 412 TYR B C 1
ATOM 6792 O O . TYR B 1 412 ? 7.777 -7.547 8.992 1 98.5 412 TYR B O 1
ATOM 6800 N N . LEU B 1 413 ? 8.586 -6.559 7.168 1 98.25 413 LEU B N 1
ATOM 6801 C CA . LEU B 1 413 ? 8.344 -5.176 7.566 1 98.25 413 LEU B CA 1
ATOM 6802 C C . LEU B 1 413 ? 7.875 -4.34 6.379 1 98.25 413 LEU B C 1
ATOM 6804 O O . LEU B 1 413 ? 7.973 -4.781 5.23 1 98.25 413 LEU B O 1
ATOM 6808 N N . ASP B 1 414 ? 7.379 -3.193 6.707 1 97.81 414 ASP B N 1
ATOM 6809 C CA . ASP B 1 414 ? 6.988 -2.25 5.664 1 97.81 414 ASP B CA 1
ATOM 6810 C C . ASP B 1 414 ? 8 -1.109 5.551 1 97.81 414 ASP B C 1
ATOM 6812 O O . ASP B 1 414 ? 8.508 -0.622 6.559 1 97.81 414 ASP B O 1
ATOM 6816 N N . TRP B 1 415 ? 8.188 -0.659 4.355 1 98 415 TRP B N 1
ATOM 6817 C CA . TRP B 1 415 ? 9.164 0.398 4.117 1 98 415 TRP B CA 1
ATOM 6818 C C . TRP B 1 415 ? 8.789 1.667 4.875 1 98 415 TRP B C 1
ATOM 6820 O O . TRP B 1 415 ? 9.664 2.406 5.332 1 98 415 TRP B O 1
ATOM 6830 N N . ASP B 1 416 ? 7.52 2.004 4.992 1 97.5 416 ASP B N 1
ATOM 6831 C CA . ASP B 1 416 ? 7.125 3.195 5.738 1 97.5 416 ASP B CA 1
ATOM 6832 C C . ASP B 1 416 ? 7.73 3.186 7.145 1 97.5 416 ASP B C 1
ATOM 6834 O O . ASP B 1 416 ? 8.266 4.199 7.602 1 97.5 416 ASP B O 1
ATOM 6838 N N . GLU B 1 417 ? 7.699 2.059 7.77 1 97 417 GLU B N 1
ATOM 6839 C CA . GLU B 1 417 ? 8.203 1.924 9.133 1 97 417 GLU B CA 1
ATOM 6840 C C . GLU B 1 417 ? 9.734 1.901 9.156 1 97 417 GLU B C 1
ATOM 6842 O O . GLU B 1 417 ? 10.352 2.486 10.039 1 97 417 GLU B O 1
ATOM 6847 N N . VAL B 1 418 ? 10.266 1.215 8.211 1 98.44 418 VAL B N 1
ATOM 6848 C CA . VAL B 1 418 ? 11.719 1.113 8.141 1 98.44 418 VAL B CA 1
ATOM 6849 C C . VAL B 1 418 ? 12.328 2.494 7.895 1 98.44 418 VAL B C 1
ATOM 6851 O O . VAL B 1 418 ? 13.289 2.883 8.555 1 98.44 418 VAL B O 1
ATOM 6854 N N . MET B 1 419 ? 11.75 3.244 7.031 1 98.19 419 MET B N 1
ATOM 6855 C CA . MET B 1 419 ? 12.234 4.586 6.727 1 98.19 419 MET B CA 1
ATOM 6856 C C . MET B 1 419 ? 11.992 5.531 7.898 1 98.19 419 MET B C 1
ATOM 6858 O O . MET B 1 419 ? 12.773 6.453 8.133 1 98.19 419 MET B O 1
ATOM 6862 N N . SER B 1 420 ? 10.867 5.297 8.57 1 97.88 420 SER B N 1
ATOM 6863 C CA . SER B 1 420 ? 10.633 6.055 9.797 1 97.88 420 SER B CA 1
ATOM 6864 C C . SER B 1 420 ? 11.797 5.898 10.773 1 97.88 420 SER B C 1
ATOM 6866 O O . SER B 1 420 ? 12.32 6.895 11.281 1 97.88 420 SER B O 1
ATOM 6868 N N . ARG B 1 421 ? 12.18 4.688 10.984 1 98.19 421 ARG B N 1
ATOM 6869 C CA . ARG B 1 421 ? 13.297 4.422 11.891 1 98.19 421 ARG B CA 1
ATOM 6870 C C . ARG B 1 421 ? 14.586 5.043 11.359 1 98.19 421 ARG B C 1
ATOM 6872 O O . ARG B 1 421 ? 15.367 5.609 12.125 1 98.19 421 ARG B O 1
ATOM 6879 N N . LEU B 1 422 ? 14.82 4.918 10.086 1 98.38 422 LEU B N 1
ATOM 6880 C CA . LEU B 1 422 ? 16.016 5.5 9.477 1 98.38 422 LEU B CA 1
ATOM 6881 C C . LEU B 1 422 ? 16.078 6.996 9.75 1 98.38 422 LEU B C 1
ATOM 6883 O O . LEU B 1 422 ? 17.141 7.512 10.125 1 98.38 422 LEU B O 1
ATOM 6887 N N . ARG B 1 423 ? 15.016 7.664 9.594 1 97.19 423 ARG B N 1
ATOM 6888 C CA . ARG B 1 423 ? 14.977 9.102 9.82 1 97.19 423 ARG B CA 1
ATOM 6889 C C . ARG B 1 423 ? 15.258 9.438 11.281 1 97.19 423 ARG B C 1
ATOM 6891 O O . ARG B 1 423 ? 15.969 10.406 11.578 1 97.19 423 ARG B O 1
ATOM 6898 N N . ILE B 1 424 ? 14.719 8.648 12.156 1 97.31 424 ILE B N 1
ATOM 6899 C CA . ILE B 1 424 ? 14.945 8.852 13.586 1 97.31 424 ILE B CA 1
ATOM 6900 C C . ILE B 1 424 ? 16.422 8.641 13.914 1 97.31 424 ILE B C 1
ATOM 6902 O O . ILE B 1 424 ? 17.031 9.453 14.617 1 97.31 424 ILE B O 1
ATOM 6906 N N . LEU B 1 425 ? 16.984 7.574 13.391 1 97.69 425 LEU B N 1
ATOM 6907 C CA . LEU B 1 425 ? 18.391 7.262 13.625 1 97.69 425 LEU B CA 1
ATOM 6908 C C . LEU B 1 425 ? 19.281 8.328 13.016 1 97.69 425 LEU B C 1
ATOM 6910 O O . LEU B 1 425 ? 20.312 8.688 13.602 1 97.69 425 LEU B O 1
ATOM 6914 N N . ARG B 1 426 ? 18.938 8.758 11.852 1 97.19 426 ARG B N 1
ATOM 6915 C CA . ARG B 1 426 ? 19.734 9.789 11.195 1 97.19 426 ARG B CA 1
ATOM 6916 C C . ARG B 1 426 ? 19.797 11.062 12.039 1 97.19 426 ARG B C 1
ATOM 6918 O O . ARG B 1 426 ? 20.859 11.656 12.188 1 97.19 426 ARG B O 1
ATOM 6925 N N . LYS B 1 427 ? 18.703 11.469 12.516 1 95.06 427 LYS B N 1
ATOM 6926 C CA . LYS B 1 427 ? 18.656 12.633 13.398 1 95.06 427 LYS B CA 1
ATOM 6927 C C . LYS B 1 427 ? 19.5 12.406 14.656 1 95.06 427 LYS B C 1
ATOM 6929 O O . LYS B 1 427 ? 20.203 13.305 15.102 1 95.06 427 LYS B O 1
ATOM 6934 N N . ALA B 1 428 ? 19.406 11.234 15.227 1 95.75 428 ALA B N 1
ATOM 6935 C CA . ALA B 1 428 ? 20.141 10.898 16.438 1 95.75 428 ALA B CA 1
ATOM 6936 C C . ALA B 1 428 ? 21.641 10.898 16.203 1 95.75 428 ALA B C 1
ATOM 6938 O O . ALA B 1 428 ? 22.406 11.32 17.062 1 95.75 428 ALA B O 1
ATOM 6939 N N . VAL B 1 429 ? 22.031 10.445 15.047 1 96.56 429 VAL B N 1
ATOM 6940 C CA . VAL B 1 429 ? 23.453 10.242 14.75 1 96.56 429 VAL B CA 1
ATOM 6941 C C . VAL B 1 429 ? 24.047 11.531 14.188 1 96.56 429 VAL B C 1
ATOM 6943 O O . VAL B 1 429 ? 25.172 11.898 14.539 1 96.56 429 VAL B O 1
ATOM 6946 N N . ARG B 1 430 ? 23.266 12.227 13.344 1 93.44 430 ARG B N 1
ATOM 6947 C CA . ARG B 1 430 ? 23.828 13.352 12.609 1 93.44 430 ARG B CA 1
ATOM 6948 C C . ARG B 1 430 ? 23.297 14.68 13.133 1 93.44 430 ARG B C 1
ATOM 6950 O O . ARG B 1 430 ? 23.797 15.742 12.773 1 93.44 430 ARG B O 1
ATOM 6957 N N . GLY B 1 431 ? 22.406 14.703 14.039 1 84.75 431 GLY B N 1
ATOM 6958 C CA . GLY B 1 431 ? 21.781 15.922 14.516 1 84.75 431 GLY B CA 1
ATOM 6959 C C . GLY B 1 431 ? 20.75 16.484 13.547 1 84.75 431 GLY B C 1
ATOM 6960 O O . GLY B 1 431 ? 20.5 15.898 12.492 1 84.75 431 GLY B O 1
ATOM 6961 N N . ASP B 1 432 ? 20.047 17.5 14 1 68.94 432 ASP B N 1
ATOM 6962 C CA . ASP B 1 432 ? 19.031 18.172 13.188 1 68.94 432 ASP B CA 1
ATOM 6963 C C . ASP B 1 432 ? 19.688 19.016 12.094 1 68.94 432 ASP B C 1
ATOM 6965 O O . ASP B 1 432 ? 20.469 19.922 12.383 1 68.94 432 ASP B O 1
ATOM 6969 N N . SER B 1 433 ? 20.312 18.406 11.109 1 50.75 433 SER B N 1
ATOM 6970 C CA . SER B 1 433 ? 20.891 19.328 10.141 1 50.75 433 SER B CA 1
ATOM 6971 C C . SER B 1 433 ? 19.812 20.25 9.547 1 50.75 433 SER B C 1
ATOM 6973 O O . SER B 1 433 ? 18.656 19.859 9.422 1 50.75 433 SER B O 1
#

InterPro domains:
  IPR003819 TauD/TfdA-like domain [PF02668] (170-412)
  IPR010376 Gamma-butyrobetaine hydroxylase-like, N-terminal [PF06155] (58-130)
  IPR012775 Gamma-butyrobetaine hydroxylase-like [TIGR02409] (63-427)
  IPR038492 GBBH-like, N-terminal domain superfamily [G3DSA:3.30.2020.30] (48-143)
  IPR042098 Glutarate 2-hydroxylase superfamily [G3DSA:3.60.130.10] (144-431)
  IPR050411 Alpha-ketoglutarate-dependent hydroxylases [PTHR10696] (78-425)

pLDDT: mean 87.27, std 22.73, range [15.05, 98.88]

Sequence (866 aa):
MLSYLTRWMSRGAFQALKGASSRPQLVKTPHIGNQTLAAAPLPFTGGSPGIRQARALDQERLLQIDWDDGSCSLYPFTWLRDNCQCPHCTLQSAQARSLLFSNLDVHTGMDQVQLMENKVSITWPDQHSSEFDPDWLKKRCFSSEARQALQEELFLNEREYWDSSLQIPTADFEEVLHDDKAALAWLEALRRIGIVYLRGAPAEQGQVARLSQRIGYLRLTFYGHTWQVQDKPMANNVAYTSGELSLHTDYPALHHPPGVQFLHCVRQADQGGESEVVDGFHMAEQLRREDPEAFNILSSLRVDFTDSGADYCDFSVQSKNHIIDVDSEGRVTRINYNNATRDSVLDMPVHQVQPFYSSLKAFVEMLSRPENVFTYRMEPGDLVTFDNWRLLHGRKSYLSRGQNSRHLEGAYLDWDEVMSRLRILRKAVRGDSMLSYLTRWMSRGAFQALKGASSRPQLVKTPHIGNQTLAAAPLPFTGGSPGIRQARALDQERLLQIDWDDGSCSLYPFTWLRDNCQCPHCTLQSAQARSLLFSNLDVHTGMDQVQLMENKVSITWPDQHSSEFDPDWLKKRCFSSEARQALQEELFLNEREYWDSSLQIPTADFEEVLHDDKAALAWLEALRRIGIVYLRGAPAEQGQVARLSQRIGYLRLTFYGHTWQVQDKPMANNVAYTSGELSLHTDYPALHHPPGVQFLHCVRQADQGGESEVVDGFHMAEQLRREDPEAFNILSSLRVDFTDSGADYCDFSVQSKNHIIDVDSEGRVTRINYNNATRDSVLDMPVHQVQPFYSSLKAFVEMLSRPENVFTYRMEPGDLVTFDNWRLLHGRKSYLSRGQNSRHLEGAYLDWDEVMSRLRILRKAVRGDS